Protein 7DIE (pdb70)

Foldseek 3Di:
DVLPDDPVLLVLLLLLLLLLLLLLQLLQVLLVVCVVQPQNLSSVVSPVSSVCSVPPPNVLSVVLCVVSVHDRDHDPSNHYDDDDDDDVLVSLVVSLVSLVVSQVSLVVSLVVCVVVVVVSSNVSSVVVNVVSVVSSVLSVVLNCQVPPPPDDSVSSNVVSNVVD/DVLPDDLVLLVLLLLLLLLLLLLLQLLQVLLVVCVVQPQNLSSVVSPVSSVCSVPPPNVLSVVLCVVSVHDRDHDCSNHDDDDDDDDVLVSLVVSLVSLVVSQVSLVVSLVVCVVVVVVSSNVSSVVVNVVSVVSNVLSVVLNCQVPDPPDDSVSSNVVSNVVD/DVLPDDVVLLVLLLLLLLLLLLLLQLLQVLLVVCVVQPQPLSSVVSPVSSVCSVPPPNVLSVVLCVVSVHDRDHDPSNHDDDDDDDDVLVSLVVSLVSLVVSQVSLVVSLVVCVVVVVVSSVVSSVVVNVVSVVSNVLSVVLNCQRPPPPDDSVSSNVVSNVVD/DVLPDDPVLLVLLLLLLLLLLLLLQLLQVLLVVCVVQPQNLSSVVSPVSSVCSVPPPNVLSVVLCVVSVHDRDHDCSNHDDDDDDDDVLVSLVVSLVSLVVSQVSLVVSLVVCVVVVVVSSVVSSVVVNVVSVVSSVLSVVLNCQVPPPPDDSVNSNVVSNVVD/DVLPDDVVLLVLLLLLLLLLLLLLQLLQVLLVVCVVQPQNLSSVVSPVSSVCSVPPPNVLSVVLCVVSVHDRDHDCSNHDDDDDDDDVLVSLVVSLVSLVVSQVSLVVSLVVCVVVVVVSSNVSSPVVNVVSVVSNVLSVVLNCQVPPPPDDSVSSNVVSNVVD/DVLPDDLVLLVLLLLLLLLLLLLLQLLQVLLVVCVVQPQPLSSVVSPVSSVCSVPPPNVLSVVLCVVSVHDRDHDCSNHYDDDDDDDVLVSLVVSLVSLVVSQVSLVVSLVVCVVVVVVSSVVSSVVVNVVSVVSNVLSVVLNCQVPPPPDDSVSSNVVSNVVD

Structure (mmCIF, N/CA/C/O backbone):
data_7DIE
#
_entry.id   7DIE
#
_cell.length_a   151.334
_cell.length_b   151.334
_cell.length_c   125.213
_cell.angle_alpha   90.000
_cell.angle_beta   90.000
_cell.angle_gamma   90.000
#
_symmetry.space_group_name_H-M   'I 4'
#
loop_
_entity.id
_entity.type
_entity.pdbx_description
1 polymer Ferritin
2 non-polymer 'FE (III) ION'
3 water water
#
loop_
_atom_site.group_PDB
_atom_site.id
_atom_site.type_symbol
_atom_site.label_atom_id
_atom_site.label_alt_id
_atom_site.label_comp_id
_atom_site.label_asym_id
_atom_site.label_entity_id
_atom_site.label_seq_id
_atom_site.pdbx_PDB_ins_code
_atom_site.Cartn_x
_atom_site.Cartn_y
_atom_site.Cartn_z
_atom_site.occupancy
_atom_site.B_iso_or_equiv
_atom_site.auth_seq_id
_atom_site.auth_comp_id
_atom_site.auth_asym_id
_atom_site.auth_atom_id
_atom_site.pdbx_PDB_model_num
ATOM 1 N N . SER A 1 4 ? -47.641 24.620 42.411 1.00 50.57 4 SER A N 1
ATOM 2 C CA . SER A 1 4 ? -46.376 24.530 43.135 1.00 49.95 4 SER A CA 1
ATOM 3 C C . SER A 1 4 ? -45.821 25.912 43.436 1.00 41.80 4 SER A C 1
ATOM 4 O O . SER A 1 4 ? -45.976 26.842 42.647 1.00 45.94 4 SER A O 1
ATOM 7 N N . VAL A 1 5 ? -45.140 26.030 44.577 1.00 36.10 5 VAL A N 1
ATOM 8 C CA . VAL A 1 5 ? -44.519 27.291 44.946 1.00 32.94 5 VAL A CA 1
ATOM 9 C C . VAL A 1 5 ? -43.419 27.681 43.970 1.00 27.77 5 VAL A C 1
ATOM 10 O O . VAL A 1 5 ? -43.034 28.848 43.920 1.00 35.47 5 VAL A O 1
ATOM 14 N N . PHE A 1 6 ? -42.907 26.740 43.172 1.00 25.35 6 PHE A N 1
ATOM 15 C CA . PHE A 1 6 ? -41.824 27.089 42.254 1.00 24.84 6 PHE A CA 1
ATOM 16 C C . PHE A 1 6 ? -42.348 27.781 41.007 1.00 30.29 6 PHE A C 1
ATOM 17 O O . PHE A 1 6 ? -41.641 28.609 40.419 1.00 29.77 6 PHE A O 1
ATOM 25 N N . ASN A 1 7 ? -43.576 27.458 40.603 1.00 32.86 7 ASN A N 1
ATOM 26 C CA . ASN A 1 7 ? -44.269 28.184 39.539 1.00 30.55 7 ASN A CA 1
ATOM 27 C C . ASN A 1 7 ? -43.408 28.305 38.278 1.00 30.70 7 ASN A C 1
ATOM 28 O O . ASN A 1 7 ? -43.238 29.385 37.714 1.00 31.87 7 ASN A O 1
ATOM 33 N N . LYS A 1 8 ? -42.828 27.185 37.851 1.00 32.14 8 LYS A N 1
ATOM 34 C CA . LYS A 1 8 ? -41.976 27.211 36.667 1.00 30.33 8 LYS A CA 1
ATOM 35 C C . LYS A 1 8 ? -42.843 27.378 35.425 1.00 33.47 8 LYS A C 1
ATOM 36 O O . LYS A 1 8 ? -43.991 26.945 35.389 1.00 29.55 8 LYS A O 1
ATOM 42 N N A ASP A 1 9 ? -42.251 27.965 34.391 0.44 32.12 9 ASP A N 1
ATOM 43 N N B ASP A 1 9 ? -42.312 28.052 34.403 0.56 32.19 9 ASP A N 1
ATOM 44 C CA A ASP A 1 9 ? -42.930 28.206 33.125 0.44 34.77 9 ASP A CA 1
ATOM 45 C CA B ASP A 1 9 ? -43.120 28.207 33.199 0.56 34.69 9 ASP A CA 1
ATOM 46 C C A ASP A 1 9 ? -43.023 26.903 32.331 0.44 35.34 9 ASP A C 1
ATOM 47 C C B ASP A 1 9 ? -43.070 26.930 32.383 0.56 35.37 9 ASP A C 1
ATOM 48 O O A ASP A 1 9 ? -41.995 26.278 32.049 0.44 30.50 9 ASP A O 1
ATOM 49 O O B ASP A 1 9 ? -41.996 26.375 32.123 0.56 30.51 9 ASP A O 1
ATOM 58 N N . GLU A 1 10 ? -44.246 26.482 31.965 1.00 28.55 10 GLU A N 1
ATOM 59 C CA . GLU A 1 10 ? -44.373 25.201 31.276 1.00 32.65 10 GLU A CA 1
ATOM 60 C C . GLU A 1 10 ? -43.628 25.165 29.943 1.00 34.36 10 GLU A C 1
ATOM 61 O O . GLU A 1 10 ? -43.198 24.090 29.527 1.00 32.61 10 GLU A O 1
ATOM 67 N N . ARG A 1 11 ? -43.425 26.304 29.317 1.00 34.10 11 ARG A N 1
ATOM 68 C CA . ARG A 1 11 ? -42.662 26.328 28.100 1.00 40.33 11 ARG A CA 1
ATOM 69 C C . ARG A 1 11 ? -41.211 25.914 28.318 1.00 33.69 11 ARG A C 1
ATOM 70 O O . ARG A 1 11 ? -40.693 25.148 27.565 1.00 32.49 11 ARG A O 1
ATOM 78 N N . ILE A 1 12 ? -40.585 26.459 29.344 1.00 25.85 12 ILE A N 1
ATOM 79 C CA . ILE A 1 12 ? -39.198 26.166 29.631 1.00 26.25 12 ILE A CA 1
ATOM 80 C C . ILE A 1 12 ? -39.082 24.740 30.142 1.00 28.51 12 ILE A C 1
ATOM 81 O O . ILE A 1 12 ? -38.167 24.004 29.752 1.00 29.60 12 ILE A O 1
ATOM 86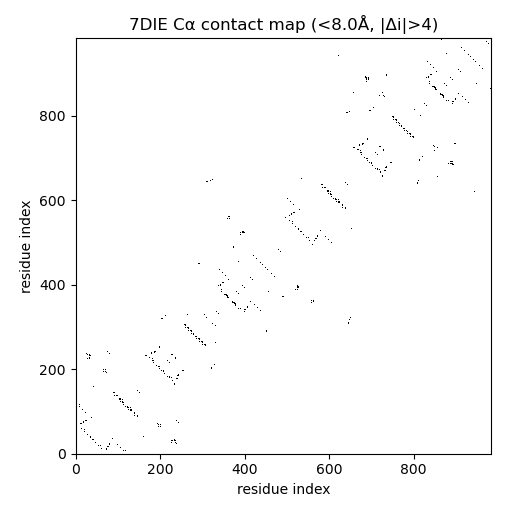 N N . MET A 1 13 ? -40.034 24.306 30.978 1.00 27.38 13 MET A N 1
ATOM 87 C CA . MET A 1 13 ? -39.955 22.939 31.498 1.00 29.74 13 MET A CA 1
ATOM 88 C C . MET A 1 13 ? -40.160 21.913 30.390 1.00 31.04 13 MET A C 1
ATOM 89 O O . MET A 1 13 ? -39.535 20.846 30.401 1.00 27.27 13 MET A O 1
ATOM 94 N N . ASP A 1 14 ? -41.026 22.213 29.418 1.00 26.46 14 ASP A N 1
ATOM 95 C CA . ASP A 1 14 ? -41.149 21.328 28.266 1.00 28.87 14 ASP A CA 1
ATOM 96 C C . ASP A 1 14 ? -39.837 21.229 27.499 1.00 24.28 14 ASP A C 1
ATOM 97 O O . ASP A 1 14 ? -39.512 20.169 26.957 1.00 28.74 14 ASP A O 1
ATOM 102 N N . LEU A 1 15 ? -39.089 22.336 27.397 1.00 24.29 15 LEU A N 1
ATOM 103 C CA . LEU A 1 15 ? -37.783 22.280 26.741 1.00 27.17 15 LEU A CA 1
ATOM 104 C C . LEU A 1 15 ? -36.794 21.431 27.534 1.00 27.63 15 LEU A C 1
ATOM 105 O O . LEU A 1 15 ? -35.952 20.743 26.948 1.00 26.70 15 LEU A O 1
ATOM 110 N N . VAL A 1 16 ? -36.841 21.505 28.865 1.00 27.63 16 VAL A N 1
ATOM 111 C CA . VAL A 1 16 ? -35.970 20.645 29.672 1.00 27.71 16 VAL A CA 1
ATOM 112 C C . VAL A 1 16 ? -36.331 19.185 29.438 1.00 28.17 16 VAL A C 1
ATOM 113 O O . VAL A 1 16 ? -35.463 18.328 29.244 1.00 27.92 16 VAL A O 1
ATOM 117 N N . SER A 1 17 ? -37.630 18.887 29.465 1.00 26.77 17 SER A N 1
ATOM 118 C CA . SER A 1 17 ? -38.126 17.554 29.168 1.00 25.05 17 SER A CA 1
ATOM 119 C C . SER A 1 17 ? -37.714 17.112 27.767 1.00 29.33 17 SER A C 1
ATOM 120 O O . SER A 1 17 ? -37.307 15.964 27.559 1.00 29.17 17 SER A O 1
ATOM 123 N N . LYS A 1 18 ? -37.802 18.011 26.788 1.00 28.22 18 LYS A N 1
ATOM 124 C CA . LYS A 1 18 ? -37.378 17.649 25.440 1.00 25.36 18 LYS A CA 1
ATOM 125 C C . LYS A 1 18 ? -35.888 17.359 25.400 1.00 25.62 18 LYS A C 1
ATOM 126 O O . LYS A 1 18 ? -35.442 16.441 24.705 1.00 27.23 18 LYS A O 1
ATOM 132 N N . HIS A 1 19 ? -35.094 18.134 26.129 1.00 25.50 19 HIS A N 1
ATOM 133 C CA . HIS A 1 19 ? -33.671 17.837 26.107 1.00 25.02 19 HIS A CA 1
ATOM 134 C C . HIS A 1 19 ? -33.371 16.487 26.766 1.00 24.68 19 HIS A C 1
ATOM 135 O O . HIS A 1 19 ? -32.466 15.765 26.325 1.00 26.65 19 HIS A O 1
ATOM 142 N N . TYR A 1 20 ? -34.110 16.122 27.818 1.00 26.34 20 TYR A N 1
ATOM 143 C CA . TYR A 1 20 ? -33.978 14.761 28.349 1.00 27.10 20 TYR A CA 1
ATOM 144 C C . TYR A 1 20 ? -34.199 13.731 27.247 1.00 27.46 20 TYR A C 1
ATOM 145 O O . TYR A 1 20 ? -33.429 12.768 27.106 1.00 24.38 20 TYR A O 1
ATOM 154 N N . ASN A 1 21 ? -35.259 13.914 26.449 1.00 26.01 21 ASN A N 1
ATOM 155 C CA . ASN A 1 21 ? -35.519 12.972 25.362 1.00 27.50 21 ASN A CA 1
ATOM 156 C C . ASN A 1 21 ? -34.382 12.960 24.348 1.00 26.09 21 ASN A C 1
ATOM 157 O O . ASN A 1 21 ? -34.112 11.925 23.739 1.00 26.09 21 ASN A O 1
ATOM 162 N N . VAL A 1 22 ? -33.725 14.101 24.131 1.00 25.96 22 VAL A N 1
ATOM 163 C CA . VAL A 1 22 ? -32.622 14.139 23.172 1.00 22.70 22 VAL A CA 1
ATOM 164 C C . VAL A 1 22 ? -31.402 13.407 23.724 1.00 25.63 22 VAL A C 1
ATOM 165 O O . VAL A 1 22 ? -30.711 12.678 22.990 1.00 26.48 22 VAL A O 1
ATOM 169 N N . GLU A 1 23 ? -31.110 13.575 25.022 1.00 26.51 23 GLU A N 1
ATOM 170 C CA . GLU A 1 23 ? -30.009 12.799 25.615 1.00 24.55 23 GLU A CA 1
ATOM 171 C C . GLU A 1 23 ? -30.316 11.303 25.609 1.00 27.01 23 GLU A C 1
ATOM 172 O O . GLU A 1 23 ? -29.419 10.473 25.398 1.00 27.38 23 GLU A O 1
ATOM 178 N N . LEU A 1 24 ? -31.574 10.938 25.866 1.00 25.20 24 LEU A N 1
ATOM 179 C CA . LEU A 1 24 ? -31.970 9.534 25.811 1.00 24.88 24 LEU A CA 1
ATOM 180 C C . LEU A 1 24 ? -31.944 9.016 24.381 1.00 28.88 24 LEU A C 1
ATOM 181 O O . LEU A 1 24 ? -31.615 7.851 24.139 1.00 26.53 24 LEU A O 1
ATOM 186 N N . CYS A 1 25 ? -32.296 9.863 23.414 1.00 28.15 25 CYS A N 1
ATOM 187 C CA . CYS A 1 25 ? -32.197 9.425 22.029 1.00 29.24 25 CYS A CA 1
ATOM 188 C C . CYS A 1 25 ? -30.752 9.072 21.702 1.00 26.47 25 CYS A C 1
ATOM 189 O O . CYS A 1 25 ? -30.475 8.036 21.078 1.00 27.06 25 CYS A O 1
ATOM 192 N N . ALA A 1 26 ? -29.812 9.888 22.189 1.00 25.12 26 ALA A N 1
ATOM 193 C CA . ALA A 1 26 ? -28.391 9.616 22.005 1.00 27.24 26 ALA A CA 1
ATOM 194 C C . ALA A 1 26 ? -27.994 8.318 22.687 1.00 28.60 26 ALA A C 1
ATOM 195 O O . ALA A 1 26 ? -27.309 7.482 22.092 1.00 29.14 26 ALA A O 1
ATOM 197 N N . ALA A 1 27 ? -28.419 8.134 23.943 1.00 26.69 27 ALA A N 1
ATOM 198 C CA . ALA A 1 27 ? -28.126 6.888 24.656 1.00 27.60 27 ALA A CA 1
ATOM 199 C C . ALA A 1 27 ? -28.648 5.690 23.882 1.00 28.60 27 ALA A C 1
ATOM 200 O O . ALA A 1 27 ? -27.923 4.709 23.666 1.00 26.95 27 ALA A O 1
ATOM 202 N N . ASN A 1 28 ? -29.919 5.757 23.469 1.00 27.01 28 ASN A N 1
ATOM 203 C CA . ASN A 1 28 ? -30.533 4.685 22.693 1.00 26.11 28 ASN A CA 1
ATOM 204 C C . ASN A 1 28 ? -29.763 4.410 21.414 1.00 32.63 28 ASN A C 1
ATOM 205 O O . ASN A 1 28 ? -29.560 3.249 21.045 1.00 29.57 28 ASN A O 1
ATOM 210 N N . LEU A 1 29 ? -29.355 5.462 20.706 1.00 27.18 29 LEU A N 1
ATOM 211 C CA . LEU A 1 29 ? -28.557 5.262 19.498 1.00 25.64 29 LEU A CA 1
ATOM 212 C C . LEU A 1 29 ? -27.220 4.608 19.824 1.00 26.74 29 LEU A C 1
ATOM 213 O O . LEU A 1 29 ? -26.789 3.668 19.135 1.00 28.13 29 LEU A O 1
ATOM 218 N N . TYR A 1 30 ? -26.558 5.063 20.894 1.00 26.85 30 TYR A N 1
ATOM 219 C CA . TYR A 1 30 ? -25.226 4.535 21.203 1.00 28.79 30 TYR A CA 1
ATOM 220 C C . TYR A 1 30 ? -25.283 3.063 21.601 1.00 26.88 30 TYR A C 1
ATOM 221 O O . TYR A 1 30 ? -24.385 2.284 21.249 1.00 24.44 30 TYR A O 1
ATOM 230 N N . PHE A 1 31 ? -26.320 2.648 22.329 1.00 26.47 31 PHE A N 1
ATOM 231 C CA . PHE A 1 31 ? -26.413 1.223 22.639 1.00 28.07 31 PHE A CA 1
ATOM 232 C C . PHE A 1 31 ? -26.680 0.412 21.375 1.00 28.58 31 PHE A C 1
ATOM 233 O O . PHE A 1 31 ? -26.154 -0.695 21.219 1.00 27.86 31 PHE A O 1
ATOM 241 N N . HIS A 1 32 ? -27.503 0.940 20.462 1.00 29.96 32 HIS A N 1
ATOM 242 C CA . HIS A 1 32 ? -27.661 0.302 19.155 1.00 27.63 32 HIS A CA 1
ATOM 243 C C . HIS A 1 32 ? -26.322 0.220 18.423 1.00 27.17 32 HIS A C 1
ATOM 244 O O . HIS A 1 32 ? -25.916 -0.854 17.947 1.00 30.40 32 HIS A O 1
ATOM 251 N N . LEU A 1 33 ? -25.610 1.347 18.348 1.00 27.80 33 LEU A N 1
ATOM 252 C CA . LEU A 1 33 ? -24.333 1.394 17.641 1.00 24.95 33 LEU A CA 1
ATOM 253 C C . LEU A 1 33 ? -23.288 0.503 18.300 1.00 28.00 33 LEU A C 1
ATOM 254 O O . LEU A 1 33 ? -22.373 0.020 17.626 1.00 28.82 33 LEU A O 1
ATOM 259 N N . ALA A 1 34 ? -23.392 0.279 19.612 1.00 28.74 34 ALA A N 1
ATOM 260 C CA . ALA A 1 34 ? -22.496 -0.685 20.247 1.00 30.25 34 ALA A CA 1
ATOM 261 C C . ALA A 1 34 ? -22.682 -2.075 19.644 1.00 27.71 34 ALA A C 1
ATOM 262 O O . ALA A 1 34 ? -21.708 -2.746 19.300 1.00 26.87 34 ALA A O 1
ATOM 264 N N . THR A 1 35 ? -23.939 -2.520 19.485 1.00 26.89 35 THR A N 1
ATOM 265 C CA . THR A 1 35 ? -24.159 -3.854 18.921 1.00 27.08 35 THR A CA 1
ATOM 266 C C . THR A 1 35 ? -23.760 -3.909 17.449 1.00 28.57 35 THR A C 1
ATOM 267 O O . THR A 1 35 ? -23.216 -4.918 16.984 1.00 30.83 35 THR A O 1
ATOM 271 N N . VAL A 1 36 ? -23.996 -2.831 16.701 1.00 28.99 36 VAL A N 1
ATOM 272 C CA . VAL A 1 36 ? -23.575 -2.810 15.300 1.00 29.39 36 VAL A CA 1
ATOM 273 C C . VAL A 1 36 ? -22.055 -2.882 15.205 1.00 31.61 36 VAL A C 1
ATOM 274 O O . VAL A 1 36 ? -21.496 -3.685 14.442 1.00 30.85 36 VAL A O 1
ATOM 278 N N . SER A 1 37 ? -21.367 -2.048 15.997 1.00 26.24 37 SER A N 1
ATOM 279 C CA . SER A 1 37 ? -19.903 -2.010 15.990 1.00 27.42 37 SER A CA 1
ATOM 280 C C . SER A 1 37 ? -19.323 -3.380 16.313 1.00 30.81 37 SER A C 1
ATOM 281 O O . SER A 1 37 ? -18.368 -3.839 15.666 1.00 30.89 37 SER A O 1
ATOM 284 N N . LYS A 1 38 ? -19.877 -4.043 17.336 1.00 30.30 38 LYS A N 1
ATOM 285 C CA . LYS A 1 38 ? -19.381 -5.364 17.715 1.00 28.13 38 LYS A CA 1
ATOM 286 C C . LYS A 1 38 ? -19.564 -6.362 16.576 1.00 31.65 38 LYS A C 1
ATOM 287 O O . LYS A 1 38 ? -18.653 -7.141 16.259 1.00 30.51 38 LYS A O 1
ATOM 293 N N . ALA A 1 39 ? -20.742 -6.349 15.948 1.00 30.90 39 ALA A N 1
ATOM 294 C CA . ALA A 1 39 ? -21.017 -7.276 14.853 1.00 32.24 39 ALA A CA 1
ATOM 295 C C . ALA A 1 39 ? -20.104 -7.017 13.661 1.00 36.55 39 ALA A C 1
ATOM 296 O O . ALA A 1 39 ? -19.830 -7.932 12.875 1.00 34.42 39 ALA A O 1
ATOM 298 N N . LEU A 1 40 ? -19.628 -5.784 13.511 1.00 32.69 40 LEU A N 1
ATOM 299 C CA . LEU A 1 40 ? -18.667 -5.445 12.470 1.00 29.92 40 LEU A CA 1
ATOM 300 C C . LEU A 1 40 ? -17.244 -5.829 12.838 1.00 34.11 40 LEU A C 1
ATOM 301 O O . LEU A 1 40 ? -16.345 -5.672 12.005 1.00 32.93 40 LEU A O 1
ATOM 306 N N . GLY A 1 41 ? -17.015 -6.316 14.056 1.00 30.81 41 GLY A N 1
ATOM 307 C CA . GLY A 1 41 ? -15.696 -6.751 14.472 1.00 29.14 41 GLY A CA 1
ATOM 308 C C . GLY A 1 41 ? -14.946 -5.796 15.374 1.00 32.09 41 GLY A C 1
ATOM 309 O O . GLY A 1 41 ? -13.760 -6.028 15.634 1.00 30.55 41 GLY A O 1
ATOM 310 N N . TYR A 1 42 ? -15.595 -4.738 15.864 1.00 29.89 42 TYR A N 1
ATOM 311 C CA . TYR A 1 42 ? -14.938 -3.663 16.615 1.00 29.90 42 TYR A CA 1
ATOM 312 C C . TYR A 1 42 ? -15.364 -3.737 18.079 1.00 30.52 42 TYR A C 1
ATOM 313 O O . TYR A 1 42 ? -16.228 -2.990 18.530 1.00 29.68 42 TYR A O 1
ATOM 322 N N . ASP A 1 43 ? -14.723 -4.645 18.829 1.00 30.61 43 ASP A N 1
ATOM 323 C CA . ASP A 1 43 ? -15.047 -4.825 20.247 1.00 32.34 43 ASP A CA 1
ATOM 324 C C . ASP A 1 43 ? -14.809 -3.548 21.071 1.00 29.32 43 ASP A C 1
ATOM 325 O O . ASP A 1 43 ? -15.607 -3.223 21.959 1.00 27.27 43 ASP A O 1
ATOM 330 N N . ASN A 1 44 ? -13.709 -2.828 20.816 1.00 28.89 44 ASN A N 1
ATOM 331 C CA . ASN A 1 44 ? -13.403 -1.640 21.618 1.00 25.61 44 ASN A CA 1
ATOM 332 C C . ASN A 1 44 ? -14.281 -0.454 21.227 1.00 26.04 44 ASN A C 1
ATOM 333 O O . ASN A 1 44 ? -14.697 0.330 22.089 1.00 27.51 44 ASN A O 1
ATOM 338 N N . VAL A 1 45 ? -14.548 -0.279 19.932 1.00 24.66 45 VAL A N 1
ATOM 339 C CA . VAL A 1 45 ? -15.514 0.741 19.533 1.00 26.17 45 VAL A CA 1
ATOM 340 C C . VAL A 1 45 ? -16.872 0.440 20.159 1.00 26.64 45 VAL A C 1
ATOM 341 O O . VAL A 1 45 ? -17.574 1.342 20.627 1.00 25.36 45 VAL A O 1
ATOM 345 N N . ALA A 1 46 ? -17.253 -0.839 20.198 1.00 23.81 46 ALA A N 1
ATOM 346 C CA . ALA A 1 46 ? -18.514 -1.212 20.840 1.00 26.36 46 ALA A CA 1
ATOM 347 C C . ALA A 1 46 ? -18.519 -0.811 22.314 1.00 28.37 46 ALA A C 1
ATOM 348 O O . ALA A 1 46 ? -19.501 -0.255 22.818 1.00 25.61 46 ALA A O 1
ATOM 350 N N . ALA A 1 47 ? -17.418 -1.082 23.021 1.00 27.00 47 ALA A N 1
ATOM 351 C CA . ALA A 1 47 ? -17.322 -0.715 24.436 1.00 28.53 47 ALA A CA 1
ATOM 352 C C . ALA A 1 47 ? -17.350 0.794 24.621 1.00 29.90 47 ALA A C 1
ATOM 353 O O . ALA A 1 47 ? -17.909 1.303 25.602 1.00 28.01 47 ALA A O 1
ATOM 355 N N . PHE A 1 48 ? -16.726 1.523 23.697 1.00 23.43 48 PHE A N 1
ATOM 356 C CA . PHE A 1 48 ? -16.812 2.980 23.697 1.00 27.86 48 PHE A CA 1
ATOM 357 C C . PHE A 1 48 ? -18.260 3.452 23.643 1.00 26.61 48 PHE A C 1
ATOM 358 O O . PHE A 1 48 ? -18.655 4.375 24.367 1.00 27.50 48 PHE A O 1
ATOM 366 N N . PHE A 1 49 ? -19.059 2.860 22.759 1.00 26.86 49 PHE A N 1
ATOM 367 C CA . PHE A 1 49 ? -20.450 3.288 22.671 1.00 25.66 49 PHE A CA 1
ATOM 368 C C . PHE A 1 49 ? -21.218 2.911 23.926 1.00 25.21 49 PHE A C 1
ATOM 369 O O . PHE A 1 49 ? -22.099 3.658 24.362 1.00 25.68 49 PHE A O 1
ATOM 377 N N . VAL A 1 50 ? -20.895 1.769 24.537 1.00 26.65 50 VAL A N 1
ATOM 378 C CA . VAL A 1 50 ? -21.554 1.438 25.800 1.00 25.03 50 VAL A CA 1
ATOM 379 C C . VAL A 1 50 ? -21.215 2.485 26.853 1.00 23.44 50 VAL A C 1
ATOM 380 O O . VAL A 1 50 ? -22.078 2.910 27.634 1.00 28.17 50 VAL A O 1
ATOM 384 N N . LYS A 1 51 ? -19.952 2.910 26.892 1.00 25.66 51 LYS A N 1
ATOM 385 C CA . LYS A 1 51 ? -19.549 3.936 27.848 1.00 25.91 51 LYS A CA 1
ATOM 386 C C . LYS A 1 51 ? -20.287 5.242 27.590 1.00 28.03 51 LYS A C 1
ATOM 387 O O . LYS A 1 51 ? -20.772 5.883 28.530 1.00 25.71 51 LYS A O 1
ATOM 393 N N . MET A 1 52 ? -20.404 5.639 26.320 1.00 25.40 52 MET A N 1
ATOM 394 C CA . MET A 1 52 ? -21.083 6.896 26.004 1.00 24.40 52 MET A CA 1
ATOM 395 C C . MET A 1 52 ? -22.554 6.835 26.400 1.00 26.52 52 MET A C 1
ATOM 396 O O . MET A 1 52 ? -23.088 7.779 26.993 1.00 26.48 52 MET A O 1
ATOM 401 N N . GLY A 1 53 ? -23.233 5.733 26.065 1.00 26.43 53 GLY A N 1
ATOM 402 C CA . GLY A 1 53 ? -24.636 5.611 26.428 1.00 26.25 53 GLY A CA 1
ATOM 403 C C . GLY A 1 53 ? -24.839 5.548 27.931 1.00 28.57 53 GLY A C 1
ATOM 404 O O . GLY A 1 53 ? -25.783 6.139 28.465 1.00 26.62 53 GLY A O 1
ATOM 405 N N . SER A 1 54 ? -23.960 4.826 28.635 1.00 27.38 54 SER A N 1
ATOM 406 C CA . SER A 1 54 ? -24.079 4.767 30.091 1.00 27.57 54 SER A CA 1
ATOM 407 C C . SER A 1 54 ? -23.859 6.141 30.709 1.00 25.13 54 SER A C 1
ATOM 408 O O . SER A 1 54 ? -24.531 6.502 31.685 1.00 27.80 54 SER A O 1
ATOM 411 N N A ASP A 1 55 ? -22.921 6.923 30.164 0.62 24.86 55 ASP A N 1
ATOM 412 N N B ASP A 1 55 ? -22.947 6.945 30.191 0.38 24.97 55 ASP A N 1
ATOM 413 C CA A ASP A 1 55 ? -22.695 8.270 30.681 0.62 25.87 55 ASP A CA 1
ATOM 414 C CA B ASP A 1 55 ? -22.708 8.280 30.683 0.38 25.98 55 ASP A CA 1
ATOM 415 C C A ASP A 1 55 ? -23.916 9.159 30.468 0.62 28.55 55 ASP A C 1
ATOM 416 C C B ASP A 1 55 ? -23.903 9.224 30.435 0.38 28.49 55 ASP A C 1
ATOM 417 O O A ASP A 1 55 ? -24.284 9.950 31.349 0.62 27.30 55 ASP A O 1
ATOM 418 O O B ASP A 1 55 ? -24.278 9.974 31.287 0.38 27.40 55 ASP A O 1
ATOM 427 N N . LYS A 1 56 ? -24.559 9.054 29.303 1.00 25.40 56 LYS A N 1
ATOM 428 C CA . LYS A 1 56 ? -25.790 9.824 29.106 1.00 26.36 56 LYS A CA 1
ATOM 429 C C . LYS A 1 56 ? -26.805 9.498 30.196 1.00 26.28 56 LYS A C 1
ATOM 430 O O . LYS A 1 56 ? -27.473 10.393 30.723 1.00 25.02 56 LYS A O 1
ATOM 436 N N . GLN A 1 57 ? -26.925 8.219 30.563 1.00 23.61 57 GLN A N 1
ATOM 437 C CA . GLN A 1 57 ? -27.866 7.852 31.625 1.00 26.82 57 GLN A CA 1
ATOM 438 C C . GLN A 1 57 ? -27.425 8.413 32.971 1.00 29.99 57 GLN A C 1
ATOM 439 O O . GLN A 1 57 ? -28.207 9.051 33.682 1.00 27.50 57 GLN A O 1
ATOM 445 N N . SER A 1 58 ? -26.182 8.145 33.359 1.00 29.13 58 SER A N 1
ATOM 446 C CA . SER A 1 58 ? -25.785 8.380 34.738 1.00 30.48 58 SER A CA 1
ATOM 447 C C . SER A 1 58 ? -25.432 9.829 35.015 1.00 30.30 58 SER A C 1
ATOM 448 O O . SER A 1 58 ? -25.489 10.263 36.175 1.00 29.49 58 SER A O 1
ATOM 451 N N . ALA A 1 59 ? -25.059 10.592 33.996 1.00 26.96 59 ALA A N 1
ATOM 452 C CA . ALA A 1 59 ? -24.627 11.966 34.214 1.00 24.20 59 ALA A CA 1
ATOM 453 C C . ALA A 1 59 ? -25.579 12.999 33.625 1.00 30.20 59 ALA A C 1
ATOM 454 O O . ALA A 1 59 ? -25.783 14.043 34.236 1.00 27.57 59 ALA A O 1
ATOM 456 N N . HIS A 1 60 ? -26.184 12.730 32.465 1.00 25.14 60 HIS A N 1
ATOM 457 C CA . HIS A 1 60 ? -27.031 13.738 31.815 1.00 24.63 60 HIS A CA 1
ATOM 458 C C . HIS A 1 60 ? -28.490 13.582 32.223 1.00 26.49 60 HIS A C 1
ATOM 459 O O . HIS A 1 60 ? -29.066 14.477 32.847 1.00 26.50 60 HIS A O 1
ATOM 466 N N . MET A 1 61 ? -29.088 12.436 31.889 1.00 25.27 61 MET A N 1
ATOM 467 C CA . MET A 1 61 ? -30.492 12.205 32.222 1.00 24.63 61 MET A CA 1
ATOM 468 C C . MET A 1 61 ? -30.730 12.312 33.726 1.00 25.44 61 MET A C 1
ATOM 469 O O . MET A 1 61 ? -31.759 12.831 34.160 1.00 27.12 61 MET A O 1
ATOM 474 N N . SER A 1 62 ? -29.786 11.820 34.543 1.00 29.95 62 SER A N 1
ATOM 475 C CA . SER A 1 62 ? -29.970 11.882 35.991 1.00 26.41 62 SER A CA 1
ATOM 476 C C . SER A 1 62 ? -30.027 13.324 36.480 1.00 25.10 62 SER A C 1
ATOM 477 O O . SER A 1 62 ? -30.859 13.657 37.327 1.00 27.09 62 SER A O 1
ATOM 480 N N . ARG A 1 63 ? -29.151 14.195 35.962 1.00 22.19 63 ARG A N 1
ATOM 481 C CA . ARG A 1 63 ? -29.184 15.601 36.378 1.00 24.70 63 ARG A CA 1
ATOM 482 C C . ARG A 1 63 ? -30.480 16.278 35.934 1.00 27.98 63 ARG A C 1
ATOM 483 O O . ARG A 1 63 ? -31.033 17.103 36.667 1.00 24.60 63 ARG A O 1
ATOM 491 N N . LEU A 1 64 ? -30.995 15.925 34.750 1.00 24.87 64 LEU A N 1
ATOM 492 C CA . LEU A 1 64 ? -32.219 16.564 34.261 1.00 25.99 64 LEU A CA 1
ATOM 493 C C . LEU A 1 64 ? -33.428 16.138 35.078 1.00 27.56 64 LEU A C 1
ATOM 494 O O . LEU A 1 64 ? -34.236 16.977 35.479 1.00 26.68 64 LEU A O 1
ATOM 499 N N . VAL A 1 65 ? -33.575 14.837 35.352 1.00 25.39 65 VAL A N 1
ATOM 500 C CA . VAL A 1 65 ? -34.746 14.441 36.129 1.00 28.31 65 VAL A CA 1
ATOM 501 C C . VAL A 1 65 ? -34.646 14.955 37.566 1.00 29.45 65 VAL A C 1
ATOM 502 O O . VAL A 1 65 ? -35.663 15.318 38.167 1.00 27.66 65 VAL A O 1
ATOM 506 N N . LYS A 1 66 ? -33.436 15.032 38.129 1.00 25.34 66 LYS A N 1
ATOM 507 C CA . LYS A 1 66 ? -33.280 15.566 39.484 1.00 23.35 66 LYS A CA 1
ATOM 508 C C . LYS A 1 66 ? -33.641 17.035 39.544 1.00 27.00 66 LYS A C 1
ATOM 509 O O . LYS A 1 66 ? -34.241 17.499 40.522 1.00 24.97 66 LYS A O 1
ATOM 515 N N . TYR A 1 67 ? -33.250 17.791 38.521 1.00 23.03 67 TYR A N 1
ATOM 516 C CA . TYR A 1 67 ? -33.610 19.204 38.466 1.00 23.44 67 TYR A CA 1
ATOM 517 C C . TYR A 1 67 ? -35.120 19.383 38.353 1.00 26.03 67 TYR A C 1
ATOM 518 O O . TYR A 1 67 ? -35.706 20.217 39.051 1.00 24.23 67 TYR A O 1
ATOM 527 N N . MET A 1 68 ? -35.772 18.616 37.472 1.00 23.54 68 MET A N 1
ATOM 528 C CA . MET A 1 68 ? -37.215 18.763 37.346 1.00 25.47 68 MET A CA 1
ATOM 529 C C . MET A 1 68 ? -37.905 18.500 38.678 1.00 25.25 68 MET A C 1
ATOM 530 O O . MET A 1 68 ? -38.821 19.234 39.058 1.00 26.86 68 MET A O 1
ATOM 535 N N . MET A 1 69 ? -37.444 17.490 39.427 1.00 26.20 69 MET A N 1
ATOM 536 C CA . MET A 1 69 ? -38.038 17.215 40.736 1.00 23.84 69 MET A CA 1
ATOM 537 C C . MET A 1 69 ? -37.794 18.357 41.718 1.00 25.98 69 MET A C 1
ATOM 538 O O . MET A 1 69 ? -38.674 18.674 42.528 1.00 30.09 69 MET A O 1
ATOM 543 N N . LYS A 1 70 ? -36.604 18.977 41.674 1.00 24.86 70 LYS A N 1
ATOM 544 C CA . LYS A 1 70 ? -36.326 20.125 42.546 1.00 24.97 70 LYS A CA 1
ATOM 545 C C . LYS A 1 70 ? -37.366 21.222 42.361 1.00 30.38 70 LYS A C 1
ATOM 546 O O . LYS A 1 70 ? -37.756 21.892 43.326 1.00 31.46 70 LYS A O 1
ATOM 552 N N . VAL A 1 71 ? -37.821 21.425 41.130 1.00 28.08 71 VAL A N 1
ATOM 553 C CA . VAL A 1 71 ? -38.770 22.494 40.851 1.00 26.90 71 VAL A CA 1
ATOM 554 C C . VAL A 1 71 ? -40.174 21.944 40.574 1.00 32.60 71 VAL A C 1
ATOM 555 O O . VAL A 1 71 ? -40.995 22.627 39.956 1.00 29.11 71 VAL A O 1
ATOM 559 N N . ASP A 1 72 ? -40.457 20.713 41.027 1.00 29.54 72 ASP A N 1
ATOM 560 C CA . ASP A 1 72 ? -41.803 20.121 41.002 1.00 29.63 72 ASP A CA 1
ATOM 561 C C . ASP A 1 72 ? -42.390 20.044 39.596 1.00 32.43 72 ASP A C 1
ATOM 562 O O . ASP A 1 72 ? -43.608 20.111 39.431 1.00 31.27 72 ASP A O 1
ATOM 567 N N . SER A 1 73 ? -41.562 19.901 38.567 1.00 27.93 73 SER A N 1
ATOM 568 C CA . SER A 1 73 ? -42.064 19.810 37.202 1.00 30.57 73 SER A CA 1
ATOM 569 C C . SER A 1 73 ? -42.029 18.374 36.691 1.00 31.34 73 SER A C 1
ATOM 570 O O . SER A 1 73 ? -41.279 17.529 37.188 1.00 27.77 73 SER A O 1
ATOM 573 N N . ILE A 1 74 ? -42.820 18.120 35.649 1.00 26.98 74 ILE A N 1
ATOM 574 C CA . ILE A 1 74 ? -43.116 16.762 35.185 1.00 30.00 74 ILE A CA 1
ATOM 575 C C . ILE A 1 74 ? -42.281 16.442 33.948 1.00 31.24 74 ILE A C 1
ATOM 576 O O . ILE A 1 74 ? -42.306 17.183 32.956 1.00 27.80 74 ILE A O 1
ATOM 581 N N . LEU A 1 75 ? -41.556 15.322 33.996 1.00 26.65 75 LEU A N 1
ATOM 582 C CA . LEU A 1 75 ? -40.802 14.834 32.845 1.00 30.74 75 LEU A CA 1
ATOM 583 C C . LEU A 1 75 ? -41.703 14.012 31.933 1.00 30.43 75 LEU A C 1
ATOM 584 O O . LEU A 1 75 ? -42.338 13.055 32.376 1.00 31.14 75 LEU A O 1
ATOM 589 N N . LYS A 1 76 ? -41.730 14.361 30.654 1.00 29.64 76 LYS A N 1
ATOM 590 C CA . LYS A 1 76 ? -42.530 13.652 29.663 1.00 36.83 76 LYS A CA 1
ATOM 591 C C . LYS A 1 76 ? -41.601 12.971 28.662 1.00 31.09 76 LYS A C 1
ATOM 592 O O . LYS A 1 76 ? -40.868 13.650 27.942 1.00 35.80 76 LYS A O 1
ATOM 598 N N . ILE A 1 77 ? -41.630 11.642 28.616 1.00 32.36 77 ILE A N 1
ATOM 599 C CA . ILE A 1 77 ? -40.898 10.880 27.604 1.00 37.84 77 ILE A CA 1
ATOM 600 C C . ILE A 1 77 ? -41.811 10.677 26.407 1.00 38.07 77 ILE A C 1
ATOM 601 O O . ILE A 1 77 ? -43.004 10.397 26.573 1.00 35.99 77 ILE A O 1
ATOM 606 N N . ASN A 1 78 ? -41.268 10.806 25.202 1.00 31.59 78 ASN A N 1
ATOM 607 C CA . ASN A 1 78 ? -42.100 10.616 24.021 1.00 38.07 78 ASN A CA 1
ATOM 608 C C . ASN A 1 78 ? -41.227 10.149 22.858 1.00 38.91 78 ASN A C 1
ATOM 609 O O . ASN A 1 78 ? -40.080 9.733 23.046 1.00 32.96 78 ASN A O 1
ATOM 614 N N . GLN A 1 79 ? -41.768 10.259 21.644 1.00 34.18 79 GLN A N 1
ATOM 615 C CA . GLN A 1 79 ? -41.131 9.712 20.450 1.00 38.22 79 GLN A CA 1
ATOM 616 C C . GLN A 1 79 ? -39.791 10.361 20.141 1.00 31.95 79 GLN A C 1
ATOM 617 O O . GLN A 1 79 ? -39.005 9.788 19.382 1.00 36.24 79 GLN A O 1
ATOM 623 N N . ILE A 1 80 ? -39.520 11.551 20.682 1.00 33.56 80 ILE A N 1
ATOM 624 C CA . ILE A 1 80 ? -38.220 12.183 20.452 1.00 33.49 80 ILE A CA 1
ATOM 625 C C . ILE A 1 80 ? -37.091 11.270 20.913 1.00 33.43 80 ILE A C 1
ATOM 626 O O . ILE A 1 80 ? -35.986 11.301 20.355 1.00 30.88 80 ILE A O 1
ATOM 631 N N . SER A 1 81 ? -37.360 10.419 21.905 1.00 29.06 81 SER A N 1
ATOM 632 C CA . SER A 1 81 ? -36.326 9.580 22.503 1.00 29.78 81 SER A CA 1
ATOM 633 C C . SER A 1 81 ? -35.923 8.392 21.641 1.00 30.62 81 SER A C 1
ATOM 634 O O . SER A 1 81 ? -34.946 7.719 21.978 1.00 27.85 81 SER A O 1
ATOM 637 N N . VAL A 1 82 ? -36.655 8.087 20.570 1.00 29.51 82 VAL A N 1
ATOM 638 C CA . VAL A 1 82 ? -36.425 6.889 19.769 1.00 27.62 82 VAL A CA 1
ATOM 639 C C . VAL A 1 82 ? -35.626 7.303 18.524 1.00 35.82 82 VAL A C 1
ATOM 640 O O . VAL A 1 82 ? -36.145 8.080 17.706 1.00 33.28 82 VAL A O 1
ATOM 644 N N . PRO A 1 83 ? -34.399 6.816 18.348 1.00 35.16 83 PRO A N 1
ATOM 645 C CA . PRO A 1 83 ? -33.598 7.274 17.205 1.00 38.81 83 PRO A CA 1
ATOM 646 C C . PRO A 1 83 ? -34.074 6.656 15.902 1.00 40.50 83 PRO A C 1
ATOM 647 O O . PRO A 1 83 ? -34.567 5.530 15.865 1.00 34.70 83 PRO A O 1
ATOM 651 N N . GLU A 1 84 ? -33.947 7.430 14.825 1.00 42.36 84 GLU A N 1
ATOM 652 C CA . GLU A 1 84 ? -34.247 6.932 13.486 1.00 52.79 84 GLU A CA 1
ATOM 653 C C . GLU A 1 84 ? -33.082 6.078 13.008 1.00 50.44 84 GLU A C 1
ATOM 654 O O . GLU A 1 84 ? -31.971 6.588 12.835 1.00 63.38 84 GLU A O 1
ATOM 660 N N . LEU A 1 85 ? -33.325 4.789 12.790 1.00 55.36 85 LEU A N 1
ATOM 661 C CA . LEU A 1 85 ? -32.260 3.837 12.488 1.00 57.34 85 LEU A CA 1
ATOM 662 C C . LEU A 1 85 ? -32.132 3.650 10.979 1.00 60.65 85 LEU A C 1
ATOM 663 O O . LEU A 1 85 ? -33.112 3.316 10.304 1.00 62.96 85 LEU A O 1
ATOM 668 N N . VAL A 1 86 ? -30.930 3.871 10.461 1.00 54.91 86 VAL A N 1
ATOM 669 C CA . VAL A 1 86 ? -30.591 3.514 9.101 1.00 56.51 86 VAL A CA 1
ATOM 670 C C . VAL A 1 86 ? -29.707 2.271 9.137 1.00 52.04 86 VAL A C 1
ATOM 671 O O . VAL A 1 86 ? -29.247 1.838 10.189 1.00 49.06 86 VAL A O 1
ATOM 675 N N . SER A 1 87 ? -29.493 1.664 7.977 1.00 47.67 87 SER A N 1
ATOM 676 C CA . SER A 1 87 ? -28.611 0.512 7.898 1.00 47.85 87 SER A CA 1
ATOM 677 C C . SER A 1 87 ? -27.161 0.976 7.860 1.00 45.84 87 SER A C 1
ATOM 678 O O . SER A 1 87 ? -26.828 1.972 7.211 1.00 44.06 87 SER A O 1
ATOM 681 N N . PHE A 1 88 ? -26.295 0.248 8.558 1.00 43.71 88 PHE A N 1
ATOM 682 C CA . PHE A 1 88 ? -24.870 0.546 8.589 1.00 44.60 88 PHE A CA 1
ATOM 683 C C . PHE A 1 88 ? -24.100 -0.625 8.003 1.00 46.98 88 PHE A C 1
ATOM 684 O O . PHE A 1 88 ? -24.305 -1.775 8.404 1.00 54.45 88 PHE A O 1
ATOM 692 N N . GLU A 1 89 ? -23.242 -0.340 7.029 1.00 38.36 89 GLU A N 1
ATOM 693 C CA . GLU A 1 89 ? -22.395 -1.378 6.473 1.00 45.02 89 GLU A CA 1
ATOM 694 C C . GLU A 1 89 ? -20.934 -1.270 6.879 1.00 35.64 89 GLU A C 1
ATOM 695 O O . GLU A 1 89 ? -20.216 -2.269 6.776 1.00 38.89 89 GLU A O 1
ATOM 701 N N . THR A 1 90 ? -20.483 -0.109 7.361 1.00 36.48 90 THR A N 1
ATOM 702 C CA . THR A 1 90 ? -19.086 0.101 7.726 1.00 36.24 90 THR A CA 1
ATOM 703 C C . THR A 1 90 ? -19.006 0.815 9.067 1.00 29.34 90 THR A C 1
ATOM 704 O O . THR A 1 90 ? -19.942 1.495 9.489 1.00 31.15 90 THR A O 1
ATOM 708 N N . ILE A 1 91 ? -17.854 0.666 9.727 1.00 32.50 91 ILE A N 1
ATOM 709 C CA . ILE A 1 91 ? -17.638 1.383 10.975 1.00 31.44 91 ILE A CA 1
ATOM 710 C C . ILE A 1 91 ? -17.557 2.893 10.734 1.00 32.77 91 ILE A C 1
ATOM 711 O O . ILE A 1 91 ? -17.831 3.686 11.646 1.00 30.82 91 ILE A O 1
ATOM 716 N N . GLN A 1 92 ? -17.199 3.317 9.516 1.00 31.39 92 GLN A N 1
ATOM 717 C CA . GLN A 1 92 ? -17.252 4.741 9.181 1.00 32.35 92 GLN A CA 1
ATOM 718 C C . GLN A 1 92 ? -18.685 5.270 9.208 1.00 31.84 92 GLN A C 1
ATOM 719 O O . GLN A 1 92 ? -18.943 6.373 9.714 1.00 33.81 92 GLN A O 1
ATOM 725 N N . GLU A 1 93 ? -19.635 4.504 8.660 1.00 29.70 93 GLU A N 1
ATOM 726 C CA . GLU A 1 93 ? -21.030 4.935 8.689 1.00 31.53 93 GLU A CA 1
ATOM 727 C C . GLU A 1 93 ? -21.573 4.981 10.110 1.00 29.78 93 GLU A C 1
ATOM 728 O O . GLU A 1 93 ? -22.391 5.853 10.432 1.00 27.43 93 GLU A O 1
ATOM 734 N N . VAL A 1 94 ? -21.128 4.052 10.965 1.00 30.60 94 VAL A N 1
ATOM 735 C CA . VAL A 1 94 ? -21.507 4.082 12.379 1.00 27.75 94 VAL A CA 1
ATOM 736 C C . VAL A 1 94 ? -21.051 5.383 13.029 1.00 27.52 94 VAL A C 1
ATOM 737 O O . VAL A 1 94 ? -21.811 6.038 13.755 1.00 29.47 94 VAL A O 1
ATOM 741 N N . LEU A 1 95 ? -19.793 5.766 12.803 1.00 28.45 95 LEU A N 1
ATOM 742 C CA . LEU A 1 95 ? -19.318 6.981 13.451 1.00 28.27 95 LEU A CA 1
ATOM 743 C C . LEU A 1 95 ? -19.980 8.220 12.862 1.00 30.18 95 LEU A C 1
ATOM 744 O O . LEU A 1 95 ? -20.232 9.180 13.600 1.00 28.43 95 LEU A O 1
ATOM 749 N N . ASP A 1 96 ? -20.290 8.215 11.555 1.00 29.51 96 ASP A N 1
ATOM 750 C CA . ASP A 1 96 ? -21.063 9.317 10.964 1.00 32.27 96 ASP A CA 1
ATOM 751 C C . ASP A 1 96 ? -22.352 9.555 11.738 1.00 32.55 96 ASP A C 1
ATOM 752 O O . ASP A 1 96 ? -22.735 10.699 12.024 1.00 31.59 96 ASP A O 1
ATOM 757 N N . ALA A 1 97 ? -23.059 8.477 12.047 1.00 29.41 97 ALA A N 1
ATOM 758 C CA . ALA A 1 97 ? -24.339 8.613 12.727 1.00 29.00 97 ALA A CA 1
ATOM 759 C C . ALA A 1 97 ? -24.143 9.111 14.150 1.00 31.71 97 ALA A C 1
ATOM 760 O O . ALA A 1 97 ? -24.924 9.936 14.636 1.00 29.59 97 ALA A O 1
ATOM 762 N N . ALA A 1 98 ? -23.097 8.623 14.830 1.00 28.00 98 ALA A N 1
ATOM 763 C CA . ALA A 1 98 ? -22.805 9.087 16.185 1.00 29.96 98 ALA A CA 1
ATOM 764 C C . ALA A 1 98 ? -22.452 10.570 16.203 1.00 26.81 98 ALA A C 1
ATOM 765 O O . ALA A 1 98 ? -22.891 11.312 17.091 1.00 27.89 98 ALA A O 1
ATOM 767 N N . LEU A 1 99 ? -21.629 11.017 15.246 1.00 27.08 99 LEU A N 1
ATOM 768 C CA . LEU A 1 99 ? -21.270 12.432 15.183 1.00 25.25 99 LEU A CA 1
ATOM 769 C C . LEU A 1 99 ? -22.498 13.308 14.947 1.00 26.20 99 LEU A C 1
ATOM 770 O O . LEU A 1 99 ? -22.638 14.374 15.562 1.00 28.58 99 LEU A O 1
ATOM 775 N N . LYS A 1 100 ? -23.395 12.885 14.047 1.00 28.61 100 LYS A N 1
ATOM 776 C CA . LYS A 1 100 ? -24.617 13.655 13.819 1.00 30.16 100 LYS A CA 1
ATOM 777 C C . LYS A 1 100 ? -25.463 13.727 15.083 1.00 32.42 100 LYS A C 1
ATOM 778 O O . LYS A 1 100 ? -26.024 14.780 15.412 1.00 27.10 100 LYS A O 1
ATOM 784 N N . MET A 1 101 ? -25.558 12.614 15.807 1.00 27.70 101 MET A N 1
ATOM 785 C CA . MET A 1 101 ? -26.385 12.577 17.011 1.00 24.06 101 MET A CA 1
ATOM 786 C C . MET A 1 101 ? -25.827 13.486 18.092 1.00 26.68 101 MET A C 1
ATOM 787 O O . MET A 1 101 ? -26.556 14.293 18.674 1.00 28.34 101 MET A O 1
ATOM 792 N N . GLU A 1 102 ? -24.530 13.354 18.401 1.00 27.09 102 GLU A N 1
ATOM 793 C CA . GLU A 1 102 ? -23.981 14.174 19.476 1.00 26.37 102 GLU A CA 1
ATOM 794 C C . GLU A 1 102 ? -24.017 15.645 19.102 1.00 26.35 102 GLU A C 1
ATOM 795 O O . GLU A 1 102 ? -24.223 16.511 19.962 1.00 26.85 102 GLU A O 1
ATOM 801 N N . SER A 1 103 ? -23.829 15.950 17.824 1.00 26.02 103 SER A N 1
ATOM 802 C CA . SER A 1 103 ? -23.941 17.338 17.414 1.00 26.88 103 SER A CA 1
ATOM 803 C C . SER A 1 103 ? -25.349 17.866 17.673 1.00 26.99 103 SER A C 1
ATOM 804 O O . SER A 1 103 ? -25.512 19.024 18.090 1.00 30.57 103 SER A O 1
ATOM 807 N N . LYS A 1 104 ? -26.375 17.024 17.496 1.00 28.67 104 LYS A N 1
ATOM 808 C CA . LYS A 1 104 ? -27.729 17.462 17.821 1.00 27.69 104 LYS A CA 1
ATOM 809 C C . LYS A 1 104 ? -27.943 17.612 19.322 1.00 28.63 104 LYS A C 1
ATOM 810 O O . LYS A 1 104 ? -28.703 18.495 19.742 1.00 28.42 104 LYS A O 1
ATOM 816 N N . VAL A 1 105 ? -27.325 16.751 20.142 1.00 27.34 105 VAL A N 1
ATOM 817 C CA . VAL A 1 105 ? -27.377 16.961 21.589 1.00 24.89 105 VAL A CA 1
ATOM 818 C C . VAL A 1 105 ? -26.848 18.345 21.931 1.00 25.28 105 VAL A C 1
ATOM 819 O O . VAL A 1 105 ? -27.459 19.094 22.699 1.00 27.50 105 VAL A O 1
ATOM 823 N N . ARG A 1 106 ? -25.681 18.687 21.381 1.00 25.20 106 ARG A N 1
ATOM 824 C CA . ARG A 1 106 ? -25.059 19.975 21.662 1.00 24.72 106 ARG A CA 1
ATOM 825 C C . ARG A 1 106 ? -25.958 21.131 21.218 1.00 27.12 106 ARG A C 1
ATOM 826 O O . ARG A 1 106 ? -26.086 22.143 21.922 1.00 28.55 106 ARG A O 1
ATOM 834 N N . GLU A 1 107 ? -26.616 20.995 20.065 1.00 27.36 107 GLU A N 1
ATOM 835 C CA . GLU A 1 107 ? -27.510 22.079 19.636 1.00 30.42 107 GLU A CA 1
ATOM 836 C C . GLU A 1 107 ? -28.727 22.190 20.545 1.00 32.30 107 GLU A C 1
ATOM 837 O O . GLU A 1 107 ? -29.197 23.300 20.830 1.00 31.37 107 GLU A O 1
ATOM 843 N N . SER A 1 108 ? -29.253 21.051 21.008 1.00 26.28 108 SER A N 1
ATOM 844 C CA . SER A 1 108 ? -30.329 21.064 21.997 1.00 27.74 108 SER A CA 1
ATOM 845 C C . SER A 1 108 ? -29.913 21.790 23.278 1.00 30.55 108 SER A C 1
ATOM 846 O O . SER A 1 108 ? -30.648 22.648 23.784 1.00 29.93 108 SER A O 1
ATOM 849 N N . VAL A 1 109 ? -28.745 21.445 23.834 1.00 25.30 109 VAL A N 1
ATOM 850 C CA . VAL A 1 109 ? -28.239 22.174 25.000 1.00 23.19 109 VAL A CA 1
ATOM 851 C C . VAL A 1 109 ? -28.259 23.679 24.744 1.00 24.42 109 VAL A C 1
ATOM 852 O O . VAL A 1 109 ? -28.742 24.467 25.567 1.00 27.36 109 VAL A O 1
ATOM 856 N N . LYS A 1 110 ? -27.705 24.100 23.610 1.00 26.34 110 LYS A N 1
ATOM 857 C CA . LYS A 1 110 ? -27.623 25.528 23.325 1.00 26.51 110 LYS A CA 1
ATOM 858 C C . LYS A 1 110 ? -29.011 26.159 23.270 1.00 33.03 110 LYS A C 1
ATOM 859 O O . LYS A 1 110 ? -29.210 27.279 23.760 1.00 30.41 110 LYS A O 1
ATOM 865 N N A ASN A 1 111 ? -29.986 25.444 22.696 0.49 32.26 111 ASN A N 1
ATOM 866 N N B ASN A 1 111 ? -29.987 25.453 22.680 0.51 32.27 111 ASN A N 1
ATOM 867 C CA A ASN A 1 111 ? -31.333 25.993 22.551 0.49 29.01 111 ASN A CA 1
ATOM 868 C CA B ASN A 1 111 ? -31.337 26.005 22.561 0.51 29.00 111 ASN A CA 1
ATOM 869 C C A ASN A 1 111 ? -32.003 26.182 23.907 0.49 28.88 111 ASN A C 1
ATOM 870 C C B ASN A 1 111 ? -31.974 26.202 23.929 0.51 28.89 111 ASN A C 1
ATOM 871 O O A ASN A 1 111 ? -32.583 27.239 24.179 0.49 27.83 111 ASN A O 1
ATOM 872 O O B ASN A 1 111 ? -32.514 27.273 24.226 0.51 27.83 111 ASN A O 1
ATOM 881 N N . VAL A 1 112 ? -31.932 25.169 24.774 1.00 28.16 112 VAL A N 1
ATOM 882 C CA . VAL A 1 112 ? -32.517 25.294 26.108 1.00 28.03 112 VAL A CA 1
ATOM 883 C C . VAL A 1 112 ? -31.796 26.372 26.900 1.00 26.46 112 VAL A C 1
ATOM 884 O O . VAL A 1 112 ? -32.415 27.146 27.640 1.00 30.40 112 VAL A O 1
ATOM 888 N N . THR A 1 113 ? -30.474 26.438 26.763 1.00 24.26 113 THR A N 1
ATOM 889 C CA . THR A 1 113 ? -29.716 27.450 27.481 1.00 23.14 113 THR A CA 1
ATOM 890 C C . THR A 1 113 ? -30.148 28.845 27.048 1.00 29.57 113 THR A C 1
ATOM 891 O O . THR A 1 113 ? -30.466 29.700 27.880 1.00 26.01 113 THR A O 1
ATOM 895 N N . GLU A 1 114 ? -30.193 29.079 25.736 1.00 25.49 114 GLU A N 1
ATOM 896 C CA . GLU A 1 114 ? -30.538 30.403 25.232 1.00 27.32 114 GLU A CA 1
ATOM 897 C C . GLU A 1 114 ? -31.972 30.787 25.595 1.00 27.64 114 GLU A C 1
ATOM 898 O O . GLU A 1 114 ? -32.231 31.911 26.046 1.00 28.86 114 GLU A O 1
ATOM 904 N N . ILE A 1 115 ? -32.920 29.870 25.393 1.00 25.37 115 ILE A N 1
ATOM 905 C CA . ILE A 1 115 ? -34.317 30.208 25.642 1.00 26.72 115 ILE A CA 1
ATOM 906 C C . ILE A 1 115 ? -34.562 30.400 27.133 1.00 28.28 115 ILE A C 1
ATOM 907 O O . ILE A 1 115 ? -35.297 31.303 27.536 1.00 27.12 115 ILE A O 1
ATOM 912 N N . SER A 1 116 ? -33.939 29.580 27.988 1.00 29.22 116 SER A N 1
ATOM 913 C CA . SER A 1 116 ? -34.168 29.773 29.420 1.00 25.66 116 SER A CA 1
ATOM 914 C C . SER A 1 116 ? -33.668 31.143 29.873 1.00 27.34 116 SER A C 1
ATOM 915 O O . SER A 1 116 ? -34.335 31.827 30.661 1.00 31.46 116 SER A O 1
ATOM 918 N N . LEU A 1 117 ? -32.519 31.585 29.355 1.00 27.24 117 LEU A N 1
ATOM 919 C CA . LEU A 1 117 ? -32.027 32.917 29.697 1.00 27.33 117 LEU A CA 1
ATOM 920 C C . LEU A 1 117 ? -32.966 33.998 29.162 1.00 27.51 117 LEU A C 1
ATOM 921 O O . LEU A 1 117 ? -33.290 34.967 29.860 1.00 26.30 117 LEU A O 1
ATOM 926 N N . LEU A 1 118 ? -33.383 33.854 27.904 1.00 30.32 118 LEU A N 1
ATOM 927 C CA . LEU A 1 118 ? -34.343 34.788 27.305 1.00 28.26 118 LEU A CA 1
ATOM 928 C C . LEU A 1 118 ? -35.570 34.949 28.189 1.00 30.63 118 LEU A C 1
ATOM 929 O O . LEU A 1 118 ? -36.056 36.063 28.424 1.00 31.40 118 LEU A O 1
ATOM 934 N N . ALA A 1 119 ? -36.080 33.836 28.685 1.00 26.65 119 ALA A N 1
ATOM 935 C CA . ALA A 1 119 ? -37.278 33.790 29.511 1.00 29.23 119 ALA A CA 1
ATOM 936 C C . ALA A 1 119 ? -37.023 34.173 30.950 1.00 30.61 119 ALA A C 1
ATOM 937 O O . ALA A 1 119 ? -37.958 34.093 31.754 1.00 33.32 119 ALA A O 1
ATOM 939 N N . LYS A 1 120 ? -35.793 34.585 31.288 1.00 27.73 120 LYS A N 1
ATOM 940 C CA . LYS A 1 120 ? -35.420 34.972 32.651 1.00 29.34 120 LYS A CA 1
ATOM 941 C C . LYS A 1 120 ? -35.597 33.808 33.615 1.00 30.11 120 LYS A C 1
ATOM 942 O O . LYS A 1 120 ? -35.845 34.000 34.810 1.00 26.16 120 LYS A O 1
ATOM 948 N N . ASP A 1 121 ? -35.493 32.586 33.104 1.00 29.41 121 ASP A N 1
ATOM 949 C CA . ASP A 1 121 ? -35.491 31.412 33.975 1.00 27.16 121 ASP A CA 1
ATOM 950 C C . ASP A 1 121 ? -34.032 31.159 34.340 1.00 28.11 121 ASP A C 1
ATOM 951 O O . ASP A 1 121 ? -33.332 30.390 33.694 1.00 28.68 121 ASP A O 1
ATOM 956 N N . PHE A 1 122 ? -33.559 31.846 35.371 1.00 26.88 122 PHE A N 1
ATOM 957 C CA . PHE A 1 122 ? -32.154 31.729 35.738 1.00 26.24 122 PHE A CA 1
ATOM 958 C C . PHE A 1 122 ? -31.854 30.427 36.451 1.00 25.82 122 PHE A C 1
ATOM 959 O O . PHE A 1 122 ? -30.702 29.980 36.427 1.00 28.46 122 PHE A O 1
ATOM 967 N N . GLU A 1 123 ? -32.862 29.814 37.080 1.00 28.25 123 GLU A N 1
ATOM 968 C CA . GLU A 1 123 ? -32.656 28.481 37.636 1.00 27.86 123 GLU A CA 1
ATOM 969 C C . GLU A 1 123 ? -32.325 27.482 36.533 1.00 28.75 123 GLU A C 1
ATOM 970 O O . GLU A 1 123 ? -31.379 26.698 36.655 1.00 24.01 123 GLU A O 1
ATOM 976 N N . THR A 1 124 ? -33.096 27.489 35.445 1.00 24.89 124 THR A N 1
ATOM 977 C CA . THR A 1 124 ? -32.815 26.554 34.358 1.00 24.98 124 THR A CA 1
ATOM 978 C C . THR A 1 124 ? -31.509 26.906 33.652 1.00 28.68 124 THR A C 1
ATOM 979 O O . THR A 1 124 ? -30.709 26.014 33.324 1.00 26.09 124 THR A O 1
ATOM 983 N N . PHE A 1 125 ? -31.255 28.202 33.434 1.00 26.04 125 PHE A N 1
ATOM 984 C CA . PHE A 1 125 ? -29.985 28.605 32.835 1.00 25.38 125 PHE A CA 1
ATOM 985 C C . PHE A 1 125 ? -28.805 28.084 33.655 1.00 27.19 125 PHE A C 1
ATOM 986 O O . PHE A 1 125 ? -27.834 27.559 33.096 1.00 23.76 125 PHE A O 1
ATOM 994 N N . GLU A 1 126 ? -28.892 28.192 34.983 1.00 25.31 126 GLU A N 1
ATOM 995 C CA . GLU A 1 126 ? -27.809 27.728 35.853 1.00 25.56 126 GLU A CA 1
ATOM 996 C C . GLU A 1 126 ? -27.622 26.210 35.729 1.00 26.92 126 GLU A C 1
ATOM 997 O O . GLU A 1 126 ? -26.498 25.712 35.593 1.00 26.28 126 GLU A O 1
ATOM 1003 N N . ARG A 1 127 ? -28.721 25.456 35.755 1.00 24.21 127 ARG A N 1
ATOM 1004 C CA . ARG A 1 127 ? -28.620 24.002 35.626 1.00 24.26 127 ARG A CA 1
ATOM 1005 C C . ARG A 1 127 ? -28.045 23.600 34.272 1.00 28.40 127 ARG A C 1
ATOM 1006 O O . ARG A 1 127 ? -27.339 22.589 34.163 1.00 25.73 127 ARG A O 1
ATOM 1014 N N . MET A 1 128 ? -28.286 24.396 33.238 1.00 25.27 128 MET A N 1
ATOM 1015 C CA . MET A 1 128 ? -27.780 24.043 31.918 1.00 26.94 128 MET A CA 1
ATOM 1016 C C . MET A 1 128 ? -26.287 24.273 31.768 1.00 24.90 128 MET A C 1
ATOM 1017 O O . MET A 1 128 ? -25.698 23.736 30.823 1.00 25.25 128 MET A O 1
ATOM 1022 N N . GLN A 1 129 ? -25.649 25.023 32.676 1.00 24.18 129 GLN A N 1
ATOM 1023 C CA . GLN A 1 129 ? -24.227 25.321 32.499 1.00 25.96 129 GLN A CA 1
ATOM 1024 C C . GLN A 1 129 ? -23.378 24.054 32.520 1.00 27.95 129 GLN A C 1
ATOM 1025 O O . GLN A 1 129 ? -22.409 23.940 31.761 1.00 25.61 129 GLN A O 1
ATOM 1031 N N . TRP A 1 130 ? -23.728 23.085 33.370 1.00 24.92 130 TRP A N 1
ATOM 1032 C CA . TRP A 1 130 ? -23.005 21.813 33.358 1.00 27.03 130 TRP A CA 1
ATOM 1033 C C . TRP A 1 130 ? -23.062 21.169 31.979 1.00 29.41 130 TRP A C 1
ATOM 1034 O O . TRP A 1 130 ? -22.083 20.573 31.515 1.00 24.34 130 TRP A O 1
ATOM 1045 N N . PHE A 1 131 ? -24.209 21.279 31.315 1.00 26.35 131 PHE A N 1
ATOM 1046 C CA . PHE A 1 131 ? -24.421 20.655 30.015 1.00 24.81 131 PHE A CA 1
ATOM 1047 C C . PHE A 1 131 ? -23.721 21.418 28.914 1.00 24.96 131 PHE A C 1
ATOM 1048 O O . PHE A 1 131 ? -23.248 20.811 27.949 1.00 25.64 131 PHE A O 1
ATOM 1056 N N . VAL A 1 132 ? -23.684 22.752 29.021 1.00 26.59 132 VAL A N 1
ATOM 1057 C CA . VAL A 1 132 ? -22.899 23.543 28.078 1.00 25.29 132 VAL A CA 1
ATOM 1058 C C . VAL A 1 132 ? -21.453 23.060 28.078 1.00 28.59 132 VAL A C 1
ATOM 1059 O O . VAL A 1 132 ? -20.857 22.812 27.027 1.00 25.62 132 VAL A O 1
ATOM 1063 N N . LYS A 1 133 ? -20.871 22.913 29.269 1.00 26.72 133 LYS A N 1
ATOM 1064 C CA . LYS A 1 133 ? -19.484 22.464 29.353 1.00 25.07 133 LYS A CA 1
ATOM 1065 C C . LYS A 1 133 ? -19.340 21.021 28.889 1.00 25.33 133 LYS A C 1
ATOM 1066 O O . LYS A 1 133 ? -18.454 20.700 28.086 1.00 27.84 133 LYS A O 1
ATOM 1072 N N . ASP A 1 134 ? -20.207 20.130 29.372 1.00 24.96 134 ASP A N 1
ATOM 1073 C CA . ASP A 1 134 ? -20.004 18.712 29.095 1.00 26.89 134 ASP A CA 1
ATOM 1074 C C . ASP A 1 134 ? -20.357 18.338 27.664 1.00 27.44 134 ASP A C 1
ATOM 1075 O O . ASP A 1 134 ? -19.797 17.372 27.140 1.00 27.09 134 ASP A O 1
ATOM 1080 N N . SER A 1 135 ? -21.284 19.057 27.015 1.00 25.24 135 SER A N 1
ATOM 1081 C CA . SER A 1 135 ? -21.550 18.743 25.611 1.00 28.44 135 SER A CA 1
ATOM 1082 C C . SER A 1 135 ? -20.305 18.907 24.760 1.00 26.51 135 SER A C 1
ATOM 1083 O O . SER A 1 135 ? -20.134 18.175 23.785 1.00 28.69 135 SER A O 1
ATOM 1086 N N . ILE A 1 136 ? -19.442 19.866 25.096 1.00 25.87 136 ILE A N 1
ATOM 1087 C CA . ILE A 1 136 ? -18.170 19.995 24.389 1.00 26.05 136 ILE A CA 1
ATOM 1088 C C . ILE A 1 136 ? -17.347 18.719 24.550 1.00 30.43 136 ILE A C 1
ATOM 1089 O O . ILE A 1 136 ? -16.791 18.184 23.581 1.00 28.01 136 ILE A O 1
ATOM 1094 N N . GLU A 1 137 ? -17.251 18.217 25.783 1.00 30.63 137 GLU A N 1
ATOM 1095 C CA . GLU A 1 137 ? -16.476 16.998 26.035 1.00 30.21 137 GLU A CA 1
ATOM 1096 C C . GLU A 1 137 ? -17.029 15.814 25.247 1.00 29.05 137 GLU A C 1
ATOM 1097 O O . GLU A 1 137 ? -16.271 15.053 24.631 1.00 27.45 137 GLU A O 1
ATOM 1103 N N . ASP A 1 138 ? -18.348 15.623 25.281 1.00 27.48 138 ASP A N 1
ATOM 1104 C CA . ASP A 1 138 ? -18.928 14.466 24.603 1.00 25.77 138 ASP A CA 1
ATOM 1105 C C . ASP A 1 138 ? -18.755 14.569 23.095 1.00 28.52 138 ASP A C 1
ATOM 1106 O O . ASP A 1 138 ? -18.469 13.567 22.429 1.00 28.77 138 ASP A O 1
ATOM 1111 N N . LEU A 1 139 ? -18.953 15.759 22.529 1.00 28.05 139 LEU A N 1
ATOM 1112 C CA . LEU A 1 139 ? -18.745 15.891 21.091 1.00 27.23 139 LEU A CA 1
ATOM 1113 C C . LEU A 1 139 ? -17.277 15.678 20.736 1.00 28.58 139 LEU A C 1
ATOM 1114 O O . LEU A 1 139 ? -16.961 15.043 19.724 1.00 25.49 139 LEU A O 1
ATOM 1119 N N . GLU A 1 140 ? -16.360 16.152 21.581 1.00 26.46 140 GLU A N 1
ATOM 1120 C CA . GLU A 1 140 ? -14.944 15.914 21.310 1.00 28.81 140 GLU A CA 1
ATOM 1121 C C . GLU A 1 140 ? -14.619 14.427 21.294 1.00 29.50 140 GLU A C 1
ATOM 1122 O O . GLU A 1 140 ? -13.850 13.963 20.445 1.00 30.46 140 GLU A O 1
ATOM 1128 N N . GLU A 1 141 ? -15.170 13.672 22.246 1.00 28.49 141 GLU A N 1
ATOM 1129 C CA . GLU A 1 141 ? -14.905 12.237 22.319 1.00 29.92 141 GLU A CA 1
ATOM 1130 C C . GLU A 1 141 ? -15.373 11.523 21.059 1.00 31.10 141 GLU A C 1
ATOM 1131 O O . GLU A 1 141 ? -14.652 10.699 20.489 1.00 29.75 141 GLU A O 1
ATOM 1137 N N . ILE A 1 142 ? -16.602 11.796 20.631 1.00 27.79 142 ILE A N 1
ATOM 1138 C CA . ILE A 1 142 ? -17.105 11.141 19.429 1.00 25.92 142 ILE A CA 1
ATOM 1139 C C . ILE A 1 142 ? -16.351 11.636 18.203 1.00 28.94 142 ILE A C 1
ATOM 1140 O O . ILE A 1 142 ? -15.983 10.848 17.319 1.00 31.05 142 ILE A O 1
ATOM 1145 N N . SER A 1 143 ? -16.082 12.942 18.152 1.00 28.24 143 SER A N 1
ATOM 1146 C CA . SER A 1 143 ? -15.288 13.531 17.073 1.00 29.61 143 SER A CA 1
ATOM 1147 C C . SER A 1 143 ? -13.907 12.891 16.959 1.00 34.87 143 SER A C 1
ATOM 1148 O O . SER A 1 143 ? -13.420 12.640 15.845 1.00 30.00 143 SER A O 1
ATOM 1151 N N . ASP A 1 144 ? -13.256 12.613 18.093 1.00 31.37 144 ASP A N 1
ATOM 1152 C CA . ASP A 1 144 ? -11.937 11.980 18.038 1.00 31.71 144 ASP A CA 1
ATOM 1153 C C . ASP A 1 144 ? -12.020 10.595 17.399 1.00 32.83 144 ASP A C 1
ATOM 1154 O O . ASP A 1 144 ? -11.188 10.237 16.553 1.00 33.28 144 ASP A O 1
ATOM 1159 N N . VAL A 1 145 ? -13.017 9.797 17.794 1.00 29.69 145 VAL A N 1
ATOM 1160 C CA . VAL A 1 145 ? -13.154 8.452 17.235 1.00 34.08 145 VAL A CA 1
ATOM 1161 C C . VAL A 1 145 ? -13.569 8.518 15.765 1.00 30.21 145 VAL A C 1
ATOM 1162 O O . VAL A 1 145 ? -13.123 7.710 14.945 1.00 28.42 145 VAL A O 1
ATOM 1166 N N . TRP A 1 146 ? -14.417 9.480 15.405 1.00 32.55 146 TRP A N 1
ATOM 1167 C CA . TRP A 1 146 ? -14.704 9.711 13.989 1.00 30.97 146 TRP A CA 1
ATOM 1168 C C . TRP A 1 146 ? -13.415 9.971 13.206 1.00 28.90 146 TRP A C 1
ATOM 1169 O O . TRP A 1 146 ? -13.195 9.394 12.130 1.00 30.95 146 TRP A O 1
ATOM 1180 N N . THR A 1 147 ? -12.544 10.830 13.743 1.00 30.11 147 THR A N 1
ATOM 1181 C CA . THR A 1 147 ? -11.259 11.105 13.102 1.00 33.07 147 THR A CA 1
ATOM 1182 C C . THR A 1 147 ? -10.440 9.833 12.926 1.00 33.35 147 THR A C 1
ATOM 1183 O O . THR A 1 147 ? -9.864 9.602 11.854 1.00 32.51 147 THR A O 1
ATOM 1187 N N . TYR A 1 148 ? -10.371 8.991 13.963 1.00 28.71 148 TYR A N 1
ATOM 1188 C CA . TYR A 1 148 ? -9.571 7.770 13.843 1.00 33.16 148 TYR A CA 1
ATOM 1189 C C . TYR A 1 148 ? -10.097 6.881 12.727 1.00 31.05 148 TYR A C 1
ATOM 1190 O O . TYR A 1 148 ? -9.323 6.379 11.906 1.00 32.41 148 TYR A O 1
ATOM 1199 N N . VAL A 1 149 ? -11.412 6.648 12.693 1.00 29.90 149 VAL A N 1
ATOM 1200 C CA . VAL A 1 149 ? -11.917 5.688 11.710 1.00 30.43 149 VAL A CA 1
ATOM 1201 C C . VAL A 1 149 ? -11.936 6.259 10.296 1.00 33.48 149 VAL A C 1
ATOM 1202 O O . VAL A 1 149 ? -12.012 5.490 9.329 1.00 32.62 149 VAL A O 1
ATOM 1206 N N . HIS A 1 150 ? -11.876 7.577 10.138 1.00 30.35 150 HIS A N 1
ATOM 1207 C CA . HIS A 1 150 ? -11.870 8.174 8.809 1.00 30.25 150 HIS A CA 1
ATOM 1208 C C . HIS A 1 150 ? -10.472 8.512 8.314 1.00 33.08 150 HIS A C 1
ATOM 1209 O O . HIS A 1 150 ? -10.323 8.969 7.180 1.00 33.71 150 HIS A O 1
ATOM 1216 N N . SER A 1 151 ? -9.448 8.266 9.112 1.00 29.75 151 SER A N 1
ATOM 1217 C CA . SER A 1 151 ? -8.098 8.631 8.709 1.00 31.13 151 SER A CA 1
ATOM 1218 C C . SER A 1 151 ? -7.623 7.719 7.580 1.00 30.49 151 SER A C 1
ATOM 1219 O O . SER A 1 151 ? -7.919 6.521 7.582 1.00 30.25 151 SER A O 1
ATOM 1222 N N . PRO A 1 152 ? -6.872 8.247 6.615 1.00 34.78 152 PRO A N 1
ATOM 1223 C CA . PRO A 1 152 ? -6.389 7.401 5.512 1.00 34.76 152 PRO A CA 1
ATOM 1224 C C . PRO A 1 152 ? -5.516 6.256 6.001 1.00 31.15 152 PRO A C 1
ATOM 1225 O O . PRO A 1 152 ? -4.693 6.419 6.907 1.00 29.25 152 PRO A O 1
ATOM 1229 N N A ASN A 1 153 ? -5.699 5.089 5.380 0.65 31.47 153 ASN A N 1
ATOM 1230 N N B ASN A 1 153 ? -5.716 5.083 5.400 0.35 31.62 153 ASN A N 1
ATOM 1231 C CA A ASN A 1 153 ? -4.764 3.963 5.471 0.65 34.98 153 ASN A CA 1
ATOM 1232 C CA B ASN A 1 153 ? -4.754 3.988 5.481 0.35 35.03 153 ASN A CA 1
ATOM 1233 C C A ASN A 1 153 ? -4.684 3.360 6.874 0.65 36.64 153 ASN A C 1
ATOM 1234 C C B ASN A 1 153 ? -4.662 3.397 6.892 0.35 36.60 153 ASN A C 1
ATOM 1235 O O A ASN A 1 153 ? -3.647 2.813 7.257 0.65 38.15 153 ASN A O 1
ATOM 1236 O O B ASN A 1 153 ? -3.614 2.896 7.303 0.35 38.14 153 ASN A O 1
ATOM 1245 N N . VAL A 1 154 ? -5.747 3.446 7.655 1.00 30.47 154 VAL A N 1
ATOM 1246 C CA . VAL A 1 154 ? -5.794 2.784 8.960 1.00 29.93 154 VAL A CA 1
ATOM 1247 C C . VAL A 1 154 ? -6.477 1.439 8.764 1.00 34.90 154 VAL A C 1
ATOM 1248 O O . VAL A 1 154 ? -7.271 1.259 7.834 1.00 32.01 154 VAL A O 1
ATOM 1252 N N . ASN A 1 155 ? -6.193 0.495 9.642 1.00 31.09 155 ASN A N 1
ATOM 1253 C CA . ASN A 1 155 ? -6.799 -0.811 9.590 1.00 28.79 155 ASN A CA 1
ATOM 1254 C C . ASN A 1 155 ? -7.612 -1.095 10.849 1.00 28.51 155 ASN A C 1
ATOM 1255 O O . ASN A 1 155 ? -7.584 -0.331 11.753 1.00 27.92 155 ASN A O 1
ATOM 1260 N N . LEU A 1 156 ? -8.333 -2.194 10.876 1.00 28.48 156 LEU A N 1
ATOM 1261 C CA . LEU A 1 156 ? -9.215 -2.466 12.013 1.00 26.43 156 LEU A CA 1
ATOM 1262 C C . LEU A 1 156 ? -8.430 -2.524 13.312 1.00 28.87 156 LEU A C 1
ATOM 1263 O O . LEU A 1 156 ? -8.927 -2.116 14.372 1.00 30.34 156 LEU A O 1
ATOM 1268 N N . ILE A 1 157 ? -7.218 -3.078 13.262 1.00 26.97 157 ILE A N 1
ATOM 1269 C CA . ILE A 1 157 ? -6.431 -3.199 14.482 1.00 27.15 157 ILE A CA 1
ATOM 1270 C C . ILE A 1 157 ? -5.985 -1.823 14.973 1.00 30.62 157 ILE A C 1
ATOM 1271 O O . ILE A 1 157 ? -6.030 -1.541 16.178 1.00 30.22 157 ILE A O 1
ATOM 1276 N N . ASN A 1 158 ? -5.616 -0.936 14.088 1.00 27.84 158 ASN A N 1
ATOM 1277 C CA . ASN A 1 158 ? -5.237 0.395 14.471 1.00 29.48 158 ASN A CA 1
ATOM 1278 C C . ASN A 1 158 ? -6.401 1.079 15.199 1.00 27.35 158 ASN A C 1
ATOM 1279 O O . ASN A 1 158 ? -6.235 1.640 16.227 1.00 27.43 158 ASN A O 1
ATOM 1284 N N . ILE A 1 159 ? -7.578 1.013 14.606 1.00 27.80 159 ILE A N 1
ATOM 1285 C CA . ILE A 1 159 ? -8.761 1.643 15.187 1.00 24.33 159 ILE A CA 1
ATOM 1286 C C . ILE A 1 159 ? -9.037 1.066 16.564 1.00 29.34 159 ILE A C 1
ATOM 1287 O O . ILE A 1 159 ? -9.256 1.801 17.537 1.00 29.88 159 ILE A O 1
ATOM 1292 N N . GLU A 1 160 ? -9.050 -0.264 16.655 1.00 27.34 160 GLU A N 1
ATOM 1293 C CA . GLU A 1 160 ? -9.323 -0.938 17.921 1.00 27.96 160 GLU A CA 1
ATOM 1294 C C . GLU A 1 160 ? -8.295 -0.571 18.985 1.00 30.70 160 GLU A C 1
ATOM 1295 O O . GLU A 1 160 ? -8.647 -0.337 20.151 1.00 31.64 160 GLU A O 1
ATOM 1301 N N . ASN A 1 161 ? -7.048 -0.528 18.611 1.00 28.78 161 ASN A N 1
ATOM 1302 C CA . ASN A 1 161 ? -6.023 -0.176 19.535 1.00 29.49 161 ASN A CA 1
ATOM 1303 C C . ASN A 1 161 ? -6.162 1.219 20.107 1.00 30.96 161 ASN A C 1
ATOM 1304 O O . ASN A 1 161 ? -6.062 1.391 21.268 1.00 33.73 161 ASN A O 1
ATOM 1309 N N . ILE A 1 162 ? -6.370 2.210 19.275 1.00 30.52 162 ILE A N 1
ATOM 1310 C CA . ILE A 1 162 ? -6.410 3.580 19.791 1.00 29.33 162 ILE A CA 1
ATOM 1311 C C . ILE A 1 162 ? -7.721 3.844 20.533 1.00 31.38 162 ILE A C 1
ATOM 1312 O O . ILE A 1 162 ? -7.741 4.545 21.552 1.00 29.35 162 ILE A O 1
ATOM 1317 N N . VAL A 1 163 ? -8.827 3.270 20.063 1.00 30.07 163 VAL A N 1
ATOM 1318 C CA . VAL A 1 163 ? -10.090 3.447 20.778 1.00 28.57 163 VAL A CA 1
ATOM 1319 C C . VAL A 1 163 ? -10.029 2.761 22.135 1.00 32.74 163 VAL A C 1
ATOM 1320 O O . VAL A 1 163 ? -10.600 3.258 23.115 1.00 31.11 163 VAL A O 1
ATOM 1324 N N . GLY A 1 164 ? -9.307 1.636 22.227 1.00 32.22 164 GLY A N 1
ATOM 1325 C CA . GLY A 1 164 ? -9.146 0.967 23.507 1.00 36.61 164 GLY A CA 1
ATOM 1326 C C . GLY A 1 164 ? -8.511 1.857 24.557 1.00 39.41 164 GLY A C 1
ATOM 1327 O O . GLY A 1 164 ? -8.759 1.690 25.751 1.00 36.56 164 GLY A O 1
ATOM 1328 N N . LYS A 1 165 ? -7.710 2.828 24.132 1.00 39.79 165 LYS A N 1
ATOM 1329 C CA . LYS A 1 165 ? -7.061 3.731 25.076 1.00 44.67 165 LYS A CA 1
ATOM 1330 C C . LYS A 1 165 ? -8.000 4.799 25.630 1.00 50.46 165 LYS A C 1
ATOM 1331 O O . LYS A 1 165 ? -7.605 5.531 26.542 1.00 50.46 165 LYS A O 1
ATOM 1337 N N A LYS A 1 166 ? -9.230 4.892 25.128 0.50 47.67 166 LYS A N 1
ATOM 1338 N N B LYS A 1 166 ? -9.229 4.892 25.116 0.50 47.68 166 LYS A N 1
ATOM 1339 C CA A LYS A 1 166 ? -10.233 5.789 25.684 0.50 47.36 166 LYS A CA 1
ATOM 1340 C CA B LYS A 1 166 ? -10.250 5.779 25.659 0.50 47.37 166 LYS A CA 1
ATOM 1341 C C A LYS A 1 166 ? -11.160 5.092 26.668 0.50 50.23 166 LYS A C 1
ATOM 1342 C C B LYS A 1 166 ? -11.127 5.102 26.702 0.50 50.23 166 LYS A C 1
ATOM 1343 O O A LYS A 1 166 ? -12.073 5.731 27.200 0.50 55.58 166 LYS A O 1
ATOM 1344 O O B LYS A 1 166 ? -11.974 5.768 27.305 0.50 55.62 166 LYS A O 1
ATOM 1355 N N . LEU A 1 167 ? -10.954 3.805 26.917 1.00 45.94 167 LEU A N 1
ATOM 1356 C CA . LEU A 1 167 ? -11.772 3.070 27.859 1.00 53.16 167 LEU A CA 1
ATOM 1357 C C . LEU A 1 167 ? -11.086 2.967 29.222 1.00 55.20 167 LEU A C 1
ATOM 1358 O O . LEU A 1 167 ? -9.875 3.174 29.331 1.00 65.72 167 LEU A O 1
ATOM 1363 N N . SER B 1 4 ? -22.286 -14.386 11.081 1.00 59.66 4 SER B N 1
ATOM 1364 C CA . SER B 1 4 ? -21.550 -14.566 12.331 1.00 53.90 4 SER B CA 1
ATOM 1365 C C . SER B 1 4 ? -21.413 -16.035 12.724 1.00 41.36 4 SER B C 1
ATOM 1366 O O . SER B 1 4 ? -22.291 -16.844 12.438 1.00 49.73 4 SER B O 1
ATOM 1369 N N . VAL B 1 5 ? -20.313 -16.359 13.410 1.00 40.18 5 VAL B N 1
ATOM 1370 C CA . VAL B 1 5 ? -20.062 -17.729 13.845 1.00 33.86 5 VAL B CA 1
ATOM 1371 C C . VAL B 1 5 ? -21.065 -18.181 14.903 1.00 34.40 5 VAL B C 1
ATOM 1372 O O . VAL B 1 5 ? -21.231 -19.383 15.120 1.00 35.31 5 VAL B O 1
ATOM 1376 N N . PHE B 1 6 ? -21.782 -17.252 15.544 1.00 28.54 6 PHE B N 1
ATOM 1377 C CA . PHE B 1 6 ? -22.732 -17.670 16.573 1.00 30.81 6 PHE B CA 1
ATOM 1378 C C . PHE B 1 6 ? -24.043 -18.172 15.987 1.00 35.59 6 PHE B C 1
ATOM 1379 O O . PHE B 1 6 ? -24.721 -19.002 16.612 1.00 31.65 6 PHE B O 1
ATOM 1387 N N . ASN B 1 7 ? -24.419 -17.672 14.813 1.00 33.18 7 ASN B N 1
ATOM 1388 C CA . ASN B 1 7 ? -25.576 -18.181 14.076 1.00 36.01 7 ASN B CA 1
ATOM 1389 C C . ASN B 1 7 ? -26.821 -18.242 14.962 1.00 35.24 7 ASN B C 1
ATOM 1390 O O . ASN B 1 7 ? -27.485 -19.270 15.077 1.00 35.00 7 ASN B O 1
ATOM 1395 N N . LYS B 1 8 ? -27.119 -17.130 15.622 1.00 33.03 8 LYS B N 1
ATOM 1396 C CA . LYS B 1 8 ? -28.311 -17.082 16.447 1.00 29.46 8 LYS B CA 1
ATOM 1397 C C . LYS B 1 8 ? -29.548 -16.962 15.563 1.00 37.48 8 LYS B C 1
ATOM 1398 O O . LYS B 1 8 ? -29.485 -16.496 14.425 1.00 36.33 8 LYS B O 1
ATOM 1404 N N . ASP B 1 9 ? -30.682 -17.389 16.110 1.00 31.86 9 ASP B N 1
ATOM 1405 C CA . ASP B 1 9 ? -31.976 -17.238 15.456 1.00 38.03 9 ASP B CA 1
ATOM 1406 C C . ASP B 1 9 ? -32.443 -15.793 15.623 1.00 43.54 9 ASP B C 1
ATOM 1407 O O . ASP B 1 9 ? -32.767 -15.357 16.737 1.00 35.65 9 ASP B O 1
ATOM 1412 N N . GLU B 1 10 ? -32.481 -15.059 14.508 1.00 38.40 10 GLU B N 1
ATOM 1413 C CA . GLU B 1 10 ? -32.915 -13.661 14.504 1.00 39.56 10 GLU B CA 1
ATOM 1414 C C . GLU B 1 10 ? -34.272 -13.468 15.178 1.00 38.65 10 GLU B C 1
ATOM 1415 O O . GLU B 1 10 ? -34.522 -12.435 15.813 1.00 37.18 10 GLU B O 1
ATOM 1421 N N . ARG B 1 11 ? -35.171 -14.443 15.044 1.00 43.49 11 ARG B N 1
ATOM 1422 C CA . ARG B 1 11 ? -36.485 -14.283 15.656 1.00 42.60 11 ARG B CA 1
ATOM 1423 C C . ARG B 1 11 ? -36.396 -14.330 17.173 1.00 40.31 11 ARG B C 1
ATOM 1424 O O . ARG B 1 11 ? -37.146 -13.622 17.861 1.00 35.61 11 ARG B O 1
ATOM 1432 N N . ILE B 1 12 ? -35.468 -15.126 17.710 1.00 31.34 12 ILE B N 1
ATOM 1433 C CA . ILE B 1 12 ? -35.267 -15.140 19.154 1.00 30.98 12 ILE B CA 1
ATOM 1434 C C . ILE B 1 12 ? -34.532 -13.877 19.593 1.00 27.64 12 ILE B C 1
ATOM 1435 O O . ILE B 1 12 ? -34.891 -13.250 20.597 1.00 30.89 12 ILE B O 1
ATOM 1440 N N . MET B 1 13 ? -33.502 -13.474 18.851 1.00 31.75 13 MET B N 1
ATOM 1441 C CA . MET B 1 13 ? -32.773 -12.270 19.249 1.00 31.44 13 MET B CA 1
ATOM 1442 C C . MET B 1 13 ? -33.652 -11.031 19.139 1.00 34.15 13 MET B C 1
ATOM 1443 O O . MET B 1 13 ? -33.502 -10.100 19.932 1.00 30.87 13 MET B O 1
ATOM 1448 N N . ASP B 1 14 ? -34.600 -11.007 18.195 1.00 32.21 14 ASP B N 1
ATOM 1449 C CA . ASP B 1 14 ? -35.565 -9.912 18.175 1.00 34.11 14 ASP B CA 1
ATOM 1450 C C . ASP B 1 14 ? -36.419 -9.884 19.441 1.00 31.46 14 ASP B C 1
ATOM 1451 O O . ASP B 1 14 ? -36.773 -8.804 19.913 1.00 31.84 14 ASP B O 1
ATOM 1456 N N . LEU B 1 15 ? -36.741 -11.047 20.014 1.00 26.87 15 LEU B N 1
ATOM 1457 C CA . LEU B 1 15 ? -37.468 -11.071 21.284 1.00 31.54 15 LEU B CA 1
ATOM 1458 C C . LEU B 1 15 ? -36.623 -10.516 22.427 1.00 30.99 15 LEU B C 1
ATOM 1459 O O . LEU B 1 15 ? -37.151 -9.872 23.342 1.00 28.94 15 LEU B O 1
ATOM 1464 N N . VAL B 1 16 ? -35.323 -10.819 22.421 1.00 29.32 16 VAL B N 1
ATOM 1465 C CA . VAL B 1 16 ? -34.423 -10.262 23.422 1.00 31.12 16 VAL B CA 1
ATOM 1466 C C . VAL B 1 16 ? -34.376 -8.753 23.276 1.00 28.42 16 VAL B C 1
ATOM 1467 O O . VAL B 1 16 ? -34.445 -8.009 24.262 1.00 27.48 16 VAL B O 1
ATOM 1471 N N . SER B 1 17 ? -34.280 -8.280 22.035 1.00 26.72 17 SER B N 1
ATOM 1472 C CA . SER B 1 17 ? -34.316 -6.848 21.788 1.00 27.78 17 SER B CA 1
ATOM 1473 C C . SER B 1 17 ? -35.646 -6.247 22.236 1.00 33.12 17 SER B C 1
ATOM 1474 O O . SER B 1 17 ? -35.667 -5.191 22.879 1.00 28.26 17 SER B O 1
ATOM 1477 N N . LYS B 1 18 ? -36.771 -6.918 21.950 1.00 30.12 18 LYS B N 1
ATOM 1478 C CA . LYS B 1 18 ? -38.042 -6.399 22.445 1.00 31.56 18 LYS B CA 1
ATOM 1479 C C . LYS B 1 18 ? -38.075 -6.389 23.966 1.00 30.39 18 LYS B C 1
ATOM 1480 O O . LYS B 1 18 ? -38.623 -5.465 24.569 1.00 29.98 18 LYS B O 1
ATOM 1486 N N . HIS B 1 19 ? -37.487 -7.395 24.619 1.00 29.87 19 HIS B N 1
ATOM 1487 C CA . HIS B 1 19 ? -37.537 -7.329 26.074 1.00 27.37 19 HIS B CA 1
ATOM 1488 C C . HIS B 1 19 ? -36.711 -6.155 26.607 1.00 25.22 19 HIS B C 1
ATOM 1489 O O . HIS B 1 19 ? -37.093 -5.530 27.606 1.00 27.48 19 HIS B O 1
ATOM 1496 N N . TYR B 1 20 ? -35.588 -5.835 25.958 1.00 24.72 20 TYR B N 1
ATOM 1497 C CA . TYR B 1 20 ? -34.861 -4.616 26.309 1.00 30.54 20 TYR B CA 1
ATOM 1498 C C . TYR B 1 20 ? -35.784 -3.400 26.236 1.00 31.48 20 TYR B C 1
ATOM 1499 O O . TYR B 1 20 ? -35.795 -2.553 27.142 1.00 26.24 20 TYR B O 1
ATOM 1508 N N . ASN B 1 21 ? -36.570 -3.296 25.158 1.00 29.40 21 ASN B N 1
ATOM 1509 C CA . ASN B 1 21 ? -37.487 -2.163 25.030 1.00 29.67 21 ASN B CA 1
ATOM 1510 C C . ASN B 1 21 ? -38.528 -2.154 26.140 1.00 27.45 21 ASN B C 1
ATOM 1511 O O . ASN B 1 21 ? -38.978 -1.084 26.561 1.00 28.17 21 ASN B O 1
ATOM 1516 N N . VAL B 1 22 ? -38.938 -3.330 26.617 1.00 26.33 22 VAL B N 1
ATOM 1517 C CA . VAL B 1 22 ? -39.906 -3.371 27.710 1.00 23.46 22 VAL B CA 1
ATOM 1518 C C . VAL B 1 22 ? -39.272 -2.888 29.010 1.00 24.48 22 VAL B C 1
ATOM 1519 O O . VAL B 1 22 ? -39.899 -2.161 29.791 1.00 25.88 22 VAL B O 1
ATOM 1523 N N . GLU B 1 23 ? -38.025 -3.289 29.273 1.00 26.71 23 GLU B N 1
ATOM 1524 C CA . GLU B 1 23 ? -37.341 -2.808 30.474 1.00 25.15 23 GLU B CA 1
ATOM 1525 C C . GLU B 1 23 ? -37.125 -1.305 30.406 1.00 27.60 23 GLU B C 1
ATOM 1526 O O . GLU B 1 23 ? -37.268 -0.596 31.415 1.00 27.33 23 GLU B O 1
ATOM 1532 N N . LEU B 1 24 ? -36.759 -0.806 29.225 1.00 26.37 24 LEU B N 1
ATOM 1533 C CA . LEU B 1 24 ? -36.609 0.631 29.035 1.00 25.56 24 LEU B CA 1
ATOM 1534 C C . LEU B 1 24 ? -37.942 1.337 29.165 1.00 28.34 24 LEU B C 1
ATOM 1535 O O . LEU B 1 24 ? -38.008 2.470 29.658 1.00 27.63 24 LEU B O 1
ATOM 1540 N N . CYS B 1 25 ? -39.021 0.692 28.716 1.00 28.43 25 CYS B N 1
ATOM 1541 C CA . CYS B 1 25 ? -40.314 1.336 28.859 1.00 30.62 25 CYS B CA 1
ATOM 1542 C C . CYS B 1 25 ? -40.646 1.476 30.338 1.00 29.58 25 CYS B C 1
ATOM 1543 O O . CYS B 1 25 ? -41.160 2.509 30.773 1.00 28.44 25 CYS B O 1
ATOM 1546 N N . ALA B 1 26 ? -40.287 0.469 31.138 1.00 26.32 26 ALA B N 1
ATOM 1547 C CA . ALA B 1 26 ? -40.456 0.563 32.582 1.00 25.19 26 ALA B CA 1
ATOM 1548 C C . ALA B 1 26 ? -39.600 1.685 33.160 1.00 26.53 26 ALA B C 1
ATOM 1549 O O . ALA B 1 26 ? -40.085 2.504 33.945 1.00 27.69 26 ALA B O 1
ATOM 1551 N N . ALA B 1 27 ? -38.317 1.740 32.776 1.00 27.40 27 ALA B N 1
ATOM 1552 C CA . ALA B 1 27 ? -37.433 2.800 33.270 1.00 26.29 27 ALA B CA 1
ATOM 1553 C C . ALA B 1 27 ? -37.991 4.175 32.926 1.00 27.04 27 ALA B C 1
ATOM 1554 O O . ALA B 1 27 ? -38.070 5.066 33.784 1.00 24.04 27 ALA B O 1
ATOM 1556 N N . ASN B 1 28 ? -38.395 4.356 31.664 1.00 25.90 28 ASN B N 1
ATOM 1557 C CA . ASN B 1 28 ? -39.004 5.620 31.236 1.00 26.98 28 ASN B CA 1
ATOM 1558 C C . ASN B 1 28 ? -40.233 5.969 32.071 1.00 31.41 28 ASN B C 1
ATOM 1559 O O . ASN B 1 28 ? -40.412 7.126 32.478 1.00 29.88 28 ASN B O 1
ATOM 1564 N N . LEU B 1 29 ? -41.101 4.990 32.330 1.00 26.70 29 LEU B N 1
ATOM 1565 C CA . LEU B 1 29 ? -42.279 5.266 33.148 1.00 24.88 29 LEU B CA 1
ATOM 1566 C C . LEU B 1 29 ? -41.877 5.637 34.568 1.00 27.17 29 LEU B C 1
ATOM 1567 O O . LEU B 1 29 ? -42.437 6.570 35.158 1.00 26.55 29 LEU B O 1
ATOM 1572 N N . TYR B 1 30 ? -40.900 4.918 35.138 1.00 26.24 30 TYR B N 1
ATOM 1573 C CA . TYR B 1 30 ? -40.511 5.206 36.517 1.00 27.60 30 TYR B CA 1
ATOM 1574 C C . TYR B 1 30 ? -39.901 6.600 36.653 1.00 25.40 30 TYR B C 1
ATOM 1575 O O . TYR B 1 30 ? -40.148 7.295 37.646 1.00 25.67 30 TYR B O 1
ATOM 1584 N N . PHE B 1 31 ? -39.092 7.037 35.686 1.00 28.10 31 PHE B N 1
ATOM 1585 C CA . PHE B 1 31 ? -38.552 8.392 35.806 1.00 26.74 31 PHE B CA 1
ATOM 1586 C C . PHE B 1 31 ? -39.671 9.427 35.698 1.00 28.46 31 PHE B C 1
ATOM 1587 O O . PHE B 1 31 ? -39.686 10.421 36.433 1.00 26.72 31 PHE B O 1
ATOM 1595 N N . HIS B 1 32 ? -40.645 9.180 34.820 1.00 28.12 32 HIS B N 1
ATOM 1596 C CA . HIS B 1 32 ? -41.844 10.014 34.763 1.00 25.69 32 HIS B CA 1
ATOM 1597 C C . HIS B 1 32 ? -42.602 9.989 36.092 1.00 27.59 32 HIS B C 1
ATOM 1598 O O . HIS B 1 32 ? -42.964 11.037 36.636 1.00 28.44 32 HIS B O 1
ATOM 1605 N N . LEU B 1 33 ? -42.823 8.792 36.643 1.00 25.94 33 LEU B N 1
ATOM 1606 C CA . LEU B 1 33 ? -43.578 8.676 37.887 1.00 28.03 33 LEU B CA 1
ATOM 1607 C C . LEU B 1 33 ? -42.813 9.268 39.062 1.00 27.14 33 LEU B C 1
ATOM 1608 O O . LEU B 1 33 ? -43.426 9.680 40.055 1.00 26.27 33 LEU B O 1
ATOM 1613 N N . ALA B 1 34 ? -41.481 9.300 38.985 1.00 24.47 34 ALA B N 1
ATOM 1614 C CA . ALA B 1 34 ? -40.722 10.014 40.006 1.00 28.57 34 ALA B CA 1
ATOM 1615 C C . ALA B 1 34 ? -41.120 11.483 40.040 1.00 29.75 34 ALA B C 1
ATOM 1616 O O . ALA B 1 34 ? -41.378 12.040 41.114 1.00 28.01 34 ALA B O 1
ATOM 1618 N N . THR B 1 35 ? -41.167 12.138 38.867 1.00 27.14 35 THR B N 1
ATOM 1619 C CA . THR B 1 35 ? -41.528 13.554 38.854 1.00 25.92 35 THR B CA 1
ATOM 1620 C C . THR B 1 35 ? -42.990 13.759 39.246 1.00 27.98 35 THR B C 1
ATOM 1621 O O . THR B 1 35 ? -43.313 14.751 39.909 1.00 28.08 35 THR B O 1
ATOM 1625 N N . VAL B 1 36 ? -43.883 12.832 38.884 1.00 26.71 36 VAL B N 1
ATOM 1626 C CA . VAL B 1 36 ? -45.282 12.963 39.303 1.00 29.89 36 VAL B CA 1
ATOM 1627 C C . VAL B 1 36 ? -45.398 12.826 40.815 1.00 29.71 36 VAL B C 1
ATOM 1628 O O . VAL B 1 36 ? -46.083 13.617 41.477 1.00 26.37 36 VAL B O 1
ATOM 1632 N N . SER B 1 37 ? -44.754 11.797 41.377 1.00 25.56 37 SER B N 1
ATOM 1633 C CA . SER B 1 37 ? -44.765 11.596 42.825 1.00 28.51 37 SER B CA 1
ATOM 1634 C C . SER B 1 37 ? -44.253 12.823 43.552 1.00 28.57 37 SER B C 1
ATOM 1635 O O . SER B 1 37 ? -44.837 13.252 44.555 1.00 28.90 37 SER B O 1
ATOM 1638 N N . LYS B 1 38 ? -43.121 13.368 43.090 1.00 28.41 38 LYS B N 1
ATOM 1639 C CA . LYS B 1 38 ? -42.550 14.540 43.743 1.00 27.55 38 LYS B CA 1
ATOM 1640 C C . LYS B 1 38 ? -43.542 15.700 43.725 1.00 30.71 38 LYS B C 1
ATOM 1641 O O . LYS B 1 38 ? -43.775 16.357 44.749 1.00 28.71 38 LYS B O 1
ATOM 1647 N N . ALA B 1 39 ? -44.152 15.955 42.562 1.00 29.77 39 ALA B N 1
ATOM 1648 C CA . ALA B 1 39 ? -45.103 17.060 42.448 1.00 32.81 39 ALA B CA 1
ATOM 1649 C C . ALA B 1 39 ? -46.346 16.844 43.297 1.00 34.20 39 ALA B C 1
ATOM 1650 O O . ALA B 1 39 ? -47.003 17.823 43.667 1.00 30.97 39 ALA B O 1
ATOM 1652 N N . LEU B 1 40 ? -46.695 15.592 43.609 1.00 31.71 40 LEU B N 1
ATOM 1653 C CA . LEU B 1 40 ? -47.818 15.334 44.505 1.00 28.72 40 LEU B CA 1
ATOM 1654 C C . LEU B 1 40 ? -47.427 15.427 45.978 1.00 31.73 40 LEU B C 1
ATOM 1655 O O . LEU B 1 40 ? -48.293 15.260 46.841 1.00 29.63 40 LEU B O 1
ATOM 1660 N N . GLY B 1 41 ? -46.158 15.685 46.281 1.00 28.92 41 GLY B N 1
ATOM 1661 C CA . GLY B 1 41 ? -45.690 15.837 47.647 1.00 31.28 41 GLY B CA 1
ATOM 1662 C C . GLY B 1 41 ? -44.932 14.656 48.219 1.00 33.13 41 GLY B C 1
ATOM 1663 O O . GLY B 1 41 ? -44.602 14.679 49.413 1.00 30.92 41 GLY B O 1
ATOM 1664 N N . TYR B 1 42 ? -44.618 13.642 47.407 1.00 28.63 42 TYR B N 1
ATOM 1665 C CA . TYR B 1 42 ? -44.064 12.368 47.883 1.00 27.37 42 TYR B CA 1
ATOM 1666 C C . TYR B 1 42 ? -42.595 12.272 47.477 1.00 28.94 42 TYR B C 1
ATOM 1667 O O . TYR B 1 42 ? -42.248 11.605 46.509 1.00 26.65 42 TYR B O 1
ATOM 1676 N N . ASP B 1 43 ? -41.726 12.932 48.252 1.00 29.70 43 ASP B N 1
ATOM 1677 C CA . ASP B 1 43 ? -40.292 12.963 47.939 1.00 33.86 43 ASP B CA 1
ATOM 1678 C C . ASP B 1 43 ? -39.658 11.567 47.984 1.00 30.78 43 ASP B C 1
ATOM 1679 O O . ASP B 1 43 ? -38.806 11.233 47.143 1.00 28.89 43 ASP B O 1
ATOM 1684 N N . ASN B 1 44 ? -40.031 10.745 48.976 1.00 27.86 44 ASN B N 1
ATOM 1685 C CA . ASN B 1 44 ? -39.423 9.418 49.097 1.00 25.53 44 ASN B CA 1
ATOM 1686 C C . ASN B 1 44 ? -39.968 8.454 48.054 1.00 27.67 44 ASN B C 1
ATOM 1687 O O . ASN B 1 44 ? -39.226 7.614 47.533 1.00 26.98 44 ASN B O 1
ATOM 1692 N N . VAL B 1 45 ? -41.262 8.543 47.745 1.00 25.13 45 VAL B N 1
ATOM 1693 C CA . VAL B 1 45 ? -41.784 7.731 46.649 1.00 27.57 45 VAL B CA 1
ATOM 1694 C C . VAL B 1 45 ? -41.082 8.106 45.350 1.00 25.45 45 VAL B C 1
ATOM 1695 O O . VAL B 1 45 ? -40.741 7.239 44.538 1.00 28.23 45 VAL B O 1
ATOM 1699 N N . ALA B 1 46 ? -40.856 9.404 45.134 1.00 26.08 46 ALA B N 1
ATOM 1700 C CA . ALA B 1 46 ? -40.130 9.840 43.946 1.00 28.14 46 ALA B CA 1
ATOM 1701 C C . ALA B 1 46 ? -38.727 9.247 43.911 1.00 27.20 46 ALA B C 1
ATOM 1702 O O . ALA B 1 46 ? -38.277 8.754 42.873 1.00 26.07 46 ALA B O 1
ATOM 1704 N N . ALA B 1 47 ? -38.016 9.287 45.045 1.00 25.48 47 ALA B N 1
ATOM 1705 C CA . ALA B 1 47 ? -36.685 8.684 45.116 1.00 26.60 47 ALA B CA 1
ATOM 1706 C C . ALA B 1 47 ? -36.743 7.180 44.867 1.00 27.56 47 ALA B C 1
ATOM 1707 O O . ALA B 1 47 ? -35.839 6.605 44.243 1.00 28.31 47 ALA B O 1
ATOM 1709 N N . PHE B 1 48 ? -37.806 6.526 45.341 1.00 27.06 48 PHE B N 1
ATOM 1710 C CA . PHE B 1 48 ? -38.000 5.109 45.060 1.00 24.59 48 PHE B CA 1
ATOM 1711 C C . PHE B 1 48 ? -38.089 4.854 43.556 1.00 26.17 48 PHE B C 1
ATOM 1712 O O . PHE B 1 48 ? -37.473 3.919 43.037 1.00 26.24 48 PHE B O 1
ATOM 1720 N N . PHE B 1 49 ? -38.845 5.684 42.832 1.00 26.86 49 PHE B N 1
ATOM 1721 C CA . PHE B 1 49 ? -38.958 5.461 41.395 1.00 25.94 49 PHE B CA 1
ATOM 1722 C C . PHE B 1 49 ? -37.656 5.761 40.670 1.00 27.38 49 PHE B C 1
ATOM 1723 O O . PHE B 1 49 ? -37.345 5.097 39.675 1.00 25.39 49 PHE B O 1
ATOM 1731 N N . VAL B 1 50 ? -36.893 6.754 41.139 1.00 24.56 50 VAL B N 1
ATOM 1732 C CA . VAL B 1 50 ? -35.563 6.985 40.568 1.00 25.81 50 VAL B CA 1
ATOM 1733 C C . VAL B 1 50 ? -34.701 5.736 40.734 1.00 27.16 50 VAL B C 1
ATOM 1734 O O . VAL B 1 50 ? -34.003 5.318 39.804 1.00 25.44 50 VAL B O 1
ATOM 1738 N N . LYS B 1 51 ? -34.750 5.115 41.918 1.00 26.43 51 LYS B N 1
ATOM 1739 C CA . LYS B 1 51 ? -33.999 3.883 42.156 1.00 24.10 51 LYS B CA 1
ATOM 1740 C C . LYS B 1 51 ? -34.445 2.768 41.220 1.00 27.73 51 LYS B C 1
ATOM 1741 O O . LYS B 1 51 ? -33.610 2.059 40.648 1.00 26.25 51 LYS B O 1
ATOM 1747 N N . MET B 1 52 ? -35.758 2.594 41.050 1.00 27.06 52 MET B N 1
ATOM 1748 C CA . MET B 1 52 ? -36.245 1.518 40.188 1.00 25.39 52 MET B CA 1
ATOM 1749 C C . MET B 1 52 ? -35.827 1.741 38.734 1.00 25.46 52 MET B C 1
ATOM 1750 O O . MET B 1 52 ? -35.384 0.810 38.058 1.00 26.01 52 MET B O 1
ATOM 1755 N N . GLY B 1 53 ? -36.006 2.958 38.215 1.00 25.23 53 GLY B N 1
ATOM 1756 C CA . GLY B 1 53 ? -35.589 3.223 36.843 1.00 25.74 53 GLY B CA 1
ATOM 1757 C C . GLY B 1 53 ? -34.084 3.088 36.658 1.00 26.18 53 GLY B C 1
ATOM 1758 O O . GLY B 1 53 ? -33.609 2.586 35.635 1.00 26.02 53 GLY B O 1
ATOM 1759 N N . SER B 1 54 ? -33.314 3.545 37.641 1.00 25.96 54 SER B N 1
ATOM 1760 C CA . SER B 1 54 ? -31.858 3.449 37.545 1.00 26.74 54 SER B CA 1
ATOM 1761 C C . SER B 1 54 ? -31.417 1.992 37.557 1.00 26.14 54 SER B C 1
ATOM 1762 O O . SER B 1 54 ? -30.478 1.609 36.847 1.00 26.22 54 SER B O 1
ATOM 1765 N N A ASP B 1 55 ? -32.080 1.170 38.371 0.61 27.38 55 ASP B N 1
ATOM 1766 N N B ASP B 1 55 ? -32.088 1.170 38.370 0.39 27.38 55 ASP B N 1
ATOM 1767 C CA A ASP B 1 55 ? -31.775 -0.256 38.401 0.61 25.71 55 ASP B CA 1
ATOM 1768 C CA B ASP B 1 55 ? -31.794 -0.259 38.420 0.39 25.81 55 ASP B CA 1
ATOM 1769 C C A ASP B 1 55 ? -32.092 -0.920 37.067 0.61 27.31 55 ASP B C 1
ATOM 1770 C C B ASP B 1 55 ? -32.110 -0.938 37.090 0.39 27.30 55 ASP B C 1
ATOM 1771 O O A ASP B 1 55 ? -31.365 -1.816 36.625 0.61 24.48 55 ASP B O 1
ATOM 1772 O O B ASP B 1 55 ? -31.393 -1.851 36.668 0.39 24.57 55 ASP B O 1
ATOM 1781 N N . LYS B 1 56 ? -33.195 -0.524 36.424 1.00 26.84 56 LYS B N 1
ATOM 1782 C CA . LYS B 1 56 ? -33.490 -1.084 35.101 1.00 24.83 56 LYS B CA 1
ATOM 1783 C C . LYS B 1 56 ? -32.353 -0.796 34.134 1.00 25.71 56 LYS B C 1
ATOM 1784 O O . LYS B 1 56 ? -31.957 -1.667 33.348 1.00 27.60 56 LYS B O 1
ATOM 1790 N N . GLN B 1 57 ? -31.787 0.420 34.199 1.00 25.60 57 GLN B N 1
ATOM 1791 C CA . GLN B 1 57 ? -30.660 0.767 33.331 1.00 25.62 57 GLN B CA 1
ATOM 1792 C C . GLN B 1 57 ? -29.422 -0.057 33.652 1.00 30.21 57 GLN B C 1
ATOM 1793 O O . GLN B 1 57 ? -28.775 -0.613 32.754 1.00 26.71 57 GLN B O 1
ATOM 1799 N N . SER B 1 58 ? -29.037 -0.089 34.925 1.00 26.91 58 SER B N 1
ATOM 1800 C CA . SER B 1 58 ? -27.701 -0.559 35.264 1.00 28.73 58 SER B CA 1
ATOM 1801 C C . SER B 1 58 ? -27.644 -2.072 35.401 1.00 30.02 58 SER B C 1
ATOM 1802 O O . SER B 1 58 ? -26.577 -2.672 35.205 1.00 28.04 58 SER B O 1
ATOM 1805 N N . ALA B 1 59 ? -28.768 -2.717 35.711 1.00 27.84 59 ALA B N 1
ATOM 1806 C CA . ALA B 1 59 ? -28.789 -4.161 35.901 1.00 25.35 59 ALA B CA 1
ATOM 1807 C C . ALA B 1 59 ? -29.525 -4.907 34.800 1.00 27.63 59 ALA B C 1
ATOM 1808 O O . ALA B 1 59 ? -29.081 -5.988 34.409 1.00 26.22 59 ALA B O 1
ATOM 1810 N N . HIS B 1 60 ? -30.636 -4.377 34.276 1.00 26.85 60 HIS B N 1
ATOM 1811 C CA . HIS B 1 60 ? -31.414 -5.143 33.300 1.00 23.48 60 HIS B CA 1
ATOM 1812 C C . HIS B 1 60 ? -30.961 -4.842 31.878 1.00 21.67 60 HIS B C 1
ATOM 1813 O O . HIS B 1 60 ? -30.555 -5.743 31.145 1.00 26.05 60 HIS B O 1
ATOM 1820 N N . MET B 1 61 ? -31.081 -3.583 31.462 1.00 23.36 61 MET B N 1
ATOM 1821 C CA . MET B 1 61 ? -30.686 -3.204 30.109 1.00 23.05 61 MET B CA 1
ATOM 1822 C C . MET B 1 61 ? -29.206 -3.499 29.851 1.00 26.34 61 MET B C 1
ATOM 1823 O O . MET B 1 61 ? -28.841 -3.968 28.769 1.00 26.34 61 MET B O 1
ATOM 1828 N N . SER B 1 62 ? -28.336 -3.244 30.837 1.00 25.09 62 SER B N 1
ATOM 1829 C CA . SER B 1 62 ? -26.915 -3.538 30.653 1.00 25.21 62 SER B CA 1
ATOM 1830 C C . SER B 1 62 ? -26.673 -5.016 30.360 1.00 27.01 62 SER B C 1
ATOM 1831 O O . SER B 1 62 ? -25.884 -5.356 29.470 1.00 26.99 62 SER B O 1
ATOM 1834 N N . ARG B 1 63 ? -27.327 -5.916 31.102 1.00 25.56 63 ARG B N 1
ATOM 1835 C CA . ARG B 1 63 ? -27.115 -7.346 30.854 1.00 26.85 63 ARG B CA 1
ATOM 1836 C C . ARG B 1 63 ? -27.624 -7.750 29.474 1.00 25.92 63 ARG B C 1
ATOM 1837 O O . ARG B 1 63 ? -27.007 -8.580 28.808 1.00 25.77 63 ARG B O 1
ATOM 1845 N N . LEU B 1 64 ? -28.762 -7.185 29.039 1.00 27.23 64 LEU B N 1
ATOM 1846 C CA . LEU B 1 64 ? -29.324 -7.546 27.738 1.00 27.92 64 LEU B CA 1
ATOM 1847 C C . LEU B 1 64 ? -28.421 -7.099 26.589 1.00 28.46 64 LEU B C 1
ATOM 1848 O O . LEU B 1 64 ? -28.136 -7.878 25.676 1.00 26.54 64 LEU B O 1
ATOM 1853 N N . VAL B 1 65 ? -27.966 -5.850 26.605 1.00 25.95 65 VAL B N 1
ATOM 1854 C CA . VAL B 1 65 ? -27.105 -5.419 25.501 1.00 26.34 65 VAL B CA 1
ATOM 1855 C C . VAL B 1 65 ? -25.750 -6.126 25.548 1.00 29.36 65 VAL B C 1
ATOM 1856 O O . VAL B 1 65 ? -25.157 -6.410 24.499 1.00 25.44 65 VAL B O 1
ATOM 1860 N N . LYS B 1 66 ? -25.252 -6.462 26.724 1.00 25.92 66 LYS B N 1
ATOM 1861 C CA . LYS B 1 66 ? -24.012 -7.198 26.805 1.00 28.06 66 LYS B CA 1
ATOM 1862 C C . LYS B 1 66 ? -24.178 -8.583 26.192 1.00 27.71 66 LYS B C 1
ATOM 1863 O O . LYS B 1 66 ? -23.341 -9.015 25.498 1.00 25.28 66 LYS B O 1
ATOM 1869 N N . TYR B 1 67 ? -25.289 -9.236 26.468 1.00 26.97 67 TYR B N 1
ATOM 1870 C CA . TYR B 1 67 ? -25.558 -10.554 25.890 1.00 26.58 67 TYR B CA 1
ATOM 1871 C C . TYR B 1 67 ? -25.668 -10.480 24.373 1.00 26.75 67 TYR B C 1
ATOM 1872 O O . TYR B 1 67 ? -25.126 -11.329 23.659 1.00 26.88 67 TYR B O 1
ATOM 1881 N N . MET B 1 68 ? -26.389 -9.486 23.858 1.00 24.89 68 MET B N 1
ATOM 1882 C CA . MET B 1 68 ? -26.530 -9.393 22.411 1.00 27.31 68 MET B CA 1
ATOM 1883 C C . MET B 1 68 ? -25.176 -9.200 21.743 1.00 26.41 68 MET B C 1
ATOM 1884 O O . MET B 1 68 ? -24.904 -9.794 20.692 1.00 28.57 68 MET B O 1
ATOM 1889 N N . MET B 1 69 ? -24.296 -8.405 22.357 1.00 25.16 69 MET B N 1
ATOM 1890 C CA . MET B 1 69 ? -22.955 -8.242 21.801 1.00 24.35 69 MET B CA 1
ATOM 1891 C C . MET B 1 69 ? -22.164 -9.544 21.861 1.00 28.08 69 MET B C 1
ATOM 1892 O O . MET B 1 69 ? -21.387 -9.841 20.949 1.00 31.68 69 MET B O 1
ATOM 1897 N N . LYS B 1 70 ? -22.339 -10.334 22.929 1.00 24.94 70 LYS B N 1
ATOM 1898 C CA . LYS B 1 70 ? -21.621 -11.612 23.021 1.00 29.77 70 LYS B CA 1
ATOM 1899 C C . LYS B 1 70 ? -21.932 -12.519 21.838 1.00 31.43 70 LYS B C 1
ATOM 1900 O O . LYS B 1 70 ? -21.070 -13.297 21.405 1.00 31.93 70 LYS B O 1
ATOM 1906 N N . VAL B 1 71 ? -23.154 -12.452 21.317 1.00 30.28 71 VAL B N 1
ATOM 1907 C CA . VAL B 1 71 ? -23.557 -13.310 20.209 1.00 29.37 71 VAL B CA 1
ATOM 1908 C C . VAL B 1 71 ? -23.740 -12.514 18.913 1.00 32.38 71 VAL B C 1
ATOM 1909 O O . VAL B 1 71 ? -24.475 -12.949 18.021 1.00 33.15 71 VAL B O 1
ATOM 1913 N N . ASP B 1 72 ? -23.101 -11.340 18.814 1.00 28.94 72 ASP B N 1
ATOM 1914 C CA . ASP B 1 72 ? -23.060 -10.527 17.585 1.00 29.67 72 ASP B CA 1
ATOM 1915 C C . ASP B 1 72 ? -24.456 -10.199 17.056 1.00 32.62 72 ASP B C 1
ATOM 1916 O O . ASP B 1 72 ? -24.672 -10.127 15.847 1.00 36.43 72 ASP B O 1
ATOM 1921 N N . SER B 1 73 ? -25.420 -10.014 17.951 1.00 27.70 73 SER B N 1
ATOM 1922 C CA . SER B 1 73 ? -26.777 -9.660 17.545 1.00 29.49 73 SER B CA 1
ATOM 1923 C C . SER B 1 73 ? -27.058 -8.178 17.784 1.00 33.90 73 SER B C 1
ATOM 1924 O O . SER B 1 73 ? -26.361 -7.508 18.551 1.00 29.31 73 SER B O 1
ATOM 1927 N N . ILE B 1 74 ? -28.087 -7.668 17.095 1.00 32.21 74 ILE B N 1
ATOM 1928 C CA . ILE B 1 74 ? -28.320 -6.229 16.965 1.00 34.23 74 ILE B CA 1
ATOM 1929 C C . ILE B 1 74 ? -29.471 -5.804 17.862 1.00 31.31 74 ILE B C 1
ATOM 1930 O O . ILE B 1 74 ? -30.571 -6.367 17.795 1.00 30.21 74 ILE B O 1
ATOM 1935 N N . LEU B 1 75 ? -29.233 -4.776 18.668 1.00 27.83 75 LEU B N 1
ATOM 1936 C CA . LEU B 1 75 ? -30.268 -4.194 19.512 1.00 31.29 75 LEU B CA 1
ATOM 1937 C C . LEU B 1 75 ? -30.999 -3.095 18.743 1.00 30.57 75 LEU B C 1
ATOM 1938 O O . LEU B 1 75 ? -30.371 -2.169 18.219 1.00 34.35 75 LEU B O 1
ATOM 1943 N N . LYS B 1 76 ? -32.319 -3.193 18.678 1.00 33.38 76 LYS B N 1
ATOM 1944 C CA . LYS B 1 76 ? -33.119 -2.171 18.015 1.00 39.06 76 LYS B CA 1
ATOM 1945 C C . LYS B 1 76 ? -34.062 -1.543 19.030 1.00 31.11 76 LYS B C 1
ATOM 1946 O O . LYS B 1 76 ? -34.919 -2.230 19.591 1.00 38.13 76 LYS B O 1
ATOM 1952 N N . ILE B 1 77 ? -33.897 -0.252 19.270 1.00 29.33 77 ILE B N 1
ATOM 1953 C CA . ILE B 1 77 ? -34.847 0.495 20.085 1.00 29.99 77 ILE B CA 1
ATOM 1954 C C . ILE B 1 77 ? -35.997 0.930 19.194 1.00 35.07 77 ILE B C 1
ATOM 1955 O O . ILE B 1 77 ? -35.777 1.387 18.070 1.00 36.23 77 ILE B O 1
ATOM 1960 N N . ASN B 1 78 ? -37.225 0.812 19.685 1.00 31.61 78 ASN B N 1
ATOM 1961 C CA . ASN B 1 78 ? -38.357 1.293 18.900 1.00 37.21 78 ASN B CA 1
ATOM 1962 C C . ASN B 1 78 ? -39.412 1.848 19.848 1.00 35.21 78 ASN B C 1
ATOM 1963 O O . ASN B 1 78 ? -39.154 2.061 21.036 1.00 31.80 78 ASN B O 1
ATOM 1968 N N . GLN B 1 79 ? -40.623 2.064 19.317 1.00 33.56 79 GLN B N 1
ATOM 1969 C CA . GLN B 1 79 ? -41.667 2.748 20.078 1.00 34.38 79 GLN B CA 1
ATOM 1970 C C . GLN B 1 79 ? -42.185 1.926 21.255 1.00 32.29 79 GLN B C 1
ATOM 1971 O O . GLN B 1 79 ? -42.835 2.494 22.139 1.00 35.64 79 GLN B O 1
ATOM 1977 N N . ILE B 1 80 ? -41.912 0.614 21.290 1.00 32.91 80 ILE B N 1
ATOM 1978 C CA . ILE B 1 80 ? -42.221 -0.196 22.474 1.00 35.48 80 ILE B CA 1
ATOM 1979 C C . ILE B 1 80 ? -41.654 0.450 23.732 1.00 35.34 80 ILE B C 1
ATOM 1980 O O . ILE B 1 80 ? -42.239 0.353 24.820 1.00 33.63 80 ILE B O 1
ATOM 1985 N N . SER B 1 81 ? -40.512 1.121 23.605 1.00 29.69 81 SER B N 1
ATOM 1986 C CA . SER B 1 81 ? -39.828 1.690 24.759 1.00 30.24 81 SER B CA 1
ATOM 1987 C C . SER B 1 81 ? -40.515 2.921 25.331 1.00 34.18 81 SER B C 1
ATOM 1988 O O . SER B 1 81 ? -40.108 3.389 26.400 1.00 29.30 81 SER B O 1
ATOM 1991 N N . VAL B 1 82 ? -41.510 3.482 24.645 1.00 28.76 82 VAL B N 1
ATOM 1992 C CA . VAL B 1 82 ? -42.122 4.744 25.042 1.00 28.71 82 VAL B CA 1
ATOM 1993 C C . VAL B 1 82 ? -43.425 4.424 25.771 1.00 36.76 82 VAL B C 1
ATOM 1994 O O . VAL B 1 82 ? -44.363 3.909 25.137 1.00 34.35 82 VAL B O 1
ATOM 1998 N N . PRO B 1 83 ? -43.544 4.722 27.063 1.00 30.89 83 PRO B N 1
ATOM 1999 C CA . PRO B 1 83 ? -44.774 4.369 27.779 1.00 32.96 83 PRO B CA 1
ATOM 2000 C C . PRO B 1 83 ? -45.931 5.277 27.392 1.00 35.72 83 PRO B C 1
ATOM 2001 O O . PRO B 1 83 ? -45.754 6.458 27.095 1.00 35.38 83 PRO B O 1
ATOM 2005 N N . GLU B 1 84 ? -47.131 4.708 27.373 1.00 39.67 84 GLU B N 1
ATOM 2006 C CA . GLU B 1 84 ? -48.320 5.524 27.160 1.00 46.27 84 GLU B CA 1
ATOM 2007 C C . GLU B 1 84 ? -48.699 6.149 28.492 1.00 50.63 84 GLU B C 1
ATOM 2008 O O . GLU B 1 84 ? -48.940 5.436 29.473 1.00 61.33 84 GLU B O 1
ATOM 2014 N N . LEU B 1 85 ? -48.714 7.474 28.535 1.00 47.97 85 LEU B N 1
ATOM 2015 C CA . LEU B 1 85 ? -48.921 8.223 29.765 1.00 55.90 85 LEU B CA 1
ATOM 2016 C C . LEU B 1 85 ? -50.377 8.648 29.881 1.00 60.48 85 LEU B C 1
ATOM 2017 O O . LEU B 1 85 ? -50.926 9.256 28.958 1.00 59.49 85 LEU B O 1
ATOM 2022 N N . VAL B 1 86 ? -51.000 8.289 30.996 1.00 54.42 86 VAL B N 1
ATOM 2023 C CA . VAL B 1 86 ? -52.280 8.828 31.377 1.00 54.25 86 VAL B CA 1
ATOM 2024 C C . VAL B 1 86 ? -52.041 9.893 32.443 1.00 55.25 86 VAL B C 1
ATOM 2025 O O . VAL B 1 86 ? -50.935 10.051 32.955 1.00 53.14 86 VAL B O 1
ATOM 2029 N N . SER B 1 87 ? -53.082 10.650 32.771 1.00 48.15 87 SER B N 1
ATOM 2030 C CA . SER B 1 87 ? -52.952 11.643 33.828 1.00 48.71 87 SER B CA 1
ATOM 2031 C C . SER B 1 87 ? -53.077 10.965 35.188 1.00 46.19 87 SER B C 1
ATOM 2032 O O . SER B 1 87 ? -53.759 9.947 35.336 1.00 48.63 87 SER B O 1
ATOM 2035 N N . PHE B 1 88 ? -52.388 11.528 36.180 1.00 45.36 88 PHE B N 1
ATOM 2036 C CA . PHE B 1 88 ? -52.428 11.026 37.548 1.00 44.07 88 PHE B CA 1
ATOM 2037 C C . PHE B 1 88 ? -52.853 12.149 38.475 1.00 50.79 88 PHE B C 1
ATOM 2038 O O . PHE B 1 88 ? -52.295 13.248 38.424 1.00 54.72 88 PHE B O 1
ATOM 2046 N N . GLU B 1 89 ? -53.851 11.883 39.312 1.00 40.01 89 GLU B N 1
ATOM 2047 C CA . GLU B 1 89 ? -54.244 12.865 40.307 1.00 39.33 89 GLU B CA 1
ATOM 2048 C C . GLU B 1 89 ? -53.863 12.471 41.722 1.00 39.52 89 GLU B C 1
ATOM 2049 O O . GLU B 1 89 ? -53.800 13.348 42.586 1.00 39.05 89 GLU B O 1
ATOM 2055 N N . THR B 1 90 ? -53.605 11.188 41.977 1.00 36.02 90 THR B N 1
ATOM 2056 C CA . THR B 1 90 ? -53.294 10.698 43.312 1.00 33.91 90 THR B CA 1
ATOM 2057 C C . THR B 1 90 ? -52.090 9.766 43.254 1.00 30.22 90 THR B C 1
ATOM 2058 O O . THR B 1 90 ? -51.759 9.202 42.207 1.00 28.86 90 THR B O 1
ATOM 2062 N N . ILE B 1 91 ? -51.441 9.608 44.410 1.00 29.24 91 ILE B N 1
ATOM 2063 C CA . ILE B 1 91 ? -50.328 8.679 44.512 1.00 28.33 91 ILE B CA 1
ATOM 2064 C C . ILE B 1 91 ? -50.813 7.239 44.367 1.00 32.06 91 ILE B C 1
ATOM 2065 O O . ILE B 1 91 ? -50.039 6.357 43.962 1.00 30.03 91 ILE B O 1
ATOM 2070 N N . GLN B 1 92 ? -52.093 6.973 44.667 1.00 29.56 92 GLN B N 1
ATOM 2071 C CA . GLN B 1 92 ? -52.642 5.645 44.406 1.00 29.46 92 GLN B CA 1
ATOM 2072 C C . GLN B 1 92 ? -52.643 5.328 42.913 1.00 27.52 92 GLN B C 1
ATOM 2073 O O . GLN B 1 92 ? -52.292 4.212 42.505 1.00 28.94 92 GLN B O 1
ATOM 2079 N N . GLU B 1 93 ? -53.037 6.292 42.076 1.00 29.79 93 GLU B N 1
ATOM 2080 C CA . GLU B 1 93 ? -53.041 6.048 40.632 1.00 28.90 93 GLU B CA 1
ATOM 2081 C C . GLU B 1 93 ? -51.628 5.870 40.097 1.00 26.93 93 GLU B C 1
ATOM 2082 O O . GLU B 1 93 ? -51.401 5.083 39.167 1.00 29.45 93 GLU B O 1
ATOM 2088 N N . VAL B 1 94 ? -50.679 6.630 40.644 1.00 27.56 94 VAL B N 1
ATOM 2089 C CA . VAL B 1 94 ? -49.268 6.449 40.301 1.00 25.75 94 VAL B CA 1
ATOM 2090 C C . VAL B 1 94 ? -48.848 5.003 40.537 1.00 29.11 94 VAL B C 1
ATOM 2091 O O . VAL B 1 94 ? -48.249 4.359 39.670 1.00 29.91 94 VAL B O 1
ATOM 2095 N N . LEU B 1 95 ? -49.147 4.468 41.722 1.00 25.58 95 LEU B N 1
ATOM 2096 C CA . LEU B 1 95 ? -48.688 3.110 42.008 1.00 26.00 95 LEU B CA 1
ATOM 2097 C C . LEU B 1 95 ? -49.454 2.072 41.193 1.00 29.27 95 LEU B C 1
ATOM 2098 O O . LEU B 1 95 ? -48.893 1.016 40.866 1.00 25.72 95 LEU B O 1
ATOM 2103 N N . ASP B 1 96 ? -50.721 2.344 40.853 1.00 29.66 96 ASP B N 1
ATOM 2104 C CA . ASP B 1 96 ? -51.449 1.443 39.952 1.00 29.86 96 ASP B CA 1
ATOM 2105 C C . ASP B 1 96 ? -50.702 1.290 38.642 1.00 28.58 96 ASP B C 1
ATOM 2106 O O . ASP B 1 96 ? -50.542 0.178 38.119 1.00 30.12 96 ASP B O 1
ATOM 2111 N N . ALA B 1 97 ? -50.260 2.414 38.082 1.00 27.45 97 ALA B N 1
ATOM 2112 C CA . ALA B 1 97 ? -49.561 2.386 36.807 1.00 33.76 97 ALA B CA 1
ATOM 2113 C C . ALA B 1 97 ? -48.232 1.653 36.929 1.00 33.49 97 ALA B C 1
ATOM 2114 O O . ALA B 1 97 ? -47.842 0.917 36.019 1.00 26.81 97 ALA B O 1
ATOM 2116 N N . ALA B 1 98 ? -47.519 1.855 38.040 1.00 25.50 98 ALA B N 1
ATOM 2117 C CA . ALA B 1 98 ? -46.239 1.175 38.217 1.00 28.19 98 ALA B CA 1
ATOM 2118 C C . ALA B 1 98 ? -46.435 -0.328 38.351 1.00 26.05 98 ALA B C 1
ATOM 2119 O O . ALA B 1 98 ? -45.664 -1.113 37.790 1.00 26.14 98 ALA B O 1
ATOM 2121 N N . LEU B 1 99 ? -47.453 -0.742 39.104 1.00 23.65 99 LEU B N 1
ATOM 2122 C CA . LEU B 1 99 ? -47.729 -2.167 39.268 1.00 27.59 99 LEU B CA 1
ATOM 2123 C C . LEU B 1 99 ? -48.090 -2.818 37.939 1.00 26.17 99 LEU B C 1
ATOM 2124 O O . LEU B 1 99 ? -47.625 -3.924 37.638 1.00 26.75 99 LEU B O 1
ATOM 2129 N N . LYS B 1 100 ? -48.931 -2.154 37.133 1.00 26.17 100 LYS B N 1
ATOM 2130 C CA . LYS B 1 100 ? -49.250 -2.698 35.814 1.00 27.26 100 LYS B CA 1
ATOM 2131 C C . LYS B 1 100 ? -48.004 -2.816 34.955 1.00 28.56 100 LYS B C 1
ATOM 2132 O O . LYS B 1 100 ? -47.821 -3.814 34.245 1.00 28.09 100 LYS B O 1
ATOM 2138 N N . MET B 1 101 ? -47.136 -1.806 35.006 1.00 30.69 101 MET B N 1
ATOM 2139 C CA . MET B 1 101 ? -45.920 -1.835 34.200 1.00 26.11 101 MET B CA 1
ATOM 2140 C C . MET B 1 101 ? -45.015 -2.992 34.606 1.00 30.74 101 MET B C 1
ATOM 2141 O O . MET B 1 101 ? -44.535 -3.749 33.758 1.00 27.64 101 MET B O 1
ATOM 2146 N N . GLU B 1 102 ? -44.733 -3.123 35.901 1.00 27.19 102 GLU B N 1
ATOM 2147 C CA . GLU B 1 102 ? -43.762 -4.138 36.287 1.00 28.10 102 GLU B CA 1
ATOM 2148 C C . GLU B 1 102 ? -44.333 -5.527 36.068 1.00 29.31 102 GLU B C 1
ATOM 2149 O O . GLU B 1 102 ? -43.600 -6.465 35.726 1.00 26.99 102 GLU B O 1
ATOM 2155 N N . SER B 1 103 ? -45.649 -5.665 36.204 1.00 25.25 103 SER B N 1
ATOM 2156 C CA . SER B 1 103 ? -46.268 -6.937 35.863 1.00 25.84 103 SER B CA 1
ATOM 2157 C C . SER B 1 103 ? -46.037 -7.281 34.388 1.00 26.26 103 SER B C 1
ATOM 2158 O O . SER B 1 103 ? -45.785 -8.440 34.049 1.00 27.58 103 SER B O 1
ATOM 2161 N N . LYS B 1 104 ? -46.085 -6.287 33.497 1.00 26.64 104 LYS B N 1
ATOM 2162 C CA . LYS B 1 104 ? -45.795 -6.555 32.086 1.00 29.94 104 LYS B CA 1
ATOM 2163 C C . LYS B 1 104 ? -44.326 -6.898 31.860 1.00 31.58 104 LYS B C 1
ATOM 2164 O O . LYS B 1 104 ? -44.010 -7.706 30.977 1.00 26.16 104 LYS B O 1
ATOM 2170 N N . VAL B 1 105 ? -43.413 -6.296 32.625 1.00 27.47 105 VAL B N 1
ATOM 2171 C CA . VAL B 1 105 ? -42.009 -6.683 32.513 1.00 25.48 105 VAL B CA 1
ATOM 2172 C C . VAL B 1 105 ? -41.861 -8.168 32.810 1.00 25.19 105 VAL B C 1
ATOM 2173 O O . VAL B 1 105 ? -41.189 -8.905 32.079 1.00 27.13 105 VAL B O 1
ATOM 2177 N N . ARG B 1 106 ? -42.495 -8.621 33.894 1.00 27.32 106 ARG B N 1
ATOM 2178 C CA . ARG B 1 106 ? -42.395 -10.018 34.322 1.00 25.94 106 ARG B CA 1
ATOM 2179 C C . ARG B 1 106 ? -42.997 -10.969 33.290 1.00 26.55 106 ARG B C 1
ATOM 2180 O O . ARG B 1 106 ? -42.478 -12.073 33.064 1.00 28.10 106 ARG B O 1
ATOM 2188 N N . GLU B 1 107 ? -44.103 -10.567 32.662 1.00 28.25 107 GLU B N 1
ATOM 2189 C CA . GLU B 1 107 ? -44.696 -11.401 31.616 1.00 29.01 107 GLU B CA 1
ATOM 2190 C C . GLU B 1 107 ? -43.781 -11.492 30.401 1.00 28.10 107 GLU B C 1
ATOM 2191 O O . GLU B 1 107 ? -43.683 -12.549 29.768 1.00 28.25 107 GLU B O 1
ATOM 2197 N N . SER B 1 108 ? -43.123 -10.382 30.056 1.00 27.60 108 SER B N 1
ATOM 2198 C CA . SER B 1 108 ? -42.146 -10.368 28.968 1.00 29.02 108 SER B CA 1
ATOM 2199 C C . SER B 1 108 ? -40.988 -11.322 29.236 1.00 29.24 108 SER B C 1
ATOM 2200 O O . SER B 1 108 ? -40.617 -12.125 28.366 1.00 28.39 108 SER B O 1
ATOM 2203 N N . VAL B 1 109 ? -40.393 -11.241 30.437 1.00 28.64 109 VAL B N 1
ATOM 2204 C CA . VAL B 1 109 ? -39.340 -12.190 30.819 1.00 26.40 109 VAL B CA 1
ATOM 2205 C C . VAL B 1 109 ? -39.816 -13.627 30.607 1.00 27.52 109 VAL B C 1
ATOM 2206 O O . VAL B 1 109 ? -39.122 -14.459 29.996 1.00 27.43 109 VAL B O 1
ATOM 2210 N N . LYS B 1 110 ? -41.005 -13.942 31.125 1.00 26.44 110 LYS B N 1
ATOM 2211 C CA . LYS B 1 110 ? -41.525 -15.299 31.008 1.00 27.10 110 LYS B CA 1
ATOM 2212 C C . LYS B 1 110 ? -41.660 -15.711 29.551 1.00 29.10 110 LYS B C 1
ATOM 2213 O O . LYS B 1 110 ? -41.336 -16.851 29.188 1.00 28.07 110 LYS B O 1
ATOM 2219 N N A ASN B 1 111 ? -42.135 -14.797 28.699 0.41 30.85 111 ASN B N 1
ATOM 2220 N N B ASN B 1 111 ? -42.133 -14.797 28.702 0.59 30.87 111 ASN B N 1
ATOM 2221 C CA A ASN B 1 111 ? -42.337 -15.117 27.288 0.41 30.85 111 ASN B CA 1
ATOM 2222 C CA B ASN B 1 111 ? -42.336 -15.111 27.291 0.59 30.86 111 ASN B CA 1
ATOM 2223 C C A ASN B 1 111 ? -41.012 -15.432 26.597 0.41 30.26 111 ASN B C 1
ATOM 2224 C C B ASN B 1 111 ? -41.014 -15.429 26.598 0.59 30.27 111 ASN B C 1
ATOM 2225 O O A ASN B 1 111 ? -40.897 -16.438 25.888 0.41 29.34 111 ASN B O 1
ATOM 2226 O O B ASN B 1 111 ? -40.901 -16.436 25.889 0.59 29.32 111 ASN B O 1
ATOM 2235 N N . VAL B 1 112 ? -39.999 -14.574 26.782 1.00 29.22 112 VAL B N 1
ATOM 2236 C CA . VAL B 1 112 ? -38.697 -14.824 26.158 1.00 27.93 112 VAL B CA 1
ATOM 2237 C C . VAL B 1 112 ? -38.107 -16.125 26.678 1.00 28.54 112 VAL B C 1
ATOM 2238 O O . VAL B 1 112 ? -37.553 -16.923 25.917 1.00 28.59 112 VAL B O 1
ATOM 2242 N N . THR B 1 113 ? -38.214 -16.348 27.988 1.00 25.88 113 THR B N 1
ATOM 2243 C CA . THR B 1 113 ? -37.699 -17.568 28.599 1.00 23.73 113 THR B CA 1
ATOM 2244 C C . THR B 1 113 ? -38.375 -18.794 28.002 1.00 27.53 113 THR B C 1
ATOM 2245 O O . THR B 1 113 ? -37.707 -19.746 27.595 1.00 27.47 113 THR B O 1
ATOM 2249 N N . GLU B 1 114 ? -39.708 -18.768 27.909 1.00 27.26 114 GLU B N 1
ATOM 2250 C CA . GLU B 1 114 ? -40.432 -19.924 27.388 1.00 25.65 114 GLU B CA 1
ATOM 2251 C C . GLU B 1 114 ? -40.096 -20.175 25.921 1.00 28.96 114 GLU B C 1
ATOM 2252 O O . GLU B 1 114 ? -39.832 -21.314 25.517 1.00 31.76 114 GLU B O 1
ATOM 2258 N N . ILE B 1 115 ? -40.109 -19.121 25.103 1.00 30.57 115 ILE B N 1
ATOM 2259 C CA . ILE B 1 115 ? -39.892 -19.307 23.672 1.00 29.78 115 ILE B CA 1
ATOM 2260 C C . ILE B 1 115 ? -38.448 -19.710 23.386 1.00 30.30 115 ILE B C 1
ATOM 2261 O O . ILE B 1 115 ? -38.194 -20.567 22.532 1.00 29.24 115 ILE B O 1
ATOM 2266 N N . SER B 1 116 ? -37.473 -19.122 24.093 1.00 26.36 116 SER B N 1
ATOM 2267 C CA . SER B 1 116 ? -36.095 -19.543 23.852 1.00 28.51 116 SER B CA 1
ATOM 2268 C C . SER B 1 116 ? -35.902 -21.016 24.213 1.00 28.41 116 SER B C 1
ATOM 2269 O O . SER B 1 116 ? -35.222 -21.755 23.487 1.00 29.28 116 SER B O 1
ATOM 2272 N N . LEU B 1 117 ? -36.510 -21.476 25.309 1.00 28.39 117 LEU B N 1
ATOM 2273 C CA . LEU B 1 117 ? -36.380 -22.892 25.660 1.00 29.01 117 LEU B CA 1
ATOM 2274 C C . LEU B 1 117 ? -37.000 -23.785 24.588 1.00 32.93 117 LEU B C 1
ATOM 2275 O O . LEU B 1 117 ? -36.385 -24.765 24.137 1.00 31.32 117 LEU B O 1
ATOM 2280 N N . LEU B 1 118 ? -38.222 -23.451 24.163 1.00 34.08 118 LEU B N 1
ATOM 2281 C CA . LEU B 1 118 ? -38.913 -24.249 23.153 1.00 33.11 118 LEU B CA 1
ATOM 2282 C C . LEU B 1 118 ? -38.111 -24.302 21.859 1.00 36.08 118 LEU B C 1
ATOM 2283 O O . LEU B 1 118 ? -38.071 -25.340 21.190 1.00 33.31 118 LEU B O 1
ATOM 2288 N N . ALA B 1 119 ? -37.441 -23.201 21.506 1.00 32.81 119 ALA B N 1
ATOM 2289 C CA . ALA B 1 119 ? -36.607 -23.136 20.309 1.00 34.97 119 ALA B CA 1
ATOM 2290 C C . ALA B 1 119 ? -35.238 -23.782 20.486 1.00 30.31 119 ALA B C 1
ATOM 2291 O O . ALA B 1 119 ? -34.459 -23.784 19.530 1.00 31.79 119 ALA B O 1
ATOM 2293 N N . LYS B 1 120 ? -34.929 -24.333 21.665 1.00 27.20 120 LYS B N 1
ATOM 2294 C CA . LYS B 1 120 ? -33.618 -24.923 21.957 1.00 33.98 120 LYS B CA 1
ATOM 2295 C C . LYS B 1 120 ? -32.494 -23.889 21.884 1.00 31.15 120 LYS B C 1
ATOM 2296 O O . LYS B 1 120 ? -31.349 -24.220 21.569 1.00 30.75 120 LYS B O 1
ATOM 2302 N N . ASP B 1 121 ? -32.801 -22.620 22.160 1.00 30.88 121 ASP B N 1
ATOM 2303 C CA . ASP B 1 121 ? -31.757 -21.606 22.316 1.00 27.54 121 ASP B CA 1
ATOM 2304 C C . ASP B 1 121 ? -31.385 -21.590 23.794 1.00 26.68 121 ASP B C 1
ATOM 2305 O O . ASP B 1 121 ? -31.869 -20.777 24.583 1.00 26.25 121 ASP B O 1
ATOM 2310 N N . PHE B 1 122 ? -30.525 -22.534 24.170 1.00 28.73 122 PHE B N 1
ATOM 2311 C CA . PHE B 1 122 ? -30.151 -22.650 25.574 1.00 26.77 122 PHE B CA 1
ATOM 2312 C C . PHE B 1 122 ? -29.309 -21.467 26.045 1.00 25.37 122 PHE B C 1
ATOM 2313 O O . PHE B 1 122 ? -29.357 -21.118 27.230 1.00 27.16 122 PHE B O 1
ATOM 2321 N N . GLU B 1 123 ? -28.557 -20.831 25.141 1.00 25.38 123 GLU B N 1
ATOM 2322 C CA . GLU B 1 123 ? -27.805 -19.631 25.518 1.00 26.30 123 GLU B CA 1
ATOM 2323 C C . GLU B 1 123 ? -28.731 -18.505 25.955 1.00 30.96 123 GLU B C 1
ATOM 2324 O O . GLU B 1 123 ? -28.471 -17.818 26.952 1.00 26.17 123 GLU B O 1
ATOM 2330 N N . THR B 1 124 ? -29.814 -18.286 25.221 1.00 25.87 124 THR B N 1
ATOM 2331 C CA . THR B 1 124 ? -30.739 -17.242 25.640 1.00 25.19 124 THR B CA 1
ATOM 2332 C C . THR B 1 124 ? -31.503 -17.665 26.884 1.00 26.40 124 THR B C 1
ATOM 2333 O O . THR B 1 124 ? -31.747 -16.847 27.781 1.00 24.50 124 THR B O 1
ATOM 2337 N N . PHE B 1 125 ? -31.890 -18.943 26.960 1.00 26.30 125 PHE B N 1
ATOM 2338 C CA . PHE B 1 125 ? -32.567 -19.425 28.158 1.00 25.94 125 PHE B CA 1
ATOM 2339 C C . PHE B 1 125 ? -31.704 -19.211 29.397 1.00 27.80 125 PHE B C 1
ATOM 2340 O O . PHE B 1 125 ? -32.200 -18.790 30.451 1.00 25.67 125 PHE B O 1
ATOM 2348 N N . GLU B 1 126 ? -30.409 -19.501 29.289 1.00 25.50 126 GLU B N 1
ATOM 2349 C CA . GLU B 1 126 ? -29.518 -19.310 30.427 1.00 23.43 126 GLU B CA 1
ATOM 2350 C C . GLU B 1 126 ? -29.439 -17.832 30.823 1.00 26.57 126 GLU B C 1
ATOM 2351 O O . GLU B 1 126 ? -29.509 -17.489 32.013 1.00 24.37 126 GLU B O 1
ATOM 2357 N N . ARG B 1 127 ? -29.310 -16.939 29.840 1.00 23.04 127 ARG B N 1
ATOM 2358 C CA . ARG B 1 127 ? -29.218 -15.513 30.159 1.00 25.99 127 ARG B CA 1
ATOM 2359 C C . ARG B 1 127 ? -30.500 -15.009 30.811 1.00 27.12 127 ARG B C 1
ATOM 2360 O O . ARG B 1 127 ? -30.459 -14.121 31.667 1.00 24.89 127 ARG B O 1
ATOM 2368 N N . MET B 1 128 ? -31.645 -15.585 30.458 1.00 27.71 128 MET B N 1
ATOM 2369 C CA . MET B 1 128 ? -32.894 -15.104 31.020 1.00 24.34 128 MET B CA 1
ATOM 2370 C C . MET B 1 128 ? -33.095 -15.528 32.468 1.00 24.78 128 MET B C 1
ATOM 2371 O O . MET B 1 128 ? -33.960 -14.963 33.137 1.00 25.28 128 MET B O 1
ATOM 2376 N N . GLN B 1 129 ? -32.338 -16.514 32.963 1.00 25.33 129 GLN B N 1
ATOM 2377 C CA . GLN B 1 129 ? -32.551 -16.978 34.333 1.00 26.64 129 GLN B CA 1
ATOM 2378 C C . GLN B 1 129 ? -32.344 -15.864 35.359 1.00 28.15 129 GLN B C 1
ATOM 2379 O O . GLN B 1 129 ? -33.087 -15.787 36.347 1.00 26.41 129 GLN B O 1
ATOM 2385 N N . TRP B 1 130 ? -31.349 -14.986 35.150 1.00 26.64 130 TRP B N 1
ATOM 2386 C CA . TRP B 1 130 ? -31.181 -13.847 36.060 1.00 27.24 130 TRP B CA 1
ATOM 2387 C C . TRP B 1 130 ? -32.438 -12.987 36.099 1.00 28.27 130 TRP B C 1
ATOM 2388 O O . TRP B 1 130 ? -32.841 -12.492 37.162 1.00 23.78 130 TRP B O 1
ATOM 2399 N N . PHE B 1 131 ? -33.060 -12.782 34.937 1.00 24.73 131 PHE B N 1
ATOM 2400 C CA . PHE B 1 131 ? -34.273 -11.973 34.857 1.00 25.88 131 PHE B CA 1
ATOM 2401 C C . PHE B 1 131 ? -35.464 -12.673 35.488 1.00 26.39 131 PHE B C 1
ATOM 2402 O O . PHE B 1 131 ? -36.328 -12.014 36.090 1.00 25.52 131 PHE B O 1
ATOM 2410 N N . VAL B 1 132 ? -35.555 -13.999 35.334 1.00 26.71 132 VAL B N 1
ATOM 2411 C CA . VAL B 1 132 ? -36.651 -14.714 35.986 1.00 24.89 132 VAL B CA 1
ATOM 2412 C C . VAL B 1 132 ? -36.621 -14.433 37.481 1.00 27.92 132 VAL B C 1
ATOM 2413 O O . VAL B 1 132 ? -37.640 -14.105 38.095 1.00 27.37 132 VAL B O 1
ATOM 2417 N N . LYS B 1 133 ? -35.433 -14.527 38.078 1.00 26.60 133 LYS B N 1
ATOM 2418 C CA . LYS B 1 133 ? -35.311 -14.319 39.516 1.00 26.11 133 LYS B CA 1
ATOM 2419 C C . LYS B 1 133 ? -35.506 -12.856 39.879 1.00 27.76 133 LYS B C 1
ATOM 2420 O O . LYS B 1 133 ? -36.223 -12.530 40.836 1.00 28.16 133 LYS B O 1
ATOM 2426 N N . ASP B 1 134 ? -34.874 -11.954 39.133 1.00 24.97 134 ASP B N 1
ATOM 2427 C CA . ASP B 1 134 ? -34.948 -10.560 39.528 1.00 26.13 134 ASP B CA 1
ATOM 2428 C C . ASP B 1 134 ? -36.315 -9.948 39.243 1.00 28.43 134 ASP B C 1
ATOM 2429 O O . ASP B 1 134 ? -36.726 -9.037 39.963 1.00 27.05 134 ASP B O 1
ATOM 2434 N N . SER B 1 135 ? -37.046 -10.431 38.229 1.00 27.61 135 SER B N 1
ATOM 2435 C CA . SER B 1 135 ? -38.398 -9.893 38.012 1.00 28.15 135 SER B CA 1
ATOM 2436 C C . SER B 1 135 ? -39.291 -10.090 39.224 1.00 27.77 135 SER B C 1
ATOM 2437 O O . SER B 1 135 ? -40.158 -9.249 39.490 1.00 26.78 135 SER B O 1
ATOM 2440 N N . ILE B 1 136 ? -39.127 -11.204 39.944 1.00 26.69 136 ILE B N 1
ATOM 2441 C CA . ILE B 1 136 ? -39.851 -11.386 41.202 1.00 26.70 136 ILE B CA 1
ATOM 2442 C C . ILE B 1 136 ? -39.519 -10.256 42.166 1.00 28.25 136 ILE B C 1
ATOM 2443 O O . ILE B 1 136 ? -40.402 -9.665 42.806 1.00 28.17 136 ILE B O 1
ATOM 2448 N N . GLU B 1 137 ? -38.226 -9.974 42.318 1.00 25.96 137 GLU B N 1
ATOM 2449 C CA . GLU B 1 137 ? -37.799 -8.950 43.263 1.00 27.63 137 GLU B CA 1
ATOM 2450 C C . GLU B 1 137 ? -38.389 -7.603 42.901 1.00 25.52 137 GLU B C 1
ATOM 2451 O O . GLU B 1 137 ? -38.911 -6.900 43.771 1.00 26.14 137 GLU B O 1
ATOM 2457 N N . ASP B 1 138 ? -38.278 -7.207 41.624 1.00 24.55 138 ASP B N 1
ATOM 2458 C CA . ASP B 1 138 ? -38.769 -5.886 41.233 1.00 26.41 138 ASP B CA 1
ATOM 2459 C C . ASP B 1 138 ? -40.275 -5.793 41.413 1.00 27.76 138 ASP B C 1
ATOM 2460 O O . ASP B 1 138 ? -40.795 -4.766 41.869 1.00 28.56 138 ASP B O 1
ATOM 2465 N N . LEU B 1 139 ? -41.001 -6.845 41.032 1.00 26.04 139 LEU B N 1
ATOM 2466 C CA . LEU B 1 139 ? -42.449 -6.811 41.217 1.00 25.55 139 LEU B CA 1
ATOM 2467 C C . LEU B 1 139 ? -42.812 -6.751 42.693 1.00 26.13 139 LEU B C 1
ATOM 2468 O O . LEU B 1 139 ? -43.755 -6.052 43.079 1.00 26.38 139 LEU B O 1
ATOM 2473 N N . GLU B 1 140 ? -42.075 -7.468 43.539 1.00 28.87 140 GLU B 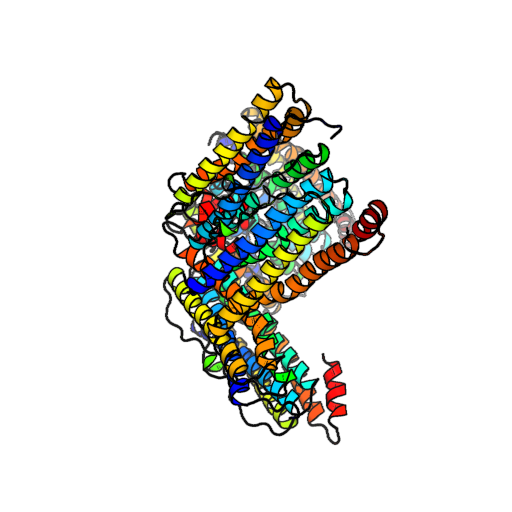N 1
ATOM 2474 C CA . GLU B 1 140 ? -42.334 -7.384 44.977 1.00 28.64 140 GLU B CA 1
ATOM 2475 C C . GLU B 1 140 ? -42.122 -5.973 45.508 1.00 28.18 140 GLU B C 1
ATOM 2476 O O . GLU B 1 140 ? -42.882 -5.505 46.364 1.00 28.07 140 GLU B O 1
ATOM 2482 N N . GLU B 1 141 ? -41.058 -5.302 45.058 1.00 27.48 141 GLU B N 1
ATOM 2483 C CA . GLU B 1 141 ? -40.767 -3.963 45.552 1.00 28.35 141 GLU B CA 1
ATOM 2484 C C . GLU B 1 141 ? -41.892 -3.001 45.204 1.00 30.68 141 GLU B C 1
ATOM 2485 O O . GLU B 1 141 ? -42.327 -2.200 46.035 1.00 26.94 141 GLU B O 1
ATOM 2491 N N . ILE B 1 142 ? -42.362 -3.053 43.964 1.00 26.14 142 ILE B N 1
ATOM 2492 C CA . ILE B 1 142 ? -43.417 -2.130 43.564 1.00 26.73 142 ILE B CA 1
ATOM 2493 C C . ILE B 1 142 ? -44.730 -2.510 44.235 1.00 26.80 142 ILE B C 1
ATOM 2494 O O . ILE B 1 142 ? -45.487 -1.642 44.689 1.00 28.84 142 ILE B O 1
ATOM 2499 N N A SER B 1 143 ? -45.008 -3.813 44.327 0.51 28.39 143 SER B N 1
ATOM 2500 N N B SER B 1 143 ? -45.015 -3.809 44.342 0.49 28.40 143 SER B N 1
ATOM 2501 C CA A SER B 1 143 ? -46.237 -4.271 44.973 0.51 29.17 143 SER B CA 1
ATOM 2502 C CA B SER B 1 143 ? -46.275 -4.212 44.965 0.49 29.16 143 SER B CA 1
ATOM 2503 C C A SER B 1 143 ? -46.271 -3.875 46.444 0.51 29.02 143 SER B C 1
ATOM 2504 C C B SER B 1 143 ? -46.286 -3.920 46.464 0.49 29.02 143 SER B C 1
ATOM 2505 O O A SER B 1 143 ? -47.333 -3.542 46.982 0.51 30.07 143 SER B O 1
ATOM 2506 O O B SER B 1 143 ? -47.356 -3.695 47.039 0.49 30.18 143 SER B O 1
ATOM 2511 N N . ASP B 1 144 ? -45.118 -3.899 47.112 1.00 29.12 144 ASP B N 1
ATOM 2512 C CA . ASP B 1 144 ? -45.068 -3.488 48.514 1.00 31.97 144 ASP B CA 1
ATOM 2513 C C . ASP B 1 144 ? -45.438 -2.012 48.664 1.00 32.07 144 ASP B C 1
ATOM 2514 O O . ASP B 1 144 ? -46.213 -1.641 49.557 1.00 31.89 144 ASP B O 1
ATOM 2519 N N . VAL B 1 145 ? -44.892 -1.150 47.801 1.00 28.93 145 VAL B N 1
ATOM 2520 C CA . VAL B 1 145 ? -45.267 0.262 47.847 1.00 29.03 145 VAL B CA 1
ATOM 2521 C C . VAL B 1 145 ? -46.733 0.433 47.463 1.00 29.28 145 VAL B C 1
ATOM 2522 O O . VAL B 1 145 ? -47.447 1.240 48.060 1.00 28.54 145 VAL B O 1
ATOM 2526 N N . TRP B 1 146 ? -47.209 -0.337 46.483 1.00 32.26 146 TRP B N 1
ATOM 2527 C CA . TRP B 1 146 ? -48.634 -0.325 46.163 1.00 29.28 146 TRP B CA 1
ATOM 2528 C C . TRP B 1 146 ? -49.471 -0.633 47.401 1.00 31.34 146 TRP B C 1
ATOM 2529 O O . TRP B 1 146 ? -50.456 0.060 47.696 1.00 30.49 146 TRP B O 1
ATOM 2540 N N . THR B 1 147 ? -49.067 -1.655 48.157 1.00 28.40 147 THR B N 1
ATOM 2541 C CA . THR B 1 147 ? -49.766 -2.023 49.386 1.00 29.11 147 THR B CA 1
ATOM 2542 C C . THR B 1 147 ? -49.781 -0.874 50.389 1.00 33.51 147 THR B C 1
ATOM 2543 O O . THR B 1 147 ? -50.814 -0.597 51.011 1.00 31.46 147 THR B O 1
ATOM 2547 N N . TYR B 1 148 ? -48.638 -0.200 50.570 1.00 30.76 148 TYR B N 1
ATOM 2548 C CA . TYR B 1 148 ? -48.585 0.925 51.502 1.00 29.22 148 TYR B CA 1
ATOM 2549 C C . TYR B 1 148 ? -49.565 2.020 51.104 1.00 30.67 148 TYR B C 1
ATOM 2550 O O . TYR B 1 148 ? -50.310 2.527 51.944 1.00 29.83 148 TYR B O 1
ATOM 2559 N N . VAL B 1 149 ? -49.542 2.442 49.838 1.00 27.65 149 VAL B N 1
ATOM 2560 C CA . VAL B 1 149 ? -50.351 3.611 49.498 1.00 28.84 149 VAL B CA 1
ATOM 2561 C C . VAL B 1 149 ? -51.831 3.260 49.397 1.00 33.21 149 VAL B C 1
ATOM 2562 O O . VAL B 1 149 ? -52.679 4.159 49.469 1.00 32.75 149 VAL B O 1
ATOM 2566 N N . HIS B 1 150 ? -52.175 1.984 49.263 1.00 30.12 150 HIS B N 1
ATOM 2567 C CA . HIS B 1 150 ? -53.573 1.584 49.197 1.00 27.91 150 HIS B CA 1
ATOM 2568 C C . HIS B 1 150 ? -54.139 1.104 50.531 1.00 32.76 150 HIS B C 1
ATOM 2569 O O . HIS B 1 150 ? -55.326 0.776 50.596 1.00 31.72 150 HIS B O 1
ATOM 2576 N N . SER B 1 151 ? -53.343 1.055 51.595 1.00 27.15 151 SER B N 1
ATOM 2577 C CA . SER B 1 151 ? -53.883 0.577 52.864 1.00 29.64 151 SER B CA 1
ATOM 2578 C C . SER B 1 151 ? -54.857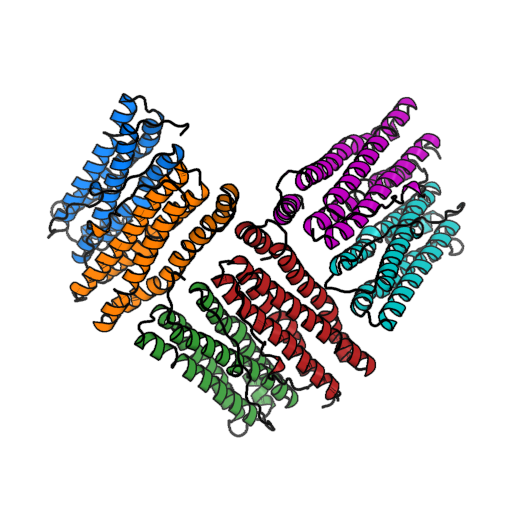 1.595 53.456 1.00 30.58 151 SER B C 1
ATOM 2579 O O . SER B 1 151 ? -54.669 2.811 53.313 1.00 31.63 151 SER B O 1
ATOM 2582 N N . PRO B 1 152 ? -55.890 1.122 54.148 1.00 32.58 152 PRO B N 1
ATOM 2583 C CA . PRO B 1 152 ? -56.865 2.037 54.755 1.00 33.47 152 PRO B CA 1
ATOM 2584 C C . PRO B 1 152 ? -56.241 2.949 55.800 1.00 29.59 152 PRO B C 1
ATOM 2585 O O . PRO B 1 152 ? -55.383 2.534 56.580 1.00 30.98 152 PRO B O 1
ATOM 2589 N N A ASN B 1 153 ? -56.686 4.181 55.785 0.65 29.90 153 ASN B N 1
ATOM 2590 N N B ASN B 1 153 ? -56.670 4.192 55.803 0.35 30.03 153 ASN B N 1
ATOM 2591 C CA A ASN B 1 153 ? -56.418 5.108 56.848 0.65 31.73 153 ASN B CA 1
ATOM 2592 C CA B ASN B 1 153 ? -56.426 5.077 56.908 0.35 31.85 153 ASN B CA 1
ATOM 2593 C C A ASN B 1 153 ? -54.973 5.577 57.001 0.65 35.73 153 ASN B C 1
ATOM 2594 C C B ASN B 1 153 ? -54.973 5.570 57.016 0.35 35.66 153 ASN B C 1
ATOM 2595 O O A ASN B 1 153 ? -54.564 5.852 58.067 0.65 38.44 153 ASN B O 1
ATOM 2596 O O B ASN B 1 153 ? -54.557 5.850 58.075 0.35 38.36 153 ASN B O 1
ATOM 2605 N N . VAL B 1 154 ? -54.178 5.466 55.967 1.00 30.80 154 VAL B N 1
ATOM 2606 C CA . VAL B 1 154 ? -52.784 5.920 56.011 1.00 28.24 154 VAL B CA 1
ATOM 2607 C C . VAL B 1 154 ? -52.763 7.359 55.518 1.00 32.90 154 VAL B C 1
ATOM 2608 O O . VAL B 1 154 ? -53.642 7.785 54.749 1.00 30.39 154 VAL B O 1
ATOM 2612 N N . ASN B 1 155 ? -51.765 8.114 55.955 1.00 28.52 155 ASN B N 1
ATOM 2613 C CA . ASN B 1 155 ? -51.599 9.484 55.546 1.00 26.70 155 ASN B CA 1
ATOM 2614 C C . ASN B 1 155 ? -50.303 9.723 54.748 1.00 29.18 155 ASN B C 1
ATOM 2615 O O . ASN B 1 155 ? -49.520 8.846 54.594 1.00 27.52 155 ASN B O 1
ATOM 2620 N N . LEU B 1 156 ? -50.110 10.908 54.236 1.00 27.08 156 LEU B N 1
ATOM 2621 C CA . LEU B 1 156 ? -48.923 11.155 53.419 1.00 27.94 156 LEU B CA 1
ATOM 2622 C C . LEU B 1 156 ? -47.646 10.880 54.199 1.00 27.58 156 LEU B C 1
ATOM 2623 O O . LEU B 1 156 ? -46.658 10.390 53.639 1.00 26.79 156 LEU B O 1
ATOM 2628 N N . ILE B 1 157 ? -47.623 11.246 55.478 1.00 27.59 157 ILE B N 1
ATOM 2629 C CA . ILE B 1 157 ? -46.407 11.059 56.261 1.00 28.42 157 ILE B CA 1
ATOM 2630 C C . ILE B 1 157 ? -46.143 9.580 56.489 1.00 29.35 157 ILE B C 1
ATOM 2631 O O . ILE B 1 157 ? -44.991 9.131 56.433 1.00 27.24 157 ILE B O 1
ATOM 2636 N N . ASN B 1 158 ? -47.192 8.811 56.690 1.00 28.53 158 ASN B N 1
ATOM 2637 C CA . ASN B 1 158 ? -47.058 7.391 56.864 1.00 29.68 158 ASN B CA 1
ATOM 2638 C C . ASN B 1 158 ? -46.359 6.812 55.624 1.00 31.93 158 ASN B C 1
ATOM 2639 O O . ASN B 1 158 ? -45.374 6.157 55.731 1.00 29.18 158 ASN B O 1
ATOM 2644 N N . ILE B 1 159 ? -46.914 7.072 54.454 1.00 26.98 159 ILE B N 1
ATOM 2645 C CA . ILE B 1 159 ? -46.372 6.567 53.194 1.00 24.55 159 ILE B CA 1
ATOM 2646 C C . ILE B 1 159 ? -44.911 6.981 53.039 1.00 26.64 159 ILE B C 1
ATOM 2647 O O . ILE B 1 159 ? -44.041 6.154 52.728 1.00 26.78 159 ILE B O 1
ATOM 2652 N N . GLU B 1 160 ? -44.624 8.272 53.235 1.00 26.98 160 GLU B N 1
ATOM 2653 C CA . GLU B 1 160 ? -43.255 8.766 53.056 1.00 26.48 160 GLU B CA 1
ATOM 2654 C C . GLU B 1 160 ? -42.280 8.085 54.007 1.00 32.13 160 GLU B C 1
ATOM 2655 O O . GLU B 1 160 ? -41.161 7.721 53.610 1.00 27.61 160 GLU B O 1
ATOM 2661 N N . ASN B 1 161 ? -42.673 7.922 55.240 1.00 30.46 161 ASN B N 1
ATOM 2662 C CA . ASN B 1 161 ? -41.803 7.312 56.189 1.00 31.09 161 ASN B CA 1
ATOM 2663 C C . ASN B 1 161 ? -41.462 5.884 55.859 1.00 31.47 161 ASN B C 1
ATOM 2664 O O . ASN B 1 161 ? -40.353 5.536 55.913 1.00 34.01 161 ASN B O 1
ATOM 2669 N N . ILE B 1 162 ? -42.431 5.071 55.524 1.00 30.47 162 ILE B N 1
ATOM 2670 C CA . ILE B 1 162 ? -42.128 3.658 55.294 1.00 29.53 162 ILE B CA 1
ATOM 2671 C C . ILE B 1 162 ? -41.412 3.457 53.958 1.00 31.53 162 ILE B C 1
ATOM 2672 O O . ILE B 1 162 ? -40.532 2.593 53.836 1.00 31.47 162 ILE B O 1
ATOM 2677 N N . VAL B 1 163 ? -41.756 4.247 52.940 1.00 31.03 163 VAL B N 1
ATOM 2678 C CA . VAL B 1 163 ? -41.040 4.141 51.673 1.00 31.55 163 VAL B CA 1
ATOM 2679 C C . VAL B 1 163 ? -39.602 4.602 51.848 1.00 32.22 163 VAL B C 1
ATOM 2680 O O . VAL B 1 163 ? -38.688 4.038 51.240 1.00 33.49 163 VAL B O 1
ATOM 2684 N N . GLY B 1 164 ? -39.375 5.606 52.700 1.00 29.74 164 GLY B N 1
ATOM 2685 C CA . GLY B 1 164 ? -38.013 6.034 52.994 1.00 35.33 164 GLY B CA 1
ATOM 2686 C C . GLY B 1 164 ? -37.120 4.910 53.489 1.00 38.93 164 GLY B C 1
ATOM 2687 O O . GLY B 1 164 ? -35.915 4.913 53.229 1.00 38.82 164 GLY B O 1
ATOM 2688 N N . LYS B 1 165 ? -37.692 3.927 54.191 1.00 38.60 165 LYS B N 1
ATOM 2689 C CA . LYS B 1 165 ? -36.910 2.777 54.648 1.00 44.61 165 LYS B CA 1
ATOM 2690 C C . LYS B 1 165 ? -36.460 1.861 53.513 1.00 51.18 165 LYS B C 1
ATOM 2691 O O . LYS B 1 165 ? -35.525 1.079 53.709 1.00 55.65 165 LYS B O 1
ATOM 2697 N N . LYS B 1 166 ? -37.094 1.925 52.343 1.00 48.16 166 LYS B N 1
ATOM 2698 C CA . LYS B 1 166 ? -36.669 1.127 51.198 1.00 50.65 166 LYS B CA 1
ATOM 2699 C C . LYS B 1 166 ? -35.505 1.748 50.439 1.00 56.11 166 LYS B C 1
ATOM 2700 O O . LYS B 1 166 ? -34.996 1.129 49.497 1.00 64.22 166 LYS B O 1
ATOM 2706 N N . LEU B 1 167 ? -35.074 2.946 50.813 1.00 49.14 167 LEU B N 1
ATOM 2707 C CA . LEU B 1 167 ? -33.986 3.611 50.114 1.00 53.22 167 LEU B CA 1
ATOM 2708 C C . LEU B 1 167 ? -32.661 3.414 50.854 1.00 61.14 167 LEU B C 1
ATOM 2709 O O . LEU B 1 167 ? -32.648 3.100 52.046 1.00 68.12 167 LEU B O 1
ATOM 2714 N N . SER C 1 4 ? -53.377 -11.907 44.711 1.00 56.49 4 SER C N 1
ATOM 2715 C CA . SER C 1 4 ? -51.986 -11.490 44.548 1.00 49.91 4 SER C CA 1
ATOM 2716 C C . SER C 1 4 ? -51.591 -11.206 43.102 1.00 46.23 4 SER C C 1
ATOM 2717 O O . SER C 1 4 ? -51.983 -11.922 42.180 1.00 49.16 4 SER C O 1
ATOM 2720 N N . VAL C 1 5 ? -50.762 -10.177 42.920 1.00 38.21 5 VAL C N 1
ATOM 2721 C CA . VAL C 1 5 ? -50.243 -9.865 41.594 1.00 35.14 5 VAL C CA 1
ATOM 2722 C C . VAL C 1 5 ? -49.359 -10.986 41.052 1.00 33.41 5 VAL C C 1
ATOM 2723 O O . VAL C 1 5 ? -49.143 -11.073 39.838 1.00 31.58 5 VAL C O 1
ATOM 2727 N N . PHE C 1 6 ? -48.868 -11.888 41.910 1.00 30.20 6 PHE C N 1
ATOM 2728 C CA . PHE C 1 6 ? -47.971 -12.921 41.398 1.00 32.61 6 PHE C CA 1
ATOM 2729 C C . PHE C 1 6 ? -48.719 -14.051 40.703 1.00 36.98 6 PHE C C 1
ATOM 2730 O O . PHE C 1 6 ? -48.166 -14.681 39.787 1.00 32.19 6 PHE C O 1
ATOM 2738 N N . ASN C 1 7 ? -49.961 -14.317 41.103 1.00 33.38 7 ASN C N 1
ATOM 2739 C CA . ASN C 1 7 ? -50.824 -15.220 40.338 1.00 33.38 7 ASN C CA 1
ATOM 2740 C C . ASN C 1 7 ? -50.149 -16.576 40.123 1.00 34.40 7 ASN C C 1
ATOM 2741 O O . ASN C 1 7 ? -50.027 -17.069 38.997 1.00 35.10 7 ASN C O 1
ATOM 2746 N N . LYS C 1 8 ? -49.631 -17.146 41.208 1.00 34.07 8 LYS C N 1
ATOM 2747 C CA . LYS C 1 8 ? -48.962 -18.436 41.123 1.00 29.34 8 LYS C CA 1
ATOM 2748 C C . LYS C 1 8 ? -49.991 -19.557 41.027 1.00 35.58 8 LYS C C 1
ATOM 2749 O O . LYS C 1 8 ? -51.114 -19.434 41.511 1.00 35.38 8 LYS C O 1
ATOM 2755 N N . ASP C 1 9 ? -49.583 -20.665 40.411 1.00 32.43 9 ASP C N 1
ATOM 2756 C CA . ASP C 1 9 ? -50.411 -21.871 40.344 1.00 35.42 9 ASP C CA 1
ATOM 2757 C C . ASP C 1 9 ? -50.355 -22.569 41.696 1.00 38.28 9 ASP C C 1
ATOM 2758 O O . ASP C 1 9 ? -49.305 -23.086 42.083 1.00 33.05 9 ASP C O 1
ATOM 2763 N N . GLU C 1 10 ? -51.477 -22.606 42.417 1.00 35.14 10 GLU C N 1
ATOM 2764 C CA . GLU C 1 10 ? -51.433 -23.181 43.759 1.00 34.01 10 GLU C CA 1
ATOM 2765 C C . GLU C 1 10 ? -51.071 -24.662 43.738 1.00 31.36 10 GLU C C 1
ATOM 2766 O O . GLU C 1 10 ? -50.573 -25.180 44.743 1.00 37.57 10 GLU C O 1
ATOM 2772 N N . ARG C 1 11 ? -51.277 -25.350 42.615 1.00 32.39 11 ARG C N 1
ATOM 2773 C CA . ARG C 1 11 ? -50.856 -26.743 42.537 1.00 33.67 11 ARG C CA 1
ATOM 2774 C C . ARG C 1 11 ? -49.338 -26.857 42.599 1.00 35.06 11 ARG C C 1
ATOM 2775 O O . ARG C 1 11 ? -48.795 -27.766 43.247 1.00 32.71 11 ARG C O 1
ATOM 2783 N N . ILE C 1 12 ? -48.636 -25.946 41.921 1.00 34.07 12 ILE C N 1
ATOM 2784 C CA . ILE C 1 12 ? -47.178 -25.951 41.979 1.00 30.12 12 ILE C CA 1
ATOM 2785 C C . ILE C 1 12 ? -46.705 -25.459 43.336 1.00 26.19 12 ILE C C 1
ATOM 2786 O O . ILE C 1 12 ? -45.768 -26.009 43.912 1.00 31.55 12 ILE C O 1
ATOM 2791 N N . MET C 1 13 ? -47.342 -24.428 43.875 1.00 28.95 13 MET C N 1
ATOM 2792 C CA . MET C 1 13 ? -46.923 -23.933 45.186 1.00 31.26 13 MET C CA 1
ATOM 2793 C C . MET C 1 13 ? -47.160 -24.975 46.274 1.00 34.35 13 MET C C 1
ATOM 2794 O O . MET C 1 13 ? -46.373 -25.083 47.219 1.00 29.83 13 MET C O 1
ATOM 2799 N N . ASP C 1 14 ? -48.232 -25.767 46.155 1.00 30.26 14 ASP C N 1
ATOM 2800 C CA . ASP C 1 14 ? -48.416 -26.889 47.075 1.00 31.98 14 ASP C CA 1
ATOM 2801 C C . ASP C 1 14 ? -47.284 -27.906 46.974 1.00 27.14 14 ASP C C 1
ATOM 2802 O O . ASP C 1 14 ? -46.933 -28.542 47.973 1.00 31.10 14 ASP C O 1
ATOM 2807 N N . LEU C 1 15 ? -46.716 -28.098 45.781 1.00 28.16 15 LEU C N 1
ATOM 2808 C CA . LEU C 1 15 ? -45.562 -28.982 45.652 1.00 31.13 15 LEU C CA 1
ATOM 2809 C C . LEU C 1 15 ? -44.331 -28.394 46.336 1.00 30.95 15 LEU C C 1
ATOM 2810 O O . LEU C 1 15 ? -43.517 -29.135 46.909 1.00 28.65 15 LEU C O 1
ATOM 2815 N N . VAL C 1 16 ? -44.156 -27.071 46.244 1.00 26.86 16 VAL C N 1
ATOM 2816 C CA . VAL C 1 16 ? -43.051 -26.419 46.950 1.00 32.75 16 VAL C CA 1
ATOM 2817 C C . VAL C 1 16 ? -43.208 -26.623 48.447 1.00 30.46 16 VAL C C 1
ATOM 2818 O O . VAL C 1 16 ? -42.260 -26.987 49.157 1.00 27.27 16 VAL C O 1
ATOM 2822 N N . SER C 1 17 ? -44.418 -26.376 48.947 1.00 25.65 17 SER C N 1
ATOM 2823 C CA . SER C 1 17 ? -44.714 -26.602 50.355 1.00 25.43 17 SER C CA 1
ATOM 2824 C C . SER C 1 17 ? -44.467 -28.053 50.751 1.00 29.94 17 SER C C 1
ATOM 2825 O O . SER C 1 17 ? -43.939 -28.327 51.836 1.00 29.62 17 SER C O 1
ATOM 2828 N N . LYS C 1 18 ? -44.843 -29.001 49.886 1.00 26.61 18 LYS C N 1
ATOM 2829 C CA . LYS C 1 18 ? -44.574 -30.406 50.180 1.00 29.08 18 LYS C CA 1
ATOM 2830 C C . LYS C 1 18 ? -43.077 -30.677 50.238 1.00 31.58 18 LYS C C 1
ATOM 2831 O O . LYS C 1 18 ? -42.602 -31.443 51.093 1.00 28.66 18 LYS C O 1
ATOM 2837 N N . HIS C 1 19 ? -42.311 -30.086 49.322 1.00 29.75 19 HIS C N 1
ATOM 2838 C CA . HIS C 1 19 ? -40.878 -30.330 49.397 1.00 24.68 19 HIS C CA 1
ATOM 2839 C C . HIS C 1 19 ? -40.284 -29.742 50.673 1.00 24.19 19 HIS C C 1
ATOM 2840 O O . HIS C 1 19 ? -39.380 -30.340 51.264 1.00 29.31 19 HIS C O 1
ATOM 2847 N N . TYR C 1 20 ? -40.795 -28.594 51.134 1.00 26.69 20 TYR C N 1
ATOM 2848 C CA . TYR C 1 20 ? -40.365 -28.099 52.443 1.00 28.81 20 TYR C CA 1
ATOM 2849 C C . TYR C 1 20 ? -40.599 -29.160 53.518 1.00 31.39 20 TYR C C 1
ATOM 2850 O O . TYR C 1 20 ? -39.733 -29.392 54.372 1.00 24.50 20 TYR C O 1
ATOM 2859 N N . ASN C 1 21 ? -41.760 -29.833 53.478 1.00 27.96 21 ASN C N 1
ATOM 2860 C CA . ASN C 1 21 ? -42.032 -30.878 54.461 1.00 27.66 21 ASN C CA 1
ATOM 2861 C C . ASN C 1 21 ? -41.084 -32.063 54.315 1.00 26.29 21 ASN C C 1
ATOM 2862 O O . AS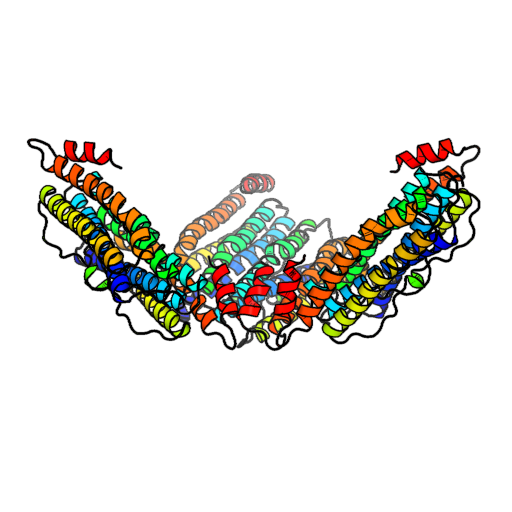N C 1 21 ? -40.784 -32.732 55.309 1.00 26.92 21 ASN C O 1
ATOM 2867 N N . VAL C 1 22 ? -40.622 -32.356 53.095 1.00 24.88 22 VAL C N 1
ATOM 2868 C CA . VAL C 1 22 ? -39.677 -33.454 52.900 1.00 25.95 22 VAL C CA 1
ATOM 2869 C C . VAL C 1 22 ? -38.300 -33.095 53.463 1.00 26.88 22 VAL C C 1
ATOM 2870 O O . VAL C 1 22 ? -37.607 -33.948 54.049 1.00 25.78 22 VAL C O 1
ATOM 2874 N N . GLU C 1 23 ? -37.868 -31.835 53.283 1.00 25.24 23 GLU C N 1
ATOM 2875 C CA . GLU C 1 23 ? -36.598 -31.412 53.881 1.00 25.95 23 GLU C CA 1
ATOM 2876 C C . GLU C 1 23 ? -36.687 -31.403 55.403 1.00 25.72 23 GLU C C 1
ATOM 2877 O O . GLU C 1 23 ? -35.715 -31.743 56.099 1.00 25.86 23 GLU C O 1
ATOM 2883 N N . LEU C 1 24 ? -37.837 -30.978 55.936 1.00 25.80 24 LEU C N 1
ATOM 2884 C CA . LEU C 1 24 ? -38.035 -30.989 57.383 1.00 28.14 24 LEU C CA 1
ATOM 2885 C C . LEU C 1 24 ? -38.121 -32.415 57.909 1.00 29.50 24 LEU C C 1
ATOM 2886 O O . LEU C 1 24 ? -37.586 -32.723 58.983 1.00 27.05 24 LEU C O 1
ATOM 2891 N N . CYS C 1 25 ? -38.789 -33.299 57.165 1.00 27.50 25 CYS C N 1
ATOM 2892 C CA . CYS C 1 25 ? -38.772 -34.718 57.515 1.00 27.67 25 CYS C CA 1
ATOM 2893 C C . CYS C 1 25 ? -37.343 -35.234 57.631 1.00 29.50 25 CYS C C 1
ATOM 2894 O O . CYS C 1 25 ? -37.006 -35.945 58.588 1.00 26.98 25 CYS C O 1
ATOM 2897 N N . ALA C 1 26 ? -36.482 -34.880 56.665 1.00 25.19 26 ALA C N 1
ATOM 2898 C CA . ALA C 1 26 ? -35.078 -35.276 56.737 1.00 24.55 26 ALA C CA 1
ATOM 2899 C C . ALA C 1 26 ? -34.394 -34.675 57.966 1.00 24.33 26 ALA C C 1
ATOM 2900 O O . ALA C 1 26 ? -33.692 -35.379 58.705 1.00 28.33 26 ALA C O 1
ATOM 2902 N N . ALA C 1 27 ? -34.582 -33.373 58.202 1.00 24.69 27 ALA C N 1
ATOM 2903 C CA . ALA C 1 27 ? -33.992 -32.752 59.392 1.00 25.13 27 ALA C CA 1
ATOM 2904 C C . ALA C 1 27 ? -34.456 -33.457 60.662 1.00 27.46 27 ALA C C 1
ATOM 2905 O O . ALA C 1 27 ? -33.645 -33.791 61.539 1.00 26.81 27 ALA C O 1
ATOM 2907 N N . ASN C 1 28 ? -35.770 -33.693 60.772 1.00 27.03 28 ASN C N 1
ATOM 2908 C CA . ASN C 1 28 ? -36.319 -34.376 61.938 1.00 28.60 28 ASN C CA 1
ATOM 2909 C C . ASN C 1 28 ? -35.716 -35.762 62.096 1.00 30.32 28 ASN C C 1
ATOM 2910 O O . ASN C 1 28 ? -35.388 -36.176 63.214 1.00 28.07 28 ASN C O 1
ATOM 2915 N N . LEU C 1 29 ? -35.571 -36.503 60.989 1.00 24.58 29 LEU C N 1
ATOM 2916 C CA . LEU C 1 29 ? -34.926 -37.807 61.072 1.00 26.87 29 LEU C CA 1
ATOM 2917 C C . LEU C 1 29 ? -33.473 -37.678 61.516 1.00 28.02 29 LEU C C 1
ATOM 2918 O O . LEU C 1 29 ? -33.005 -38.449 62.366 1.00 25.33 29 LEU C O 1
ATOM 2923 N N . TYR C 1 30 ? -32.742 -36.696 60.973 1.00 25.36 30 TYR C N 1
ATOM 2924 C CA . TYR C 1 30 ? -31.325 -36.594 61.315 1.00 27.67 30 TYR C CA 1
ATOM 2925 C C . TYR C 1 30 ? -31.127 -36.218 62.779 1.00 26.48 30 TYR C C 1
ATOM 2926 O O . TYR C 1 30 ? -30.185 -36.689 63.413 1.00 26.48 30 TYR C O 1
ATOM 2935 N N . PHE C 1 31 ? -31.992 -35.374 63.346 1.00 29.30 31 PHE C N 1
ATOM 2936 C CA . PHE C 1 31 ? -31.825 -35.079 64.768 1.00 28.06 31 PHE C CA 1
ATOM 2937 C C . PHE C 1 31 ? -32.163 -36.303 65.623 1.00 28.20 31 PHE C C 1
ATOM 2938 O O . PHE C 1 31 ? -31.494 -36.570 66.630 1.00 27.38 31 PHE C O 1
ATOM 2946 N N . HIS C 1 32 ? -33.169 -37.080 65.217 1.00 26.55 32 HIS C N 1
ATOM 2947 C CA . HIS C 1 32 ? -33.404 -38.392 65.832 1.00 26.06 32 HIS C CA 1
ATOM 2948 C C . HIS C 1 32 ? -32.168 -39.287 65.729 1.00 28.19 32 HIS C C 1
ATOM 2949 O O . HIS C 1 32 ? -31.692 -39.831 66.735 1.00 28.18 32 HIS C O 1
ATOM 2956 N N . LEU C 1 33 ? -31.630 -39.453 64.515 1.00 26.43 33 LEU C N 1
ATOM 2957 C CA . LEU C 1 33 ? -30.495 -40.356 64.326 1.00 25.67 33 LEU C CA 1
ATOM 2958 C C . LEU C 1 33 ? -29.247 -39.860 65.041 1.00 29.94 33 LEU C C 1
ATOM 2959 O O . LEU C 1 33 ? -28.369 -40.662 65.384 1.00 28.63 33 LEU C O 1
ATOM 2964 N N . ALA C 1 34 ? -29.134 -38.549 65.262 1.00 27.07 34 ALA C N 1
ATOM 2965 C CA . ALA C 1 34 ? -28.030 -38.057 66.077 1.00 27.62 34 ALA C CA 1
ATOM 2966 C C . ALA C 1 34 ? -28.098 -38.654 67.475 1.00 26.40 34 ALA C C 1
ATOM 2967 O O . ALA C 1 34 ? -27.101 -39.167 67.989 1.00 26.20 34 ALA C O 1
ATOM 2969 N N . THR C 1 35 ? -29.282 -38.626 68.101 1.00 26.49 35 THR C N 1
ATOM 2970 C CA . THR C 1 35 ? -29.399 -39.190 69.446 1.00 26.69 35 THR C CA 1
ATOM 2971 C C . THR C 1 35 ? -29.218 -40.709 69.441 1.00 26.15 35 THR C C 1
ATOM 2972 O O . THR C 1 35 ? -28.615 -41.252 70.371 1.00 26.72 35 THR C O 1
ATOM 2976 N N . VAL C 1 36 ? -29.689 -41.405 68.400 1.00 25.72 36 VAL C N 1
ATOM 2977 C CA . VAL C 1 36 ? -29.479 -42.853 68.319 1.00 31.57 36 VAL C CA 1
ATOM 2978 C C . VAL C 1 36 ? -27.998 -43.164 68.149 1.00 30.59 36 VAL C C 1
ATOM 2979 O O . VAL C 1 36 ? -27.445 -44.018 68.852 1.00 27.61 36 VAL C O 1
ATOM 2983 N N . SER C 1 37 ? -27.337 -42.480 67.209 1.00 25.65 37 SER C N 1
ATOM 2984 C CA . SER C 1 37 ? -25.901 -42.675 66.999 1.00 25.04 37 SER C CA 1
ATOM 2985 C C . SER C 1 37 ? -25.123 -42.465 68.288 1.00 26.78 37 SER C C 1
ATOM 2986 O O . SER C 1 37 ? -24.234 -43.253 68.628 1.00 28.96 37 SER C O 1
ATOM 2989 N N . LYS C 1 38 ? -25.432 -41.381 69.006 1.00 25.61 38 LYS C N 1
ATOM 2990 C CA . LYS C 1 38 ? -24.752 -41.097 70.267 1.00 26.57 38 LYS C CA 1
ATOM 2991 C C . LYS C 1 38 ? -24.926 -42.250 71.252 1.00 28.27 38 LYS C C 1
ATOM 2992 O O . LYS C 1 38 ? -23.955 -42.723 71.860 1.00 28.40 38 LYS C O 1
ATOM 2998 N N . ALA C 1 39 ? -26.165 -42.728 71.403 1.00 29.75 39 ALA C N 1
ATOM 2999 C CA . ALA C 1 39 ? -26.444 -43.817 72.341 1.00 33.34 39 ALA C CA 1
ATOM 3000 C C . ALA C 1 39 ? -25.752 -45.106 71.925 1.00 35.57 39 ALA C C 1
ATOM 3001 O O . ALA C 1 39 ? -25.438 -45.945 72.782 1.00 34.18 39 ALA C O 1
ATOM 3003 N N . LEU C 1 40 ? -25.492 -45.281 70.629 1.00 31.91 40 LEU C N 1
ATOM 3004 C CA . LEU C 1 40 ? -24.740 -46.442 70.159 1.00 31.45 40 LEU C CA 1
ATOM 3005 C C . LEU C 1 40 ? -23.234 -46.284 70.339 1.00 35.48 40 LEU C C 1
ATOM 3006 O O . LEU C 1 40 ? -22.487 -47.229 70.052 1.00 32.29 40 LEU C O 1
ATOM 3011 N N . GLY C 1 41 ? -22.775 -45.129 70.808 1.00 30.39 41 GLY C N 1
ATOM 3012 C CA . GLY C 1 41 ? -21.372 -44.898 71.068 1.00 28.78 41 GLY C CA 1
ATOM 3013 C C . GLY C 1 41 ? -20.644 -44.068 70.031 1.00 32.09 41 GLY C C 1
ATOM 3014 O O . GLY C 1 41 ? -19.413 -43.972 70.096 1.00 32.24 41 GLY C O 1
ATOM 3015 N N . TYR C 1 42 ? -21.356 -43.455 69.088 1.00 26.90 42 TYR C N 1
ATOM 3016 C CA . TYR C 1 42 ? -20.735 -42.804 67.937 1.00 28.10 42 TYR C CA 1
ATOM 3017 C C . TYR C 1 42 ? -20.923 -41.292 68.061 1.00 30.05 42 TYR C C 1
ATOM 3018 O O . TYR C 1 42 ? -21.807 -40.702 67.438 1.00 29.30 42 TYR C O 1
ATOM 3027 N N A ASP C 1 43 ? -20.054 -40.665 68.863 0.50 28.85 43 ASP C N 1
ATOM 3028 N N B ASP C 1 43 ? -19.954 -40.665 68.863 0.50 28.85 43 ASP C N 1
ATOM 3029 C CA A ASP C 1 43 ? -20.118 -39.218 69.096 0.50 33.99 43 ASP C CA 1
ATOM 3030 C CA B ASP C 1 43 ? -20.018 -39.218 69.096 0.50 33.99 43 ASP C CA 1
ATOM 3031 C C A ASP C 1 43 ? -19.974 -38.415 67.802 0.50 30.26 43 ASP C C 1
ATOM 3032 C C B ASP C 1 43 ? -19.874 -38.415 67.802 0.50 30.26 43 ASP C C 1
ATOM 3033 O O A ASP C 1 43 ? -20.681 -37.411 67.600 0.50 29.09 43 ASP C O 1
ATOM 3034 O O B ASP C 1 43 ? -20.581 -37.411 67.600 0.50 29.09 43 ASP C O 1
ATOM 3043 N N . ASN C 1 44 ? -19.037 -38.804 66.931 1.00 28.67 44 ASN C N 1
ATOM 3044 C CA . ASN C 1 44 ? -18.802 -38.008 65.727 1.00 29.19 44 ASN C CA 1
ATOM 3045 C C . ASN C 1 44 ? -19.884 -38.238 64.686 1.00 29.04 44 ASN C C 1
ATOM 3046 O O . ASN C 1 44 ? -20.279 -37.302 63.984 1.00 28.38 44 ASN C O 1
ATOM 3051 N N . VAL C 1 45 ? -20.374 -39.473 64.562 1.00 26.10 45 VAL C N 1
ATOM 3052 C CA . VAL C 1 45 ? -21.527 -39.700 63.690 1.00 28.34 45 VAL C CA 1
ATOM 3053 C C . VAL C 1 45 ? -22.722 -38.886 64.170 1.00 25.31 45 VAL C C 1
ATOM 3054 O O . VAL C 1 45 ? -23.467 -38.308 63.365 1.00 26.19 45 VAL C O 1
ATOM 3058 N N . ALA C 1 46 ? -22.920 -38.816 65.489 1.00 24.73 46 ALA C N 1
ATOM 3059 C CA . ALA C 1 46 ? -24.007 -37.997 66.031 1.00 27.37 46 ALA C CA 1
ATOM 3060 C C . ALA C 1 46 ? -23.850 -36.531 65.628 1.00 27.76 46 ALA C C 1
ATOM 3061 O O . ALA C 1 46 ? -24.807 -35.888 65.181 1.00 25.89 46 ALA C O 1
ATOM 3063 N N . ALA C 1 47 ? -22.632 -35.993 65.758 1.00 26.39 47 ALA C N 1
ATOM 3064 C CA . ALA C 1 47 ? -22.375 -34.614 65.349 1.00 27.91 47 ALA C CA 1
ATOM 3065 C C . ALA C 1 47 ? -22.584 -34.439 63.852 1.00 25.16 47 ALA C C 1
ATOM 3066 O O . ALA C 1 47 ? -23.047 -33.386 63.394 1.00 25.07 47 ALA C O 1
ATOM 3068 N N . PHE C 1 48 ? -22.231 -35.457 63.071 1.00 24.67 48 PHE C N 1
ATOM 3069 C CA . PHE C 1 48 ? -22.498 -35.416 61.639 1.00 25.78 48 PHE C CA 1
ATOM 3070 C C . PHE C 1 48 ? -23.987 -35.254 61.363 1.00 27.25 48 PHE C C 1
ATOM 3071 O O . PHE C 1 48 ? -24.380 -34.460 60.498 1.00 26.51 48 PHE C O 1
ATOM 3079 N N . PHE C 1 49 ? -24.837 -35.976 62.101 1.00 25.08 49 PHE C N 1
ATOM 3080 C CA . PHE C 1 49 ? -26.274 -35.858 61.871 1.00 26.37 49 PHE C CA 1
ATOM 3081 C C . PHE C 1 49 ? -26.816 -34.516 62.339 1.00 23.12 49 PHE C C 1
ATOM 3082 O O . PHE C 1 49 ? -27.721 -33.960 61.710 1.00 25.43 49 PHE C O 1
ATOM 3090 N N . VAL C 1 50 ? -26.291 -33.979 63.442 1.00 23.39 50 VAL C N 1
ATOM 3091 C CA . VAL C 1 50 ? -26.662 -32.625 63.851 1.00 23.19 50 VAL C CA 1
ATOM 3092 C C . VAL C 1 50 ? -26.309 -31.622 62.757 1.00 26.06 50 VAL C C 1
ATOM 3093 O O . VAL C 1 50 ? -27.083 -30.699 62.457 1.00 26.93 50 VAL C O 1
ATOM 3097 N N . LYS C 1 51 ? -25.138 -31.789 62.137 1.00 24.92 51 LYS C N 1
ATOM 3098 C CA . LYS C 1 51 ? -24.738 -30.886 61.061 1.00 27.73 51 LYS C CA 1
ATOM 3099 C C . LYS C 1 51 ? -25.703 -30.985 59.881 1.00 27.29 51 LYS C C 1
ATOM 3100 O O . LYS C 1 51 ? -26.141 -29.966 59.332 1.00 24.91 51 LYS C O 1
ATOM 3106 N N . MET C 1 52 ? -26.038 -32.211 59.483 1.00 26.18 52 MET C N 1
ATOM 3107 C CA . MET C 1 52 ? -26.941 -32.425 58.355 1.00 26.55 52 MET C CA 1
ATOM 3108 C C . MET C 1 52 ? -28.319 -31.841 58.634 1.00 27.67 52 MET C C 1
ATOM 3109 O O . MET C 1 52 ? -28.908 -31.196 57.764 1.00 24.40 52 MET C O 1
ATOM 3114 N N . GLY C 1 53 ? -28.860 -32.075 59.835 1.00 24.14 53 GLY C N 1
ATOM 3115 C CA . GLY C 1 53 ? -30.154 -31.502 60.171 1.00 23.35 53 GLY C CA 1
ATOM 3116 C C . GLY C 1 53 ? -30.128 -29.984 60.235 1.00 26.12 53 GLY C C 1
ATOM 3117 O O . GLY C 1 53 ? -31.036 -29.319 59.726 1.00 24.31 53 GLY C O 1
ATOM 3118 N N . SER C 1 54 ? -29.083 -29.411 60.841 1.00 26.08 54 SER C N 1
ATOM 3119 C CA . SER C 1 54 ? -28.989 -27.950 60.887 1.00 24.79 54 SER C CA 1
ATOM 3120 C C . SER C 1 54 ? -28.869 -27.355 59.499 1.00 25.08 54 SER C C 1
ATOM 3121 O O . SER C 1 54 ? -29.424 -26.283 59.232 1.00 26.62 54 SER C O 1
ATOM 3124 N N . ASP C 1 55 ? -28.186 -28.022 58.595 1.00 25.81 55 ASP C N 1
ATOM 3125 C CA . ASP C 1 55 ? -28.035 -27.575 57.208 1.00 26.94 55 ASP C CA 1
ATOM 3126 C C . ASP C 1 55 ? -29.388 -27.551 56.526 1.00 27.91 55 ASP C C 1
ATOM 3127 O O . ASP C 1 55 ? -29.698 -26.633 55.848 1.00 28.06 55 ASP C O 1
ATOM 3132 N N . LYS C 1 56 ? -30.170 -28.590 56.726 1.00 27.65 56 LYS C N 1
ATOM 3133 C CA . LYS C 1 56 ? -31.516 -28.597 56.145 1.00 25.17 56 LYS C CA 1
ATOM 3134 C C . LYS C 1 56 ? -32.307 -27.377 56.606 1.00 25.62 56 LYS C C 1
ATOM 3135 O O . LYS C 1 56 ? -33.004 -26.736 55.812 1.00 28.38 56 LYS C O 1
ATOM 3141 N N . GLN C 1 57 ? -32.185 -27.020 57.881 1.00 23.06 57 GLN C N 1
ATOM 3142 C CA . GLN C 1 57 ? -32.892 -25.836 58.385 1.00 24.59 57 GLN C CA 1
ATOM 3143 C C . GLN C 1 57 ? -32.366 -24.548 57.761 1.00 27.33 57 GLN C C 1
ATOM 3144 O O . GLN C 1 57 ? -33.132 -23.720 57.241 1.00 29.30 57 GLN C O 1
ATOM 3150 N N . SER C 1 58 ? -31.059 -24.324 57.869 1.00 27.77 58 SER C N 1
ATOM 3151 C CA . SER C 1 58 ? -30.512 -23.006 57.578 1.00 29.24 58 SER C CA 1
ATOM 3152 C C . SER C 1 58 ? -30.356 -22.752 56.086 1.00 31.83 58 SER C C 1
ATOM 3153 O O . SER C 1 58 ? -30.341 -21.592 55.657 1.00 28.76 58 SER C O 1
ATOM 3156 N N . ALA C 1 59 ? -30.196 -23.800 55.283 1.00 28.09 59 ALA C N 1
ATOM 3157 C CA . ALA C 1 59 ? -29.950 -23.640 53.851 1.00 24.81 59 ALA C CA 1
ATOM 3158 C C . ALA C 1 59 ? -31.123 -24.079 52.986 1.00 31.93 59 ALA C C 1
ATOM 3159 O O . ALA C 1 59 ? -31.421 -23.417 51.985 1.00 27.43 59 ALA C O 1
ATOM 3161 N N . HIS C 1 60 ? -31.809 -25.172 53.341 1.00 26.19 60 HIS C N 1
ATOM 3162 C CA . HIS C 1 60 ? -32.881 -25.690 52.485 1.00 26.16 60 HIS C CA 1
ATOM 3163 C C . HIS C 1 60 ? -34.237 -25.092 52.850 1.00 23.82 60 HIS C C 1
ATOM 3164 O O . HIS C 1 60 ? -34.871 -24.425 52.030 1.00 25.15 60 HIS C O 1
ATOM 3171 N N . MET C 1 61 ? -34.693 -25.327 54.081 1.00 24.22 61 MET C N 1
ATOM 3172 C CA . MET C 1 61 ? -35.998 -24.803 54.490 1.00 25.76 61 MET C CA 1
ATOM 3173 C C . MET C 1 61 ? -36.034 -23.276 54.416 1.00 29.93 61 MET C C 1
ATOM 3174 O O . MET C 1 61 ? -37.046 -22.692 54.011 1.00 28.02 61 MET C O 1
ATOM 3179 N N . SER C 1 62 ? -34.928 -22.611 54.773 1.00 26.48 62 SER C N 1
ATOM 3180 C CA . SER C 1 62 ? -34.897 -21.151 54.709 1.00 25.77 62 SER C CA 1
ATOM 3181 C C . SER C 1 62 ? -35.128 -20.639 53.291 1.00 24.36 62 SER C C 1
ATOM 3182 O O . SER C 1 62 ? -35.911 -19.709 53.084 1.00 27.49 62 SER C O 1
ATOM 3185 N N . ARG C 1 63 ? -34.470 -21.238 52.295 1.00 23.59 63 ARG C N 1
ATOM 3186 C CA . ARG C 1 63 ? -34.678 -20.792 50.915 1.00 25.04 63 ARG C CA 1
ATOM 3187 C C . ARG C 1 63 ? -36.108 -21.048 50.457 1.00 28.40 63 ARG C C 1
ATOM 3188 O O . ARG C 1 63 ? -36.667 -20.268 49.675 1.00 26.42 63 ARG C O 1
ATOM 3196 N N . LEU C 1 64 ? -36.706 -22.160 50.896 1.00 24.80 64 LEU C N 1
ATOM 3197 C CA . LEU C 1 64 ? -38.059 -22.483 50.444 1.00 24.86 64 LEU C CA 1
ATOM 3198 C C . LEU C 1 64 ? -39.080 -21.503 51.015 1.00 27.39 64 LEU C C 1
ATOM 3199 O O . LEU C 1 64 ? -39.919 -20.974 50.282 1.00 26.05 64 LEU C O 1
ATOM 3204 N N . VAL C 1 65 ? -39.009 -21.218 52.317 1.00 24.96 65 VAL C N 1
ATOM 3205 C CA . VAL C 1 65 ? -39.998 -20.300 52.875 1.00 29.23 65 VAL C CA 1
ATOM 3206 C C . VAL C 1 65 ? -39.773 -18.886 52.345 1.00 33.55 65 VAL C C 1
ATOM 3207 O O . VAL C 1 65 ? -40.732 -18.134 52.141 1.00 25.95 65 VAL C O 1
ATOM 3211 N N . LYS C 1 66 ? -38.521 -18.513 52.063 1.00 26.82 66 LYS C N 1
ATOM 3212 C CA . LYS C 1 66 ? -38.252 -17.188 51.513 1.00 27.99 66 LYS C CA 1
ATOM 3213 C C . LYS C 1 66 ? -38.800 -17.055 50.101 1.00 24.46 66 LYS C C 1
ATOM 3214 O O . LYS C 1 66 ? -39.314 -15.992 49.728 1.00 26.24 66 LYS C O 1
ATOM 3220 N N . TYR C 1 67 ? -38.694 -18.122 49.304 1.00 24.02 67 TYR C N 1
ATOM 3221 C CA . TYR C 1 67 ? -39.260 -18.099 47.956 1.00 25.34 67 TYR C CA 1
ATOM 3222 C C . TYR C 1 67 ? -40.785 -17.989 48.003 1.00 28.55 67 TYR C C 1
ATOM 3223 O O . TYR C 1 67 ? -41.379 -17.223 47.243 1.00 26.28 67 TYR C O 1
ATOM 3232 N N . MET C 1 68 ? -41.438 -18.745 48.884 1.00 26.20 68 MET C N 1
ATOM 3233 C CA . MET C 1 68 ? -42.895 -18.677 48.951 1.00 29.11 68 MET C CA 1
ATOM 3234 C C . MET C 1 68 ? -43.360 -17.269 49.310 1.00 28.18 68 MET C C 1
ATOM 3235 O O . MET C 1 68 ? -44.325 -16.757 48.727 1.00 27.19 68 MET C O 1
ATOM 3240 N N . MET C 1 69 ? -42.658 -16.612 50.239 1.00 28.01 69 MET C N 1
ATOM 3241 C CA . MET C 1 69 ? -43.008 -15.241 50.604 1.00 24.77 69 MET C CA 1
ATOM 3242 C C . MET C 1 69 ? -42.783 -14.270 49.446 1.00 29.56 69 MET C C 1
ATOM 3243 O O . MET C 1 69 ? -43.554 -13.322 49.275 1.00 29.02 69 MET C O 1
ATOM 3248 N N . LYS C 1 70 ? -41.721 -14.469 48.654 1.00 27.61 70 LYS C N 1
ATOM 3249 C CA . LYS C 1 70 ? -41.513 -13.615 47.482 1.00 25.41 70 LYS C CA 1
ATOM 3250 C C . LYS C 1 70 ? -42.731 -13.620 46.564 1.00 29.74 70 LYS C C 1
ATOM 3251 O O . LYS C 1 70 ? -43.062 -12.598 45.959 1.00 31.70 70 LYS C O 1
ATOM 3257 N N . VAL C 1 71 ? -43.386 -14.767 46.422 1.00 27.97 71 VAL C N 1
ATOM 3258 C CA . VAL C 1 71 ? -44.525 -14.892 45.516 1.00 28.72 71 VAL C CA 1
ATOM 3259 C C . VAL C 1 71 ? -45.852 -14.974 46.275 1.00 29.83 71 VAL C C 1
ATOM 3260 O O . VAL C 1 71 ? -46.845 -15.456 45.727 1.00 30.84 71 VAL C O 1
ATOM 3264 N N . ASP C 1 72 ? -45.886 -14.494 47.523 1.00 27.88 72 ASP C N 1
ATOM 3265 C CA . ASP C 1 72 ? -47.121 -14.350 48.303 1.00 31.07 72 ASP C CA 1
ATOM 3266 C C . ASP C 1 72 ? -47.850 -15.679 48.504 1.00 32.35 72 ASP C C 1
ATOM 3267 O O . ASP C 1 72 ? -49.077 -15.702 48.591 1.00 32.63 72 ASP C O 1
ATOM 3272 N N . SER C 1 73 ? -47.135 -16.802 48.578 1.00 26.64 73 SER C N 1
ATOM 3273 C CA . SER C 1 73 ? -47.785 -18.100 48.726 1.00 28.68 73 SER C CA 1
ATOM 3274 C C . SER C 1 73 ? -47.580 -18.674 50.122 1.00 33.04 73 SER C C 1
ATOM 3275 O O . SER C 1 73 ? -46.691 -18.258 50.870 1.00 28.46 73 SER C O 1
ATOM 3278 N N . ILE C 1 74 ? -48.415 -19.657 50.459 1.00 29.13 74 ILE C N 1
ATOM 3279 C CA . ILE C 1 74 ? -48.609 -20.082 51.842 1.00 33.09 74 ILE C CA 1
ATOM 3280 C C . ILE C 1 74 ? -47.898 -21.405 52.066 1.00 31.70 74 ILE C C 1
ATOM 3281 O O . ILE C 1 74 ? -48.119 -22.378 51.328 1.00 30.29 74 ILE C O 1
ATOM 3286 N N . LEU C 1 75 ? -47.061 -21.444 53.099 1.00 27.07 75 LEU C N 1
ATOM 3287 C CA . LEU C 1 75 ? -46.374 -22.667 53.497 1.00 27.39 75 LEU C CA 1
ATOM 3288 C C . LEU C 1 75 ? -47.253 -23.454 54.461 1.00 30.75 75 LEU C C 1
ATOM 3289 O O . LEU C 1 75 ? -47.665 -22.932 55.500 1.00 31.11 75 LEU C O 1
ATOM 3294 N N . LYS C 1 76 ? -47.496 -24.718 54.145 1.00 33.34 76 LYS C N 1
ATOM 3295 C CA . LYS C 1 76 ? -48.342 -25.564 54.976 1.00 37.65 76 LYS C CA 1
ATOM 3296 C C . LYS C 1 76 ? -47.524 -26.735 55.501 1.00 31.48 76 LYS C C 1
ATOM 3297 O O . LYS C 1 76 ? -47.073 -27.576 54.719 1.00 34.50 76 LYS C O 1
ATOM 3303 N N . ILE C 1 7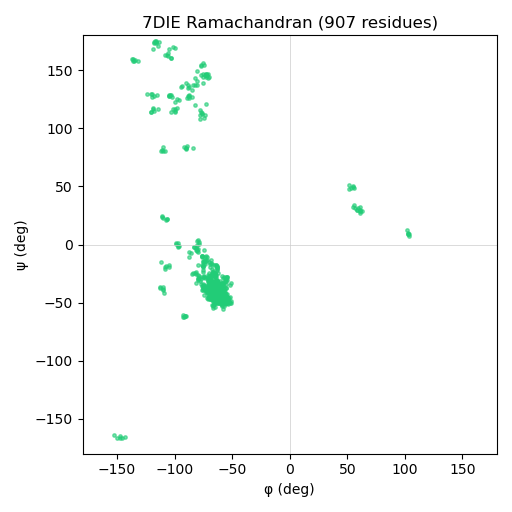7 ? -47.338 -26.793 56.816 1.00 30.96 77 ILE C N 1
ATOM 3304 C CA . ILE C 1 77 ? -46.647 -27.911 57.448 1.00 33.96 77 ILE C CA 1
ATOM 3305 C C . ILE C 1 77 ? -47.674 -28.988 57.768 1.00 32.93 77 ILE C C 1
ATOM 3306 O O . ILE C 1 77 ? -48.747 -28.685 58.300 1.00 34.91 77 ILE C O 1
ATOM 3311 N N . ASN C 1 78 ? -47.355 -30.243 57.462 1.00 32.17 78 ASN C N 1
ATOM 3312 C CA . ASN C 1 78 ? -48.299 -31.315 57.765 1.00 35.59 78 ASN C CA 1
ATOM 3313 C C . ASN C 1 78 ? -47.530 -32.584 58.114 1.00 33.66 78 ASN C C 1
ATOM 3314 O O . ASN C 1 78 ? -46.333 -32.544 58.402 1.00 30.81 78 ASN C O 1
ATOM 3319 N N . GLN C 1 79 ? -48.241 -33.717 58.098 1.00 33.98 79 GLN C N 1
ATOM 3320 C CA . GLN C 1 79 ? -47.705 -35.007 58.532 1.00 36.83 79 GLN C CA 1
ATOM 3321 C C . GLN C 1 79 ? -46.549 -35.494 57.691 1.00 28.77 79 GLN C C 1
ATOM 3322 O O . GLN C 1 79 ? -45.790 -36.346 58.164 1.00 33.39 79 GLN C O 1
ATOM 3328 N N . ILE C 1 80 ? -46.400 -34.987 56.466 1.00 30.78 80 ILE C N 1
ATOM 3329 C CA . ILE C 1 80 ? -45.250 -35.354 55.643 1.00 33.28 80 ILE C CA 1
ATOM 3330 C C . ILE C 1 80 ? -43.953 -35.087 56.390 1.00 31.94 80 ILE C C 1
ATOM 3331 O O . ILE C 1 80 ? -42.946 -35.772 56.172 1.00 32.09 80 ILE C O 1
ATOM 3336 N N . SER C 1 81 ? -43.960 -34.113 57.297 1.00 30.27 81 SER C N 1
ATOM 3337 C CA . SER C 1 81 ? -42.739 -33.676 57.966 1.00 26.69 81 SER C CA 1
ATOM 3338 C C . SER C 1 81 ? -42.309 -34.592 59.098 1.00 29.60 81 SER C C 1
ATOM 3339 O O . SER C 1 81 ? -41.227 -34.388 59.651 1.00 28.81 81 SER C O 1
ATOM 3342 N N . VAL C 1 82 ? -43.116 -35.587 59.461 1.00 29.96 82 VAL C N 1
ATOM 3343 C CA . VAL C 1 82 ? -42.850 -36.430 60.620 1.00 30.85 82 VAL C CA 1
ATOM 3344 C C . VAL C 1 82 ? -42.306 -37.770 60.114 1.00 33.53 82 VAL C C 1
ATOM 3345 O O . VAL C 1 82 ? -43.058 -38.527 59.482 1.00 32.40 82 VAL C O 1
ATOM 3349 N N . PRO C 1 83 ? -41.054 -38.106 60.395 1.00 33.60 83 PRO C N 1
ATOM 3350 C CA . PRO C 1 83 ? -40.498 -39.350 59.853 1.00 35.91 83 PRO C CA 1
ATOM 3351 C C . PRO C 1 83 ? -41.124 -40.577 60.499 1.00 36.95 83 PRO C C 1
ATOM 3352 O O . PRO C 1 83 ? -41.500 -40.566 61.675 1.00 33.07 83 PRO C O 1
ATOM 3356 N N . GLU C 1 84 ? -41.286 -41.613 59.686 1.00 36.38 84 GLU C N 1
ATOM 3357 C CA . GLU C 1 84 ? -41.658 -42.937 60.166 1.00 44.18 84 GLU C CA 1
ATOM 3358 C C . GLU C 1 84 ? -40.446 -43.559 60.844 1.00 48.62 84 GLU C C 1
ATOM 3359 O O . GLU C 1 84 ? -39.452 -43.870 60.181 1.00 58.03 84 GLU C O 1
ATOM 3365 N N . LEU C 1 85 ? -40.508 -43.716 62.161 1.00 49.47 85 LEU C N 1
ATOM 3366 C CA . LEU C 1 85 ? -39.375 -44.223 62.920 1.00 54.00 85 LEU C CA 1
ATOM 3367 C C . LEU C 1 85 ? -39.468 -45.732 63.107 1.00 58.42 85 LEU C C 1
ATOM 3368 O O . LEU C 1 85 ? -40.532 -46.275 63.415 1.00 57.70 85 LEU C O 1
ATOM 3373 N N . VAL C 1 86 ? -38.336 -46.399 62.912 1.00 51.43 86 VAL C N 1
ATOM 3374 C CA . VAL C 1 86 ? -38.184 -47.813 63.197 1.00 53.86 86 VAL C CA 1
ATOM 3375 C C . VAL C 1 86 ? -37.101 -47.967 64.260 1.00 53.29 86 VAL C C 1
ATOM 3376 O O . VAL C 1 86 ? -36.376 -47.026 64.585 1.00 50.09 86 VAL C O 1
ATOM 3380 N N . SER C 1 87 ? -37.010 -49.172 64.809 1.00 42.87 87 SER C N 1
ATOM 3381 C CA . SER C 1 87 ? -35.994 -49.479 65.800 1.00 48.88 87 SER C CA 1
ATOM 3382 C C . SER C 1 87 ? -34.640 -49.648 65.123 1.00 44.43 87 SER C C 1
ATOM 3383 O O . SER C 1 87 ? -34.543 -50.235 64.041 1.00 46.75 87 SER C O 1
ATOM 3386 N N . PHE C 1 88 ? -33.593 -49.121 65.756 1.00 45.17 88 PHE C N 1
ATOM 3387 C CA . PHE C 1 88 ? -32.228 -49.281 65.267 1.00 42.86 88 PHE C CA 1
ATOM 3388 C C . PHE C 1 88 ? -31.400 -49.999 66.320 1.00 45.22 88 PHE C C 1
ATOM 3389 O O . PHE C 1 88 ? -31.355 -49.576 67.478 1.00 57.31 88 PHE C O 1
ATOM 3397 N N . GLU C 1 89 ? -30.748 -51.084 65.917 1.00 41.78 89 GLU C N 1
ATOM 3398 C CA . GLU C 1 89 ? -29.828 -51.775 66.801 1.00 46.33 89 GLU C CA 1
ATOM 3399 C C . GLU C 1 89 ? -28.368 -51.537 66.462 1.00 37.64 89 GLU C C 1
ATOM 3400 O O . GLU C 1 89 ? -27.510 -51.770 67.319 1.00 37.59 89 GLU C O 1
ATOM 3406 N N . THR C 1 90 ? -28.055 -51.095 65.242 1.00 37.60 90 THR C N 1
ATOM 3407 C CA . THR C 1 90 ? -26.668 -50.936 64.819 1.00 33.20 90 THR C CA 1
ATOM 3408 C C . THR C 1 90 ? -26.494 -49.614 64.081 1.00 33.21 90 THR C C 1
ATOM 3409 O O . THR C 1 90 ? -27.448 -49.052 63.533 1.00 30.54 90 THR C O 1
ATOM 3413 N N . ILE C 1 91 ? -25.243 -49.141 64.050 1.00 30.78 91 ILE C N 1
ATOM 3414 C CA . ILE C 1 91 ? -24.940 -47.918 63.308 1.00 29.78 91 ILE C CA 1
ATOM 3415 C C . ILE C 1 91 ? -25.152 -48.140 61.814 1.00 29.93 91 ILE C C 1
ATOM 3416 O O . ILE C 1 91 ? -25.450 -47.199 61.069 1.00 28.53 91 ILE C O 1
ATOM 3421 N N . GLN C 1 92 ? -25.018 -49.386 61.350 1.00 29.15 92 GLN C N 1
ATOM 3422 C CA . GLN C 1 92 ? -25.328 -49.692 59.954 1.00 29.15 92 GLN C CA 1
ATOM 3423 C C . GLN C 1 92 ? -26.802 -49.448 59.645 1.00 31.96 92 GLN C C 1
ATOM 3424 O O . GLN C 1 92 ? -27.146 -48.895 58.587 1.00 30.58 92 GLN C O 1
ATOM 3430 N N . GLU C 1 93 ? -27.695 -49.859 60.550 1.00 31.15 93 GLU C N 1
ATOM 3431 C CA . GLU C 1 93 ? -29.116 -49.601 60.337 1.00 31.91 93 GLU C CA 1
ATOM 3432 C C . GLU C 1 93 ? -29.416 -48.112 60.362 1.00 29.26 93 GLU C C 1
ATOM 3433 O O . GLU C 1 93 ? -30.300 -47.636 59.643 1.00 27.02 93 GLU C O 1
ATOM 3439 N N . VAL C 1 94 ? -28.719 -47.372 61.217 1.00 29.95 94 VAL C N 1
ATOM 3440 C CA . VAL C 1 94 ? -28.887 -45.925 61.250 1.00 26.74 94 VAL C CA 1
ATOM 3441 C C . VAL C 1 94 ? -28.560 -45.323 59.888 1.00 26.02 94 VAL C C 1
ATOM 3442 O O . VAL C 1 94 ? -29.311 -44.498 59.353 1.00 28.58 94 VAL C O 1
ATOM 3446 N N . LEU C 1 95 ? -27.422 -45.703 59.316 1.00 26.27 95 LEU C N 1
ATOM 3447 C CA . LEU C 1 95 ? -27.046 -45.086 58.044 1.00 26.73 95 LEU C CA 1
ATOM 3448 C C . LEU C 1 95 ? -27.943 -45.549 56.905 1.00 27.70 95 LEU C C 1
ATOM 3449 O O . LEU C 1 95 ? -28.162 -44.790 55.954 1.00 25.57 95 LEU C O 1
ATOM 3454 N N . ASP C 1 96 ? -28.443 -46.793 56.963 1.00 27.55 96 ASP C N 1
ATOM 3455 C CA . ASP C 1 96 ? -29.446 -47.245 55.991 1.00 28.40 96 ASP C CA 1
ATOM 3456 C C . ASP C 1 96 ? -30.639 -46.299 55.964 1.00 30.13 96 ASP C C 1
ATOM 3457 O O . ASP C 1 96 ? -31.135 -45.918 54.894 1.00 29.17 96 ASP C O 1
ATOM 3462 N N . ALA C 1 97 ? -31.150 -45.948 57.147 1.00 29.83 97 ALA C N 1
ATOM 3463 C CA . ALA C 1 97 ? -32.303 -45.060 57.208 1.00 29.10 97 ALA C CA 1
ATOM 3464 C C . ALA C 1 97 ? -31.963 -43.693 56.635 1.00 28.29 97 ALA C C 1
ATOM 3465 O O . ALA C 1 97 ? -32.767 -43.093 55.908 1.00 24.97 97 ALA C O 1
ATOM 3467 N N . ALA C 1 98 ? -30.774 -43.180 56.958 1.00 27.34 98 ALA C N 1
ATOM 3468 C CA . ALA C 1 98 ? -30.388 -41.861 56.467 1.00 28.62 98 ALA C CA 1
ATOM 3469 C C . ALA C 1 98 ? -30.222 -41.860 54.954 1.00 25.59 98 ALA C C 1
ATOM 3470 O O . ALA C 1 98 ? -30.621 -40.902 54.281 1.00 27.96 98 ALA C O 1
ATOM 3472 N N . LEU C 1 99 ? -29.620 -42.917 54.406 1.00 27.40 99 LEU C N 1
ATOM 3473 C CA . LEU C 1 99 ? -29.453 -42.995 52.961 1.00 28.60 99 LEU C CA 1
ATOM 3474 C C . LEU C 1 99 ? -30.802 -43.036 52.248 1.00 29.15 99 LEU C C 1
ATOM 3475 O O . LEU C 1 99 ? -30.988 -42.380 51.214 1.00 27.48 99 LEU C O 1
ATOM 3480 N N . LYS C 1 100 ? -31.753 -43.811 52.779 1.00 26.54 100 LYS C N 1
ATOM 3481 C CA . LYS C 1 100 ? -33.080 -43.840 52.182 1.00 27.27 100 LYS C CA 1
ATOM 3482 C C . LYS C 1 100 ? -33.731 -42.467 52.249 1.00 29.43 100 LYS C C 1
ATOM 3483 O O . LYS C 1 100 ? -34.382 -42.036 51.293 1.00 28.23 100 LYS C O 1
ATOM 3489 N N . MET C 1 101 ? -33.588 -41.779 53.387 1.00 26.38 101 MET C N 1
ATOM 3490 C CA . MET C 1 101 ? -34.211 -40.468 53.545 1.00 27.54 101 MET C CA 1
ATOM 3491 C C . MET C 1 101 ? -33.646 -39.470 52.544 1.00 28.78 101 MET C C 1
ATOM 3492 O O . MET C 1 101 ? -34.397 -38.759 51.860 1.00 28.69 101 MET C O 1
ATOM 3497 N N . GLU C 1 102 ? -32.314 -39.369 52.467 1.00 26.98 102 GLU C N 1
ATOM 3498 C CA . GLU C 1 102 ? -31.759 -38.351 51.578 1.00 27.33 102 GLU C CA 1
ATOM 3499 C C . GLU C 1 102 ? -32.036 -38.691 50.117 1.00 27.31 102 GLU C C 1
ATOM 3500 O O . GLU C 1 102 ? -32.211 -37.786 49.292 1.00 26.84 102 GLU C O 1
ATOM 3506 N N . SER C 1 103 ? -32.116 -39.983 49.781 1.00 27.26 103 SER C N 1
ATOM 3507 C CA . SER C 1 103 ? -32.534 -40.360 48.432 1.00 27.87 103 SER C CA 1
ATOM 3508 C C . SER C 1 103 ? -33.931 -39.843 48.140 1.00 25.53 103 SER C C 1
ATOM 3509 O O . SER C 1 103 ? -34.220 -39.411 47.017 1.00 29.30 103 SER C O 1
ATOM 3512 N N . LYS C 1 104 ? -34.820 -39.896 49.136 1.00 27.41 104 LYS C N 1
ATOM 3513 C CA . LYS C 1 104 ? -36.168 -39.364 48.960 1.00 31.12 104 LYS C CA 1
ATOM 3514 C C . LYS C 1 104 ? -36.155 -37.852 48.797 1.00 30.19 104 LYS C C 1
ATOM 3515 O O . LYS C 1 104 ? -36.940 -37.313 48.012 1.00 28.76 104 LYS C O 1
ATOM 3521 N N . VAL C 1 105 ? -35.300 -37.143 49.543 1.00 29.05 105 VAL C N 1
ATOM 3522 C CA . VAL C 1 105 ? -35.194 -35.695 49.349 1.00 25.82 105 VAL C CA 1
ATOM 3523 C C . VAL C 1 105 ? -34.821 -35.390 47.902 1.00 25.82 105 VAL C C 1
ATOM 3524 O O . VAL C 1 105 ? -35.440 -34.551 47.244 1.00 28.50 105 VAL C O 1
ATOM 3528 N N . ARG C 1 106 ? -33.795 -36.072 47.394 1.00 26.12 106 ARG C N 1
ATOM 3529 C CA . ARG C 1 106 ? -33.327 -35.832 46.030 1.00 27.41 106 ARG C CA 1
ATOM 3530 C C . ARG C 1 106 ? -34.424 -36.129 45.007 1.00 30.27 106 ARG C C 1
ATOM 3531 O O . ARG C 1 106 ? -34.597 -35.389 44.028 1.00 28.13 106 ARG C O 1
ATOM 3539 N N . GLU C 1 107 ? -35.171 -37.217 45.213 1.00 27.39 107 GLU C N 1
ATOM 3540 C CA . GLU C 1 107 ? -36.265 -37.535 44.297 1.00 29.04 107 GLU C CA 1
ATOM 3541 C C . GLU C 1 107 ? -37.346 -36.467 44.351 1.00 29.90 107 GLU C C 1
ATOM 3542 O O . GLU C 1 107 ? -37.927 -36.103 43.320 1.00 29.13 107 GLU C O 1
ATOM 3548 N N . SER C 1 108 ? -37.632 -35.949 45.551 1.00 27.45 108 SER C N 1
ATOM 3549 C CA . SER C 1 108 ? -38.609 -34.874 45.679 1.00 29.30 108 SER C CA 1
ATOM 3550 C C . SER C 1 108 ? -38.150 -33.611 44.962 1.00 29.55 108 SER C C 1
ATOM 3551 O O . SER C 1 108 ? -38.964 -32.924 44.329 1.00 28.60 108 SER C O 1
ATOM 3554 N N . VAL C 1 109 ? -36.859 -33.266 45.078 1.00 25.24 109 VAL C N 1
ATOM 3555 C CA . VAL C 1 109 ? -36.336 -32.104 44.353 1.00 24.14 109 VAL C CA 1
ATOM 3556 C C . VAL C 1 109 ? -36.608 -32.257 42.866 1.00 24.88 109 VAL C C 1
ATOM 3557 O O . VAL C 1 109 ? -37.082 -31.329 42.194 1.00 28.76 109 VAL C O 1
ATOM 3561 N N . LYS C 1 110 ? -36.278 -33.427 42.329 1.00 25.43 110 LYS C N 1
ATOM 3562 C CA . LYS C 1 110 ? -36.441 -33.674 40.901 1.00 28.25 110 LYS C CA 1
ATOM 3563 C C . LYS C 1 110 ? -37.900 -33.569 40.494 1.00 29.98 110 LYS C C 1
ATOM 3564 O O . LYS C 1 110 ? -38.213 -33.028 39.423 1.00 30.04 110 LYS C O 1
ATOM 3570 N N A ASN C 1 111 ? -38.809 -34.090 41.328 0.46 31.01 111 ASN C N 1
ATOM 3571 N N B ASN C 1 111 ? -38.808 -34.065 41.342 0.54 31.01 111 ASN C N 1
ATOM 3572 C CA A ASN C 1 111 ? -40.237 -34.008 41.029 0.46 31.95 111 ASN C CA 1
ATOM 3573 C CA B ASN C 1 111 ? -40.233 -34.017 41.028 0.54 31.95 111 AS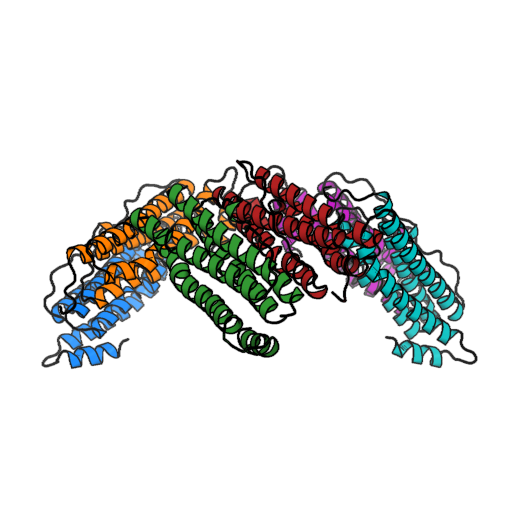N C CA 1
ATOM 3574 C C A ASN C 1 111 ? -40.683 -32.558 40.882 0.46 31.28 111 ASN C C 1
ATOM 3575 C C B ASN C 1 111 ? -40.728 -32.576 40.910 0.54 31.29 111 ASN C C 1
ATOM 3576 O O A ASN C 1 111 ? -41.277 -32.177 39.866 0.46 30.75 111 ASN C O 1
ATOM 3577 O O B ASN C 1 111 ? -41.388 -32.216 39.930 0.54 30.75 111 ASN C O 1
ATOM 3586 N N . VAL C 1 112 ? -40.412 -31.729 41.897 1.00 30.42 112 VAL C N 1
ATOM 3587 C CA . VAL C 1 112 ? -40.817 -30.323 41.822 1.00 28.17 112 VAL C CA 1
ATOM 3588 C C . VAL C 1 112 ? -40.174 -29.643 40.620 1.00 29.68 112 VAL C C 1
ATOM 3589 O O . VAL C 1 112 ? -40.818 -28.862 39.912 1.00 29.29 112 VAL C O 1
ATOM 3593 N N . THR C 1 113 ? -38.882 -29.892 40.401 1.00 27.49 113 THR C N 1
ATOM 3594 C CA . THR C 1 113 ? -38.179 -29.299 39.267 1.00 25.11 113 THR C CA 1
ATOM 3595 C C . THR C 1 113 ? -38.848 -29.681 37.947 1.00 28.20 113 THR C C 1
ATOM 3596 O O . THR C 1 113 ? -39.161 -28.819 37.118 1.00 29.67 113 THR C O 1
ATOM 3600 N N . GLU C 1 114 ? -39.094 -30.975 37.744 1.00 26.70 114 GLU C N 1
ATOM 3601 C CA . GLU C 1 114 ? -39.659 -31.418 36.470 1.00 30.64 114 GLU C CA 1
ATOM 3602 C C . GLU C 1 114 ? -41.083 -30.905 36.274 1.00 32.47 114 GLU C C 1
ATOM 3603 O O . GLU C 1 114 ? -41.439 -30.452 35.178 1.00 30.37 114 GLU C O 1
ATOM 3609 N N . ILE C 1 115 ? -41.914 -30.974 37.319 1.00 29.42 115 ILE C N 1
ATOM 3610 C CA . ILE C 1 115 ? -43.314 -30.583 37.184 1.00 31.89 115 ILE C CA 1
ATOM 3611 C C . ILE C 1 115 ? -43.435 -29.078 36.979 1.00 35.45 115 ILE C C 1
ATOM 3612 O O . ILE C 1 115 ? -44.247 -28.613 36.171 1.00 28.99 115 ILE C O 1
ATOM 3617 N N . SER C 1 116 ? -42.655 -28.288 37.722 1.00 29.96 116 SER C N 1
ATOM 3618 C CA . SER C 1 116 ? -42.738 -26.843 37.548 1.00 28.15 116 SER C CA 1
ATOM 3619 C C . SER C 1 116 ? -42.329 -26.434 36.135 1.00 28.46 116 SER C C 1
ATOM 3620 O O . SER C 1 116 ? -42.960 -25.559 35.530 1.00 31.85 116 SER C O 1
ATOM 3623 N N . LEU C 1 117 ? -41.276 -27.048 35.588 1.00 30.13 117 LEU C N 1
ATOM 3624 C CA . LEU C 1 117 ? -40.872 -26.718 34.222 1.00 31.07 117 LEU C CA 1
ATOM 3625 C C . LEU C 1 117 ? -41.969 -27.072 33.223 1.00 33.50 117 LEU C C 1
ATOM 3626 O O . LEU C 1 117 ? -42.289 -26.283 32.324 1.00 32.06 117 LEU C O 1
ATOM 3631 N N . LEU C 1 118 ? -42.545 -28.272 33.358 1.00 29.83 118 LEU C N 1
ATOM 3632 C CA . LEU C 1 118 ? -43.636 -28.686 32.469 1.00 33.97 118 LEU C CA 1
ATOM 3633 C C . LEU C 1 118 ? -44.817 -27.728 32.546 1.00 36.24 118 LEU C C 1
ATOM 3634 O O . LEU C 1 118 ? -45.467 -27.446 31.530 1.00 36.68 118 LEU C O 1
ATOM 3639 N N . ALA C 1 119 ? -45.101 -27.203 33.733 1.00 32.66 119 ALA C N 1
ATOM 3640 C CA . ALA C 1 119 ? -46.180 -26.248 33.918 1.00 34.66 119 ALA C CA 1
ATOM 3641 C C . ALA C 1 119 ? -45.810 -24.827 33.515 1.00 34.09 119 ALA C C 1
ATOM 3642 O O . ALA C 1 119 ? -46.644 -23.936 33.670 1.00 31.23 119 ALA C O 1
ATOM 3644 N N . LYS C 1 120 ? -44.601 -24.598 32.995 1.00 32.62 120 LYS C N 1
ATOM 3645 C CA . LYS C 1 120 ? -44.112 -23.261 32.643 1.00 31.09 120 LYS C CA 1
ATOM 3646 C C . LYS C 1 120 ? -44.051 -22.337 33.858 1.00 29.87 120 LYS C C 1
ATOM 3647 O O . LYS C 1 120 ? -44.216 -21.121 33.737 1.00 29.50 120 LYS C O 1
ATOM 3653 N N . ASP C 1 121 ? -43.834 -22.897 35.048 1.00 29.27 121 ASP C N 1
ATOM 3654 C CA . ASP C 1 121 ? -43.523 -22.076 36.210 1.00 27.56 121 ASP C CA 1
ATOM 3655 C C . ASP C 1 121 ? -42.002 -21.938 36.255 1.00 26.88 121 ASP C C 1
ATOM 3656 O O . ASP C 1 121 ? -41.293 -22.656 36.961 1.00 26.52 121 ASP C O 1
ATOM 3661 N N . PHE C 1 122 ? -41.501 -20.991 35.469 1.00 28.32 122 PHE C N 1
ATOM 3662 C CA . PHE C 1 122 ? -40.058 -20.807 35.352 1.00 26.00 122 PHE C CA 1
ATOM 3663 C C . PHE C 1 122 ? -39.454 -20.216 36.621 1.00 28.74 122 PHE C C 1
ATOM 3664 O O . PHE C 1 122 ? -38.278 -20.472 36.923 1.00 29.05 122 PHE C O 1
ATOM 3672 N N . GLU C 1 123 ? -40.237 -19.446 37.380 1.00 27.17 123 GLU C N 1
ATOM 3673 C CA . GLU C 1 123 ? -39.750 -18.948 38.663 1.00 29.82 123 GLU C CA 1
ATOM 3674 C C . GLU C 1 123 ? -39.471 -20.088 39.634 1.00 29.18 123 GLU C C 1
ATOM 3675 O O . GLU C 1 123 ? -38.456 -20.082 40.336 1.00 25.34 123 GLU C O 1
ATOM 3681 N N . THR C 1 124 ? -40.365 -21.070 39.706 1.00 26.99 124 THR C N 1
ATOM 3682 C CA . THR C 1 124 ? -40.123 -22.201 40.607 1.00 27.13 124 THR C CA 1
ATOM 3683 C C . THR C 1 124 ? -39.002 -23.085 40.079 1.00 27.00 124 THR C C 1
ATOM 3684 O O . THR C 1 124 ? -38.144 -23.545 40.847 1.00 26.51 124 THR C O 1
ATOM 3688 N N . PHE C 1 125 ? -38.973 -23.318 38.764 1.00 26.68 125 PHE C N 1
ATOM 3689 C CA . PHE C 1 125 ? -37.863 -24.060 38.180 1.00 26.52 125 PHE C CA 1
ATOM 3690 C C . PHE C 1 125 ? -36.522 -23.398 38.514 1.00 27.94 125 PHE C C 1
ATOM 3691 O O . PHE C 1 125 ? -35.549 -24.078 38.872 1.00 23.98 125 PHE C O 1
ATOM 3699 N N . GLU C 1 126 ? -36.461 -22.070 38.426 1.00 26.23 126 GLU C N 1
ATOM 3700 C CA . GLU C 1 126 ? -35.216 -21.368 38.722 1.00 27.50 126 GLU C CA 1
ATOM 3701 C C . GLU C 1 126 ? -34.821 -21.556 40.185 1.00 28.91 126 GLU C C 1
ATOM 3702 O O . GLU C 1 126 ? -33.662 -21.852 40.501 1.00 25.87 126 GLU C O 1
ATOM 3708 N N . ARG C 1 127 ? -35.786 -21.397 41.096 1.00 25.33 127 ARG C N 1
ATOM 3709 C CA . ARG C 1 127 ? -35.492 -21.541 42.520 1.00 28.87 127 ARG C CA 1
ATOM 3710 C C . ARG C 1 127 ? -35.051 -22.966 42.859 1.00 29.08 127 ARG C C 1
ATOM 3711 O O . ARG C 1 127 ? -34.195 -23.170 43.733 1.00 26.11 127 ARG C O 1
ATOM 3719 N N . MET C 1 128 ? -35.537 -23.962 42.123 1.00 26.23 128 MET C N 1
ATOM 3720 C CA . MET C 1 128 ? -35.143 -25.331 42.418 1.00 26.75 128 MET C CA 1
ATOM 3721 C C . MET C 1 128 ? -33.725 -25.664 41.961 1.00 24.74 128 MET C C 1
ATOM 3722 O O . MET C 1 128 ? -33.202 -26.695 42.376 1.00 24.19 128 MET C O 1
ATOM 3727 N N . GLN C 1 129 ? -33.097 -24.842 41.111 1.00 25.22 129 GLN C N 1
ATOM 3728 C CA . GLN C 1 129 ? -31.766 -25.190 40.617 1.00 27.38 129 GLN C CA 1
ATOM 3729 C C . GLN C 1 129 ? -30.752 -25.309 41.753 1.00 26.08 129 GLN C C 1
ATOM 3730 O O . GLN C 1 129 ? -29.890 -26.197 41.726 1.00 26.39 129 GLN C O 1
ATOM 3736 N N . TRP C 1 130 ? -30.840 -24.433 42.764 1.00 27.13 130 TRP C N 1
ATOM 3737 C CA . TRP C 1 130 ? -29.928 -24.548 43.905 1.00 26.41 130 TRP C CA 1
ATOM 3738 C C . TRP C 1 130 ? -30.094 -25.899 44.592 1.00 28.27 130 TRP C C 1
ATOM 3739 O O . TRP C 1 130 ? -29.112 -26.509 45.042 1.00 25.12 130 TRP C O 1
ATOM 3750 N N . PHE C 1 131 ? -31.344 -26.377 44.669 1.00 24.23 131 PHE C N 1
ATOM 3751 C CA . PHE C 1 131 ? -31.665 -27.665 45.287 1.00 25.22 131 PHE C CA 1
ATOM 3752 C C . PHE C 1 131 ? -31.204 -28.827 44.421 1.00 28.04 131 PHE C C 1
ATOM 3753 O O . PHE C 1 131 ? -30.734 -29.843 44.945 1.00 25.98 131 PHE C O 1
ATOM 3761 N N . VAL C 1 132 ? -31.340 -28.708 43.094 1.00 25.91 132 VAL C N 1
ATOM 3762 C CA . VAL C 1 132 ? -30.818 -29.753 42.212 1.00 24.09 132 VAL C CA 1
ATOM 3763 C C . VAL C 1 132 ? -29.339 -29.975 42.497 1.00 29.03 132 VAL C C 1
ATOM 3764 O O . VAL C 1 132 ? -28.868 -31.110 42.638 1.00 25.53 132 VAL C O 1
ATOM 3768 N N . LYS C 1 133 ? -28.582 -28.881 42.580 1.00 25.36 133 LYS C N 1
ATOM 3769 C CA . LYS C 1 133 ? -27.147 -28.994 42.797 1.00 23.37 133 LYS C CA 1
ATOM 3770 C C . LYS C 1 133 ? -26.830 -29.473 44.208 1.00 25.35 133 LYS C C 1
ATOM 3771 O O . LYS C 1 133 ? -25.989 -30.358 44.399 1.00 29.73 133 LYS C O 1
ATOM 3777 N N . ASP C 1 134 ? -27.481 -28.894 45.218 1.00 25.40 134 ASP C N 1
ATOM 3778 C CA . ASP C 1 134 ? -27.102 -29.237 46.585 1.00 25.15 134 ASP C CA 1
ATOM 3779 C C . ASP C 1 134 ? -27.592 -30.619 47.006 1.00 27.26 134 ASP C C 1
ATOM 3780 O O . ASP C 1 134 ? -26.977 -31.238 47.880 1.00 26.26 134 ASP C O 1
ATOM 3785 N N . SER C 1 135 ? -28.696 -31.116 46.438 1.00 25.47 135 SER C N 1
ATOM 3786 C CA . SER C 1 135 ? -29.101 -32.484 46.772 1.00 27.69 135 SER C CA 1
ATOM 3787 C C . SER C 1 135 ? -28.025 -33.497 46.430 1.00 25.21 135 SER C C 1
ATOM 3788 O O . SER C 1 135 ? -27.920 -34.526 47.101 1.00 28.69 135 SER C O 1
ATOM 3791 N N . ILE C 1 136 ? -27.256 -33.261 45.366 1.00 26.35 136 ILE C N 1
ATOM 3792 C CA . ILE C 1 136 ? -26.122 -34.139 45.072 1.00 26.66 136 ILE C CA 1
ATOM 3793 C C . ILE C 1 136 ? -25.139 -34.136 46.235 1.00 28.44 136 ILE C C 1
ATOM 3794 O O . ILE C 1 136 ? -24.649 -35.189 46.672 1.00 26.78 136 ILE C O 1
ATOM 3799 N N . GLU C 1 137 ? -24.808 -32.939 46.726 1.00 27.14 137 GLU C N 1
ATOM 3800 C CA . GLU C 1 137 ? -23.826 -32.818 47.801 1.00 29.78 137 GLU C CA 1
ATOM 3801 C C . GLU C 1 137 ? -24.301 -33.519 49.060 1.00 28.80 137 GLU C C 1
ATOM 3802 O O . GLU C 1 137 ? -23.516 -34.207 49.724 1.00 27.28 137 GLU C O 1
ATOM 3808 N N . ASP C 1 138 ? -25.576 -33.318 49.427 1.00 26.27 138 ASP C N 1
ATOM 3809 C CA . ASP C 1 138 ? -26.091 -33.925 50.652 1.00 26.05 138 ASP C CA 1
ATOM 3810 C C . ASP C 1 138 ? -26.151 -35.441 50.528 1.00 28.62 138 ASP C C 1
ATOM 3811 O O . ASP C 1 138 ? -25.854 -36.164 51.486 1.00 27.31 138 ASP C O 1
ATOM 3816 N N . LEU C 1 139 ? -26.570 -35.942 49.371 1.00 26.87 139 LEU C N 1
ATOM 3817 C CA . LEU C 1 139 ? -26.583 -37.390 49.199 1.00 29.43 139 LEU C CA 1
ATOM 3818 C C . LEU C 1 139 ? -25.169 -37.948 49.199 1.00 29.12 139 LEU C C 1
ATOM 3819 O O . LEU C 1 139 ? -24.915 -39.035 49.742 1.00 25.04 139 LEU C O 1
ATOM 3824 N N . GLU C 1 140 ? -24.227 -37.227 48.596 1.00 26.73 140 GLU C N 1
ATOM 3825 C CA . GLU C 1 140 ? -22.851 -37.703 48.641 1.00 26.52 140 GLU C CA 1
ATOM 3826 C C . GLU C 1 140 ? -22.347 -37.803 50.078 1.00 27.10 140 GLU C C 1
ATOM 3827 O O . GLU C 1 140 ? -21.672 -38.774 50.445 1.00 28.54 140 GLU C O 1
ATOM 3833 N N . GLU C 1 141 ? -22.649 -36.821 50.884 1.00 27.33 141 GLU C N 1
ATOM 3834 C CA . GLU C 1 141 ? -22.206 -36.806 52.253 1.00 30.35 141 GLU C CA 1
ATOM 3835 C C . GLU C 1 141 ? -22.753 -38.000 53.039 1.00 30.92 141 GLU C C 1
ATOM 3836 O O . GLU C 1 141 ? -22.050 -38.651 53.730 1.00 27.60 141 GLU C O 1
ATOM 3842 N N . ILE C 1 142 ? -24.029 -38.263 52.903 1.00 26.72 142 ILE C N 1
ATOM 3843 C CA . ILE C 1 142 ? -24.621 -39.386 53.623 1.00 26.16 142 ILE C CA 1
ATOM 3844 C C . ILE C 1 142 ? -24.151 -40.704 53.029 1.00 24.86 142 ILE C C 1
ATOM 3845 O O . ILE C 1 142 ? -23.849 -41.656 53.755 1.00 28.12 142 ILE C O 1
ATOM 3850 N N . SER C 1 143 ? -24.043 -40.766 51.704 1.00 26.65 143 SER C N 1
ATOM 3851 C CA . SER C 1 143 ? -23.514 -41.961 51.045 1.00 27.97 143 SER C CA 1
ATOM 3852 C C . SER C 1 143 ? -22.081 -42.280 51.488 1.00 30.10 143 SER C C 1
ATOM 3853 O O . SER C 1 143 ? -21.720 -43.456 51.650 1.00 27.51 143 SER C O 1
ATOM 3856 N N . ASP C 1 144 ? -21.241 -41.255 51.662 1.00 28.94 144 ASP C N 1
ATOM 3857 C CA . ASP C 1 144 ? -19.873 -41.486 52.130 1.00 30.50 144 ASP C CA 1
ATOM 3858 C C . ASP C 1 144 ? -19.867 -42.132 53.507 1.00 29.06 144 ASP C C 1
ATOM 3859 O O . ASP C 1 144 ? -19.145 -43.107 53.746 1.00 29.64 144 ASP C O 1
ATOM 3864 N N . VAL C 1 145 ? -20.679 -41.610 54.429 1.00 28.79 145 VAL C N 1
ATOM 3865 C CA . VAL C 1 145 ? -20.713 -42.193 55.767 1.00 30.01 145 VAL C CA 1
ATOM 3866 C C . VAL C 1 145 ? -21.296 -43.606 55.724 1.00 30.13 145 VAL C C 1
ATOM 3867 O O . VAL C 1 145 ? -20.828 -44.501 56.430 1.00 29.49 145 VAL C O 1
ATOM 3871 N N . TRP C 1 146 ? -22.302 -43.829 54.874 1.00 29.84 146 TRP C N 1
ATOM 3872 C CA . TRP C 1 146 ? -22.844 -45.172 54.669 1.00 25.63 146 TRP C CA 1
ATOM 3873 C C . TRP C 1 146 ? -21.744 -46.135 54.240 1.00 31.24 146 TRP C C 1
ATOM 3874 O O . TRP C 1 146 ? -21.619 -47.244 54.778 1.00 29.63 146 TRP C O 1
ATOM 3885 N N . THR C 1 147 ? -20.918 -45.705 53.286 1.00 28.92 147 THR C N 1
ATOM 3886 C CA . THR C 1 147 ? -19.793 -46.509 52.815 1.00 27.02 147 THR C CA 1
ATOM 3887 C C . THR C 1 147 ? -18.820 -46.838 53.947 1.00 31.85 147 THR C C 1
ATOM 3888 O O . THR C 1 147 ? -18.355 -47.979 54.065 1.00 31.62 147 THR C O 1
ATOM 3892 N N . TYR C 1 148 ? -18.478 -45.851 54.779 1.00 29.77 148 TYR C N 1
ATOM 3893 C CA . TYR C 1 148 ? -17.538 -46.121 55.868 1.00 29.95 148 TYR C CA 1
ATOM 3894 C C . TYR C 1 148 ? -18.098 -47.160 56.832 1.00 31.10 148 TYR C C 1
ATOM 3895 O O . TYR C 1 148 ? -17.383 -48.080 57.250 1.00 29.25 148 TYR C O 1
ATOM 3904 N N . VAL C 1 149 ? -19.371 -47.018 57.218 1.00 29.04 149 VAL C N 1
ATOM 3905 C CA . VAL C 1 149 ? -19.909 -47.910 58.245 1.00 30.16 149 VAL C CA 1
ATOM 3906 C C . VAL C 1 149 ? -20.195 -49.295 57.680 1.00 35.03 149 VAL C C 1
ATOM 3907 O O . VAL C 1 149 ? -20.228 -50.267 58.439 1.00 32.33 149 VAL C O 1
ATOM 3911 N N . HIS C 1 150 ? -20.365 -49.422 56.372 1.00 29.59 150 HIS C N 1
ATOM 3912 C CA . HIS C 1 150 ? -20.619 -50.719 55.765 1.00 29.09 150 HIS C CA 1
ATOM 3913 C C . HIS C 1 150 ? -19.379 -51.391 55.199 1.00 31.85 150 HIS C C 1
ATOM 3914 O O . HIS C 1 150 ? -19.486 -52.498 54.668 1.00 30.21 150 HIS C O 1
ATOM 3921 N N . SER C 1 151 ? -18.208 -50.781 55.314 1.00 29.07 151 SER C N 1
ATOM 3922 C CA . SER C 1 151 ? -17.019 -51.392 54.742 1.00 28.09 151 SER C CA 1
ATOM 3923 C C . SER C 1 151 ? -16.584 -52.600 55.578 1.00 28.88 151 SER C C 1
ATOM 3924 O O . SER C 1 151 ? -16.708 -52.594 56.809 1.00 31.01 151 SER C O 1
ATOM 3927 N N . PRO C 1 152 ? -16.042 -53.636 54.937 1.00 31.44 152 PRO C N 1
ATOM 3928 C CA . PRO C 1 152 ? -15.599 -54.821 55.689 1.00 30.41 152 PRO C CA 1
ATOM 3929 C C . PRO C 1 152 ? -14.510 -54.499 56.700 1.00 31.26 152 PRO C C 1
ATOM 3930 O O . PRO C 1 152 ? -13.584 -53.727 56.421 1.00 30.07 152 PRO C O 1
ATOM 3934 N N A ASN C 1 153 ? -14.621 -55.044 57.884 0.65 30.91 153 ASN C N 1
ATOM 3935 N N B ASN C 1 153 ? -14.646 -55.078 57.894 0.35 31.04 153 ASN C N 1
ATOM 3936 C CA A ASN C 1 153 ? -13.544 -55.111 58.843 0.65 33.69 153 ASN C CA 1
ATOM 3937 C CA B ASN C 1 153 ? -13.558 -55.185 58.863 0.35 33.73 153 ASN C CA 1
ATOM 3938 C C A ASN C 1 153 ? -13.188 -53.767 59.463 0.65 34.05 153 ASN C C 1
ATOM 3939 C C B ASN C 1 153 ? -13.238 -53.854 59.557 0.35 34.04 153 ASN C C 1
ATOM 3940 O O A ASN C 1 153 ? -12.219 -53.659 60.100 0.65 37.86 153 ASN C O 1
ATOM 3941 O O B ASN C 1 153 ? -12.158 -53.691 60.129 0.35 36.84 153 ASN C O 1
ATOM 3950 N N . VAL C 1 154 ? -14.156 -52.904 59.564 1.00 32.26 154 VAL C N 1
ATOM 3951 C CA . VAL C 1 154 ? -13.905 -51.623 60.226 1.00 30.50 154 VAL C CA 1
ATOM 3952 C C . VAL C 1 154 ? -14.422 -51.736 61.648 1.00 32.02 154 VAL C C 1
ATOM 3953 O O . VAL C 1 154 ? -15.351 -52.509 61.922 1.00 30.35 154 VAL C O 1
ATOM 3957 N N . ASN C 1 155 ? -13.837 -50.958 62.544 1.00 26.80 155 ASN C N 1
ATOM 3958 C CA . ASN C 1 155 ? -14.252 -50.906 63.925 1.00 28.10 155 ASN C CA 1
ATOM 3959 C C . ASN C 1 155 ? -14.852 -49.550 64.336 1.00 28.04 155 ASN C C 1
ATOM 3960 O O . ASN C 1 155 ? -14.848 -48.634 63.578 1.00 26.98 155 ASN C O 1
ATOM 3965 N N . LEU C 1 156 ? -15.361 -49.451 65.538 1.00 22.77 156 LEU C N 1
ATOM 3966 C CA . LEU C 1 156 ? -16.023 -48.207 65.928 1.00 26.01 156 LEU C CA 1
ATOM 3967 C C . LEU C 1 156 ? -15.066 -47.025 65.851 1.00 26.09 156 LEU C C 1
ATOM 3968 O O . LEU C 1 156 ? -15.465 -45.910 65.479 1.00 25.82 156 LEU C O 1
ATOM 3973 N N . ILE C 1 157 ? -13.812 -47.241 66.248 1.00 26.13 157 ILE C N 1
ATOM 3974 C CA . ILE C 1 157 ? -12.845 -46.151 66.265 1.00 26.03 157 ILE C CA 1
ATOM 3975 C C . ILE C 1 157 ? -12.527 -45.702 64.844 1.00 26.12 157 ILE C C 1
ATOM 3976 O O . ILE C 1 157 ? -12.428 -44.497 64.570 1.00 26.57 157 ILE C O 1
ATOM 3981 N N . ASN C 1 158 ? -12.455 -46.631 63.917 1.00 26.44 158 ASN C N 1
ATOM 3982 C CA . ASN C 1 158 ? -12.209 -46.294 62.546 1.00 27.01 158 ASN C CA 1
ATOM 3983 C C . ASN C 1 158 ? -13.312 -45.372 62.041 1.00 29.18 158 ASN C C 1
ATOM 3984 O O . ASN C 1 158 ? -13.069 -44.358 61.483 1.00 27.46 158 ASN C O 1
ATOM 3989 N N . ILE C 1 159 ? -14.542 -45.780 62.254 1.00 29.29 159 ILE C N 1
ATOM 3990 C CA . ILE C 1 159 ? -15.694 -44.995 61.821 1.00 27.15 159 ILE C CA 1
ATOM 3991 C C . ILE C 1 159 ? -15.663 -43.613 62.461 1.00 29.43 159 ILE C C 1
ATOM 3992 O O . ILE C 1 159 ? -15.816 -42.590 61.784 1.00 26.09 159 ILE C O 1
ATOM 3997 N N . GLU C 1 160 ? -15.470 -43.561 63.778 1.00 26.49 160 GLU C N 1
ATOM 3998 C CA . GLU C 1 160 ? -15.458 -42.270 64.462 1.00 25.82 160 GLU C CA 1
ATOM 3999 C C . GLU C 1 160 ? -14.359 -41.352 63.925 1.00 31.06 160 GLU C C 1
ATOM 4000 O O . GLU C 1 160 ? -14.592 -40.154 63.701 1.00 28.56 160 GLU C O 1
ATOM 4006 N N . ASN C 1 161 ? -13.162 -41.896 63.691 1.00 26.52 161 ASN C N 1
ATOM 4007 C CA . ASN C 1 161 ? -12.055 -41.064 63.228 1.00 26.15 161 ASN C CA 1
ATOM 4008 C C . ASN C 1 161 ? -12.338 -40.472 61.852 1.00 28.17 161 ASN C C 1
ATOM 4009 O O . ASN C 1 161 ? -12.091 -39.287 61.614 1.00 31.34 161 ASN C O 1
ATOM 4014 N N . ILE C 1 162 ? -12.816 -41.283 60.915 1.00 28.68 162 ILE C N 1
ATOM 4015 C CA . ILE C 1 162 ? -12.971 -40.727 59.575 1.00 27.45 162 ILE C CA 1
ATOM 4016 C C . ILE C 1 162 ? -14.185 -39.799 59.497 1.00 32.19 162 ILE C C 1
ATOM 4017 O O . ILE C 1 162 ? -14.150 -38.792 58.776 1.00 29.12 162 ILE C O 1
ATOM 4022 N N . VAL C 1 163 ? -15.257 -40.090 60.240 1.00 26.64 163 VAL C N 1
ATOM 4023 C CA . VAL C 1 163 ? -16.411 -39.193 60.219 1.00 28.01 163 VAL C CA 1
ATOM 4024 C C . VAL C 1 163 ? -16.058 -37.872 60.886 1.00 34.29 163 VAL C C 1
ATOM 4025 O O . VAL C 1 163 ? -16.517 -36.808 60.448 1.00 35.10 163 VAL C O 1
ATOM 4029 N N . GLY C 1 164 ? -15.205 -37.910 61.925 1.00 29.30 164 GLY C N 1
ATOM 4030 C CA . GLY C 1 164 ? -14.731 -36.676 62.538 1.00 34.23 164 GLY C CA 1
ATOM 4031 C C . GLY C 1 164 ? -14.100 -35.717 61.550 1.00 41.66 164 GLY C C 1
ATOM 4032 O O . GLY C 1 164 ? -14.176 -34.499 61.727 1.00 39.53 164 GLY C O 1
ATOM 4033 N N . LYS C 1 165 ? -13.490 -36.243 60.487 1.00 39.73 165 LYS C N 1
ATOM 4034 C CA . LYS C 1 165 ? -12.877 -35.393 59.471 1.00 40.00 165 LYS C CA 1
ATOM 4035 C C . LYS C 1 165 ? -13.901 -34.621 58.646 1.00 51.85 165 LYS C C 1
ATOM 4036 O O . LYS C 1 165 ? -13.529 -33.648 57.979 1.00 45.38 165 LYS C O 1
ATOM 4042 N N . LYS C 1 166 ? -15.175 -35.018 58.676 1.00 43.72 166 LYS C N 1
ATOM 4043 C CA . LYS C 1 166 ? -16.227 -34.335 57.935 1.00 45.61 166 LYS C CA 1
ATOM 4044 C C . LYS C 1 166 ? -16.826 -33.161 58.699 1.00 56.22 166 LYS C C 1
ATOM 4045 O O . LYS C 1 166 ? -17.637 -32.418 58.134 1.00 60.44 166 LYS C O 1
ATOM 4051 N N . LEU C 1 167 ? -16.454 -32.978 59.958 1.00 42.82 167 LEU C N 1
ATOM 4052 C CA . LEU C 1 167 ? -17.041 -31.938 60.780 1.00 51.88 167 LEU C CA 1
ATOM 4053 C C . LEU C 1 167 ? -16.231 -30.636 60.713 1.00 49.88 167 LEU C C 1
ATOM 4054 O O . LEU C 1 167 ? -15.137 -30.605 60.147 1.00 64.62 167 LEU C O 1
ATOM 4059 N N . SER D 1 4 ? -27.251 -47.384 79.673 1.00 58.61 4 SER D N 1
ATOM 4060 C CA . SER D 1 4 ? -26.332 -46.250 79.739 1.00 58.60 4 SER D CA 1
ATOM 4061 C C . SER D 1 4 ? -25.908 -45.947 81.176 1.00 44.42 4 SER D C 1
ATOM 4062 O O . SER D 1 4 ? -26.666 -46.154 82.117 1.00 49.33 4 SER D O 1
ATOM 4065 N N . VAL D 1 5 ? -24.684 -45.440 81.336 1.00 40.79 5 VAL D N 1
ATOM 4066 C CA . VAL D 1 5 ? -24.215 -45.059 82.660 1.00 30.92 5 VAL D CA 1
ATOM 4067 C C . VAL D 1 5 ? -25.008 -43.886 83.231 1.00 31.10 5 VAL D C 1
ATOM 4068 O O . VAL D 1 5 ? -24.989 -43.656 84.446 1.00 33.42 5 VAL D O 1
ATOM 4072 N N . PHE D 1 6 ? -25.735 -43.144 82.393 1.00 30.27 6 PHE D N 1
ATOM 4073 C CA . PHE D 1 6 ? -26.466 -41.985 82.900 1.00 30.83 6 PHE D CA 1
ATOM 4074 C C . PHE D 1 6 ? -27.793 -42.371 83.534 1.00 38.45 6 PHE D C 1
ATOM 4075 O O . PHE D 1 6 ? -28.235 -41.715 84.489 1.00 31.19 6 PHE D O 1
ATOM 4083 N N . ASN D 1 7 ? -28.440 -43.411 83.010 1.00 32.64 7 ASN D N 1
ATOM 4084 C CA . ASN D 1 7 ? -29.588 -44.016 83.675 1.00 34.77 7 ASN D CA 1
ATOM 4085 C C . ASN D 1 7 ? -30.675 -42.974 83.939 1.00 35.50 7 ASN D C 1
ATOM 4086 O O . ASN D 1 7 ? -31.163 -42.816 85.062 1.00 34.94 7 ASN D O 1
ATOM 4091 N N . LYS D 1 8 ? -31.004 -42.211 82.901 1.00 28.61 8 LYS D N 1
ATOM 4092 C CA . LYS D 1 8 ? -32.061 -41.222 83.021 1.00 28.15 8 LYS D CA 1
ATOM 4093 C C . LYS D 1 8 ? -33.417 -41.926 83.042 1.00 36.21 8 LYS D C 1
ATOM 4094 O O . LYS D 1 8 ? -33.571 -43.029 82.517 1.00 30.98 8 LYS D O 1
ATOM 4100 N N A ASP D 1 9 ? -34.404 -41.300 83.677 0.60 29.74 9 ASP D N 1
ATOM 4101 N N B ASP D 1 9 ? -34.399 -41.252 83.633 0.40 29.80 9 ASP D N 1
ATOM 4102 C CA A ASP D 1 9 ? -35.733 -41.900 83.702 0.60 34.03 9 ASP D CA 1
ATOM 4103 C CA B ASP D 1 9 ? -35.769 -41.748 83.684 0.40 34.09 9 ASP D CA 1
ATOM 4104 C C A ASP D 1 9 ? -36.458 -41.610 82.396 0.60 33.54 9 ASP D C 1
ATOM 4105 C C B ASP D 1 9 ? -36.442 -41.577 82.330 0.40 33.51 9 ASP D C 1
ATOM 4106 O O A ASP D 1 9 ? -36.537 -40.458 81.952 0.60 29.92 9 ASP D O 1
ATOM 4107 O O B ASP D 1 9 ? -36.469 -40.471 81.778 0.40 29.91 9 ASP D O 1
ATOM 4116 N N . GLU D 1 10 ? -37.003 -42.667 81.799 1.00 31.95 10 GLU D N 1
ATOM 4117 C CA . GLU D 1 10 ? -37.625 -42.582 80.484 1.00 31.80 10 GLU D CA 1
ATOM 4118 C C . GLU D 1 10 ? -38.807 -41.625 80.445 1.00 30.37 10 GLU D C 1
ATOM 4119 O O . GLU D 1 10 ? -39.036 -40.986 79.414 1.00 32.62 10 GLU D O 1
ATOM 4125 N N . ARG D 1 11 ? -39.583 -41.514 81.532 1.00 30.78 11 ARG D N 1
ATOM 4126 C CA . ARG D 1 11 ? -40.714 -40.586 81.506 1.00 29.82 11 ARG D CA 1
ATOM 4127 C C . ARG D 1 11 ? -40.243 -39.140 81.446 1.00 28.77 11 ARG D C 1
ATOM 4128 O O . ARG D 1 11 ? -40.878 -38.299 80.785 1.00 27.74 11 ARG D O 1
ATOM 4136 N N . ILE D 1 12 ? -39.176 -38.814 82.180 1.00 28.04 12 ILE D N 1
ATOM 4137 C CA . ILE D 1 12 ? -38.647 -37.452 82.130 1.00 26.55 12 ILE D CA 1
ATOM 4138 C C . ILE D 1 12 ? -38.038 -37.183 80.758 1.00 25.22 12 ILE D C 1
ATOM 4139 O O . ILE D 1 12 ? -38.253 -36.125 80.163 1.00 27.73 12 ILE D O 1
ATOM 4144 N N . MET D 1 13 ? -37.255 -38.129 80.240 1.00 28.33 13 MET D N 1
ATOM 4145 C CA . MET D 1 13 ? -36.659 -37.893 78.925 1.00 33.04 13 MET D CA 1
ATOM 4146 C C . MET D 1 13 ? -37.726 -37.841 77.835 1.00 33.50 13 MET D C 1
ATOM 4147 O O . MET D 1 13 ? -37.596 -37.064 76.888 1.00 26.51 13 MET D O 1
ATOM 4152 N N . ASP D 1 14 ? -38.812 -38.619 77.963 1.00 27.66 14 ASP D N 1
ATOM 4153 C CA . ASP D 1 14 ? -39.931 -38.454 77.034 1.00 27.85 14 ASP D CA 1
ATOM 4154 C C . ASP D 1 14 ? -40.530 -37.056 77.112 1.00 25.16 14 ASP D C 1
ATOM 4155 O O . ASP D 1 14 ? -40.989 -36.518 76.100 1.00 27.96 14 ASP D O 1
ATOM 4160 N N . LEU D 1 15 ? -40.568 -36.458 78.311 1.00 27.01 15 LEU D N 1
ATOM 4161 C CA . LEU D 1 15 ? -41.085 -35.100 78.431 1.00 27.65 15 LEU D CA 1
ATOM 4162 C C . LEU D 1 15 ? -40.143 -34.080 77.799 1.00 25.88 15 LEU D C 1
ATOM 4163 O O . LEU D 1 15 ? -40.593 -33.075 77.242 1.00 26.37 15 LEU D O 1
ATOM 4168 N N . VAL D 1 16 ? -38.833 -34.301 77.911 1.00 27.10 16 VAL D N 1
ATOM 4169 C CA . VAL D 1 16 ? -37.881 -33.429 77.220 1.00 27.20 16 VAL D CA 1
ATOM 4170 C C . VAL D 1 16 ? -38.106 -33.514 75.719 1.00 26.35 16 VAL D C 1
ATOM 4171 O O . VAL D 1 16 ? -38.153 -32.502 75.009 1.00 27.13 16 VAL D O 1
ATOM 4175 N N . SER D 1 17 ? -38.249 -34.733 75.218 1.00 23.09 17 SER D N 1
ATOM 4176 C CA . SER D 1 17 ? -38.499 -34.925 73.801 1.00 26.99 17 SER D CA 1
ATOM 4177 C C . SER D 1 17 ? -39.827 -34.299 73.401 1.00 30.02 17 SER D C 1
ATOM 4178 O O . SER D 1 17 ? -39.950 -33.718 72.318 1.00 29.81 17 SER D O 1
ATOM 4181 N N . LYS D 1 18 ? -40.837 -34.398 74.268 1.00 26.19 18 LYS D N 1
ATOM 4182 C CA . LYS D 1 18 ? -42.098 -33.729 73.983 1.00 27.69 18 LYS D CA 1
ATOM 4183 C C . LYS D 1 18 ? -41.903 -32.224 73.936 1.00 28.38 18 LYS D C 1
ATOM 4184 O O . LYS D 1 18 ? -42.475 -31.547 73.076 1.00 27.00 18 LYS D O 1
ATOM 4190 N N . HIS D 1 19 ? -41.084 -31.676 74.843 1.00 28.04 19 HIS D N 1
ATOM 4191 C CA . HIS D 1 19 ? -40.905 -30.234 74.785 1.00 26.47 19 HIS D CA 1
ATOM 4192 C C . HIS D 1 19 ? -40.174 -29.812 73.514 1.00 25.84 19 HIS D C 1
ATOM 4193 O O . HIS D 1 19 ? -40.468 -28.743 72.953 1.00 27.68 19 HIS D O 1
ATOM 4200 N N . TYR D 1 20 ? -39.250 -30.639 73.030 1.00 28.33 20 TYR D N 1
ATOM 4201 C CA . TYR D 1 20 ? -38.660 -30.383 71.718 1.00 30.25 20 TYR D CA 1
ATOM 4202 C C . TYR D 1 20 ? -39.749 -30.286 70.656 1.00 28.76 20 TYR D C 1
ATOM 4203 O O . TYR D 1 20 ? -39.738 -29.375 69.817 1.00 25.02 20 TYR D O 1
ATOM 4212 N N . ASN D 1 21 ? -40.708 -31.221 70.677 1.00 27.83 21 ASN D N 1
ATOM 4213 C CA . ASN D 1 21 ? -41.795 -31.185 69.701 1.00 26.65 21 ASN D CA 1
ATOM 4214 C C . ASN D 1 21 ? -42.656 -29.936 69.856 1.00 29.09 21 ASN D C 1
ATOM 4215 O O . ASN D 1 21 ? -43.196 -29.437 68.867 1.00 27.03 21 ASN D O 1
ATOM 4220 N N . VAL D 1 22 ? -42.814 -29.428 71.083 1.00 23.60 22 VAL D N 1
ATOM 4221 C CA . VAL D 1 22 ? -43.574 -28.201 71.291 1.00 22.90 22 VAL D CA 1
ATOM 4222 C C . VAL D 1 22 ? -42.826 -26.996 70.723 1.00 25.63 22 VAL D C 1
ATOM 4223 O O . VAL D 1 22 ? -43.435 -26.118 70.096 1.00 26.47 22 VAL D O 1
ATOM 4227 N N . GLU D 1 23 ? -41.504 -26.917 70.945 1.00 25.05 23 GLU D N 1
ATOM 4228 C CA . GLU D 1 23 ? -40.736 -25.817 70.353 1.00 25.73 23 GLU D CA 1
ATOM 4229 C C . GLU D 1 23 ? -40.774 -25.897 68.829 1.00 27.77 23 GLU D C 1
ATOM 4230 O O . GLU D 1 23 ? -40.859 -24.865 68.135 1.00 27.61 23 GLU D O 1
ATOM 4236 N N . LEU D 1 24 ? -40.690 -27.117 68.295 1.00 24.80 24 LEU D N 1
ATOM 4237 C CA . LEU D 1 24 ? -40.766 -27.320 66.850 1.00 26.44 24 LEU D CA 1
ATOM 4238 C C . LEU D 1 24 ? -42.157 -26.997 66.321 1.00 31.34 24 LEU D C 1
ATOM 4239 O O . LEU D 1 24 ? -42.298 -26.456 65.217 1.00 27.54 24 LEU D O 1
ATOM 4244 N N . CYS D 1 25 ? -43.199 -27.321 67.090 1.00 26.99 25 CYS D N 1
ATOM 4245 C CA . CYS D 1 25 ? -44.543 -26.912 66.699 1.00 26.07 25 CYS D CA 1
ATOM 4246 C C . CYS D 1 25 ? -44.625 -25.397 66.571 1.00 28.98 25 CYS D C 1
ATOM 4247 O O . CYS D 1 25 ? -45.187 -24.879 65.603 1.00 28.14 25 CYS D O 1
ATOM 4250 N N . ALA D 1 26 ? -44.039 -24.668 67.534 1.00 25.74 26 ALA D N 1
ATOM 4251 C CA . ALA D 1 26 ? -43.997 -23.213 67.453 1.00 26.32 26 ALA D CA 1
ATOM 4252 C C . ALA D 1 26 ? -43.232 -22.755 66.215 1.00 27.12 26 ALA D C 1
ATOM 4253 O O . ALA D 1 26 ? -43.695 -21.879 65.480 1.00 29.25 26 ALA D O 1
ATOM 4255 N N . ALA D 1 27 ? -42.057 -23.342 65.969 1.00 27.43 27 ALA D N 1
ATOM 4256 C CA . ALA D 1 27 ? -41.270 -22.962 64.791 1.00 26.61 27 ALA D CA 1
ATOM 4257 C C . ALA D 1 27 ? -42.076 -23.175 63.518 1.00 28.54 27 ALA D C 1
ATOM 4258 O O . ALA D 1 27 ? -42.162 -22.283 62.661 1.00 26.12 27 ALA D O 1
ATOM 4260 N N . ASN D 1 28 ? -42.680 -24.363 63.391 1.00 25.94 28 ASN D N 1
ATOM 4261 C CA . ASN D 1 28 ? -43.524 -24.685 62.243 1.00 28.22 28 ASN D CA 1
ATOM 4262 C C . ASN D 1 28 ? -44.666 -23.689 62.101 1.00 31.42 28 ASN D C 1
ATOM 4263 O O . ASN D 1 28 ? -44.935 -23.187 61.002 1.00 30.82 28 ASN D O 1
ATOM 4268 N N . LEU D 1 29 ? -45.347 -23.376 63.207 1.00 25.43 29 LEU D N 1
ATOM 4269 C CA . LEU D 1 29 ? -46.411 -22.382 63.123 1.00 26.75 29 LEU D CA 1
ATOM 4270 C C . LEU D 1 29 ? -45.862 -21.035 62.666 1.00 29.68 29 LEU D C 1
ATOM 4271 O O . LEU D 1 29 ? -46.458 -20.375 61.809 1.00 27.72 29 LEU D O 1
ATOM 4276 N N . TYR D 1 30 ? -44.724 -20.602 63.233 1.00 29.13 30 TYR D N 1
ATOM 4277 C CA . TYR D 1 30 ? -44.217 -19.268 62.907 1.00 29.20 30 TYR D CA 1
ATOM 4278 C C . TYR D 1 30 ? -43.789 -19.182 61.446 1.00 25.80 30 TYR D C 1
ATOM 4279 O O . TYR D 1 30 ? -44.016 -18.161 60.798 1.00 28.50 30 TYR D O 1
ATOM 4288 N N . PHE D 1 31 ? -43.188 -20.239 60.897 1.00 26.55 31 PHE D N 1
ATOM 4289 C CA . PHE D 1 31 ? -42.858 -20.184 59.475 1.00 29.63 31 PHE D CA 1
ATOM 4290 C C . PHE D 1 31 ? -44.121 -20.145 58.616 1.00 29.96 31 PHE D C 1
ATOM 4291 O O . PHE D 1 31 ? -44.174 -19.419 57.618 1.00 26.98 31 PHE D O 1
ATOM 4299 N N . HIS D 1 32 ? -45.165 -20.888 59.005 1.00 27.40 32 HIS D N 1
ATOM 4300 C CA . HIS D 1 32 ? -46.465 -20.747 58.340 1.00 26.09 32 HIS D CA 1
ATOM 4301 C C . HIS D 1 32 ? -47.000 -19.318 58.456 1.00 28.84 32 HIS D C 1
ATOM 4302 O O . HIS D 1 32 ? -47.416 -18.713 57.458 1.00 29.33 32 HIS D O 1
ATOM 4309 N N . LEU D 1 33 ? -46.986 -18.756 59.670 1.00 27.95 33 LEU D N 1
ATOM 4310 C CA . LEU D 1 33 ? -47.538 -17.415 59.884 1.00 26.62 33 LEU D CA 1
ATOM 4311 C C . LEU D 1 33 ? -46.729 -16.337 59.172 1.00 28.05 33 LEU D C 1
ATOM 4312 O O . LEU D 1 33 ? -47.268 -15.276 58.834 1.00 28.79 33 LEU D O 1
ATOM 4317 N N . ALA D 1 34 ? -45.437 -16.572 58.963 1.00 27.41 34 ALA D N 1
ATOM 4318 C CA . ALA D 1 34 ? -44.656 -15.659 58.137 1.00 31.10 34 ALA D CA 1
ATOM 4319 C C . ALA D 1 34 ? -45.242 -15.559 56.733 1.00 27.51 34 ALA D C 1
ATOM 4320 O O . ALA D 1 34 ? -45.417 -14.457 56.198 1.00 26.35 34 ALA D O 1
ATOM 4322 N N . THR D 1 35 ? -45.544 -16.706 56.109 1.00 27.90 35 THR D N 1
ATOM 4323 C CA . THR D 1 35 ? -46.102 -16.661 54.757 1.00 29.91 35 THR D CA 1
ATOM 4324 C C . THR D 1 35 ? -47.508 -16.058 54.760 1.00 30.80 35 THR D C 1
ATOM 4325 O O . THR D 1 35 ? -47.874 -15.326 53.832 1.00 28.42 35 THR D O 1
ATOM 4329 N N . VAL D 1 36 ? -48.306 -16.329 55.796 1.00 27.94 36 VAL D N 1
ATOM 4330 C CA . VAL D 1 36 ? -49.629 -15.701 55.883 1.00 27.96 36 VAL D CA 1
ATOM 4331 C C . VAL D 1 36 ? -49.488 -14.196 56.066 1.00 31.54 36 VAL D C 1
ATOM 4332 O O . VAL D 1 36 ? -50.135 -13.403 55.370 1.00 29.23 36 VAL D O 1
ATOM 4336 N N . SER D 1 37 ? -48.633 -13.782 57.005 1.00 27.48 37 SER D N 1
ATOM 4337 C CA . SER D 1 37 ? -48.399 -12.358 57.247 1.00 26.61 37 SER D CA 1
ATOM 4338 C C . SER D 1 37 ? -47.960 -11.645 55.970 1.00 29.71 37 SER D C 1
ATOM 4339 O O . SER D 1 37 ? -48.441 -10.547 55.656 1.00 29.78 37 SER D O 1
ATOM 4342 N N . LYS D 1 38 ? -47.024 -12.247 55.227 1.00 29.22 38 LYS D N 1
ATOM 4343 C CA . LYS D 1 38 ? -46.540 -11.622 53.994 1.00 26.73 38 LYS D CA 1
ATOM 4344 C C . LYS D 1 38 ? -47.678 -11.452 52.989 1.00 29.99 38 LYS D C 1
ATOM 4345 O O . LYS D 1 38 ? -47.834 -10.388 52.369 1.00 31.09 38 LYS D O 1
ATOM 4351 N N . ALA D 1 39 ? -48.486 -12.499 52.821 1.00 29.17 39 ALA D N 1
ATOM 4352 C CA . ALA D 1 39 ? -49.596 -12.452 51.867 1.00 34.05 39 ALA D CA 1
ATOM 4353 C C . ALA D 1 39 ? -50.647 -11.423 52.269 1.00 36.79 39 ALA D C 1
ATOM 4354 O O . ALA D 1 39 ? -51.348 -10.878 51.405 1.00 33.07 39 ALA D O 1
ATOM 4356 N N . LEU D 1 40 ? -50.764 -11.124 53.563 1.00 28.77 40 LEU D N 1
ATOM 4357 C CA . LEU D 1 40 ? -51.672 -10.077 54.012 1.00 32.08 40 LEU D CA 1
ATOM 4358 C C . LEU D 1 40 ? -51.071 -8.685 53.867 1.00 35.97 40 LEU D C 1
ATOM 4359 O O . LEU D 1 40 ? -51.749 -7.699 54.174 1.00 32.31 40 LEU D O 1
ATOM 4364 N N . GLY D 1 41 ? -49.825 -8.581 53.422 1.00 28.93 41 GLY D N 1
ATOM 4365 C CA . GLY D 1 41 ? -49.203 -7.298 53.190 1.00 28.71 41 GLY D CA 1
ATOM 4366 C C . GLY D 1 41 ? -48.221 -6.840 54.244 1.00 29.62 41 GLY D C 1
ATOM 4367 O O . GLY D 1 41 ? -47.784 -5.688 54.185 1.00 30.07 41 GLY D O 1
ATOM 4368 N N . TYR D 1 42 ? -47.848 -7.698 55.195 1.00 26.66 42 TYR D N 1
ATOM 4369 C CA . TYR D 1 42 ? -47.019 -7.294 56.334 1.00 28.58 42 TYR D CA 1
ATOM 4370 C C . TYR D 1 42 ? -45.634 -7.925 56.200 1.00 30.84 42 TYR D C 1
ATOM 4371 O O . TYR D 1 42 ? -45.342 -8.943 56.824 1.00 27.95 42 TYR D O 1
ATOM 4380 N N . ASP D 1 43 ? -44.762 -7.269 55.420 1.00 29.43 43 ASP D N 1
ATOM 4381 C CA . ASP D 1 43 ? -43.398 -7.761 55.194 1.00 32.81 43 ASP D CA 1
ATOM 4382 C C . ASP D 1 43 ? -42.603 -7.875 56.494 1.00 31.06 43 ASP D C 1
ATOM 4383 O O . ASP D 1 43 ? -41.880 -8.862 56.714 1.00 31.61 43 ASP D O 1
ATOM 4388 N N . ASN D 1 44 ? -42.693 -6.867 57.361 1.00 26.68 44 ASN D N 1
ATOM 4389 C CA . ASN D 1 44 ? -41.874 -6.886 58.568 1.00 26.37 44 ASN D CA 1
ATOM 4390 C C . ASN D 1 44 ? -42.426 -7.863 59.594 1.00 25.19 44 ASN D C 1
ATOM 4391 O O . ASN D 1 44 ? -41.659 -8.523 60.300 1.00 27.09 44 ASN D O 1
ATOM 4396 N N . VAL D 1 45 ? -43.752 -7.961 59.715 1.00 26.92 45 VAL D N 1
ATOM 4397 C CA . VAL D 1 45 ? -44.289 -9.002 60.588 1.00 25.06 45 VAL D CA 1
ATOM 4398 C C . VAL D 1 45 ? -43.857 -10.372 60.088 1.00 24.13 45 VAL D C 1
ATOM 4399 O O . VAL D 1 45 ? -43.507 -11.259 60.876 1.00 25.70 45 VAL D O 1
ATOM 4403 N N . ALA D 1 46 ? -43.885 -10.575 58.770 1.00 25.25 46 ALA D N 1
ATOM 4404 C CA . ALA D 1 46 ? -43.418 -11.849 58.230 1.00 28.42 46 ALA D CA 1
ATOM 4405 C C . ALA D 1 46 ? -41.963 -12.099 58.608 1.00 26.96 46 ALA D C 1
ATOM 4406 O O . ALA D 1 46 ? -41.600 -13.209 59.002 1.00 27.04 46 ALA D O 1
ATOM 4408 N N . ALA D 1 47 ? -41.115 -11.070 58.518 1.00 28.63 47 ALA D N 1
ATOM 4409 C CA . ALA D 1 47 ? -39.715 -11.254 58.907 1.00 29.44 47 ALA D CA 1
ATOM 4410 C C . ALA D 1 47 ? -39.584 -11.519 60.399 1.00 27.17 47 ALA D C 1
ATOM 4411 O O . ALA D 1 47 ? -38.719 -12.301 60.819 1.00 27.69 47 ALA D O 1
ATOM 4413 N N . PHE D 1 48 ? -40.453 -10.903 61.208 1.00 27.10 48 PHE D N 1
ATOM 4414 C CA . PHE D 1 48 ? -40.480 -11.181 62.641 1.00 26.32 48 PHE D CA 1
ATOM 4415 C C . PHE D 1 48 ? -40.743 -12.660 62.904 1.00 27.62 48 PHE D C 1
ATOM 4416 O O . PHE D 1 48 ? -40.096 -13.270 63.761 1.00 25.82 48 PHE D O 1
ATOM 4424 N N . PHE D 1 49 ? -41.687 -13.256 62.171 1.00 27.10 49 PHE D N 1
ATOM 4425 C CA . PHE D 1 49 ? -42.003 -14.663 62.400 1.00 26.16 49 PHE D CA 1
ATOM 4426 C C . PHE D 1 49 ? -40.880 -15.575 61.922 1.00 27.04 49 PHE D C 1
ATOM 4427 O O . PHE D 1 49 ? -40.602 -16.594 62.556 1.00 23.73 49 PHE D O 1
ATOM 4435 N N . VAL D 1 50 ? -40.220 -15.228 60.813 1.00 25.41 50 VAL D N 1
ATOM 4436 C CA . VAL D 1 50 ? -39.026 -15.976 60.403 1.00 27.22 50 VAL D CA 1
ATOM 4437 C C . VAL D 1 50 ? -37.970 -15.939 61.505 1.00 26.86 50 VAL D C 1
ATOM 4438 O O . VAL D 1 50 ? -37.314 -16.952 61.802 1.00 26.53 50 VAL D O 1
ATOM 4442 N N . LYS D 1 51 ? -37.788 -14.767 62.124 1.00 26.92 51 LYS D N 1
ATOM 4443 C CA . LYS D 1 51 ? -36.814 -14.631 63.204 1.00 27.99 51 LYS D CA 1
ATOM 4444 C C . LYS D 1 51 ? -37.175 -15.520 64.389 1.00 25.81 51 LYS D C 1
ATOM 4445 O O . LYS D 1 51 ? -36.313 -16.205 64.954 1.00 26.25 51 LYS D O 1
ATOM 4451 N N . MET D 1 52 ? -38.442 -15.478 64.810 1.00 27.24 52 MET D N 1
ATOM 4452 C CA . MET D 1 52 ? -38.902 -16.306 65.929 1.00 25.67 52 MET D CA 1
ATOM 4453 C C . MET D 1 52 ? -38.747 -17.791 65.628 1.00 26.38 52 MET D C 1
ATOM 4454 O O . MET D 1 52 ? -38.282 -18.555 66.477 1.00 23.76 52 MET D O 1
ATOM 4459 N N . GLY D 1 53 ? -39.148 -18.230 64.433 1.00 24.77 53 GLY D N 1
ATOM 4460 C CA . GLY D 1 53 ? -38.985 -19.639 64.102 1.00 26.85 53 GLY D CA 1
ATOM 4461 C C . GLY D 1 53 ? -37.524 -20.053 64.018 1.00 26.07 53 GLY D C 1
ATOM 4462 O O . GLY D 1 53 ? -37.155 -21.149 64.444 1.00 27.10 53 GLY D O 1
ATOM 4463 N N . SER D 1 54 ? -36.669 -19.180 63.478 1.00 26.39 54 SER D N 1
ATOM 4464 C CA . SER D 1 54 ? -35.254 -19.534 63.376 1.00 26.18 54 SER D CA 1
ATOM 4465 C C . SER D 1 54 ? -34.620 -19.622 64.756 1.00 27.26 54 SER D C 1
ATOM 4466 O O . SER D 1 54 ? -33.756 -20.478 64.999 1.00 27.45 54 SER D O 1
ATOM 4469 N N A ASP D 1 55 ? -35.033 -18.742 65.668 0.62 25.20 55 ASP D N 1
ATOM 4470 N N B ASP D 1 55 ? -35.014 -18.785 65.675 0.38 25.30 55 ASP D N 1
ATOM 4471 C CA A ASP D 1 55 ? -34.516 -18.764 67.033 0.62 26.05 55 ASP D CA 1
ATOM 4472 C CA B ASP D 1 55 ? -34.494 -18.819 66.994 0.38 26.13 55 ASP D CA 1
ATOM 4473 C C A ASP D 1 55 ? -34.910 -20.045 67.761 0.62 28.54 55 ASP D C 1
ATOM 4474 C C B ASP D 1 55 ? -34.917 -20.075 67.753 0.38 28.51 55 ASP D C 1
ATOM 4475 O O A ASP D 1 55 ? -34.114 -20.598 68.530 0.62 28.33 55 ASP D O 1
ATOM 4476 O O B ASP D 1 55 ? -34.134 -20.652 68.429 0.38 28.36 55 ASP D O 1
ATOM 4485 N N . LYS D 1 56 ? -36.143 -20.519 67.551 1.00 28.87 56 LYS D N 1
ATOM 4486 C CA . LYS D 1 56 ? -36.540 -21.807 68.126 1.00 24.84 56 LYS D CA 1
ATOM 4487 C C . LYS D 1 56 ? -35.599 -22.906 67.663 1.00 25.40 56 LYS D C 1
ATOM 4488 O O . LYS D 1 56 ? -35.181 -23.748 68.460 1.00 28.27 56 LYS D O 1
ATOM 4494 N N . GLN D 1 57 ? -35.240 -22.898 66.377 1.00 24.96 57 GLN D N 1
ATOM 4495 C CA . GLN D 1 57 ? -34.312 -23.900 65.851 1.00 26.73 57 GLN D CA 1
ATOM 4496 C C . GLN D 1 57 ? -32.930 -23.761 66.474 1.00 29.59 57 GLN D C 1
ATOM 4497 O O . GLN D 1 57 ? -32.358 -24.740 66.978 1.00 29.70 57 GLN D O 1
ATOM 4503 N N . SER D 1 58 ? -32.350 -22.557 66.405 1.00 27.32 58 SER D N 1
ATOM 4504 C CA . SER D 1 58 ? -30.934 -22.412 66.716 1.00 28.49 58 SER D CA 1
ATOM 4505 C C . SER D 1 58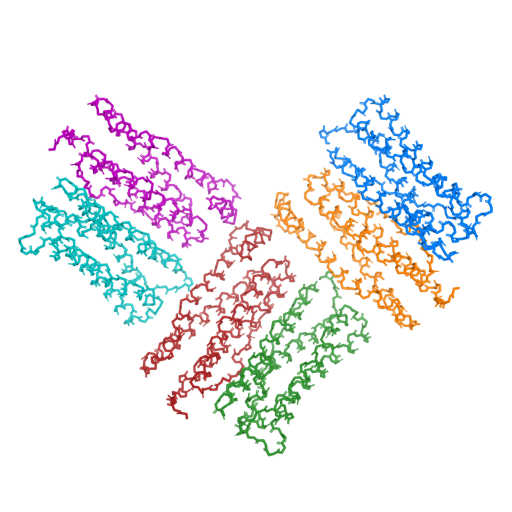 ? -30.665 -22.332 68.207 1.00 29.49 58 SER D C 1
ATOM 4506 O O . SER D 1 58 ? -29.559 -22.679 68.642 1.00 31.84 58 SER D O 1
ATOM 4509 N N . ALA D 1 59 ? -31.634 -21.895 69.002 1.00 26.91 59 ALA D N 1
ATOM 4510 C CA . ALA D 1 59 ? -31.432 -21.710 70.435 1.00 24.62 59 ALA D CA 1
ATOM 4511 C C . ALA D 1 59 ? -32.166 -22.731 71.291 1.00 30.21 59 ALA D C 1
ATOM 4512 O O . ALA D 1 59 ? -31.596 -23.237 72.270 1.00 27.13 59 ALA D O 1
ATOM 4514 N N . HIS D 1 60 ? -33.409 -23.072 70.948 1.00 26.94 60 HIS D N 1
ATOM 4515 C CA . HIS D 1 60 ? -34.200 -23.954 71.806 1.00 24.93 60 HIS D CA 1
ATOM 4516 C C . HIS D 1 60 ? -34.010 -25.416 71.428 1.00 24.72 60 HIS D C 1
ATOM 4517 O O . HIS D 1 60 ? -33.550 -26.219 72.240 1.00 25.39 60 HIS D O 1
ATOM 4524 N N . MET D 1 61 ? -34.373 -25.769 70.195 1.00 23.60 61 MET D N 1
ATOM 4525 C CA . MET D 1 61 ? -34.234 -27.149 69.744 1.00 25.40 61 MET D CA 1
ATOM 4526 C C . MET D 1 61 ? -32.788 -27.631 69.839 1.00 27.34 61 MET D C 1
ATOM 4527 O O . MET D 1 61 ? -32.528 -28.766 70.253 1.00 25.74 61 MET D O 1
ATOM 4532 N N . SER D 1 62 ? -31.828 -26.782 69.469 1.00 25.68 62 SER D N 1
ATOM 4533 C CA . SER D 1 62 ? -30.425 -27.181 69.545 1.00 26.89 62 SER D CA 1
ATOM 4534 C C . SER D 1 62 ? -30.015 -27.540 70.970 1.00 27.67 62 SER D C 1
ATOM 4535 O O . SER D 1 62 ? -29.330 -28.541 71.189 1.00 26.31 62 SER D O 1
ATOM 4538 N N . ARG D 1 63 ? -30.403 -26.727 71.958 1.00 25.07 63 ARG D N 1
ATOM 4539 C CA . ARG D 1 63 ? -30.025 -27.059 73.335 1.00 26.59 63 ARG D CA 1
ATOM 4540 C C . ARG D 1 63 ? -30.671 -28.359 73.801 1.00 28.09 63 ARG D C 1
ATOM 4541 O O . ARG D 1 63 ? -30.078 -29.092 74.600 1.00 24.74 63 ARG D O 1
ATOM 4549 N N . LEU D 1 64 ? -31.906 -28.643 73.355 1.00 27.22 64 LEU D N 1
ATOM 4550 C CA . LEU D 1 64 ? -32.599 -29.845 73.825 1.00 27.90 64 LEU D CA 1
ATOM 4551 C C . LEU D 1 64 ? -31.971 -31.105 73.240 1.00 26.01 64 LEU D C 1
ATOM 4552 O O . LEU D 1 64 ? -31.685 -32.060 73.966 1.00 25.35 64 LEU D O 1
ATOM 4557 N N . VAL D 1 65 ? -31.716 -31.125 71.934 1.00 22.82 65 VAL D N 1
ATOM 4558 C CA . VAL D 1 65 ? -31.092 -32.319 71.377 1.00 28.09 65 VAL D CA 1
ATOM 4559 C C . VAL D 1 65 ? -29.670 -32.498 71.920 1.00 30.88 65 VAL D C 1
ATOM 4560 O O . VAL D 1 65 ? -29.234 -33.628 72.165 1.00 27.03 65 VAL D O 1
ATOM 4564 N N A LYS D 1 66 ? -28.941 -31.403 72.161 0.48 26.50 66 LYS D N 1
ATOM 4565 N N B LYS D 1 66 ? -28.949 -31.396 72.155 0.52 26.49 66 LYS D N 1
ATOM 4566 C CA A LYS D 1 66 ? -27.591 -31.533 72.709 0.48 26.81 66 LYS D CA 1
ATOM 4567 C CA B LYS D 1 66 ? -27.602 -31.495 72.716 0.52 26.82 66 LYS D CA 1
ATOM 4568 C C A LYS D 1 66 ? -27.621 -32.077 74.130 0.48 27.81 66 LYS D C 1
ATOM 4569 C C B LYS D 1 66 ? -27.635 -32.081 74.118 0.52 27.82 66 LYS D C 1
ATOM 4570 O O A LYS D 1 66 ? -26.754 -32.869 74.514 0.48 27.55 66 LYS D O 1
ATOM 4571 O O B LYS D 1 66 ? -26.787 -32.907 74.476 0.52 27.53 66 LYS D O 1
ATOM 4582 N N . TYR D 1 67 ? -28.615 -31.669 74.923 1.00 25.87 67 TYR D N 1
ATOM 4583 C CA . TYR D 1 67 ? -28.763 -32.229 76.259 1.00 24.33 67 TYR D CA 1
ATOM 4584 C C . TYR D 1 67 ? -29.103 -33.717 76.200 1.00 27.22 67 TYR D C 1
ATOM 4585 O O . TYR D 1 67 ? -28.515 -34.526 76.925 1.00 28.53 67 TYR D O 1
ATOM 4594 N N . MET D 1 68 ? -30.055 -34.104 75.339 1.00 25.19 68 MET D N 1
ATOM 4595 C CA . MET D 1 68 ? -30.408 -35.518 75.272 1.00 25.39 68 MET D CA 1
ATOM 4596 C C . MET D 1 68 ? -29.201 -36.367 74.912 1.00 29.67 68 MET D C 1
ATOM 4597 O O . MET D 1 68 ? -28.981 -37.432 75.504 1.00 27.58 68 MET D O 1
ATOM 4602 N N . MET D 1 69 ? -28.372 -35.882 73.984 1.00 25.39 69 MET D N 1
ATOM 4603 C CA . MET D 1 69 ? -27.155 -36.611 73.629 1.00 27.62 69 MET D CA 1
ATOM 4604 C C . MET D 1 69 ? -26.186 -36.694 74.807 1.00 29.89 69 MET D C 1
ATOM 4605 O O . MET D 1 69 ? -25.533 -37.723 75.003 1.00 29.96 69 MET D O 1
ATOM 4610 N N . LYS D 1 70 ? -26.088 -35.626 75.614 1.00 28.37 70 LYS D N 1
ATOM 4611 C CA . LYS D 1 70 ? -25.188 -35.666 76.772 1.00 27.93 70 LYS D CA 1
ATOM 4612 C C . LYS D 1 70 ? -25.532 -36.826 77.696 1.00 32.22 70 LYS D C 1
ATOM 4613 O O . LYS D 1 70 ? -24.636 -37.454 78.276 1.00 34.34 70 LYS D O 1
ATOM 4619 N N . VAL D 1 71 ? -26.822 -37.123 77.848 1.00 29.12 71 VAL D N 1
ATOM 4620 C CA . VAL D 1 71 ? -27.279 -38.176 78.753 1.00 28.01 71 VAL D CA 1
ATOM 4621 C C . VAL D 1 71 ? -27.759 -39.413 77.988 1.00 30.38 71 VAL D C 1
ATOM 4622 O O . VAL D 1 71 ? -28.538 -40.218 78.521 1.00 29.63 71 VAL D O 1
ATOM 4626 N N . ASP D 1 72 ? -27.304 -39.574 76.746 1.00 27.58 72 ASP D N 1
ATOM 4627 C CA . ASP D 1 72 ? -27.507 -40.786 75.949 1.00 29.30 72 ASP D CA 1
ATOM 4628 C C . ASP D 1 72 ? -28.982 -41.125 75.745 1.00 29.14 72 ASP D C 1
ATOM 4629 O O . ASP D 1 72 ? -29.326 -42.299 75.613 1.00 31.20 72 ASP D O 1
ATOM 4634 N N . SER D 1 73 ? -29.878 -40.139 75.715 1.00 27.83 73 SER D N 1
ATOM 4635 C CA . SER D 1 73 ? -31.301 -40.424 75.526 1.00 26.69 73 SER D CA 1
ATOM 4636 C C . SER D 1 73 ? -31.763 -40.058 74.120 1.00 31.17 73 SER D C 1
ATOM 4637 O O . SER D 1 73 ? -31.095 -39.313 73.397 1.00 25.69 73 SER D O 1
ATOM 4640 N N . ILE D 1 74 ? -32.943 -40.571 73.753 1.00 30.44 74 ILE D N 1
ATOM 4641 C CA . ILE D 1 74 ? -33.402 -40.604 72.364 1.00 32.59 74 ILE D CA 1
ATOM 4642 C C . ILE D 1 74 ? -34.449 -39.525 72.133 1.00 32.33 74 ILE D C 1
ATOM 4643 O O . ILE D 1 74 ? -35.454 -39.441 72.858 1.00 29.00 74 ILE D O 1
ATOM 4648 N N . LEU D 1 75 ? -34.238 -38.715 71.102 1.00 26.10 75 LEU D N 1
ATOM 4649 C CA . LEU D 1 75 ? -35.233 -37.731 70.687 1.00 26.43 75 LEU D CA 1
ATOM 4650 C C . LEU D 1 75 ? -36.207 -38.372 69.707 1.00 28.84 75 LEU D C 1
ATOM 4651 O O . LEU D 1 75 ? -35.785 -38.951 68.699 1.00 30.52 75 LEU D O 1
ATOM 4656 N N . LYS D 1 76 ? -37.504 -38.239 69.990 1.00 29.36 76 LYS D N 1
ATOM 4657 C CA . LYS D 1 76 ? -38.565 -38.761 69.135 1.00 32.03 76 LYS D CA 1
ATOM 4658 C C . LYS D 1 76 ? -39.438 -37.613 68.652 1.00 27.95 76 LYS D C 1
ATOM 4659 O O . LYS D 1 76 ? -40.103 -36.960 69.464 1.00 34.99 76 LYS D O 1
ATOM 4665 N N . ILE D 1 77 ? -39.455 -37.387 67.335 1.00 32.02 77 ILE D N 1
ATOM 4666 C CA . ILE D 1 77 ? -40.348 -36.415 66.707 1.00 36.08 77 ILE D CA 1
ATOM 4667 C C . ILE D 1 77 ? -41.664 -37.113 66.398 1.00 35.40 77 ILE D C 1
ATOM 4668 O O . ILE D 1 77 ? -41.671 -38.238 65.887 1.00 32.33 77 ILE D O 1
ATOM 4673 N N . ASN D 1 78 ? -42.781 -36.458 66.688 1.00 31.88 78 ASN D N 1
ATOM 4674 C CA . ASN D 1 78 ? -44.067 -37.071 66.392 1.00 33.44 78 ASN D CA 1
ATOM 4675 C C . ASN D 1 78 ? -45.057 -35.967 66.043 1.00 34.22 78 ASN D C 1
ATOM 4676 O O . ASN D 1 78 ? -44.669 -34.823 65.798 1.00 31.99 78 ASN D O 1
ATOM 4681 N N . GLN D 1 79 ? -46.349 -36.316 66.017 1.00 31.61 79 GLN D N 1
ATOM 4682 C CA . GLN D 1 79 ? -47.367 -35.397 65.518 1.00 35.15 79 GLN D CA 1
ATOM 4683 C C . GLN D 1 79 ? -47.581 -34.188 66.421 1.00 30.73 79 GLN D C 1
ATOM 4684 O O . GLN D 1 79 ? -48.193 -33.205 65.978 1.00 31.81 79 GLN D O 1
ATOM 4690 N N . ILE D 1 80 ? -47.071 -34.210 67.656 1.00 31.64 80 ILE D N 1
ATOM 4691 C CA . ILE D 1 80 ? -47.102 -33.001 68.486 1.00 28.73 80 ILE D CA 1
ATOM 4692 C C . ILE D 1 80 ? -46.434 -31.829 67.760 1.00 32.47 80 ILE D C 1
ATOM 4693 O O . ILE D 1 80 ? -46.817 -30.669 67.943 1.00 33.45 80 ILE D O 1
ATOM 4698 N N . SER D 1 81 ? -45.460 -32.112 66.895 1.00 30.20 81 SER D N 1
ATOM 4699 C CA . SER D 1 81 ? -44.708 -31.040 66.241 1.00 28.50 81 SER D CA 1
ATOM 4700 C C . SER D 1 81 ? -45.472 -30.353 65.121 1.00 34.62 81 SER D C 1
ATOM 4701 O O . SER D 1 81 ? -44.986 -29.345 64.599 1.00 28.56 81 SER D O 1
ATOM 4704 N N . VAL D 1 82 ? -46.617 -30.881 64.706 1.00 29.38 82 VAL D N 1
ATOM 4705 C CA . VAL D 1 82 ? -47.356 -30.357 63.563 1.00 26.93 82 VAL D CA 1
ATOM 4706 C C . VAL D 1 82 ? -48.453 -29.441 64.092 1.00 30.87 82 VAL D C 1
ATOM 4707 O O . VAL D 1 82 ? -49.336 -29.919 64.822 1.00 32.47 82 VAL D O 1
ATOM 4711 N N . PRO D 1 83 ? -48.441 -28.146 63.768 1.00 31.36 83 PRO D N 1
ATOM 4712 C CA . PRO D 1 83 ? -49.476 -27.257 64.299 1.00 28.95 83 PRO D CA 1
ATOM 4713 C C . PRO D 1 83 ? -50.830 -27.498 63.646 1.00 39.16 83 PRO D C 1
ATOM 4714 O O . PRO D 1 83 ? -50.935 -27.876 62.476 1.00 33.29 83 PRO D O 1
ATOM 4718 N N . GLU D 1 84 ? -51.868 -27.302 64.452 1.00 37.81 84 GLU D N 1
ATOM 4719 C CA . GLU D 1 84 ? -53.254 -27.267 63.996 1.00 49.80 84 GLU D CA 1
ATOM 4720 C C . GLU D 1 84 ? -53.511 -25.912 63.350 1.00 46.67 84 GLU D C 1
ATOM 4721 O O . GLU D 1 84 ? -53.577 -24.893 64.045 1.00 59.34 84 GLU D O 1
ATOM 4727 N N . LEU D 1 85 ? -53.650 -25.885 62.027 1.00 49.25 85 LEU D N 1
ATOM 4728 C CA . LEU D 1 85 ? -53.843 -24.626 61.314 1.00 54.58 85 LEU D CA 1
ATOM 4729 C C . LEU D 1 85 ? -55.324 -24.330 61.100 1.00 59.41 85 LEU D C 1
ATOM 4730 O O . LEU D 1 85 ? -56.105 -25.210 60.726 1.00 57.41 85 LEU D O 1
ATOM 4735 N N . VAL D 1 86 ? -55.702 -23.083 61.350 1.00 50.92 86 VAL D N 1
ATOM 4736 C CA . VAL D 1 86 ? -56.993 -22.563 60.938 1.00 49.94 86 VAL D CA 1
ATOM 4737 C C . VAL D 1 86 ? -56.748 -21.480 59.889 1.00 56.39 86 VAL D C 1
ATOM 4738 O O . VAL D 1 86 ? -55.614 -21.076 59.629 1.00 46.33 86 VAL D O 1
ATOM 4742 N N . SER D 1 87 ? -57.825 -21.023 59.266 1.00 47.11 87 SER D N 1
ATOM 4743 C CA . SER D 1 87 ? -57.690 -19.920 58.332 1.00 49.17 87 SER D CA 1
ATOM 4744 C C . SER D 1 87 ? -57.540 -18.605 59.096 1.00 49.13 87 SER D C 1
ATOM 4745 O O . SER D 1 87 ? -58.087 -18.420 60.191 1.00 42.31 87 SER D O 1
ATOM 4748 N N . PHE D 1 88 ? -56.754 -17.702 58.526 1.00 44.59 88 PHE D N 1
ATOM 4749 C CA . PHE D 1 88 ? -56.584 -16.362 59.061 1.00 43.19 88 PHE D CA 1
ATOM 4750 C C . PHE D 1 88 ? -57.024 -15.380 57.996 1.00 42.80 88 PHE D C 1
ATOM 4751 O O . PHE D 1 88 ? -56.610 -15.487 56.839 1.00 51.73 88 PHE D O 1
ATOM 4759 N N . GLU D 1 89 ? -57.882 -14.451 58.371 1.00 37.68 89 GLU D N 1
ATOM 4760 C CA . GLU D 1 89 ? -58.251 -13.408 57.437 1.00 42.07 89 GLU D CA 1
ATOM 4761 C C . GLU D 1 89 ? -57.589 -12.077 57.761 1.00 42.68 89 GLU D C 1
ATOM 4762 O O . GLU D 1 89 ? -57.547 -11.204 56.892 1.00 38.77 89 GLU D O 1
ATOM 4768 N N . THR D 1 90 ? -57.068 -11.897 58.979 1.00 37.55 90 THR D N 1
ATOM 4769 C CA . THR D 1 90 ? -56.496 -10.615 59.377 1.00 37.06 90 THR D CA 1
ATOM 4770 C C . THR D 1 90 ? -55.190 -10.836 60.129 1.00 32.69 90 THR D C 1
ATOM 4771 O O . THR D 1 90 ? -54.936 -11.909 60.671 1.00 32.96 90 THR D O 1
ATOM 4775 N N . ILE D 1 91 ? -54.364 -9.788 60.172 1.00 31.18 91 ILE D N 1
ATOM 4776 C CA . ILE D 1 91 ? -53.124 -9.895 60.933 1.00 30.46 91 ILE D CA 1
ATOM 4777 C C . ILE D 1 91 ? -53.410 -10.025 62.429 1.00 31.00 91 ILE D C 1
ATOM 4778 O O . ILE D 1 91 ? -52.573 -10.544 63.177 1.00 30.74 91 ILE D O 1
ATOM 4783 N N . GLN D 1 92 ? -54.584 -9.575 62.895 1.00 30.22 92 GLN D N 1
ATOM 4784 C CA . GLN D 1 92 ? -54.910 -9.752 64.308 1.00 29.33 92 GLN D CA 1
ATOM 4785 C C . GLN D 1 92 ? -55.114 -11.228 64.636 1.00 29.26 92 GLN D C 1
ATOM 4786 O O . GLN D 1 92 ? -54.665 -11.703 65.686 1.00 33.63 92 GLN D O 1
ATOM 4792 N N . GLU D 1 93 ? -55.790 -11.969 63.754 1.00 29.76 93 GLU D N 1
ATOM 4793 C CA . GLU D 1 93 ? -55.957 -13.404 63.970 1.00 28.14 93 GLU D CA 1
ATOM 4794 C C . GLU D 1 93 ? -54.618 -14.129 63.929 1.00 30.59 93 GLU D C 1
ATOM 4795 O O . GLU D 1 93 ? -54.403 -15.110 64.655 1.00 29.06 93 GLU D O 1
ATOM 4801 N N . VAL D 1 94 ? -53.721 -13.684 63.050 1.00 31.63 94 VAL D N 1
ATOM 4802 C CA . VAL D 1 94 ? -52.371 -14.246 63.010 1.00 25.04 94 VAL D CA 1
ATOM 4803 C C . VAL D 1 94 ? -51.702 -14.119 64.373 1.00 27.73 94 VAL D C 1
ATOM 4804 O O . VAL D 1 94 ? -51.136 -15.083 64.902 1.00 30.26 94 VAL D O 1
ATOM 4808 N N . LEU D 1 95 ? -51.738 -12.922 64.953 1.00 28.14 95 LEU D N 1
ATOM 4809 C CA . LEU D 1 95 ? -51.059 -12.728 66.228 1.00 28.75 95 LEU D CA 1
ATOM 4810 C C . LEU D 1 95 ? -51.761 -13.466 67.358 1.00 28.98 95 LEU D C 1
ATOM 4811 O O . LEU D 1 95 ? -51.093 -13.914 68.298 1.00 27.96 95 LEU D O 1
ATOM 4816 N N . ASP D 1 96 ? -53.099 -13.553 67.316 1.00 30.68 96 ASP D N 1
ATOM 4817 C CA . ASP D 1 96 ? -53.827 -14.397 68.268 1.00 31.38 96 ASP D CA 1
ATOM 4818 C C . ASP D 1 96 ? -53.247 -15.803 68.292 1.00 28.41 96 ASP D C 1
ATOM 4819 O O . ASP D 1 96 ? -52.995 -16.376 69.360 1.00 29.57 96 ASP D O 1
ATOM 4824 N N . ALA D 1 97 ? -53.060 -16.391 67.110 1.00 26.45 97 ALA D N 1
ATOM 4825 C CA . ALA D 1 97 ? -52.574 -17.760 67.043 1.00 26.60 97 ALA D CA 1
ATOM 4826 C C . ALA D 1 97 ? -51.165 -17.858 67.600 1.00 29.99 97 ALA D C 1
ATOM 4827 O O . ALA D 1 97 ? -50.830 -18.824 68.301 1.00 27.87 97 ALA D O 1
ATOM 4829 N N . ALA D 1 98 ? -50.327 -16.861 67.297 1.00 26.91 98 ALA D N 1
ATOM 4830 C CA . ALA D 1 98 ? -48.951 -16.867 67.783 1.00 28.21 98 ALA D CA 1
ATOM 4831 C C . ALA D 1 98 ? -48.899 -16.735 69.295 1.00 26.94 98 ALA D C 1
ATOM 4832 O O . ALA D 1 98 ? -48.089 -17.393 69.957 1.00 26.67 98 ALA D O 1
ATOM 4834 N N . LEU D 1 99 ? -49.729 -15.858 69.855 1.00 29.24 99 LEU D N 1
ATOM 4835 C CA . LEU D 1 99 ? -49.737 -15.679 71.299 1.00 28.60 99 LEU D CA 1
ATOM 4836 C C . LEU D 1 99 ? -50.184 -16.956 72.002 1.00 27.91 99 LEU D C 1
ATOM 4837 O O . LEU D 1 99 ? -49.612 -17.346 73.025 1.00 29.62 99 LEU D O 1
ATOM 4842 N N . LYS D 1 100 ? -51.203 -17.625 71.461 1.00 27.10 100 LYS D N 1
ATOM 4843 C CA . LYS D 1 100 ? -51.629 -18.897 72.035 1.00 30.27 100 LYS D CA 1
ATOM 4844 C C . LYS D 1 100 ? -50.518 -19.938 71.956 1.00 31.22 100 LYS D C 1
ATOM 4845 O O . LYS D 1 100 ? -50.293 -20.699 72.906 1.00 27.85 100 LYS D O 1
ATOM 4851 N N . MET D 1 101 ? -49.820 -19.996 70.820 1.00 29.59 101 MET D N 1
ATOM 4852 C CA . MET D 1 101 ? -48.742 -20.965 70.652 1.00 28.13 101 MET D CA 1
ATOM 4853 C C . MET D 1 101 ? -47.610 -20.713 71.644 1.00 26.51 101 MET D C 1
ATOM 4854 O O . MET D 1 101 ? -47.146 -21.640 72.327 1.00 27.41 101 MET D O 1
ATOM 4859 N N . GLU D 1 102 ? -47.138 -19.462 71.740 1.00 26.79 102 GLU D N 1
ATOM 4860 C CA . GLU D 1 102 ? -46.016 -19.209 72.650 1.00 29.58 102 GLU D CA 1
ATOM 4861 C C . GLU D 1 102 ? -46.426 -19.402 74.113 1.00 30.69 102 GLU D C 1
ATOM 4862 O O . GLU D 1 102 ? -45.618 -19.877 74.922 1.00 28.77 102 GLU D O 1
ATOM 4868 N N . SER D 1 103 ? -47.682 -19.096 74.471 1.00 30.91 103 SER D N 1
ATOM 4869 C CA . SER D 1 103 ? -48.143 -19.399 75.831 1.00 26.08 103 SER D CA 1
ATOM 4870 C C . SER D 1 103 ? -48.011 -20.886 76.132 1.00 27.69 103 SER D C 1
ATOM 4871 O O . SER D 1 103 ? -47.660 -21.280 77.253 1.00 30.24 103 SER D O 1
ATOM 4874 N N . LYS D 1 104 ? -48.296 -21.729 75.137 1.00 28.65 104 LYS D N 1
ATOM 4875 C CA . LYS D 1 104 ? -48.199 -23.170 75.330 1.00 29.04 104 LYS D CA 1
ATOM 4876 C C . LYS D 1 104 ? -46.747 -23.623 75.470 1.00 32.81 104 LYS D C 1
ATOM 4877 O O . LYS D 1 104 ? -46.459 -24.549 76.234 1.00 27.12 104 LYS D O 1
ATOM 4883 N N . VAL D 1 105 ? -45.820 -23.012 74.721 1.00 27.11 105 VAL D N 1
ATOM 4884 C CA . VAL D 1 105 ? -44.399 -23.302 74.927 1.00 28.05 105 VAL D CA 1
ATOM 4885 C C . VAL D 1 105 ? -44.020 -23.051 76.378 1.00 24.02 105 VAL D C 1
ATOM 4886 O O . VAL D 1 105 ? -43.378 -23.882 77.028 1.00 30.06 105 VAL D O 1
ATOM 4890 N N . ARG D 1 106 ? -44.400 -21.884 76.895 1.00 28.22 106 ARG D N 1
ATOM 4891 C CA . ARG D 1 106 ? -44.087 -21.518 78.271 1.00 27.94 106 ARG D CA 1
ATOM 4892 C C . ARG D 1 106 ? -44.672 -22.523 79.261 1.00 27.81 106 ARG D C 1
ATOM 4893 O O . ARG D 1 106 ? -44.022 -22.901 80.238 1.00 28.13 106 ARG D O 1
ATOM 4901 N N . GLU D 1 107 ? -45.910 -22.962 79.026 1.00 30.00 107 GLU D N 1
ATOM 4902 C CA . GLU D 1 107 ? -46.517 -23.932 79.931 1.00 30.36 107 GLU D CA 1
ATOM 4903 C C . GLU D 1 107 ? -45.791 -25.265 79.858 1.00 29.07 107 GLU D C 1
ATOM 4904 O O . GLU D 1 107 ? -45.589 -25.933 80.883 1.00 31.59 107 GLU D O 1
ATOM 4910 N N . SER D 1 108 ? -45.357 -25.652 78.653 1.00 26.31 108 SER D N 1
ATOM 4911 C CA . SER D 1 108 ? -44.607 -26.888 78.500 1.00 25.69 108 SER D CA 1
ATOM 4912 C C . SER D 1 108 ? -43.266 -26.809 79.232 1.00 29.18 108 SER D C 1
ATOM 4913 O O . SER D 1 108 ? -42.864 -27.773 79.898 1.00 30.11 108 SER D O 1
ATOM 4916 N N . VAL D 1 109 ? -42.566 -25.661 79.142 1.00 26.90 109 VAL D N 1
ATOM 4917 C CA . VAL D 1 109 ? -41.336 -25.459 79.926 1.00 23.33 109 VAL D CA 1
ATOM 4918 C C . VAL D 1 109 ? -41.618 -25.680 81.403 1.00 25.47 109 VAL D C 1
ATOM 4919 O O . VAL D 1 109 ? -40.881 -26.385 82.107 1.00 28.66 109 VAL D O 1
ATOM 4923 N N . LYS D 1 110 ? -42.680 -25.045 81.899 1.00 26.95 110 LYS D N 1
ATOM 4924 C CA . LYS D 1 110 ? -42.999 -25.147 83.316 1.00 30.89 110 LYS D CA 1
ATOM 4925 C C . LYS D 1 110 ? -43.256 -26.596 83.703 1.00 30.29 110 LYS D C 1
ATOM 4926 O O . LYS D 1 110 ? -42.816 -27.048 84.765 1.00 30.61 110 LYS D O 1
ATOM 4932 N N A ASN D 1 111 ? -44.010 -27.335 82.914 0.33 33.78 111 ASN D N 1
ATOM 4933 N N B ASN D 1 111 ? -43.966 -27.338 82.845 0.67 33.93 111 ASN D N 1
ATOM 4934 C CA A ASN D 1 111 ? -44.272 -28.738 83.148 0.33 32.64 111 ASN D CA 1
ATOM 4935 C CA B ASN D 1 111 ? -44.299 -28.734 83.126 0.67 32.67 111 ASN D CA 1
ATOM 4936 C C A ASN D 1 111 ? -43.005 -29.573 83.280 0.33 30.16 111 ASN D C 1
ATOM 4937 C C B ASN D 1 111 ? -43.046 -29.595 83.269 0.67 30.12 111 ASN D C 1
ATOM 4938 O O A ASN D 1 111 ? -42.892 -30.315 84.180 0.33 30.35 111 ASN D O 1
ATOM 4939 O O B ASN D 1 111 ? -42.919 -30.360 84.230 0.67 30.29 111 ASN D O 1
ATOM 4948 N N . VAL D 1 112 ? -42.117 -29.504 82.306 1.00 26.79 112 VAL D N 1
ATOM 4949 C CA . VAL D 1 112 ? -40.882 -30.305 82.377 1.00 26.92 112 VAL D CA 1
ATOM 4950 C C . VAL D 1 112 ? -40.039 -29.888 83.569 1.00 27.10 112 VAL D C 1
ATOM 4951 O O . VAL D 1 112 ? -39.484 -30.729 84.285 1.00 27.44 112 VAL D O 1
ATOM 4955 N N . THR D 1 113 ? -39.901 -28.579 83.774 1.00 26.14 113 THR D N 1
ATOM 4956 C CA . THR D 1 113 ? -39.132 -28.082 84.910 1.00 28.51 113 THR D CA 1
ATOM 4957 C C . THR D 1 113 ? -39.700 -28.649 86.185 1.00 29.58 113 THR D C 1
ATOM 4958 O O . THR D 1 113 ? -38.993 -29.048 87.112 1.00 27.15 113 THR D O 1
ATOM 4962 N N . GLU D 1 114 ? -41.006 -28.568 86.334 1.00 30.79 114 GLU D N 1
ATOM 4963 C CA . GLU D 1 114 ? -41.667 -29.010 87.553 1.00 31.80 114 GLU D CA 1
ATOM 4964 C C . GLU D 1 114 ? -41.582 -30.499 87.830 1.00 25.29 114 GLU D C 1
ATOM 4965 O O . GLU D 1 114 ? -41.296 -30.900 88.897 1.00 28.16 114 GLU D O 1
ATOM 4971 N N . ILE D 1 115 ? -41.805 -31.300 86.831 1.00 27.43 115 ILE D N 1
ATOM 4972 C CA . ILE D 1 115 ? -41.726 -32.739 87.046 1.00 29.15 115 ILE D CA 1
ATOM 4973 C C . ILE D 1 115 ? -40.278 -33.185 87.236 1.00 28.71 115 ILE D C 1
ATOM 4974 O O . ILE D 1 115 ? -39.999 -34.102 88.016 1.00 27.15 115 ILE D O 1
ATOM 4979 N N . SER D 1 116 ? -39.321 -32.551 86.546 1.00 29.39 116 SER D N 1
ATOM 4980 C CA . SER D 1 116 ? -37.941 -32.975 86.767 1.00 28.01 116 SER D CA 1
ATOM 4981 C C . SER D 1 116 ? -37.512 -32.690 88.205 1.00 28.34 116 SER D C 1
ATOM 4982 O O . SER D 1 116 ? -36.860 -33.531 88.838 1.00 30.16 116 SER D O 1
ATOM 4985 N N . LEU D 1 117 ? -37.920 -31.542 88.770 1.00 26.96 117 LEU D N 1
ATOM 4986 C CA . LEU D 1 117 ? -37.601 -31.283 90.176 1.00 26.64 117 LEU D CA 1
ATOM 4987 C C . LEU D 1 117 ? -38.283 -32.300 91.087 1.00 29.19 117 LEU D C 1
ATOM 4988 O O . LEU D 1 117 ? -37.666 -32.844 92.016 1.00 27.37 117 LEU D O 1
ATOM 4993 N N . LEU D 1 118 ? -39.563 -32.556 90.829 1.00 27.93 118 LEU D N 1
ATOM 4994 C CA . LEU D 1 118 ? -40.307 -33.558 91.593 1.00 29.89 118 LEU D CA 1
ATOM 4995 C C . LEU D 1 118 ? -39.584 -34.898 91.589 1.00 32.23 118 LEU D C 1
ATOM 4996 O O . LEU D 1 118 ? -39.399 -35.520 92.644 1.00 32.50 118 LEU D O 1
ATOM 5001 N N . ALA D 1 119 ? -39.113 -35.326 90.420 1.00 32.41 119 ALA D N 1
ATOM 5002 C CA . ALA D 1 119 ? -38.384 -36.579 90.262 1.00 31.94 119 ALA D CA 1
ATOM 5003 C C . ALA D 1 119 ? -36.956 -36.518 90.790 1.00 37.41 119 ALA D C 1
ATOM 5004 O O . ALA D 1 119 ? -36.270 -37.546 90.789 1.00 31.86 119 ALA D O 1
ATOM 5006 N N . LYS D 1 120 ? -36.496 -35.350 91.237 1.00 29.88 120 LYS D N 1
ATOM 5007 C CA . LYS D 1 120 ? -35.113 -35.152 91.663 1.00 32.49 120 LYS D CA 1
ATOM 5008 C C . LYS D 1 120 ? -34.144 -35.417 90.518 1.00 29.23 120 LYS D C 1
ATOM 5009 O O . LYS D 1 120 ? -33.011 -35.845 90.742 1.00 29.91 120 LYS D O 1
ATOM 5015 N N . ASP D 1 121 ? -34.603 -35.186 89.283 1.00 27.20 121 ASP D N 1
ATOM 5016 C CA . ASP D 1 121 ? -33.715 -35.142 88.124 1.00 26.56 121 ASP D CA 1
ATOM 5017 C C . ASP D 1 121 ? -33.135 -33.726 88.059 1.00 26.75 121 ASP D C 1
ATOM 5018 O O . ASP D 1 121 ? -33.617 -32.852 87.339 1.00 26.51 121 ASP D O 1
ATOM 5023 N N . PHE D 1 122 ? -32.086 -33.502 88.846 1.00 26.78 122 PHE D N 1
ATOM 5024 C CA . PHE D 1 122 ? -31.484 -32.178 88.906 1.00 27.22 122 PHE D CA 1
ATOM 5025 C C . PHE D 1 122 ? -30.746 -31.810 87.623 1.00 28.28 122 PHE D C 1
ATOM 5026 O O . PHE D 1 122 ? -30.601 -30.615 87.326 1.00 26.55 122 PHE D O 1
ATOM 5034 N N . GLU D 1 123 ? -30.296 -32.801 86.854 1.00 27.51 123 GLU D N 1
ATOM 5035 C CA . GLU D 1 123 ? -29.668 -32.504 85.574 1.00 26.56 123 GLU D CA 1
ATOM 5036 C C . GLU D 1 123 ? -30.672 -31.896 84.608 1.00 27.20 123 GLU D C 1
ATOM 5037 O O . GLU D 1 123 ? -30.378 -30.902 83.939 1.00 24.25 123 GLU D O 1
ATOM 5043 N N . THR D 1 124 ? -31.869 -32.480 84.518 1.00 24.83 124 THR D N 1
ATOM 5044 C CA . THR D 1 124 ? -32.877 -31.911 83.629 1.00 24.01 124 THR D CA 1
ATOM 5045 C C . THR D 1 124 ? -33.386 -30.585 84.169 1.00 25.97 124 THR D C 1
ATOM 5046 O O . THR D 1 124 ? -33.604 -29.637 83.401 1.00 23.81 124 THR D O 1
ATOM 5050 N N . PHE D 1 125 ? -33.571 -30.491 85.494 1.00 26.39 125 PHE D N 1
ATOM 5051 C CA . PHE D 1 125 ? -33.985 -29.220 86.086 1.00 26.84 125 PHE D CA 1
ATOM 5052 C C . PHE D 1 125 ? -32.985 -28.115 85.753 1.00 26.99 125 PHE D C 1
ATOM 5053 O O . PHE D 1 125 ? -33.375 -26.997 85.395 1.00 23.32 125 PHE D O 1
ATOM 5061 N N . GLU D 1 126 ? -31.692 -28.423 85.830 1.00 26.15 126 GLU D N 1
ATOM 5062 C CA . GLU D 1 126 ? -30.677 -27.417 85.530 1.00 27.48 126 GLU D CA 1
ATOM 5063 C C . GLU D 1 126 ? -30.748 -26.988 84.067 1.00 26.47 126 GLU D C 1
ATOM 5064 O O . GLU D 1 126 ? -30.674 -25.792 83.752 1.00 24.68 126 GLU D O 1
ATOM 5070 N N . ARG D 1 127 ? -30.869 -27.959 83.151 1.00 24.51 127 ARG D N 1
ATOM 5071 C CA . ARG D 1 127 ? -30.951 -27.629 81.730 1.00 25.62 127 ARG D CA 1
ATOM 5072 C C . ARG D 1 127 ? -32.202 -26.812 81.419 1.00 27.32 127 ARG D C 1
ATOM 5073 O O . ARG D 1 127 ? -32.176 -25.930 80.547 1.00 26.09 127 ARG D O 1
ATOM 5081 N N . MET D 1 128 ? -33.290 -27.027 82.162 1.00 27.49 128 MET D N 1
ATOM 5082 C CA . MET D 1 128 ? -34.490 -26.253 81.862 1.00 23.64 128 MET D CA 1
ATOM 5083 C C . MET D 1 128 ? -34.404 -24.804 82.330 1.00 23.70 128 MET D C 1
ATOM 5084 O O . MET D 1 128 ? -35.226 -23.993 81.893 1.00 24.83 128 MET D O 1
ATOM 5089 N N . GLN D 1 129 ? -33.442 -24.440 83.191 1.00 25.32 129 GLN D N 1
ATOM 5090 C CA . GLN D 1 129 ? -33.416 -23.058 83.691 1.00 26.01 129 GLN D CA 1
ATOM 5091 C C . GLN D 1 129 ? -33.232 -22.044 82.560 1.00 26.76 129 GLN D C 1
ATOM 5092 O O . GLN D 1 129 ? -33.810 -20.949 82.601 1.00 24.10 129 GLN D O 1
ATOM 5098 N N . TRP D 1 130 ? -32.416 -22.379 81.551 1.00 26.58 130 TRP D N 1
ATOM 5099 C CA . TRP D 1 130 ? -32.282 -21.494 80.394 1.00 25.17 130 TRP D CA 1
ATOM 5100 C C . TRP D 1 130 ? -33.635 -21.252 79.743 1.00 31.13 130 TRP D C 1
ATOM 5101 O O . TRP D 1 130 ? -33.930 -20.137 79.287 1.00 26.37 130 TRP D O 1
ATOM 5112 N N . PHE D 1 131 ? -34.458 -22.305 79.671 1.00 25.98 131 PHE D N 1
ATOM 5113 C CA . PHE D 1 131 ? -35.767 -22.225 79.028 1.00 24.61 131 PHE D CA 1
ATOM 5114 C C . PHE D 1 131 ? -36.757 -21.450 79.882 1.00 25.50 131 PHE D C 1
ATOM 5115 O O . PHE D 1 131 ? -37.553 -20.671 79.353 1.00 25.77 131 PHE D O 1
ATOM 5123 N N . VAL D 1 132 ? -36.709 -21.637 81.208 1.00 26.43 132 VAL D N 1
ATOM 5124 C CA . VAL D 1 132 ? -37.548 -20.835 82.102 1.00 23.46 132 VAL D CA 1
ATOM 5125 C C . VAL D 1 132 ? -37.335 -19.349 81.831 1.00 23.93 132 VAL D C 1
ATOM 5126 O O . VAL D 1 132 ? -38.285 -18.569 81.687 1.00 26.31 132 VAL D O 1
ATOM 5130 N N . LYS D 1 133 ? -36.074 -18.934 81.772 1.00 27.30 133 LYS D N 1
ATOM 5131 C CA . LYS D 1 133 ? -35.776 -17.523 81.550 1.00 27.90 133 LYS D CA 1
ATOM 5132 C C . LYS D 1 133 ? -36.144 -17.089 80.135 1.00 25.75 133 LYS D C 1
ATOM 5133 O O . LYS D 1 133 ? -36.737 -16.022 79.937 1.00 29.39 133 LYS D O 1
ATOM 5139 N N . ASP D 1 134 ? -35.793 -17.894 79.131 1.00 26.48 134 ASP D N 1
ATOM 5140 C CA . ASP D 1 134 ? -36.006 -17.451 77.757 1.00 24.18 134 ASP D CA 1
ATOM 5141 C C . ASP D 1 134 ? -37.464 -17.546 77.315 1.00 29.42 134 ASP D C 1
ATOM 5142 O O . ASP D 1 134 ? -37.880 -16.790 76.426 1.00 28.71 134 ASP D O 1
ATOM 5147 N N . SER D 1 135 ? -38.260 -18.460 77.880 1.00 27.30 135 SER D N 1
ATOM 5148 C CA . SER D 1 135 ? -39.684 -18.441 77.526 1.00 25.89 135 SER D CA 1
ATOM 5149 C C . SER D 1 135 ? -40.338 -17.116 77.876 1.00 27.11 135 SER D C 1
ATOM 5150 O O . SER D 1 135 ? -41.257 -16.683 77.175 1.00 29.57 135 SER D O 1
ATOM 5153 N N . ILE D 1 136 ? -39.908 -16.471 78.959 1.00 26.38 136 ILE D N 1
ATOM 5154 C CA . ILE D 1 136 ? -40.430 -15.137 79.262 1.00 29.47 136 ILE D CA 1
ATOM 5155 C C . ILE D 1 136 ? -40.128 -14.178 78.121 1.00 29.50 136 ILE D C 1
ATOM 5156 O O . ILE D 1 136 ? -40.979 -13.378 77.714 1.00 29.56 136 ILE D O 1
ATOM 5161 N N . GLU D 1 137 ? -38.897 -14.224 77.610 1.00 31.82 137 GLU D N 1
ATOM 5162 C CA . GLU D 1 137 ? -38.478 -13.303 76.553 1.00 30.62 137 GLU D CA 1
ATOM 5163 C C . GLU D 1 137 ? -39.283 -13.520 75.282 1.00 26.06 137 GLU D C 1
ATOM 5164 O O . GLU D 1 137 ? -39.732 -12.562 74.650 1.00 26.55 137 GLU D O 1
ATOM 5170 N N . ASP D 1 138 ? -39.447 -14.782 74.877 1.00 27.60 138 ASP D N 1
ATOM 5171 C CA . ASP D 1 138 ? -40.161 -15.079 73.639 1.00 27.19 138 ASP D CA 1
ATOM 5172 C C . ASP D 1 138 ? -41.635 -14.721 73.759 1.00 28.69 138 ASP D C 1
ATOM 5173 O O . ASP D 1 138 ? -42.236 -14.210 72.809 1.00 26.44 138 ASP D O 1
ATOM 5178 N N . LEU D 1 139 ? -42.240 -14.990 74.916 1.00 28.19 139 LEU D N 1
ATOM 5179 C CA . LEU D 1 139 ? -43.631 -14.588 75.100 1.00 27.57 139 LEU D CA 1
ATOM 5180 C C . LEU D 1 139 ? -43.759 -13.072 75.124 1.00 30.52 139 LEU D C 1
ATOM 5181 O O . LEU D 1 139 ? -44.696 -12.515 74.544 1.00 26.78 139 LEU D O 1
ATOM 5186 N N . GLU D 1 140 ? -42.820 -12.382 75.775 1.00 30.10 140 GLU D N 1
ATOM 5187 C CA . GLU D 1 140 ? -42.837 -10.922 75.723 1.00 30.60 140 GLU D CA 1
ATOM 5188 C C . GLU D 1 140 ? -42.776 -10.410 74.288 1.00 28.94 140 GLU D C 1
ATOM 5189 O O . GLU D 1 140 ? -43.515 -9.497 73.921 1.00 30.79 140 GLU D O 1
ATOM 5195 N N . GLU D 1 141 ? -41.906 -10.950 73.472 1.00 30.51 141 GLU D N 1
ATOM 5196 C CA . GLU D 1 141 ? -41.783 -10.512 72.112 1.00 30.70 141 GLU D CA 1
ATOM 5197 C C . GLU D 1 141 ? -43.072 -10.672 71.329 1.00 28.75 141 GLU D C 1
ATOM 5198 O O . GLU D 1 141 ? -43.502 -9.788 70.678 1.00 30.71 141 GLU D O 1
ATOM 5204 N N . ILE D 1 142 ? -43.662 -11.830 71.397 1.00 26.93 142 ILE D N 1
ATOM 5205 C CA . ILE D 1 142 ? -44.916 -12.060 70.679 1.00 28.78 142 ILE D CA 1
ATOM 5206 C C . ILE D 1 142 ? -46.040 -11.228 71.286 1.00 27.73 142 ILE D C 1
ATOM 5207 O O . ILE D 1 142 ? -46.880 -10.671 70.571 1.00 31.02 142 ILE D O 1
ATOM 5212 N N . SER D 1 143 ? -46.063 -11.116 72.612 1.00 27.89 143 SER D N 1
ATOM 5213 C CA . SER D 1 143 ? -47.052 -10.274 73.277 1.00 27.50 143 SER D CA 1
ATOM 5214 C C . SER D 1 143 ? -46.948 -8.815 72.834 1.00 30.44 143 SER D C 1
ATOM 5215 O O . SER D 1 143 ? -47.967 -8.131 72.670 1.00 28.28 143 SER D O 1
ATOM 5218 N N . ASP D 1 144 ? -45.727 -8.304 72.664 1.00 28.22 144 ASP D N 1
ATOM 5219 C CA . ASP D 1 144 ? -45.587 -6.908 72.261 1.00 32.18 144 ASP D CA 1
ATOM 5220 C C . ASP D 1 144 ? -46.155 -6.686 70.867 1.00 32.37 144 ASP D C 1
ATOM 5221 O O . ASP D 1 144 ? -46.841 -5.685 70.625 1.00 34.02 144 ASP D O 1
ATOM 5226 N N . VAL D 1 145 ? -45.904 -7.617 69.944 1.00 30.53 145 VAL D N 1
ATOM 5227 C CA . VAL D 1 145 ? -46.454 -7.487 68.596 1.00 28.11 145 VAL D CA 1
ATOM 5228 C C . VAL D 1 145 ? -47.971 -7.659 68.618 1.00 28.52 145 VAL D C 1
ATOM 5229 O O . VAL D 1 145 ? -48.696 -6.974 67.890 1.00 28.35 145 VAL D O 1
ATOM 5233 N N . TRP D 1 146 ? -48.473 -8.570 69.454 1.00 29.56 146 TRP D N 1
ATOM 5234 C CA . TRP D 1 146 ? -49.918 -8.686 69.646 1.00 27.96 146 TRP D CA 1
ATOM 5235 C C . TRP D 1 146 ? -50.508 -7.349 70.075 1.00 30.81 146 TRP D C 1
ATOM 5236 O O . TRP D 1 146 ? -51.521 -6.897 69.527 1.00 30.09 146 TRP D O 1
ATOM 5247 N N . THR D 1 147 ? -49.858 -6.686 71.035 1.00 30.58 147 THR D N 1
ATOM 5248 C CA . THR D 1 147 ? -50.312 -5.378 71.492 1.00 28.54 147 THR D CA 1
ATOM 5249 C C . THR D 1 147 ? -50.331 -4.363 70.355 1.00 33.65 147 THR D C 1
ATOM 5250 O O . THR D 1 147 ? -51.270 -3.567 70.240 1.00 31.20 147 THR D O 1
ATOM 5254 N N . TYR D 1 148 ? -49.296 -4.354 69.517 1.00 31.62 148 TYR D N 1
ATOM 5255 C CA . TYR D 1 148 ? -49.266 -3.384 68.428 1.00 30.48 148 TYR D CA 1
ATOM 5256 C C . TYR D 1 148 ? -50.432 -3.603 67.474 1.00 29.99 148 TYR D C 1
ATOM 5257 O O . TYR D 1 148 ? -51.134 -2.654 67.116 1.00 32.45 148 TYR D O 1
ATOM 5266 N N . VAL D 1 149 ? -50.662 -4.846 67.051 1.00 27.17 149 VAL D N 1
ATOM 5267 C CA . VAL D 1 149 ? -51.679 -5.043 66.019 1.00 31.31 149 VAL D CA 1
ATOM 5268 C C . VAL D 1 149 ? -53.094 -4.930 66.577 1.00 32.50 149 VAL D C 1
ATOM 5269 O O . VAL D 1 149 ? -54.037 -4.696 65.810 1.00 32.32 149 VAL D O 1
ATOM 5273 N N . HIS D 1 150 ? -53.267 -5.044 67.889 1.00 30.83 150 HIS D N 1
ATOM 5274 C CA . HIS D 1 150 ? -54.579 -4.943 68.501 1.00 25.15 150 HIS D CA 1
ATOM 5275 C C . HIS D 1 150 ? -54.865 -3.569 69.086 1.00 31.34 150 HIS D C 1
ATOM 5276 O O . HIS D 1 150 ? -55.950 -3.354 69.625 1.00 33.61 150 HIS D O 1
ATOM 5283 N N . SER D 1 151 ? -53.945 -2.631 68.970 1.00 31.32 151 SER D N 1
ATOM 5284 C CA . SER D 1 151 ? -54.184 -1.299 69.519 1.00 28.80 151 SER D CA 1
ATOM 5285 C C . SER D 1 151 ? -55.199 -0.532 68.673 1.00 30.23 151 SER D C 1
ATOM 5286 O O . SER D 1 151 ? -55.204 -0.646 67.442 1.00 31.16 151 SER D O 1
ATOM 5289 N N . PRO D 1 152 ? -56.046 0.282 69.297 1.00 31.67 152 PRO D N 1
ATOM 5290 C CA . PRO D 1 152 ? -57.032 1.053 68.530 1.00 31.99 152 PRO D CA 1
ATOM 5291 C C . PRO D 1 152 ? -56.387 1.998 67.526 1.00 32.83 152 PRO D C 1
ATOM 5292 O O . PRO D 1 152 ? -55.342 2.599 67.790 1.00 32.02 152 PRO D O 1
ATOM 5296 N N A ASN D 1 153 ? -57.013 2.086 66.353 0.65 30.61 153 ASN D N 1
ATOM 5297 N N B ASN D 1 153 ? -57.038 2.151 66.370 0.35 30.78 153 ASN D N 1
ATOM 5298 C CA A ASN D 1 153 ? -56.772 3.139 65.372 0.65 34.73 153 ASN D CA 1
ATOM 5299 C CA B ASN D 1 153 ? -56.711 3.213 65.411 0.35 34.78 153 ASN D CA 1
ATOM 5300 C C A ASN D 1 153 ? -55.399 3.056 64.711 0.65 35.17 153 ASN D C 1
ATOM 5301 C C B ASN D 1 153 ? -55.280 3.108 64.882 0.35 35.14 153 ASN D C 1
ATOM 5302 O O A ASN D 1 153 ? -54.926 4.050 64.158 0.65 36.09 153 ASN D O 1
ATOM 5303 O O B ASN D 1 153 ? -54.637 4.125 64.614 0.35 36.04 153 ASN D O 1
ATOM 5312 N N . VAL D 1 154 ? -54.747 1.901 64.734 1.00 32.96 154 VAL D N 1
ATOM 5313 C CA . VAL D 1 154 ? -53.443 1.742 64.082 1.00 28.98 154 VAL D CA 1
ATOM 5314 C C . VAL D 1 154 ? -53.693 1.309 62.645 1.00 31.47 154 VAL D C 1
ATOM 5315 O O . VAL D 1 154 ? -54.714 0.678 62.341 1.00 30.27 154 VAL D O 1
ATOM 5319 N N . ASN D 1 155 ? -52.771 1.621 61.752 1.00 26.45 155 ASN D N 1
ATOM 5320 C CA . ASN D 1 155 ? -52.876 1.217 60.366 1.00 27.70 155 ASN D CA 1
ATOM 5321 C C . ASN D 1 155 ? -51.756 0.256 59.961 1.00 27.98 155 ASN D C 1
ATOM 5322 O O . ASN D 1 155 ? -50.891 -0.004 60.735 1.00 26.75 155 ASN D O 1
ATOM 5327 N N . LEU D 1 156 ? -51.791 -0.257 58.754 1.00 24.70 156 LEU D N 1
ATOM 5328 C CA . LEU D 1 156 ? -50.802 -1.258 58.342 1.00 25.49 156 LEU D CA 1
ATOM 5329 C C . LEU D 1 156 ? -49.389 -0.694 58.402 1.00 27.97 156 LEU D C 1
ATOM 5330 O O . LEU D 1 156 ? -48.445 -1.404 58.770 1.00 26.89 156 LEU D O 1
ATOM 5335 N N . ILE D 1 157 ? -49.221 0.574 58.026 1.00 29.56 157 ILE D N 1
ATOM 5336 C CA . ILE D 1 157 ? -47.893 1.176 58.035 1.00 26.03 157 ILE D CA 1
ATOM 5337 C C . ILE D 1 157 ? -47.392 1.357 59.464 1.00 28.88 157 ILE D C 1
ATOM 5338 O O . ILE D 1 157 ? -46.204 1.146 59.744 1.00 27.51 157 ILE D O 1
ATOM 5343 N N . ASN D 1 158 ? -48.276 1.708 60.376 1.00 27.16 158 ASN D N 1
ATOM 5344 C CA . ASN D 1 158 ? -47.918 1.848 61.750 1.00 26.77 158 ASN D CA 1
ATOM 5345 C C . ASN D 1 158 ? -47.356 0.516 62.244 1.00 30.35 158 ASN D C 1
ATOM 5346 O O . ASN D 1 158 ? -46.314 0.483 62.803 1.00 26.55 158 ASN D O 1
ATOM 5351 N N . ILE D 1 159 ? -48.091 -0.562 62.023 1.00 26.97 159 ILE D N 1
ATOM 5352 C CA . ILE D 1 159 ? -47.685 -1.894 62.463 1.00 26.34 159 ILE D CA 1
ATOM 5353 C C . ILE D 1 159 ? -46.344 -2.263 61.846 1.00 29.26 159 ILE D C 1
ATOM 5354 O O . ILE D 1 159 ? -45.415 -2.688 62.546 1.00 28.21 159 ILE D O 1
ATOM 5359 N N . GLU D 1 160 ? -46.219 -2.093 60.527 1.00 25.61 160 GLU D N 1
ATOM 5360 C CA . GLU D 1 160 ? -44.973 -2.450 59.854 1.00 28.10 160 GLU D CA 1
ATOM 5361 C C . GLU D 1 160 ? -43.787 -1.664 60.404 1.00 31.61 160 GLU D C 1
ATOM 5362 O O . GLU D 1 160 ? -42.702 -2.228 60.602 1.00 28.17 160 GLU D O 1
ATOM 5368 N N . ASN D 1 161 ? -43.969 -0.361 60.654 1.00 28.37 161 ASN D N 1
ATOM 5369 C CA . ASN D 1 161 ? -42.854 0.466 61.106 1.00 27.13 161 ASN D CA 1
ATOM 5370 C C . ASN D 1 161 ? -42.358 0.033 62.481 1.00 32.43 161 ASN D C 1
ATOM 5371 O O . ASN D 1 161 ? -41.150 -0.081 62.708 1.00 30.87 161 ASN D O 1
ATOM 5376 N N . ILE D 1 162 ? -43.267 -0.218 63.417 1.00 29.35 162 ILE D N 1
ATOM 5377 C CA . ILE D 1 162 ? -42.778 -0.522 64.754 1.00 29.62 162 ILE D CA 1
ATOM 5378 C C . ILE D 1 162 ? -42.262 -1.963 64.834 1.00 29.31 162 ILE D C 1
ATOM 5379 O O . ILE D 1 162 ? -41.310 -2.246 65.573 1.00 29.69 162 ILE D O 1
ATOM 5384 N N . VAL D 1 163 ? -42.839 -2.889 64.064 1.00 29.32 163 VAL D N 1
ATOM 5385 C CA . VAL D 1 163 ? -42.317 -4.251 64.086 1.00 29.90 163 VAL D CA 1
ATOM 5386 C C . VAL D 1 163 ? -40.950 -4.290 63.418 1.00 34.27 163 VAL D C 1
ATOM 5387 O O . VAL D 1 163 ? -40.060 -5.022 63.858 1.00 32.40 163 VAL D O 1
ATOM 5391 N N . GLY D 1 164 ? -40.738 -3.466 62.385 1.00 30.64 164 GLY D N 1
ATOM 5392 C CA . GLY D 1 164 ? -39.412 -3.365 61.794 1.00 36.72 164 GLY D CA 1
ATOM 5393 C C . GLY D 1 164 ? -38.323 -3.033 62.800 1.00 38.34 164 GLY D C 1
ATOM 5394 O O . GLY D 1 164 ? -37.169 -3.420 62.616 1.00 36.33 164 GLY D O 1
ATOM 5395 N N . LYS D 1 165 ? -38.668 -2.334 63.880 1.00 41.34 165 LYS D N 1
ATOM 5396 C CA . LYS D 1 165 ? -37.667 -2.010 64.895 1.00 44.54 165 LYS D CA 1
ATOM 5397 C C . LYS D 1 165 ? -37.220 -3.230 65.694 1.00 55.29 165 LYS D C 1
ATOM 5398 O O . LYS D 1 165 ? -36.192 -3.162 66.375 1.00 54.64 165 LYS D O 1
ATOM 5404 N N . LYS D 1 166 ? -37.954 -4.342 65.629 1.00 48.67 166 LYS D N 1
ATOM 5405 C CA . LYS D 1 166 ? -37.551 -5.551 66.335 1.00 50.25 166 LYS D CA 1
ATOM 5406 C C . LYS D 1 166 ? -36.618 -6.432 65.520 1.00 57.39 166 LYS D C 1
ATOM 5407 O O . LYS D 1 166 ? -36.101 -7.422 66.051 1.00 67.26 166 LYS D O 1
ATOM 5413 N N . LEU D 1 167 ? -36.388 -6.103 64.257 1.00 46.90 167 LEU D N 1
ATOM 5414 C CA . LEU D 1 167 ? -35.564 -6.930 63.398 1.00 54.75 167 LEU D CA 1
ATOM 5415 C C . LEU D 1 167 ? -34.100 -6.470 63.412 1.00 59.63 167 LEU D C 1
ATOM 5416 O O . LEU D 1 167 ? -33.768 -5.450 64.019 1.00 68.47 167 LEU D O 1
ATOM 5421 N N . SER E 1 4 ? -16.995 20.178 113.220 1.00 58.71 4 SER E N 1
ATOM 5422 C CA . SER E 1 4 ? -16.316 20.183 111.926 1.00 52.62 4 SER E CA 1
ATOM 5423 C C . SER E 1 4 ? -15.781 21.563 111.536 1.00 47.18 4 SER E C 1
ATOM 5424 O O . SER E 1 4 ? -16.422 22.584 111.779 1.00 50.43 4 SER E O 1
ATOM 5427 N N . VAL E 1 5 ? -14.606 21.567 110.899 1.00 39.56 5 VAL E N 1
ATOM 5428 C CA . VAL E 1 5 ? -13.984 22.802 110.430 1.00 37.09 5 VAL E CA 1
ATOM 5429 C C . VAL E 1 5 ? -14.834 23.508 109.377 1.00 35.25 5 VAL E C 1
ATOM 5430 O O . VAL E 1 5 ? -14.648 24.702 109.134 1.00 36.49 5 VAL E O 1
ATOM 5434 N N . PHE E 1 6 ? -15.777 22.805 108.744 1.00 32.14 6 PHE E N 1
ATOM 5435 C CA . PHE E 1 6 ? -16.582 23.447 107.704 1.00 33.52 6 PHE E CA 1
ATOM 5436 C C . PHE E 1 6 ? -17.694 24.307 108.280 1.00 37.59 6 PHE E C 1
ATOM 5437 O O . PHE E 1 6 ? -18.083 25.303 107.658 1.00 32.46 6 PHE E O 1
ATOM 5445 N N . ASN E 1 7 ? -18.216 23.941 109.449 1.00 39.95 7 ASN E N 1
ATOM 5446 C CA . ASN E 1 7 ? -19.131 24.804 110.193 1.00 35.40 7 ASN E CA 1
ATOM 5447 C C . ASN E 1 7 ? -20.323 25.215 109.325 1.00 33.95 7 ASN E C 1
ATOM 5448 O O . ASN E 1 7 ? -20.653 26.396 109.188 1.00 39.93 7 ASN E O 1
ATOM 5453 N N . LYS E 1 8 ? -20.960 24.223 108.703 1.00 33.56 8 LYS E N 1
ATOM 5454 C CA . LYS E 1 8 ? -22.101 24.504 107.851 1.00 32.98 8 LYS E CA 1
ATOM 5455 C C . LYS E 1 8 ? -23.333 24.779 108.707 1.00 40.36 8 LYS E C 1
ATOM 5456 O O . LYS E 1 8 ? -23.441 24.307 109.839 1.00 38.05 8 LYS E O 1
ATOM 5462 N N . ASP E 1 9 ? -24.269 25.538 108.146 1.00 34.15 9 ASP E N 1
ATOM 5463 C CA . ASP E 1 9 ? -25.561 25.773 108.790 1.00 37.35 9 ASP E CA 1
ATOM 5464 C C . ASP E 1 9 ? -26.428 24.530 108.615 1.00 40.05 9 ASP E C 1
ATOM 5465 O O . ASP E 1 9 ? -26.850 24.209 107.498 1.00 39.03 9 ASP E O 1
ATOM 5470 N N . GLU E 1 10 ? -26.714 23.839 109.718 1.00 37.30 10 GLU E N 1
ATOM 5471 C CA . GLU E 1 10 ? -27.464 22.587 109.635 1.00 38.41 10 GLU E CA 1
ATOM 5472 C C . GLU E 1 10 ? -28.870 22.776 109.075 1.00 38.73 10 GLU E C 1
ATOM 5473 O O . GLU E 1 10 ? -29.434 21.826 108.519 1.00 38.38 10 GLU E O 1
ATOM 5479 N N . ARG E 1 11 ? -29.441 23.978 109.187 1.00 40.15 11 ARG E N 1
ATOM 5480 C CA . ARG E 1 11 ? -30.743 24.236 108.579 1.00 44.38 11 ARG E CA 1
ATOM 5481 C C . ARG E 1 11 ? -30.649 24.240 107.057 1.00 41.95 11 ARG E C 1
ATOM 5482 O O . ARG E 1 11 ? -31.558 23.751 106.372 1.00 36.74 11 ARG E O 1
ATOM 5490 N N . ILE E 1 12 ? -29.558 24.788 106.509 1.00 33.14 12 ILE E N 1
ATOM 5491 C CA . ILE E 1 12 ? -29.343 24.722 105.064 1.00 32.31 12 ILE E CA 1
ATOM 5492 C C . ILE E 1 12 ? -28.994 23.293 104.635 1.00 30.59 12 ILE E C 1
ATOM 5493 O O . ILE E 1 12 ? -29.460 22.807 103.600 1.00 33.67 12 ILE E O 1
ATOM 5498 N N . MET E 1 13 ? -28.162 22.602 105.410 1.00 31.97 13 MET E N 1
ATOM 5499 C CA . MET E 1 13 ? -27.809 21.238 105.032 1.00 33.13 13 MET E CA 1
ATOM 5500 C C . MET E 1 13 ? -29.011 20.307 105.129 1.00 34.95 13 MET E C 1
ATOM 5501 O O . MET E 1 13 ? -29.120 19.368 104.336 1.00 35.60 13 MET E O 1
ATOM 5506 N N . ASP E 1 14 ? -29.928 20.555 106.076 1.00 32.24 14 ASP E N 1
ATOM 5507 C CA . ASP E 1 14 ? -31.179 19.797 106.102 1.00 35.21 14 ASP E CA 1
ATOM 5508 C C . ASP E 1 14 ? -31.972 19.999 104.815 1.00 30.21 14 ASP E C 1
ATOM 5509 O O . ASP E 1 14 ? -32.631 19.071 104.335 1.00 32.16 14 ASP E O 1
ATOM 5514 N N . LEU E 1 15 ? -31.910 21.204 104.236 1.00 27.63 15 LEU E N 1
ATOM 5515 C CA . LEU E 1 15 ? -32.601 21.461 102.968 1.00 31.96 15 LEU E CA 1
ATOM 5516 C C . LEU E 1 15 ? -31.954 20.703 101.812 1.00 29.48 15 LEU E C 1
ATOM 5517 O O . LEU E 1 15 ? -32.644 20.271 100.880 1.00 28.44 15 LEU E O 1
ATOM 5522 N N . VAL E 1 16 ? -30.629 20.568 101.838 1.00 30.13 16 VAL E N 1
ATOM 5523 C CA . VAL E 1 16 ? -29.938 19.767 100.830 1.00 31.79 16 VAL E CA 1
ATOM 5524 C C . VAL E 1 16 ? -30.344 18.310 100.963 1.00 30.18 16 VAL E C 1
ATOM 5525 O O . VAL E 1 16 ? -30.628 17.627 99.971 1.00 29.09 16 VAL E O 1
ATOM 5529 N N . SER E 1 17 ? -30.388 17.815 102.196 1.00 26.76 17 SER E N 1
ATOM 5530 C CA . SER E 1 17 ? -30.796 16.438 102.419 1.00 27.93 17 SER E CA 1
ATOM 5531 C C . SER E 1 17 ? -32.251 16.243 102.013 1.00 34.17 17 SER E C 1
ATOM 5532 O O . SER E 1 17 ? -32.606 15.225 101.408 1.00 31.89 17 SER E O 1
ATOM 5535 N N . LYS E 1 18 ? -33.102 17.233 102.294 1.00 32.33 18 LYS E N 1
ATOM 5536 C CA . LYS E 1 18 ? -34.483 17.171 101.825 1.00 30.17 18 LYS E CA 1
ATOM 5537 C C . LYS E 1 18 ? -34.544 17.150 100.305 1.00 27.95 18 LYS E C 1
ATOM 5538 O O . LYS E 1 18 ? -35.372 16.451 99.722 1.00 28.08 18 LYS E O 1
ATOM 5544 N N . HIS E 1 19 ? -33.691 17.926 99.636 1.00 28.97 19 HIS E N 1
ATOM 5545 C CA . HIS E 1 19 ? -33.756 17.868 98.182 1.00 29.19 19 HIS E CA 1
ATOM 5546 C C . HIS E 1 19 ? -33.274 16.517 97.656 1.00 25.87 19 HIS E C 1
ATOM 5547 O O . HIS E 1 19 ? -33.807 16.017 96.658 1.00 28.55 19 HIS E O 1
ATOM 5554 N N . TYR E 1 20 ? -32.313 15.889 98.331 1.00 28.16 20 TYR E N 1
ATOM 5555 C CA . TYR E 1 20 ? -31.974 14.514 97.974 1.00 30.83 20 TYR E CA 1
ATOM 5556 C C . TYR E 1 20 ? -33.210 13.623 98.037 1.00 30.82 20 TYR E C 1
ATOM 5557 O O . TYR E 1 20 ? -33.463 12.828 97.119 1.00 26.31 20 TYR E O 1
ATOM 5566 N N . ASN E 1 21 ? -34.021 13.767 99.101 1.00 28.47 21 ASN E N 1
ATOM 5567 C CA . ASN E 1 21 ? -35.236 12.956 99.224 1.00 29.55 21 ASN E CA 1
ATOM 5568 C C . ASN E 1 21 ? -36.231 13.251 98.113 1.00 28.09 21 ASN E C 1
ATOM 5569 O O . ASN E 1 21 ? -36.987 12.364 97.711 1.00 29.44 21 ASN E O 1
ATOM 5574 N N . VAL E 1 22 ? -36.264 14.492 97.621 1.00 25.34 22 VAL E N 1
ATOM 5575 C CA . VAL E 1 22 ? -37.165 14.829 96.526 1.00 23.73 22 VAL E CA 1
ATOM 5576 C C . VAL E 1 22 ? -36.701 14.186 95.219 1.00 26.25 22 VAL E C 1
ATOM 5577 O O . VAL E 1 22 ? -37.520 13.703 94.427 1.00 27.74 22 VAL E O 1
ATOM 5581 N N . GLU E 1 23 ? -35.393 14.220 94.944 1.00 28.70 23 GLU E N 1
ATOM 5582 C CA . GLU E 1 23 ? -34.869 13.529 93.761 1.00 28.11 23 GLU E CA 1
ATOM 5583 C C . GLU E 1 23 ? -35.097 12.026 93.862 1.00 27.50 23 GLU E C 1
ATOM 5584 O O . GLU E 1 23 ? -35.414 11.365 92.862 1.00 27.88 23 GLU E O 1
ATOM 5590 N N . LEU E 1 24 ? -34.938 11.464 95.063 1.00 25.50 24 LEU E N 1
ATOM 5591 C CA . LEU E 1 24 ? -35.201 10.037 95.249 1.00 26.55 24 LEU E CA 1
ATOM 5592 C C . LEU E 1 24 ? -36.684 9.732 95.109 1.00 29.60 24 LEU E C 1
ATOM 5593 O O . LEU E 1 24 ? -37.068 8.667 94.605 1.00 28.55 24 LEU E O 1
ATOM 5598 N N . CYS E 1 25 ? -37.537 10.646 95.567 1.00 27.89 25 CYS E N 1
ATOM 5599 C CA . CYS E 1 25 ? -38.965 10.412 95.410 1.00 30.16 25 CYS E CA 1
ATOM 5600 C C . CYS E 1 25 ? -39.314 10.368 93.926 1.00 29.51 25 CYS E C 1
ATOM 5601 O O . CYS E 1 25 ? -40.060 9.490 93.478 1.00 28.98 25 CYS E O 1
ATOM 5604 N N . ALA E 1 26 ? -38.712 11.264 93.133 1.00 26.38 26 ALA E N 1
ATOM 5605 C CA . ALA E 1 26 ? -38.859 11.200 91.681 1.00 26.19 26 ALA E CA 1
ATOM 5606 C C . ALA E 1 26 ? -38.349 9.870 91.130 1.00 27.19 26 ALA E C 1
ATOM 5607 O O . ALA E 1 26 ? -39.024 9.225 90.325 1.00 29.22 26 ALA E O 1
ATOM 5609 N N . ALA E 1 27 ? -37.138 9.462 91.521 1.00 28.52 27 ALA E N 1
ATOM 5610 C CA . ALA E 1 27 ? -36.608 8.184 91.034 1.00 29.81 27 ALA E CA 1
ATOM 5611 C C . ALA E 1 27 ? -37.566 7.043 91.353 1.00 29.74 27 ALA E C 1
ATOM 5612 O O . ALA E 1 27 ? -37.902 6.230 90.481 1.00 26.43 27 ALA E O 1
ATOM 5614 N N . ASN E 1 28 ? -38.027 6.986 92.607 1.00 28.95 28 ASN E N 1
ATOM 5615 C CA . ASN E 1 28 ? -38.976 5.965 93.041 1.00 29.27 28 ASN E CA 1
ATOM 5616 C C . ASN E 1 28 ? -40.253 5.986 92.203 1.00 30.35 28 ASN E C 1
ATOM 5617 O O . ASN E 1 28 ? -40.736 4.937 91.761 1.00 29.52 28 ASN E O 1
ATOM 5622 N N . LEU E 1 29 ? -40.829 7.172 91.986 1.00 27.61 29 LEU E N 1
ATOM 5623 C CA . LEU E 1 29 ? -42.037 7.258 91.162 1.00 25.34 29 LEU E CA 1
ATOM 5624 C C . LEU E 1 29 ? -41.765 6.758 89.744 1.00 30.43 29 LEU E C 1
ATOM 5625 O O . LEU E 1 29 ? -42.555 5.991 89.177 1.00 27.69 29 LEU E O 1
ATOM 5630 N N . TYR E 1 30 ? -40.642 7.189 89.150 1.00 27.61 30 TYR E N 1
ATOM 5631 C CA . TYR E 1 30 ? -40.341 6.812 87.770 1.00 27.38 30 TYR E CA 1
ATOM 5632 C C . TYR E 1 30 ? -40.137 5.308 87.626 1.00 26.60 30 TYR E C 1
ATOM 5633 O O . TYR E 1 30 ? -40.557 4.720 86.627 1.00 27.86 30 T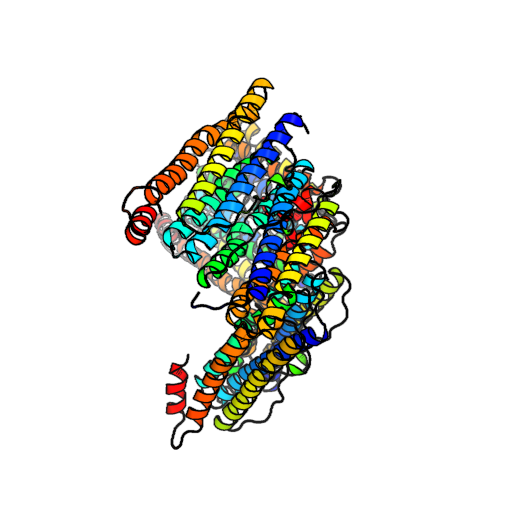YR E O 1
ATOM 5642 N N . PHE E 1 31 ? -39.495 4.656 88.599 1.00 26.44 31 PHE E N 1
ATOM 5643 C CA . PHE E 1 31 ? -39.379 3.198 88.474 1.00 26.60 31 PHE E CA 1
ATOM 5644 C C . PHE E 1 31 ? -40.744 2.528 88.604 1.00 29.96 31 PHE E C 1
ATOM 5645 O O . PHE E 1 31 ? -41.039 1.553 87.895 1.00 28.49 31 PHE E O 1
ATOM 5653 N N . HIS E 1 32 ? -41.598 3.048 89.488 1.00 28.36 32 HIS E N 1
ATOM 5654 C CA . HIS E 1 32 ? -42.976 2.572 89.547 1.00 29.18 32 HIS E CA 1
ATOM 5655 C C . HIS E 1 32 ? -43.701 2.830 88.228 1.00 31.02 32 HIS E C 1
ATOM 5656 O O . HIS E 1 32 ? -44.360 1.934 87.675 1.00 30.34 32 HIS E O 1
ATOM 5663 N N . LEU E 1 33 ? -43.569 4.044 87.688 1.00 26.74 33 LEU E N 1
ATOM 5664 C CA . LEU E 1 33 ? -44.257 4.372 86.440 1.00 27.10 33 LEU E CA 1
ATOM 5665 C C . LEU E 1 33 ? -43.694 3.583 85.263 1.00 27.00 33 LEU E C 1
ATOM 5666 O O . LEU E 1 33 ? -44.396 3.372 84.269 1.00 28.14 33 LEU E O 1
ATOM 5671 N N . ALA E 1 34 ? -42.429 3.162 85.337 1.00 27.76 34 ALA E N 1
ATOM 5672 C CA . ALA E 1 34 ? -41.923 2.250 84.315 1.00 28.74 34 ALA E CA 1
ATOM 5673 C C . ALA E 1 34 ? -42.759 0.977 84.273 1.00 29.21 34 ALA E C 1
ATOM 5674 O O . ALA E 1 34 ? -43.214 0.557 83.202 1.00 28.33 34 ALA E O 1
ATOM 5676 N N . THR E 1 35 ? -42.996 0.357 85.440 1.00 30.41 35 THR E N 1
ATOM 5677 C CA . THR E 1 35 ? -43.748 -0.896 85.450 1.00 27.79 35 THR E CA 1
ATOM 5678 C C . THR E 1 35 ? -45.213 -0.680 85.065 1.00 30.14 35 THR E C 1
ATOM 5679 O O . THR E 1 35 ? -45.803 -1.538 84.400 1.00 29.34 35 THR E O 1
ATOM 5683 N N . VAL E 1 36 ? -45.810 0.456 85.440 1.00 30.04 36 VAL E N 1
ATOM 5684 C CA . VAL E 1 36 ? -47.187 0.734 85.026 1.00 29.55 36 VAL E CA 1
ATOM 5685 C C . VAL E 1 36 ? -47.256 0.905 83.514 1.00 32.09 36 VAL E C 1
ATOM 5686 O O . VAL E 1 36 ? -48.132 0.336 82.848 1.00 27.78 36 VAL E O 1
ATOM 5690 N N . SER E 1 37 ? -46.340 1.713 82.958 1.00 30.76 37 SER E N 1
ATOM 5691 C CA . SER E 1 37 ? -46.294 1.949 81.517 1.00 29.45 37 SER E CA 1
ATOM 5692 C C . SER E 1 37 ? -46.146 0.638 80.760 1.00 29.72 37 SER E C 1
ATOM 5693 O O . SER E 1 37 ? -46.839 0.402 79.763 1.00 31.29 37 SER E O 1
ATOM 5696 N N . LYS E 1 38 ? -45.240 -0.226 81.224 1.00 27.71 38 LYS E N 1
ATOM 5697 C CA . LYS E 1 38 ? -45.036 -1.513 80.567 1.00 25.12 38 LYS E CA 1
ATOM 5698 C C . LYS E 1 38 ? -46.320 -2.338 80.589 1.00 30.93 38 LYS E C 1
ATOM 5699 O O . LYS E 1 38 ? -46.716 -2.927 79.575 1.00 29.73 38 LYS E O 1
ATOM 5705 N N . ALA E 1 39 ? -46.978 -2.397 81.749 1.00 30.39 39 ALA E N 1
ATOM 5706 C CA . ALA E 1 39 ? -48.217 -3.166 81.865 1.00 32.39 39 ALA E CA 1
ATOM 5707 C C . ALA E 1 39 ? -49.327 -2.585 81.005 1.00 35.56 39 ALA E C 1
ATOM 5708 O O . ALA E 1 39 ? -50.248 -3.309 80.618 1.00 34.85 39 ALA E O 1
ATOM 5710 N N . LEU E 1 40 ? -49.278 -1.292 80.709 1.00 32.52 40 LEU E N 1
ATOM 5711 C CA . LEU E 1 40 ? -50.262 -0.707 79.808 1.00 29.95 40 LEU E CA 1
ATOM 5712 C C . LEU E 1 40 ? -49.920 -0.931 78.344 1.00 34.10 40 LEU E C 1
ATOM 5713 O O . LEU E 1 40 ? -50.698 -0.516 77.478 1.00 35.23 40 LEU E O 1
ATOM 5718 N N . GLY E 1 41 ? -48.780 -1.547 78.048 1.00 29.52 41 GLY E N 1
ATOM 5719 C CA . GLY E 1 41 ? -48.397 -1.832 76.686 1.00 32.54 41 GLY E CA 1
ATOM 5720 C C . GLY E 1 41 ? -47.339 -0.924 76.096 1.00 33.98 41 GLY E C 1
ATOM 5721 O O . GLY E 1 41 ? -47.073 -1.027 74.892 1.00 32.12 41 GLY E O 1
ATOM 5722 N N . TYR E 1 42 ? -46.708 -0.065 76.899 1.00 28.65 42 TYR E N 1
ATOM 5723 C CA . TYR E 1 42 ? -45.798 0.972 76.395 1.00 29.73 42 TYR E CA 1
ATOM 5724 C C . TYR E 1 42 ? -44.364 0.636 76.803 1.00 32.71 42 TYR E C 1
ATOM 5725 O O . TYR E 1 42 ? -43.816 1.198 77.754 1.00 29.19 42 TYR E O 1
ATOM 5734 N N . ASP E 1 43 ? -43.741 -0.262 76.038 1.00 28.97 43 ASP E N 1
ATOM 5735 C CA . ASP E 1 43 ? -42.380 -0.702 76.346 1.00 32.05 43 ASP E CA 1
ATOM 5736 C C . ASP E 1 43 ? -41.370 0.449 76.295 1.00 29.87 43 ASP E C 1
ATOM 5737 O O . ASP E 1 43 ? -40.480 0.545 77.155 1.00 28.99 43 ASP E O 1
ATOM 5742 N N . ASN E 1 44 ? -41.452 1.315 75.279 1.00 29.16 44 ASN E N 1
ATOM 5743 C CA . ASN E 1 44 ? -40.473 2.407 75.198 1.00 28.05 44 ASN E CA 1
ATOM 5744 C C . ASN E 1 44 ? -40.729 3.470 76.258 1.00 29.17 44 ASN E C 1
ATOM 5745 O O . ASN E 1 44 ? -39.783 4.035 76.816 1.00 27.59 44 ASN E O 1
ATOM 5750 N N . VAL E 1 45 ? -41.998 3.783 76.533 1.00 28.31 45 VAL E N 1
ATOM 5751 C CA . VAL E 1 45 ? -42.268 4.708 77.635 1.00 28.36 45 VAL E CA 1
ATOM 5752 C C . VAL E 1 45 ? -41.728 4.137 78.942 1.00 27.96 45 VAL E C 1
ATOM 5753 O O . VAL E 1 45 ? -41.128 4.858 79.746 1.00 27.60 45 VAL E O 1
ATOM 5757 N N . ALA E 1 46 ? -41.912 2.828 79.162 1.00 25.63 46 ALA E N 1
ATOM 5758 C CA . ALA E 1 46 ? -41.327 2.182 80.336 1.00 27.42 46 ALA E CA 1
ATOM 5759 C C . ALA E 1 46 ? -39.816 2.380 80.379 1.00 26.84 46 ALA E C 1
ATOM 5760 O O . ALA E 1 46 ? -39.250 2.667 81.435 1.00 26.43 46 ALA E O 1
ATOM 5762 N N . ALA E 1 47 ? -39.145 2.217 79.235 1.00 27.47 47 ALA E N 1
ATOM 5763 C CA . ALA E 1 47 ? -37.690 2.360 79.198 1.00 27.43 47 ALA E CA 1
ATOM 5764 C C . ALA E 1 47 ? -37.276 3.804 79.444 1.00 29.54 47 ALA E C 1
ATOM 5765 O O . ALA E 1 47 ? -36.239 4.072 80.070 1.00 27.90 47 ALA E O 1
ATOM 5767 N N . PHE E 1 48 ? -38.079 4.746 78.951 1.00 28.14 48 PHE E N 1
ATOM 5768 C CA . PHE E 1 48 ? -37.857 6.160 79.238 1.00 25.82 48 PHE E CA 1
ATOM 5769 C C . PHE E 1 48 ? -37.888 6.435 80.738 1.00 27.26 48 PHE E C 1
ATOM 5770 O O . PHE E 1 48 ? -37.046 7.178 81.258 1.00 28.26 48 PHE E O 1
ATOM 5778 N N . PHE E 1 49 ? -38.861 5.861 81.450 1.00 27.44 49 PHE E N 1
ATOM 5779 C CA . PHE E 1 49 ? -38.921 6.077 82.894 1.00 25.15 49 PHE E CA 1
ATOM 5780 C C . PHE E 1 49 ? -37.755 5.411 83.616 1.00 22.97 49 PHE E C 1
ATOM 5781 O O . PHE E 1 49 ? -37.231 5.966 84.588 1.00 25.82 49 PHE E O 1
ATOM 5789 N N . VAL E 1 50 ? -37.346 4.215 83.185 1.00 25.27 50 VAL E N 1
ATOM 5790 C CA . VAL E 1 50 ? -36.133 3.625 83.766 1.00 26.84 50 VAL E CA 1
ATOM 5791 C C . VAL E 1 50 ? -34.948 4.563 83.572 1.00 27.00 50 VAL E C 1
ATOM 5792 O O . VAL E 1 50 ? -34.129 4.761 84.485 1.00 28.12 50 VAL E O 1
ATOM 5796 N N . LYS E 1 51 ? -34.827 5.150 82.382 1.00 25.40 51 LYS E N 1
ATOM 5797 C CA . LYS E 1 51 ? -33.727 6.079 82.135 1.00 25.32 51 LYS E CA 1
ATOM 5798 C C . LYS E 1 51 ? -33.821 7.286 83.062 1.00 28.88 51 LYS E C 1
ATOM 5799 O O . LYS E 1 51 ? -32.827 7.690 83.667 1.00 26.87 51 LYS E O 1
ATOM 5805 N N . MET E 1 52 ? -35.019 7.859 83.208 1.00 25.59 52 MET E N 1
ATOM 5806 C CA . MET E 1 52 ? -35.166 9.029 84.079 1.00 26.43 52 MET E CA 1
ATOM 5807 C C . MET E 1 52 ? -34.837 8.679 85.527 1.00 26.16 52 MET E C 1
ATOM 5808 O O . MET E 1 52 ? -34.129 9.428 86.205 1.00 28.47 52 MET E O 1
ATOM 5813 N N . GLY E 1 53 ? -35.337 7.544 86.018 1.00 26.11 53 GLY E N 1
ATOM 5814 C CA . GLY E 1 53 ? -35.019 7.154 87.384 1.00 25.73 53 GLY E CA 1
ATOM 5815 C C . GLY E 1 53 ? -33.538 6.872 87.579 1.00 28.25 53 GLY E C 1
ATOM 5816 O O . GLY E 1 53 ? -32.949 7.260 88.589 1.00 24.64 53 GLY E O 1
ATOM 5817 N N . SER E 1 54 ? -32.916 6.189 86.617 1.00 25.15 54 SER E N 1
ATOM 5818 C CA . SER E 1 54 ? -31.483 5.905 86.730 1.00 24.85 54 SER E CA 1
ATOM 5819 C C . SER E 1 54 ? -30.652 7.189 86.727 1.00 26.55 54 SER E C 1
ATOM 5820 O O . SER E 1 54 ? -29.656 7.295 87.457 1.00 29.21 54 SER E O 1
ATOM 5823 N N A ASP E 1 55 ? -30.955 8.142 85.872 0.59 26.57 55 ASP E N 1
ATOM 5824 N N B ASP E 1 55 ? -31.042 8.164 85.897 0.41 26.63 55 ASP E N 1
ATOM 5825 C CA A ASP E 1 55 ? -30.348 9.446 85.864 0.59 27.27 55 ASP E CA 1
ATOM 5826 C CA B ASP E 1 55 ? -30.345 9.449 85.839 0.41 27.33 55 ASP E CA 1
ATOM 5827 C C A ASP E 1 55 ? -30.440 10.162 87.208 0.59 29.35 55 ASP E C 1
ATOM 5828 C C B ASP E 1 55 ? -30.434 10.198 87.165 0.41 29.32 55 ASP E C 1
ATOM 5829 O O A ASP E 1 55 ? -29.522 10.778 87.618 0.59 27.77 55 ASP E O 1
ATOM 5830 O O B ASP E 1 55 ? -29.463 10.837 87.591 0.41 27.81 55 ASP E O 1
ATOM 5839 N N . LYS E 1 56 ? -31.602 10.164 87.818 1.00 27.97 56 LYS E N 1
ATOM 5840 C CA . LYS E 1 56 ? -31.709 10.768 89.147 1.00 24.45 56 LYS E CA 1
ATOM 5841 C C . LYS E 1 56 ? -30.706 10.140 90.103 1.00 27.30 56 LYS E C 1
ATOM 5842 O O . LYS E 1 56 ? -30.057 10.846 90.880 1.00 27.03 56 LYS E O 1
ATOM 5848 N N . GLN E 1 57 ? -30.536 8.809 90.041 1.00 24.40 57 GLN E N 1
ATOM 5849 C CA . GLN E 1 57 ? -29.575 8.152 90.932 1.00 29.25 57 GLN E CA 1
ATOM 5850 C C . GLN E 1 57 ? -28.144 8.563 90.617 1.00 31.72 57 GLN E C 1
ATOM 5851 O O . GLN E 1 57 ? -27.382 8.960 91.509 1.00 28.68 57 GLN E O 1
ATOM 5857 N N . SER E 1 58 ? -27.751 8.438 89.350 1.00 27.82 58 SER E N 1
ATOM 5858 C CA . SER E 1 58 ? -26.349 8.517 88.972 1.00 29.44 58 SER E CA 1
ATOM 5859 C C . SER E 1 58 ? -25.855 9.947 88.824 1.00 32.21 58 SER E C 1
ATOM 5860 O O . SER E 1 58 ? -24.651 10.199 88.966 1.00 31.04 58 SER E O 1
ATOM 5863 N N . ALA E 1 59 ? -26.744 10.893 88.556 1.00 25.27 59 ALA E N 1
ATOM 5864 C CA . ALA E 1 59 ? -26.342 12.278 88.336 1.00 25.03 59 ALA E CA 1
ATOM 5865 C C . ALA E 1 59 ? -26.819 13.227 89.423 1.00 30.52 59 ALA E C 1
ATOM 5866 O O . ALA E 1 59 ? -26.077 14.135 89.787 1.00 27.90 59 ALA E O 1
ATOM 5868 N N . HIS E 1 60 ? -28.030 13.045 89.970 1.00 28.79 60 HIS E N 1
ATOM 5869 C CA . HIS E 1 60 ? -28.539 14.011 90.952 1.00 23.59 60 HIS E CA 1
ATOM 5870 C C . HIS E 1 60 ? -28.199 13.590 92.378 1.00 24.33 60 HIS E C 1
ATOM 5871 O O . HIS E 1 60 ? -27.505 14.306 93.103 1.00 25.30 60 HIS E O 1
ATOM 5878 N N . MET E 1 61 ? -28.694 12.421 92.790 1.00 24.54 61 MET E N 1
ATOM 5879 C CA . MET E 1 61 ? -28.427 11.933 94.141 1.00 26.95 61 MET E CA 1
ATOM 5880 C C . MET E 1 61 ? -26.927 11.766 94.395 1.00 29.73 61 MET E C 1
ATOM 5881 O O . MET E 1 61 ? -26.438 12.070 95.493 1.00 27.80 61 MET E O 1
ATOM 5886 N N . SER E 1 62 ? -26.175 11.291 93.390 1.00 25.36 62 SER E N 1
ATOM 5887 C CA . SER E 1 62 ? -24.728 11.142 93.552 1.00 25.46 62 SER E CA 1
ATOM 5888 C C . SER E 1 62 ? -24.050 12.481 93.868 1.00 26.75 62 SER E C 1
ATOM 5889 O O . SER E 1 62 ? -23.235 12.578 94.794 1.00 27.26 62 SER E O 1
ATOM 5892 N N . ARG E 1 63 ? -24.357 13.521 93.100 1.00 25.28 63 ARG E N 1
ATOM 5893 C CA . ARG E 1 63 ? -23.769 14.839 93.384 1.00 28.15 63 ARG E CA 1
ATOM 5894 C C . ARG E 1 63 ? -24.144 15.345 94.779 1.00 27.08 63 ARG E C 1
ATOM 5895 O O . ARG E 1 63 ? -23.313 15.938 95.476 1.00 26.44 63 ARG E O 1
ATOM 5903 N N . LEU E 1 64 ? -25.395 15.147 95.197 1.00 26.01 64 LEU E N 1
ATOM 5904 C CA . LEU E 1 64 ? -25.830 15.671 96.493 1.00 27.27 64 LEU E CA 1
ATOM 5905 C C . LEU E 1 64 ? -25.082 14.999 97.648 1.00 30.42 64 LEU E C 1
ATOM 5906 O O . LEU E 1 64 ? -24.542 15.678 98.530 1.00 27.87 64 LEU E O 1
ATOM 5911 N N . VAL E 1 65 ? -25.016 13.663 97.653 1.00 27.31 65 VAL E N 1
ATOM 5912 C CA . VAL E 1 65 ? -24.324 12.988 98.755 1.00 27.58 65 VAL E CA 1
ATOM 5913 C C . VAL E 1 65 ? -22.819 13.282 98.724 1.00 28.96 65 VAL E C 1
ATOM 5914 O O . VAL E 1 65 ? -22.179 13.379 99.778 1.00 26.49 65 VAL E O 1
ATOM 5918 N N . LYS E 1 66 ? -22.225 13.454 97.540 1.00 27.30 66 LYS E N 1
ATOM 5919 C CA . LYS E 1 66 ? -20.805 13.807 97.506 1.00 25.03 66 LYS E CA 1
ATOM 5920 C C . LYS E 1 66 ? -20.565 15.211 98.055 1.00 25.84 66 LYS E C 1
ATOM 5921 O O . LYS E 1 66 ? -19.587 15.435 98.774 1.00 27.40 66 LYS E O 1
ATOM 5927 N N . TYR E 1 67 ? -21.453 16.160 97.739 1.00 25.29 67 TYR E N 1
ATOM 5928 C CA . TYR E 1 67 ? -21.341 17.505 98.314 1.00 26.87 67 TYR E CA 1
ATOM 5929 C C . TYR E 1 67 ? -21.479 17.468 99.833 1.00 28.54 67 TYR E C 1
ATOM 5930 O O . TYR E 1 67 ? -20.697 18.097 100.551 1.00 29.78 67 TYR E O 1
ATOM 5939 N N . MET E 1 68 ? -22.466 16.723 100.347 1.00 27.17 68 MET E N 1
ATOM 5940 C CA . MET E 1 68 ? -22.630 16.670 101.796 1.00 27.52 68 MET E CA 1
ATOM 5941 C C . MET E 1 68 ? -21.388 16.096 102.470 1.00 29.46 68 MET E C 1
ATOM 5942 O O . MET E 1 68 ? -20.967 16.590 103.523 1.00 28.34 68 MET E O 1
ATOM 5947 N N . MET E 1 69 ? -20.766 15.079 101.861 1.00 26.74 69 MET E N 1
ATOM 5948 C CA . MET E 1 69 ? -19.530 14.537 102.420 1.00 27.49 69 MET E CA 1
ATOM 5949 C C . MET E 1 69 ? -18.387 15.545 102.337 1.00 32.06 69 MET E C 1
ATOM 5950 O O . MET E 1 69 ? -17.533 15.598 103.230 1.00 30.65 69 MET E O 1
ATOM 5955 N N . LYS E 1 70 ? -18.335 16.338 101.265 1.00 27.53 70 LYS E N 1
ATOM 5956 C CA . LYS E 1 70 ? -17.279 17.350 101.176 1.00 28.34 70 LYS E CA 1
ATOM 5957 C C . LYS E 1 70 ? -17.316 18.303 102.370 1.00 31.38 70 LYS E C 1
ATOM 5958 O O . LYS E 1 70 ? -16.264 18.791 102.808 1.00 31.41 70 LYS E O 1
ATOM 5964 N N . VAL E 1 71 ? -18.505 18.586 102.901 1.00 30.76 71 VAL E N 1
ATOM 5965 C CA . VAL E 1 71 ? -18.648 19.530 104.007 1.00 28.49 71 VAL E CA 1
ATOM 5966 C C . VAL E 1 71 ? -19.053 18.826 105.305 1.00 34.06 71 VAL E C 1
ATOM 5967 O O . VAL E 1 71 ? -19.627 19.455 106.202 1.00 34.65 71 VAL E O 1
ATOM 5971 N N . ASP E 1 72 ? -18.756 17.529 105.415 1.00 28.06 72 ASP E N 1
ATOM 5972 C CA . ASP E 1 72 ? -18.935 16.749 106.645 1.00 32.05 72 ASP E CA 1
ATOM 5973 C C . ASP E 1 72 ? -20.373 16.779 107.170 1.00 33.07 72 ASP E C 1
ATOM 5974 O O . ASP E 1 72 ? -20.594 16.706 108.375 1.00 37.51 72 ASP E O 1
ATOM 5979 N N . SER E 1 73 ? -21.378 16.888 106.306 1.00 30.58 73 SER E N 1
ATOM 5980 C CA . SER E 1 73 ? -22.756 16.948 106.781 1.00 29.02 73 SER E CA 1
ATOM 5981 C C . SER E 1 73 ? -23.492 15.641 106.513 1.00 31.16 73 SER E C 1
ATOM 5982 O O . SER E 1 73 ? -23.055 14.808 105.713 1.00 29.59 73 SER E O 1
ATOM 5985 N N . ILE E 1 74 ? -24.624 15.465 107.203 1.00 31.25 74 ILE E N 1
ATOM 5986 C CA . ILE E 1 74 ? -25.303 14.169 107.291 1.00 31.07 74 ILE E CA 1
ATOM 5987 C C . ILE E 1 74 ? -26.522 14.135 106.381 1.00 31.86 74 ILE E C 1
ATOM 5988 O O . ILE E 1 74 ? -27.410 14.992 106.477 1.00 29.92 74 ILE E O 1
ATOM 5993 N N . LEU E 1 75 ? -26.604 13.090 105.558 1.00 27.13 75 LEU E N 1
ATOM 5994 C CA . LEU E 1 75 ? -27.756 12.839 104.712 1.00 30.99 75 LEU E CA 1
ATOM 5995 C C . LEU E 1 75 ? -28.761 12.005 105.488 1.00 33.79 75 LEU E C 1
ATOM 5996 O O . LEU E 1 75 ? -28.417 10.944 106.019 1.00 33.92 75 LEU E O 1
ATOM 6001 N N . LYS E 1 76 ? -29.998 12.472 105.540 1.00 32.15 76 LYS E N 1
ATOM 6002 C CA . LYS E 1 76 ? -31.058 11.749 106.230 1.00 40.17 76 LYS E CA 1
ATOM 6003 C C . LYS E 1 76 ? -32.173 11.429 105.241 1.00 32.47 76 LYS E C 1
ATOM 6004 O O . LYS E 1 76 ? -32.835 12.335 104.725 1.00 38.35 76 LYS E O 1
ATOM 6010 N N . ILE E 1 77 ? -32.365 10.144 104.982 1.00 33.07 77 ILE E N 1
ATOM 6011 C CA . ILE E 1 77 ? -33.477 9.653 104.181 1.00 35.30 77 ILE E CA 1
ATOM 6012 C C . ILE E 1 77 ? -34.709 9.556 105.069 1.00 37.36 77 ILE E C 1
ATOM 6013 O O . ILE E 1 77 ? -34.621 9.090 106.209 1.00 38.59 77 ILE E O 1
ATOM 6018 N N . ASN E 1 78 ? -35.863 9.979 104.558 1.00 33.46 78 ASN E N 1
ATOM 6019 C CA . ASN E 1 78 ? -37.092 9.899 105.344 1.00 38.79 78 ASN E CA 1
ATOM 6020 C C . ASN E 1 78 ? -38.278 9.714 104.402 1.00 39.29 78 ASN E C 1
ATOM 6021 O O . ASN E 1 78 ? -38.115 9.417 103.215 1.00 34.10 78 ASN E O 1
ATOM 6026 N N . GLN E 1 79 ? -39.487 9.898 104.934 1.00 37.44 79 GLN E N 1
ATOM 6027 C CA . GLN E 1 79 ? -40.678 9.541 104.175 1.00 35.28 79 GLN E CA 1
ATOM 6028 C C . GLN E 1 79 ? -40.950 10.489 103.018 1.00 31.45 79 GLN E C 1
ATOM 6029 O O . GLN E 1 79 ? -41.783 10.163 102.169 1.00 37.24 79 GLN E O 1
ATOM 6035 N N . ILE E 1 80 ? -40.243 11.625 102.940 1.00 32.47 80 ILE E N 1
ATOM 6036 C CA . ILE E 1 80 ? -40.311 12.483 101.754 1.00 33.74 80 ILE E CA 1
ATOM 6037 C C . ILE E 1 80 ? -39.946 11.696 100.498 1.00 35.56 80 ILE E C 1
ATOM 6038 O O . ILE E 1 80 ? -40.443 11.984 99.402 1.00 33.20 80 ILE E O 1
ATOM 6043 N N . SER E 1 81 ? -39.095 10.683 100.639 1.00 31.05 81 SER E N 1
ATOM 6044 C CA . SER E 1 81 ? -38.611 9.917 99.492 1.00 30.32 81 SER E CA 1
ATOM 6045 C C . SER E 1 81 ? -39.621 8.925 98.937 1.00 30.54 81 SER E C 1
ATOM 6046 O O . SER E 1 81 ? -39.370 8.362 97.866 1.00 30.53 81 SER E O 1
ATOM 6049 N N . VAL E 1 82 ? -40.738 8.676 99.622 1.00 28.95 82 VAL E N 1
ATOM 6050 C CA . VAL E 1 82 ? -41.703 7.662 99.212 1.00 30.04 82 VAL E CA 1
ATOM 6051 C C . VAL E 1 82 ? -42.852 8.362 98.494 1.00 37.96 82 VAL E C 1
ATOM 6052 O O . VAL E 1 82 ? -43.610 9.106 99.140 1.00 35.57 82 VAL E O 1
ATOM 6056 N N . PRO E 1 83 ? -43.045 8.137 97.198 1.00 35.88 83 PRO E N 1
ATOM 6057 C CA . PRO E 1 83 ? -44.093 8.870 96.482 1.00 33.61 83 PRO E CA 1
ATOM 6058 C C . PRO E 1 83 ? -45.482 8.387 96.869 1.00 40.80 83 PRO E C 1
ATOM 6059 O O . PRO E 1 83 ? -45.693 7.209 97.162 1.00 35.40 83 PRO E O 1
ATOM 6063 N N . GLU E 1 84 ? -46.425 9.326 96.891 1.00 43.98 84 GLU E N 1
ATOM 6064 C CA . GLU E 1 84 ? -47.835 8.986 97.025 1.00 51.39 84 GLU E CA 1
ATOM 6065 C C . GLU E 1 84 ? -48.320 8.387 95.715 1.00 50.26 84 GLU E C 1
ATOM 6066 O O . GLU E 1 84 ? -48.249 9.040 94.668 1.00 60.14 84 GLU E O 1
ATOM 6072 N N . LEU E 1 85 ? -48.808 7.155 95.763 1.00 48.33 85 LEU E N 1
ATOM 6073 C CA . LEU E 1 85 ? -49.228 6.440 94.563 1.00 56.30 85 LEU E CA 1
ATOM 6074 C C . LEU E 1 85 ? -50.745 6.506 94.412 1.00 57.95 85 LEU E C 1
ATOM 6075 O O . LEU E 1 85 ? -51.481 6.109 95.319 1.00 62.93 85 LEU E O 1
ATOM 6080 N N . VAL E 1 86 ? -51.200 7.025 93.278 1.00 57.58 86 VAL E N 1
ATOM 6081 C CA . VAL E 1 86 ? -52.580 6.898 92.860 1.00 55.91 86 VAL E CA 1
ATOM 6082 C C . VAL E 1 86 ? -52.664 5.763 91.846 1.00 56.99 86 VAL E C 1
ATOM 6083 O O . VAL E 1 86 ? -51.655 5.257 91.361 1.00 52.28 86 VAL E O 1
ATOM 6087 N N . SER E 1 87 ? -53.881 5.345 91.523 1.00 52.94 87 SER E N 1
ATOM 6088 C CA . SER E 1 87 ? -54.060 4.349 90.480 1.00 53.11 87 SER E CA 1
ATOM 6089 C C . SER E 1 87 ? -54.040 5.027 89.117 1.00 49.64 87 SER E C 1
ATOM 6090 O O . SER E 1 87 ? -54.520 6.152 88.961 1.00 43.33 87 SER E O 1
ATOM 6093 N N . PHE E 1 88 ? -53.460 4.344 88.133 1.00 46.63 88 PHE E N 1
ATOM 6094 C CA . PHE E 1 88 ? -53.364 4.853 86.772 1.00 45.86 88 PHE E CA 1
ATOM 6095 C C . PHE E 1 88 ? -54.087 3.897 85.839 1.00 51.37 88 PHE E C 1
ATOM 6096 O O . PHE E 1 88 ? -53.856 2.685 85.885 1.00 57.61 88 PHE E O 1
ATOM 6104 N N . GLU E 1 89 ? -54.977 4.435 85.009 1.00 40.51 89 GLU E N 1
ATOM 6105 C CA . GLU E 1 89 ? -55.657 3.602 84.032 1.00 41.81 89 GLU E CA 1
ATOM 6106 C C . GLU E 1 89 ? -55.193 3.841 82.609 1.00 35.24 89 GLU E C 1
ATOM 6107 O O . GLU E 1 89 ? -55.395 2.967 81.762 1.00 35.49 89 GLU E O 1
ATOM 6113 N N . THR E 1 90 ? -54.590 4.997 82.327 1.00 36.20 90 THR E N 1
ATOM 6114 C CA . THR E 1 90 ? -54.170 5.372 80.986 1.00 35.85 90 THR E CA 1
ATOM 6115 C C . THR E 1 90 ? -52.735 5.873 81.033 1.00 34.90 90 THR E C 1
ATOM 6116 O O . THR E 1 90 ? -52.240 6.299 82.078 1.00 29.57 90 THR E O 1
ATOM 6120 N N . ILE E 1 91 ? -52.069 5.811 79.878 1.00 28.49 91 ILE E N 1
ATOM 6121 C CA . ILE E 1 91 ? -50.716 6.355 79.788 1.00 29.18 91 ILE E CA 1
ATOM 6122 C C . ILE E 1 91 ? -50.734 7.871 79.934 1.00 30.31 91 ILE E C 1
ATOM 6123 O O . ILE E 1 91 ? -49.712 8.478 80.282 1.00 29.74 91 ILE E O 1
ATOM 6128 N N . GLN E 1 92 ? -51.886 8.512 79.687 1.00 32.11 92 GLN E N 1
ATOM 6129 C CA . GLN E 1 92 ? -51.985 9.953 79.917 1.00 30.87 92 GLN E CA 1
ATOM 6130 C C . GLN E 1 92 ? -51.910 10.277 81.404 1.00 27.75 92 GLN E C 1
ATOM 6131 O O . GLN E 1 92 ? -51.274 11.259 81.807 1.00 31.34 92 GLN E O 1
ATOM 6137 N N . GLU E 1 93 ? -52.585 9.481 82.234 1.00 30.18 93 GLU E N 1
ATOM 6138 C CA . GLU E 1 93 ? -52.524 9.696 83.675 1.00 27.31 93 GLU E CA 1
ATOM 6139 C C . GLU E 1 93 ? -51.119 9.439 84.206 1.00 29.62 93 GLU E C 1
ATOM 6140 O O . GLU E 1 93 ? -50.674 10.102 85.153 1.00 29.25 93 GLU E O 1
ATOM 6146 N N . VAL E 1 94 ? -50.432 8.450 83.629 1.00 27.90 94 VAL E N 1
ATOM 6147 C CA . VAL E 1 94 ? -49.027 8.199 83.964 1.00 25.95 94 VAL E CA 1
ATOM 6148 C C . VAL E 1 94 ? -48.184 9.450 83.722 1.00 29.97 94 VAL E C 1
ATOM 6149 O O . VAL E 1 94 ? -47.406 9.877 84.584 1.00 29.66 94 VAL E O 1
ATOM 6153 N N . LEU E 1 95 ? -48.306 10.055 82.539 1.00 25.66 95 LEU E N 1
ATOM 6154 C CA . LEU E 1 95 ? -47.478 11.225 82.273 1.00 28.35 95 LEU E CA 1
ATOM 6155 C C . LEU E 1 95 ? -47.909 12.423 83.112 1.00 28.25 95 LEU E C 1
ATOM 6156 O O . LEU E 1 95 ? -47.066 13.249 83.470 1.00 25.45 95 LEU E O 1
ATOM 6161 N N . ASP E 1 96 ? -49.200 12.526 83.440 1.00 30.40 96 ASP E N 1
ATOM 6162 C CA . ASP E 1 96 ? -49.656 13.576 84.356 1.00 32.95 96 ASP E CA 1
ATOM 6163 C C . ASP E 1 96 ? -48.883 13.511 85.666 1.00 27.66 96 ASP E C 1
ATOM 6164 O O . ASP E 1 96 ? -48.401 14.530 86.183 1.00 30.74 96 ASP E O 1
ATOM 6169 N N . ALA E 1 97 ? -48.761 12.306 86.217 1.00 27.51 97 ALA E N 1
ATOM 6170 C CA . ALA E 1 97 ? -48.087 12.129 87.494 1.00 30.79 97 ALA E CA 1
ATOM 6171 C C . ALA E 1 97 ? -46.609 12.471 87.381 1.00 31.81 97 ALA E C 1
ATOM 6172 O O . ALA E 1 97 ? -46.049 13.112 88.278 1.00 27.81 97 ALA E O 1
ATOM 6174 N N . ALA E 1 98 ? -45.965 12.053 86.281 1.00 27.73 98 ALA E N 1
ATOM 6175 C CA . ALA E 1 98 ? -44.547 12.356 86.073 1.00 26.04 98 ALA E CA 1
ATOM 6176 C C . ALA E 1 98 ? -44.312 13.858 85.944 1.00 25.88 98 ALA E C 1
ATOM 6177 O O . ALA E 1 98 ? -43.372 14.408 86.528 1.00 27.62 98 ALA E O 1
ATOM 6179 N N . LEU E 1 99 ? -45.156 14.538 85.166 1.00 26.79 99 LEU E N 1
ATOM 6180 C CA . LEU E 1 99 ? -45.005 15.981 85.001 1.00 26.75 99 LEU E CA 1
ATOM 6181 C C . LEU E 1 99 ? -45.142 16.714 86.332 1.00 26.81 99 LEU E C 1
ATOM 6182 O O . LEU E 1 99 ? -44.371 17.641 86.621 1.00 28.25 99 LEU E O 1
ATOM 6187 N N . LYS E 1 100 ? -46.114 16.315 87.162 1.00 28.35 100 LYS E N 1
ATOM 6188 C CA . LYS E 1 100 ? -46.250 16.949 88.475 1.00 32.01 100 LYS E CA 1
ATOM 6189 C C . LYS E 1 100 ? -45.041 16.662 89.354 1.00 29.34 100 LYS E C 1
ATOM 6190 O O . LYS E 1 100 ? -44.593 17.526 90.121 1.00 27.29 100 LYS E O 1
ATOM 6196 N N . MET E 1 101 ? -44.501 15.451 89.261 1.00 28.16 101 MET E N 1
ATOM 6197 C CA . MET E 1 101 ? -43.335 15.108 90.068 1.00 29.00 101 MET E CA 1
ATOM 6198 C C . MET E 1 101 ? -42.138 15.952 89.675 1.00 28.08 101 MET E C 1
ATOM 6199 O O . MET E 1 101 ? -41.453 16.522 90.531 1.00 28.08 101 MET E O 1
ATOM 6204 N N . GLU E 1 102 ? -41.845 16.022 88.377 1.00 29.16 102 GLU E N 1
ATOM 6205 C CA . GLU E 1 102 ? -40.624 16.725 87.983 1.00 28.70 102 GLU E CA 1
ATOM 6206 C C . GLU E 1 102 ? -40.773 18.231 88.198 1.00 26.33 102 GLU E C 1
ATOM 6207 O O . GLU E 1 102 ? -39.791 18.923 88.492 1.00 25.72 102 GLU E O 1
ATOM 6213 N N . SER E 1 103 ? -42.002 18.756 88.095 1.00 27.28 103 SER E N 1
ATOM 6214 C CA . SER E 1 103 ? -42.227 20.154 88.464 1.00 23.18 103 SER E CA 1
ATOM 6215 C C . SER E 1 103 ? -41.855 20.397 89.916 1.00 23.60 103 SER E C 1
ATOM 6216 O O . SER E 1 103 ? -41.323 21.457 90.265 1.00 28.51 103 SER E O 1
ATOM 6219 N N . LYS E 1 104 ? -42.161 19.439 90.783 1.00 26.60 104 LYS E N 1
ATOM 6220 C CA . LYS E 1 104 ? -41.807 19.565 92.193 1.00 31.22 104 LYS E CA 1
ATOM 6221 C C . LYS E 1 104 ? -40.301 19.467 92.425 1.00 31.61 104 LYS E C 1
ATOM 6222 O O . LYS E 1 104 ? -39.765 20.145 93.313 1.00 30.47 104 LYS E O 1
ATOM 6228 N N . VAL E 1 105 ? -39.604 18.611 91.675 1.00 29.58 105 VAL E N 1
ATOM 6229 C CA . VAL E 1 105 ? -38.147 18.591 91.764 1.00 27.53 105 VAL E CA 1
ATOM 6230 C C . VAL E 1 105 ? -37.601 19.980 91.463 1.00 27.11 105 VAL E C 1
ATOM 6231 O O . VAL E 1 105 ? -36.788 20.528 92.212 1.00 28.47 105 VAL E O 1
ATOM 6235 N N . ARG E 1 106 ? -38.061 20.571 90.360 1.00 26.24 106 ARG E N 1
ATOM 6236 C CA . ARG E 1 106 ? -37.573 21.883 89.936 1.00 26.98 106 ARG E CA 1
ATOM 6237 C C . ARG E 1 106 ? -37.883 22.965 90.977 1.00 27.38 106 ARG E C 1
ATOM 6238 O O . ARG E 1 106 ? -37.062 23.859 91.225 1.00 30.48 106 ARG E O 1
ATOM 6246 N N . GLU E 1 107 ? -39.077 22.914 91.577 1.00 28.35 107 GLU E N 1
ATOM 6247 C CA . GLU E 1 107 ? -39.403 23.857 92.648 1.00 29.82 107 GLU E CA 1
ATOM 6248 C C . GLU E 1 107 ? -38.498 23.651 93.856 1.00 32.27 107 GLU E C 1
ATOM 6249 O O . GLU E 1 107 ? -38.096 24.619 94.520 1.00 30.14 107 GLU E O 1
ATOM 6255 N N . SER E 1 108 ? -38.176 22.388 94.166 1.00 28.19 108 SER E N 1
ATOM 6256 C CA . SER E 1 108 ? -37.275 22.103 95.278 1.00 28.34 108 SER E CA 1
ATOM 6257 C C . SER E 1 108 ? -35.872 22.633 95.002 1.00 30.31 108 SER E C 1
ATOM 6258 O O . SER E 1 108 ? -35.251 23.235 95.887 1.00 29.13 108 SER E O 1
ATOM 6261 N N . VAL E 1 109 ? -35.350 22.422 93.781 1.00 26.63 109 VAL E N 1
ATOM 6262 C CA . VAL E 1 109 ? -34.059 23.018 93.414 1.00 25.45 109 VAL E CA 1
ATOM 6263 C C . VAL E 1 109 ? -34.079 24.521 93.675 1.00 29.42 109 VAL E C 1
ATOM 6264 O O . VAL E 1 109 ? -33.154 25.087 94.274 1.00 30.50 109 VAL E O 1
ATOM 6268 N N . LYS E 1 110 ? -35.127 25.188 93.192 1.00 28.85 110 LYS E N 1
ATOM 6269 C CA . LYS E 1 110 ? -35.215 26.641 93.316 1.00 30.14 110 LYS E CA 1
ATOM 6270 C C . LYS E 1 110 ? -35.221 27.069 94.775 1.00 32.58 110 LYS E C 1
ATOM 6271 O O . LYS E 1 110 ? -34.585 28.071 95.138 1.00 31.70 110 LYS E O 1
ATOM 6277 N N A ASN E 1 111 ? -35.927 26.323 95.627 0.43 34.77 111 ASN E N 1
ATOM 6278 N N B ASN E 1 111 ? -35.941 26.328 95.621 0.57 34.78 111 ASN E N 1
ATOM 6279 C CA A ASN E 1 111 ? -36.030 26.697 97.035 0.43 35.97 111 ASN E CA 1
ATOM 6280 C CA B ASN E 1 111 ? -36.032 26.672 97.038 0.57 35.99 111 ASN E CA 1
ATOM 6281 C C A ASN E 1 111 ? -34.687 26.573 97.754 0.43 33.08 111 ASN E C 1
ATOM 6282 C C B ASN E 1 111 ? -34.671 26.588 97.722 0.57 33.07 111 ASN E C 1
ATOM 6283 O O A ASN E 1 111 ? -34.313 27.460 98.527 0.43 31.80 111 ASN E O 1
ATOM 6284 O O B ASN E 1 111 ? -34.271 27.508 98.442 0.57 31.77 111 ASN E O 1
ATOM 6293 N N . VAL E 1 112 ? -33.955 25.475 97.531 1.00 31.17 112 VAL E N 1
ATOM 6294 C CA . VAL E 1 112 ? -32.625 25.340 98.130 1.00 29.06 112 VAL E CA 1
ATOM 6295 C C . VAL E 1 112 ? -31.704 26.434 97.615 1.00 27.67 112 VAL E C 1
ATOM 6296 O O . VAL E 1 112 ? -30.921 27.022 98.371 1.00 32.37 112 VAL E O 1
ATOM 6300 N N . THR E 1 113 ? -31.763 26.700 96.311 1.00 28.41 113 THR E N 1
ATOM 6301 C CA . THR E 1 113 ? -30.890 27.700 95.714 1.00 28.38 113 THR E CA 1
ATOM 6302 C C . THR E 1 113 ? -31.162 29.073 96.321 1.00 31.21 113 THR E C 1
ATOM 6303 O O . THR E 1 113 ? -30.239 29.800 96.704 1.00 30.15 113 THR E O 1
ATOM 6307 N N . GLU E 1 114 ? -32.438 29.434 96.422 1.00 28.69 114 GLU E N 1
ATOM 6308 C CA . GLU E 1 114 ? -32.797 30.758 96.912 1.00 27.88 114 GLU E CA 1
ATOM 6309 C C . GLU E 1 114 ? -32.436 30.920 98.384 1.00 30.56 114 GLU E C 1
ATOM 6310 O O . GLU E 1 114 ? -31.843 31.934 98.781 1.00 32.51 114 GLU E O 1
ATOM 6316 N N . ILE E 1 115 ? -32.767 29.920 99.204 1.00 33.05 115 ILE E N 1
ATOM 6317 C CA . ILE E 1 115 ? -32.530 30.019 100.640 1.00 33.37 115 ILE E CA 1
ATOM 6318 C C . ILE E 1 115 ? -31.030 29.988 100.952 1.00 35.00 115 ILE E C 1
ATOM 6319 O O . ILE E 1 115 ? -30.556 30.715 101.836 1.00 32.71 115 ILE E O 1
ATOM 6324 N N . SER E 1 116 ? -30.252 29.159 100.237 1.00 30.59 116 SER E N 1
ATOM 6325 C CA . SER E 1 116 ? -28.813 29.135 100.503 1.00 27.75 116 SER E CA 1
ATOM 6326 C C . SER E 1 116 ? -28.171 30.473 100.154 1.00 30.62 116 SER E C 1
ATOM 6327 O O . SER E 1 116 ? -27.298 30.961 100.887 1.00 29.97 116 SER E O 1
ATOM 6330 N N . LEU E 1 117 ? -28.591 31.094 99.048 1.00 31.70 117 LEU E N 1
ATOM 6331 C CA . LEU E 1 117 ? -28.026 32.392 98.688 1.00 30.74 117 LEU E CA 1
ATOM 6332 C C . LEU E 1 117 ? -28.377 33.452 99.735 1.00 32.31 117 LEU E C 1
ATOM 6333 O O . LEU E 1 117 ? -27.508 34.204 100.196 1.00 32.63 117 LEU E O 1
ATOM 6338 N N . LEU E 1 118 ? -29.649 33.514 100.130 1.00 31.57 118 LEU E N 1
ATOM 6339 C CA . LEU E 1 118 ? -30.066 34.495 101.130 1.00 34.74 118 LEU E CA 1
ATOM 6340 C C . LEU E 1 118 ? -29.338 34.276 102.447 1.00 34.45 118 LEU E C 1
ATOM 6341 O O . LEU E 1 118 ? -28.995 35.243 103.129 1.00 34.79 118 LEU E O 1
ATOM 6346 N N . ALA E 1 119 ? -29.050 33.016 102.796 1.00 33.35 119 ALA E N 1
ATOM 6347 C CA . ALA E 1 119 ? -28.292 32.709 103.999 1.00 31.12 119 ALA E CA 1
ATOM 6348 C C . ALA E 1 119 ? -26.788 32.915 103.838 1.00 32.96 119 ALA E C 1
ATOM 6349 O O . ALA E 1 119 ? -26.047 32.650 104.790 1.00 35.84 119 ALA E O 1
ATOM 6351 N N . LYS E 1 120 ? -26.317 33.381 102.673 1.00 27.74 120 LYS E N 1
ATOM 6352 C CA . LYS E 1 120 ? -24.883 33.530 102.384 1.00 32.46 120 LYS E CA 1
ATOM 6353 C C . LYS E 1 120 ? -24.128 32.197 102.446 1.00 32.02 120 LYS E C 1
ATOM 6354 O O . LYS E 1 120 ? -22.940 32.162 102.781 1.00 32.92 120 LYS E O 1
ATOM 6360 N N . ASP E 1 121 ? -24.802 31.078 102.151 1.00 30.48 121 ASP E N 1
ATOM 6361 C CA . ASP E 1 121 ? -24.105 29.805 101.975 1.00 25.80 121 ASP E CA 1
ATOM 6362 C C . ASP E 1 121 ? -23.747 29.719 100.499 1.00 26.08 121 ASP E C 1
ATOM 6363 O O . ASP E 1 121 ? -24.456 29.130 99.687 1.00 27.72 121 ASP E O 1
ATOM 6368 N N . PHE E 1 122 ? -22.636 30.351 100.146 1.00 29.67 122 PHE E N 1
ATOM 6369 C CA . PHE E 1 122 ? -22.247 30.379 98.741 1.00 30.51 122 PHE E CA 1
ATOM 6370 C C . PHE E 1 122 ? -21.782 29.018 98.246 1.00 28.61 122 PHE E C 1
ATOM 6371 O O . PHE E 1 122 ? -21.902 28.729 97.052 1.00 29.47 122 PHE E O 1
ATOM 6379 N N . GLU E 1 123 ? -21.258 28.173 99.139 1.00 28.33 123 GLU E N 1
ATOM 6380 C CA . GLU E 1 123 ? -20.882 26.818 98.739 1.00 25.72 123 GLU E CA 1
ATOM 6381 C C . GLU E 1 123 ? -22.102 26.020 98.274 1.00 29.16 123 GLU E C 1
ATOM 6382 O O . GLU E 1 123 ? -22.058 25.329 97.245 1.00 27.70 123 GLU E O 1
ATOM 6388 N N . THR E 1 124 ? -23.198 26.084 99.030 1.00 27.77 124 THR E N 1
ATOM 6389 C CA . THR E 1 124 ? -24.405 25.360 98.626 1.00 25.80 124 THR E CA 1
ATOM 6390 C C . THR E 1 124 ? -25.023 25.975 97.380 1.00 28.42 124 THR E C 1
ATOM 6391 O O . THR E 1 124 ? -25.472 25.252 96.478 1.00 27.26 124 THR E O 1
ATOM 6395 N N . PHE E 1 125 ? -25.032 27.308 97.297 1.00 28.43 125 PHE E N 1
ATOM 6396 C CA . PHE E 1 125 ? -25.524 27.972 96.094 1.00 26.33 125 PHE E CA 1
ATOM 6397 C C . PHE E 1 125 ? -24.750 27.512 94.863 1.00 27.66 125 PHE E C 1
ATOM 6398 O O . PHE E 1 125 ? -25.340 27.194 93.822 1.00 27.23 125 PHE E O 1
ATOM 6406 N N . GLU E 1 126 ? -23.423 27.451 94.978 1.00 26.89 126 GLU E N 1
ATOM 6407 C CA . GLU E 1 126 ? -22.589 27.031 93.859 1.00 27.75 126 GLU E CA 1
ATOM 6408 C C . GLU E 1 126 ? -22.911 25.596 93.455 1.00 27.58 126 GLU E C 1
ATOM 6409 O O . GLU E 1 126 ? -23.060 25.287 92.268 1.00 25.23 126 GLU E O 1
ATOM 6415 N N . ARG E 1 127 ? -23.026 24.697 94.434 1.00 24.67 127 ARG E N 1
ATOM 6416 C CA . ARG E 1 127 ? -23.365 23.312 94.102 1.00 27.14 127 ARG E CA 1
ATOM 6417 C C . ARG E 1 127 ? -24.749 23.208 93.460 1.00 27.34 127 ARG E C 1
ATOM 6418 O O . ARG E 1 127 ? -24.978 22.355 92.595 1.00 25.07 127 ARG E O 1
ATOM 6426 N N . MET E 1 128 ? -25.677 24.087 93.830 1.00 26.78 128 MET E N 1
ATOM 6427 C CA . MET E 1 128 ? -27.014 23.983 93.260 1.00 26.83 128 MET E CA 1
ATOM 6428 C C . MET E 1 128 ? -27.080 24.422 91.802 1.00 27.28 128 MET E C 1
ATOM 6429 O O . MET E 1 128 ? -28.080 24.121 91.139 1.00 26.68 128 MET E O 1
ATOM 6434 N N . GLN E 1 129 ? -26.048 25.103 91.279 1.00 28.33 129 GLN E N 1
ATOM 6435 C CA . GLN E 1 129 ? -26.136 25.631 89.915 1.00 28.68 129 GLN E CA 1
ATOM 6436 C C . GLN E 1 129 ? -26.283 24.513 88.882 1.00 28.66 129 GLN E C 1
ATOM 6437 O O . GLN E 1 129 ? -27.014 24.666 87.894 1.00 27.34 129 GLN E O 1
ATOM 6443 N N . TRP E 1 130 ? -25.593 23.387 89.085 1.00 25.81 130 TRP E N 1
ATOM 6444 C CA . TRP E 1 130 ? -25.758 22.264 88.166 1.00 24.50 130 TRP E CA 1
ATOM 6445 C C . TRP E 1 130 ? -27.206 21.807 88.135 1.00 26.53 130 TRP E C 1
ATOM 6446 O O . TRP E 1 130 ? -27.735 21.434 87.081 1.00 25.38 130 TRP E O 1
ATOM 6457 N N . PHE E 1 131 ? -27.848 21.796 89.299 1.00 24.08 131 PHE E N 1
ATOM 6458 C CA . PHE E 1 131 ? -29.241 21.373 89.402 1.00 26.90 131 PHE E CA 1
ATOM 6459 C C . PHE E 1 131 ? -30.187 22.386 88.788 1.00 25.59 131 PHE E C 1
ATOM 6460 O O . PHE E 1 131 ? -31.234 22.010 88.244 1.00 25.03 131 PHE E O 1
ATOM 6468 N N . VAL E 1 132 ? -29.875 23.678 88.913 1.00 27.16 132 VAL E N 1
ATOM 6469 C CA . VAL E 1 132 ? -30.715 24.681 88.270 1.00 26.33 132 VAL E CA 1
ATOM 6470 C C . VAL E 1 132 ? -30.764 24.421 86.775 1.00 27.19 132 VAL E C 1
ATOM 6471 O O . VAL E 1 132 ? -31.833 24.405 86.152 1.00 27.14 132 VAL E O 1
ATOM 6475 N N . LYS E 1 133 ? -29.596 24.206 86.178 1.00 25.51 133 LYS E N 1
ATOM 6476 C CA . LYS E 1 133 ? -29.528 23.983 84.741 1.00 27.56 133 LYS E CA 1
ATOM 6477 C C . LYS E 1 133 ? -30.144 22.646 84.361 1.00 29.10 133 LYS E C 1
ATOM 6478 O O . LYS E 1 133 ? -30.893 22.558 83.379 1.00 29.30 133 LYS E O 1
ATOM 6484 N N . ASP E 1 134 ? -29.850 21.591 85.128 1.00 25.05 134 ASP E N 1
ATOM 6485 C CA . ASP E 1 134 ? -30.320 20.272 84.719 1.00 25.46 134 ASP E CA 1
ATOM 6486 C C . ASP E 1 134 ? -31.797 20.056 85.009 1.00 28.66 134 ASP E C 1
ATOM 6487 O O . ASP E 1 134 ? -32.445 19.300 84.281 1.00 25.68 134 ASP E O 1
ATOM 6492 N N . SER E 1 135 ? -32.358 20.697 86.043 1.00 26.79 135 SER E N 1
ATOM 6493 C CA . SER E 1 135 ? -33.800 20.565 86.249 1.00 26.53 135 SER E CA 1
ATOM 6494 C C . SER E 1 135 ? -34.580 21.046 85.041 1.00 26.50 135 SER E C 1
ATOM 6495 O O . SER E 1 135 ? -35.659 20.515 84.763 1.00 29.63 135 SER E O 1
ATOM 6498 N N . ILE E 1 136 ? -34.074 22.058 84.329 1.00 24.53 136 ILE E N 1
ATOM 6499 C CA . ILE E 1 136 ? -34.727 22.473 83.089 1.00 25.31 136 ILE E CA 1
ATOM 6500 C C . ILE E 1 136 ? -34.767 21.313 82.113 1.00 27.14 136 ILE E C 1
ATOM 6501 O O . ILE E 1 136 ? -35.787 21.051 81.462 1.00 28.09 136 ILE E O 1
ATOM 6506 N N . GLU E 1 137 ? -33.630 20.640 81.956 1.00 28.81 137 GLU E N 1
ATOM 6507 C CA . GLU E 1 137 ? -33.530 19.543 81.001 1.00 26.43 137 GLU E CA 1
ATOM 6508 C C . GLU E 1 137 ? -34.491 18.418 81.355 1.00 28.27 137 GLU E C 1
ATOM 6509 O O . GLU E 1 137 ? -35.194 17.889 80.483 1.00 27.36 137 GLU E O 1
ATOM 6515 N N . ASP E 1 138 ? -34.514 18.012 82.629 1.00 26.80 138 ASP E N 1
ATOM 6516 C CA . ASP E 1 138 ? -35.374 16.892 83.022 1.00 25.73 138 ASP E CA 1
ATOM 6517 C C . ASP E 1 138 ? -36.843 17.250 82.861 1.00 27.79 138 ASP E C 1
ATOM 6518 O O . ASP E 1 138 ? -37.654 16.414 82.441 1.00 26.78 138 ASP E O 1
ATOM 6523 N N . LEU E 1 139 ? -37.213 18.485 83.210 1.00 25.52 139 LEU E N 1
ATOM 6524 C CA . LEU E 1 139 ? -38.608 18.891 83.038 1.00 25.71 139 LEU E CA 1
ATOM 6525 C C . LEU E 1 139 ? -38.976 18.947 81.562 1.00 24.72 139 LEU E C 1
ATOM 6526 O O . LEU E 1 139 ? -40.084 18.557 81.173 1.00 28.77 139 LEU E O 1
ATOM 6531 N N . GLU E 1 140 ? -38.054 19.371 80.730 1.00 29.34 140 GLU E N 1
ATOM 6532 C CA . GLU E 1 140 ? -38.319 19.397 79.317 1.00 30.01 140 GLU E CA 1
ATOM 6533 C C . GLU E 1 140 ? -38.536 17.985 78.773 1.00 26.89 140 GLU E C 1
ATOM 6534 O O . GLU E 1 140 ? -39.393 17.776 78.003 1.00 31.29 140 GLU E O 1
ATOM 6540 N N . GLU E 1 141 ? -37.739 17.035 79.189 1.00 26.79 141 GLU E N 1
ATOM 6541 C CA . GLU E 1 141 ? -37.864 15.678 78.749 1.00 31.95 141 GLU E CA 1
ATOM 6542 C C . GLU E 1 141 ? -39.215 15.082 79.068 1.00 31.87 141 GLU E C 1
ATOM 6543 O O . GLU E 1 141 ? -39.841 14.503 78.254 1.00 29.89 141 GLU E O 1
ATOM 6549 N N . ILE E 1 142 ? -39.632 15.230 80.293 1.00 28.92 142 ILE E N 1
ATOM 6550 C CA . ILE E 1 142 ? -40.921 14.705 80.718 1.00 29.15 142 ILE E CA 1
ATOM 6551 C C . ILE E 1 142 ? -42.055 15.495 80.075 1.00 28.55 142 ILE E C 1
ATOM 6552 O O . ILE E 1 142 ? -43.067 14.924 79.644 1.00 32.72 142 ILE E O 1
ATOM 6557 N N . SER E 1 143 ? -41.889 16.812 79.965 1.00 25.74 143 SER E N 1
ATOM 6558 C CA . SER E 1 143 ? -42.902 17.635 79.312 1.00 26.17 143 SER E CA 1
ATOM 6559 C C . SER E 1 143 ? -43.061 17.260 77.842 1.00 30.27 143 SER E C 1
ATOM 6560 O O . SER E 1 143 ? -44.172 17.287 77.304 1.00 28.78 143 SER E O 1
ATOM 6563 N N . ASP E 1 144 ? -41.962 16.907 77.170 1.00 30.62 144 ASP E N 1
ATOM 6564 C CA . ASP E 1 144 ? -42.069 16.496 75.771 1.00 32.73 144 ASP E CA 1
ATOM 6565 C C . ASP E 1 144 ? -42.852 15.192 75.634 1.00 32.09 144 ASP E C 1
ATOM 6566 O O . ASP E 1 144 ? -43.699 15.062 74.740 1.00 32.90 144 ASP E O 1
ATOM 6571 N N . VAL E 1 145 ? -42.615 14.227 76.527 1.00 30.26 145 VAL E N 1
ATOM 6572 C CA . VAL E 1 145 ? -43.366 12.975 76.444 1.00 28.01 145 VAL E CA 1
ATOM 6573 C C . VAL E 1 145 ? -44.827 13.210 76.819 1.00 32.18 145 VAL E C 1
ATOM 6574 O O . VAL E 1 145 ? -45.737 12.628 76.218 1.00 29.10 145 VAL E O 1
ATOM 6578 N N . TRP E 1 146 ? -45.074 14.077 77.801 1.00 29.77 146 TRP E N 1
ATOM 6579 C CA . TRP E 1 146 ? -46.440 14.492 78.109 1.00 28.91 146 TRP E CA 1
ATOM 6580 C C . TRP E 1 146 ? -47.145 15.026 76.865 1.00 28.91 146 TRP E C 1
ATOM 6581 O O . TRP E 1 146 ? -48.273 14.630 76.555 1.00 30.47 146 TRP E O 1
ATOM 6592 N N . THR E 1 147 ? -46.475 15.911 76.127 1.00 31.19 147 THR E N 1
ATOM 6593 C CA . THR E 1 147 ? -47.044 16.462 74.902 1.00 31.00 147 THR E CA 1
ATOM 6594 C C . THR E 1 147 ? -47.386 15.366 73.903 1.00 31.03 147 THR E C 1
ATOM 6595 O O . THR E 1 147 ? -48.467 15.380 73.297 1.00 32.25 147 THR E O 1
ATOM 6599 N N . TYR E 1 148 ? -46.468 14.413 73.700 1.00 30.00 148 TYR E N 1
ATOM 6600 C CA . TYR E 1 148 ? -46.729 13.322 72.762 1.00 27.94 148 TYR E CA 1
ATOM 6601 C C . TYR E 1 148 ? -47.989 12.554 73.141 1.00 29.67 148 TYR E C 1
ATOM 6602 O O . TYR E 1 148 ? -48.837 12.266 72.284 1.00 30.54 148 TYR E O 1
ATOM 6611 N N . VAL E 1 149 ? -48.122 12.185 74.417 1.00 27.38 149 VAL E N 1
ATOM 6612 C CA . VAL E 1 149 ? -49.217 11.275 74.758 1.00 30.47 149 VAL E CA 1
ATOM 6613 C C . VAL E 1 149 ? -50.539 12.019 74.878 1.00 33.20 149 VAL E C 1
ATOM 6614 O O . VAL E 1 149 ? -51.607 11.394 74.800 1.00 32.38 149 VAL E O 1
ATOM 6618 N N . HIS E 1 150 ? -50.496 13.334 75.020 1.00 27.84 150 HIS E N 1
ATOM 6619 C CA . HIS E 1 150 ? -51.696 14.140 75.119 1.00 30.51 150 HIS E CA 1
ATOM 6620 C C . HIS E 1 150 ? -52.092 14.792 73.799 1.00 31.64 150 HIS E C 1
ATOM 6621 O O . HIS E 1 150 ? -53.121 15.471 73.747 1.00 31.86 150 HIS E O 1
ATOM 6628 N N . SER E 1 151 ? -51.342 14.576 72.725 1.00 30.89 151 SER E N 1
ATOM 6629 C CA . SER E 1 151 ? -51.700 15.193 71.456 1.00 28.47 151 SER E CA 1
ATOM 6630 C C . SER E 1 151 ? -52.930 14.513 70.843 1.00 31.90 151 SER E C 1
ATOM 6631 O O . SER E 1 151 ? -53.117 13.298 70.978 1.00 30.35 151 SER E O 1
ATOM 6634 N N . PRO E 1 152 ? -53.767 15.272 70.138 1.00 30.14 152 PRO E N 1
ATOM 6635 C CA . PRO E 1 152 ? -54.968 14.678 69.528 1.00 31.92 152 PRO E CA 1
ATOM 6636 C C . PRO E 1 152 ? -54.624 13.626 68.484 1.00 30.15 152 PRO E C 1
ATOM 6637 O O . PRO E 1 152 ? -53.661 13.770 67.727 1.00 31.01 152 PRO E O 1
ATOM 6641 N N A ASN E 1 153 ? -55.406 12.575 68.475 0.65 30.65 153 ASN E N 1
ATOM 6642 N N B ASN E 1 153 ? -55.409 12.549 68.465 0.35 30.79 153 ASN E N 1
ATOM 6643 C CA A ASN E 1 153 ? -55.408 11.610 67.404 0.65 35.88 153 ASN E CA 1
ATOM 6644 C CA B ASN E 1 153 ? -55.444 11.609 67.346 0.35 35.89 153 ASN E CA 1
ATOM 6645 C C A ASN E 1 153 ? -54.153 10.767 67.260 0.65 36.82 153 ASN E C 1
ATOM 6646 C C B ASN E 1 153 ? -54.204 10.714 67.263 0.35 36.81 153 ASN E C 1
ATOM 6647 O O A ASN E 1 153 ? -53.986 10.130 66.278 0.65 39.09 153 ASN E O 1
ATOM 6648 O O B ASN E 1 153 ? -53.963 10.083 66.228 0.35 38.41 153 ASN E O 1
ATOM 6657 N N . VAL E 1 154 ? -53.407 10.615 68.326 1.00 32.66 154 VAL E N 1
ATOM 6658 C CA . VAL E 1 154 ? -52.232 9.743 68.297 1.00 30.68 154 VAL E CA 1
ATOM 6659 C C . VAL E 1 154 ? -52.654 8.367 68.784 1.00 34.12 154 VAL E C 1
ATOM 6660 O O . VAL E 1 154 ? -53.617 8.230 69.548 1.00 32.59 154 VAL E O 1
ATOM 6664 N N . ASN E 1 155 ? -51.927 7.344 68.351 1.00 28.52 155 ASN E N 1
ATOM 6665 C CA . ASN E 1 155 ? -52.180 5.976 68.761 1.00 24.77 155 ASN E CA 1
ATOM 6666 C C . ASN E 1 155 ? -50.995 5.388 69.520 1.00 28.31 155 ASN E C 1
ATOM 6667 O O . ASN E 1 155 ? -49.989 6.010 69.624 1.00 29.32 155 ASN E O 1
ATOM 6672 N N . LEU E 1 156 ? -51.136 4.193 70.050 1.00 28.66 156 LEU E N 1
ATOM 6673 C CA . LEU E 1 156 ? -50.078 3.609 70.877 1.00 24.64 156 LEU E CA 1
ATOM 6674 C C . LEU E 1 156 ? -48.768 3.501 70.103 1.00 26.51 156 LEU E C 1
ATOM 6675 O O . LEU E 1 156 ? -47.684 3.734 70.656 1.00 27.36 156 LEU E O 1
ATOM 6680 N N . ILE E 1 157 ? -48.845 3.144 68.820 1.00 28.62 157 ILE E N 1
ATOM 6681 C CA . ILE E 1 157 ? -47.624 2.967 68.038 1.00 28.75 157 ILE E CA 1
ATOM 6682 C C . ILE E 1 157 ? -46.930 4.305 67.812 1.00 32.12 157 ILE E C 1
ATOM 6683 O O . ILE E 1 157 ? -45.697 4.395 67.899 1.00 29.14 157 ILE E O 1
ATOM 6688 N N . ASN E 1 158 ? -47.695 5.344 67.570 1.00 29.45 158 ASN E N 1
ATOM 6689 C CA . ASN E 1 158 ? -47.139 6.656 67.383 1.00 28.97 158 ASN E CA 1
ATOM 6690 C C . ASN E 1 158 ? -46.343 7.035 68.632 1.00 30.91 158 ASN E C 1
ATOM 6691 O O . ASN E 1 158 ? -45.264 7.480 68.541 1.00 29.36 158 ASN E O 1
ATOM 6696 N N . ILE E 1 159 ? -46.938 6.884 69.794 1.00 28.01 159 ILE E N 1
ATOM 6697 C CA . ILE E 1 159 ? -46.289 7.227 71.059 1.00 26.21 159 ILE E CA 1
ATOM 6698 C C . ILE E 1 159 ? -45.007 6.416 71.233 1.00 31.00 159 ILE E C 1
ATOM 6699 O O . ILE E 1 159 ? -43.922 6.963 71.487 1.00 27.72 159 ILE E O 1
ATOM 6704 N N . GLU E 1 160 ? -45.119 5.095 71.106 1.00 28.90 160 GLU E N 1
ATOM 6705 C CA . GLU E 1 160 ? -43.956 4.221 71.254 1.00 29.07 160 GLU E CA 1
ATOM 6706 C C . GLU E 1 160 ? -42.838 4.573 70.278 1.00 28.84 160 GLU E C 1
ATOM 6707 O O . GLU E 1 160 ? -41.657 4.606 70.657 1.00 27.17 160 GLU E O 1
ATOM 6713 N N . ASN E 1 161 ? -43.181 4.832 69.017 1.00 28.04 161 ASN E N 1
ATOM 6714 C CA . ASN E 1 161 ? -42.155 5.151 68.027 1.00 28.79 161 ASN E CA 1
ATOM 6715 C C . ASN E 1 161 ? -41.410 6.439 68.379 1.00 32.54 161 ASN E C 1
ATOM 6716 O O . ASN E 1 161 ? -40.175 6.483 68.312 1.00 33.55 161 ASN E O 1
ATOM 6721 N N . ILE E 1 162 ? -42.129 7.500 68.758 1.00 31.01 162 ILE E N 1
ATOM 6722 C CA . ILE E 1 162 ? -41.409 8.757 68.996 1.00 27.94 162 ILE E CA 1
ATOM 6723 C C . ILE E 1 162 ? -40.667 8.741 70.345 1.00 31.76 162 ILE E C 1
ATOM 6724 O O . ILE E 1 162 ? -39.577 9.321 70.466 1.00 28.81 162 ILE E O 1
ATOM 6729 N N . VAL E 1 163 ? -41.217 8.083 71.367 1.00 29.05 163 VAL E N 1
ATOM 6730 C CA . VAL E 1 163 ? -40.503 7.983 72.638 1.00 29.23 163 VAL E CA 1
ATOM 6731 C C . VAL E 1 163 ? -39.264 7.108 72.480 1.00 30.97 163 VAL E C 1
ATOM 6732 O O . VAL E 1 163 ? -38.243 7.336 73.139 1.00 33.41 163 VAL E O 1
ATOM 6736 N N . GLY E 1 164 ? -39.319 6.115 71.587 1.00 30.38 164 GLY E N 1
ATOM 6737 C CA . GLY E 1 164 ? -38.149 5.298 71.318 1.00 32.28 164 GLY E CA 1
ATOM 6738 C C . GLY E 1 164 ? -36.954 6.101 70.846 1.00 38.79 164 GLY E C 1
ATOM 6739 O O . GLY E 1 164 ? -35.814 5.710 71.089 1.00 35.25 164 GLY E O 1
ATOM 6740 N N . LYS E 1 165 ? -37.190 7.240 70.186 1.00 39.98 165 LYS E N 1
ATOM 6741 C CA . LYS E 1 165 ? -36.073 8.059 69.716 1.00 40.02 165 LYS E CA 1
ATOM 6742 C C . LYS E 1 165 ? -35.363 8.798 70.843 1.00 50.86 165 LYS E C 1
ATOM 6743 O O . LYS E 1 165 ? -34.233 9.254 70.645 1.00 54.97 165 LYS E O 1
ATOM 6749 N N . LYS E 1 166 ? -35.982 8.924 72.013 1.00 48.60 166 LYS E N 1
ATOM 6750 C CA . LYS E 1 166 ? -35.339 9.563 73.155 1.00 50.61 166 LYS E CA 1
ATOM 6751 C C . LYS E 1 166 ? -34.435 8.618 73.936 1.00 54.83 166 LYS E C 1
ATOM 6752 O O . LYS E 1 166 ? -33.796 9.049 74.902 1.00 57.86 166 LYS E O 1
ATOM 6758 N N . LEU E 1 167 ? -34.362 7.353 73.542 1.00 48.14 167 LEU E N 1
ATOM 6759 C CA . LEU E 1 167 ? -33.546 6.372 74.235 1.00 53.25 167 LEU E CA 1
ATOM 6760 C C . LEU E 1 167 ? -32.201 6.200 73.529 1.00 57.66 167 LEU E C 1
ATOM 6761 O O . LEU E 1 167 ? -32.004 6.725 72.431 1.00 66.69 167 LEU E O 1
ATOM 6766 N N . SER F 1 4 ? -53.008 -9.831 82.137 1.00 52.15 4 SER F N 1
ATOM 6767 C CA . SER F 1 4 ? -51.786 -10.084 81.374 1.00 47.16 4 SER F CA 1
ATOM 6768 C C . SER F 1 4 ? -51.610 -11.559 81.003 1.00 43.63 4 SER F C 1
ATOM 6769 O O . SER F 1 4 ? -51.993 -12.455 81.760 1.00 44.56 4 SER F O 1
ATOM 6772 N N . VAL F 1 5 ? -50.989 -11.795 79.844 1.00 40.05 5 VAL F N 1
ATOM 6773 C CA . VAL F 1 5 ? -50.721 -13.149 79.381 1.00 35.25 5 VAL F CA 1
ATOM 6774 C C . VAL F 1 5 ? -49.777 -13.903 80.313 1.00 30.63 5 VAL F C 1
ATOM 6775 O O . VAL F 1 5 ? -49.776 -15.135 80.320 1.00 33.42 5 VAL F O 1
ATOM 6779 N N . PHE F 1 6 ? -48.996 -13.205 81.138 1.00 29.62 6 PHE F N 1
ATOM 6780 C CA . PHE F 1 6 ? -48.072 -13.920 82.024 1.00 32.28 6 PHE F CA 1
ATOM 6781 C C . PHE F 1 6 ? -48.765 -14.509 83.248 1.00 33.15 6 PHE F C 1
ATOM 6782 O O . PHE F 1 6 ? -48.284 -15.502 83.808 1.00 34.44 6 PHE F O 1
ATOM 6790 N N . ASN F 1 7 ? -49.871 -13.911 83.687 1.00 34.10 7 ASN F N 1
ATOM 6791 C CA . ASN F 1 7 ? -50.699 -14.495 84.743 1.00 33.63 7 ASN F CA 1
ATOM 6792 C C . ASN F 1 7 ? -49.872 -14.836 85.982 1.00 35.10 7 ASN F C 1
ATOM 6793 O O . ASN F 1 7 ? -49.916 -15.952 86.499 1.00 35.92 7 ASN F O 1
ATOM 6798 N N . LYS F 1 8 ? -49.064 -13.875 86.432 1.00 32.81 8 LYS F N 1
ATOM 6799 C CA . LYS F 1 8 ? -48.268 -14.095 87.630 1.00 31.20 8 LYS F CA 1
ATOM 6800 C C . LYS F 1 8 ? -49.160 -14.024 88.865 1.00 39.37 8 LYS F C 1
ATOM 6801 O O . LYS F 1 8 ? -50.196 -13.364 88.862 1.00 32.14 8 LYS F O 1
ATOM 6807 N N . ASP F 1 9 ? -48.735 -14.696 89.931 1.00 39.38 9 ASP F N 1
ATOM 6808 C CA . ASP F 1 9 ? -49.413 -14.625 91.226 1.00 35.96 9 ASP F CA 1
ATOM 6809 C C . ASP F 1 9 ? -49.044 -13.307 91.900 1.00 38.93 9 ASP F C 1
ATOM 6810 O O . ASP F 1 9 ? -47.879 -13.092 92.252 1.00 35.70 9 ASP F O 1
ATOM 6815 N N . GLU F 1 10 ? -50.025 -12.414 92.075 1.00 35.09 10 GLU F N 1
ATOM 6816 C CA . GLU F 1 10 ? -49.718 -11.082 92.598 1.00 38.73 10 GLU F CA 1
ATOM 6817 C C . GLU F 1 10 ? -49.160 -11.131 94.014 1.00 36.58 10 GLU F C 1
ATOM 6818 O O . GLU F 1 10 ? -48.467 -10.196 94.434 1.00 39.05 10 GLU F O 1
ATOM 6824 N N . ARG F 1 11 ? -49.376 -12.215 94.708 1.00 38.42 11 ARG F N 1
ATOM 6825 C CA . ARG F 1 11 ? -48.834 -12.381 96.026 1.00 43.15 11 ARG F CA 1
ATOM 6826 C C . ARG F 1 11 ? -47.329 -12.602 95.962 1.00 38.03 11 ARG F C 1
ATOM 6827 O O . ARG F 1 11 ? -46.606 -12.080 96.753 1.00 34.40 11 ARG F O 1
ATOM 6835 N N . ILE F 1 12 ? -46.880 -13.385 95.006 1.00 31.69 12 ILE F N 1
ATOM 6836 C CA . ILE F 1 12 ? -45.441 -13.594 94.826 1.00 30.25 12 ILE F CA 1
ATOM 6837 C C . ILE F 1 12 ? -44.792 -12.324 94.292 1.00 28.20 12 ILE F C 1
ATOM 6838 O O . ILE F 1 12 ? -43.719 -11.915 94.750 1.00 33.12 12 ILE F O 1
ATOM 6843 N N . MET F 1 13 ? -45.426 -11.711 93.320 1.00 30.03 13 MET F N 1
ATOM 6844 C CA . MET F 1 13 ? -44.891 -10.496 92.764 1.00 32.34 13 MET F CA 1
ATOM 6845 C C . MET F 1 13 ? -44.798 -9.424 93.839 1.00 33.70 13 MET F C 1
ATOM 6846 O O . MET F 1 13 ? -43.888 -8.696 93.872 1.00 29.81 13 MET F O 1
ATOM 6851 N N . ASP F 1 14 ? -45.756 -9.359 94.730 1.00 29.22 14 ASP F N 1
ATOM 6852 C CA . ASP F 1 14 ? -45.665 -8.412 95.835 1.00 31.22 14 ASP F CA 1
ATOM 6853 C C . ASP F 1 14 ? -44.441 -8.679 96.696 1.00 27.91 14 ASP F C 1
ATOM 6854 O O . ASP F 1 14 ? -43.880 -7.741 97.277 1.00 30.88 14 ASP F O 1
ATOM 6859 N N . LEU F 1 15 ? -44.023 -9.950 96.811 1.00 27.40 15 LEU F N 1
ATOM 6860 C CA . LEU F 1 15 ? -42.808 -10.266 97.559 1.00 29.83 15 LEU F CA 1
ATOM 6861 C C . LEU F 1 15 ? -41.570 -9.791 96.808 1.00 29.36 15 LEU F C 1
ATOM 6862 O O . LEU F 1 15 ? -40.583 -9.381 97.425 1.00 28.99 15 LEU F O 1
ATOM 6867 N N . VAL F 1 16 ? -41.587 -9.890 95.480 1.00 31.30 16 VAL F N 1
ATOM 6868 C CA . VAL F 1 16 ? -40.497 -9.329 94.681 1.00 29.28 16 VAL F CA 1
ATOM 6869 C C . VAL F 1 16 ? -40.415 -7.822 94.897 1.00 30.46 16 VAL F C 1
ATOM 6870 O O . VAL F 1 16 ? -39.331 -7.260 95.095 1.00 29.02 16 VAL F O 1
ATOM 6874 N N . SER F 1 17 ? -41.567 -7.143 94.861 1.00 27.44 17 SER F N 1
ATOM 6875 C CA . SER F 1 17 ? -41.588 -5.704 95.090 1.00 27.12 17 SER F CA 1
ATOM 6876 C C . SER F 1 17 ? -41.143 -5.363 96.515 1.00 32.89 17 SER F C 1
ATOM 6877 O O . SER F 1 17 ? -40.397 -4.402 96.728 1.00 31.86 17 SER F O 1
ATOM 6880 N N . LYS F 1 18 ? -41.560 -6.160 97.501 1.00 29.41 18 LYS F N 1
ATOM 6881 C CA . LYS F 1 18 ? -41.023 -6.007 98.852 1.00 30.41 18 LYS F CA 1
ATOM 6882 C C . LYS F 1 18 ? -39.505 -6.162 98.868 1.00 31.31 18 LYS F C 1
ATOM 6883 O O . LYS F 1 18 ? -38.798 -5.404 99.546 1.00 30.20 18 LYS F O 1
ATOM 6889 N N . HIS F 1 19 ? -38.975 -7.151 98.148 1.00 28.02 19 HIS F N 1
ATOM 6890 C CA . HIS F 1 19 ? -37.527 -7.304 98.196 1.00 26.24 19 HIS F CA 1
ATOM 6891 C C . HIS F 1 19 ? -36.818 -6.102 97.567 1.00 26.16 19 HIS F C 1
ATOM 6892 O O . HIS F 1 19 ? -35.757 -5.680 98.045 1.00 28.70 19 HIS F O 1
ATOM 6899 N N . TYR F 1 20 ? -37.380 -5.542 96.496 1.00 28.18 20 TYR F N 1
ATOM 6900 C CA . TYR F 1 20 ? -36.820 -4.300 95.961 1.00 31.56 20 TYR F CA 1
ATOM 6901 C C . TYR F 1 20 ? -36.732 -3.238 97.047 1.00 28.64 20 TYR F C 1
ATOM 6902 O O . TYR F 1 20 ? -35.715 -2.535 97.166 1.00 27.36 20 TYR F O 1
ATOM 6911 N N . ASN F 1 21 ? -37.781 -3.117 97.872 1.00 28.76 21 ASN F N 1
ATOM 6912 C CA . ASN F 1 21 ? -37.757 -2.110 98.930 1.00 29.00 21 ASN F CA 1
ATOM 6913 C C . ASN F 1 21 ? -36.690 -2.423 99.967 1.00 29.18 21 ASN F C 1
ATOM 6914 O O . ASN F 1 21 ? -36.132 -1.505 100.574 1.00 29.49 21 ASN F O 1
ATOM 6919 N N . VAL F 1 22 ? -36.417 -3.706 100.214 1.00 25.53 22 VAL F N 1
ATOM 6920 C CA . VAL F 1 22 ? -35.361 -4.042 101.165 1.00 24.10 22 VAL F CA 1
ATOM 6921 C C . VAL F 1 22 ? -33.991 -3.675 100.591 1.00 27.05 22 VAL F C 1
ATOM 6922 O O . VAL F 1 22 ? -33.133 -3.125 101.297 1.00 29.52 22 VAL F O 1
ATOM 6926 N N . GLU F 1 23 ? -33.759 -3.959 99.304 1.00 26.28 23 GLU F N 1
ATOM 6927 C CA . GLU F 1 23 ? -32.481 -3.560 98.706 1.00 25.07 23 GLU F CA 1
ATOM 6928 C C . GLU F 1 23 ? -32.335 -2.038 98.712 1.00 28.70 23 GLU F C 1
ATOM 6929 O O . GLU F 1 23 ? -31.241 -1.508 98.948 1.00 27.32 23 GLU F O 1
ATOM 6935 N N . LEU F 1 24 ? -33.434 -1.324 98.443 1.00 26.80 24 LEU F N 1
ATOM 6936 C CA . LEU F 1 24 ? -33.418 0.139 98.467 1.00 28.77 24 LEU F CA 1
ATOM 6937 C C . LEU F 1 24 ? -33.228 0.659 99.884 1.00 30.75 24 LEU F C 1
ATOM 6938 O O . LEU F 1 24 ? -32.542 1.666 100.100 1.00 27.88 24 LEU F O 1
ATOM 6943 N N . CYS F 1 25 ? -33.832 -0.015 100.864 1.00 28.11 25 CYS F N 1
ATOM 6944 C CA . CYS F 1 25 ? -33.580 0.340 102.256 1.00 29.34 25 CYS F CA 1
ATOM 6945 C C . CYS F 1 25 ? -32.088 0.250 102.567 1.00 31.17 25 CYS F C 1
ATOM 6946 O O . CYS F 1 25 ? -31.520 1.139 103.214 1.00 32.54 25 CYS F O 1
ATOM 6949 N N . ALA F 1 26 ? -31.434 -0.816 102.085 1.00 26.68 26 ALA F N 1
ATOM 6950 C CA . ALA F 1 26 ? -29.994 -0.981 102.262 1.00 26.55 26 ALA F CA 1
ATOM 6951 C C . ALA F 1 26 ? -29.236 0.140 101.571 1.00 28.48 26 ALA F C 1
ATOM 6952 O O . ALA F 1 26 ? -28.366 0.772 102.174 1.00 29.35 26 ALA F O 1
ATOM 6954 N N . ALA F 1 27 ? -29.573 0.416 100.307 1.00 26.66 27 ALA F N 1
ATOM 6955 C CA . ALA F 1 27 ? -28.939 1.528 99.594 1.00 26.58 27 ALA F CA 1
ATOM 6956 C C . ALA F 1 27 ? -29.085 2.832 100.372 1.00 29.81 27 ALA F C 1
ATOM 6957 O O . ALA F 1 27 ? -28.104 3.559 100.586 1.00 27.04 27 ALA F O 1
ATOM 6959 N N . ASN F 1 28 ? -30.315 3.144 100.797 1.00 29.19 28 ASN F N 1
ATOM 6960 C CA . ASN F 1 28 ? -30.576 4.365 101.558 1.00 31.12 28 ASN F CA 1
ATOM 6961 C C . ASN F 1 28 ? -29.758 4.399 102.840 1.00 30.93 28 ASN F C 1
ATOM 6962 O O . ASN F 1 28 ? -29.181 5.436 103.191 1.00 32.34 28 ASN F O 1
ATOM 6967 N N . LEU F 1 29 ? -29.708 3.281 103.564 1.00 28.01 29 LEU F N 1
ATOM 6968 C CA . LEU F 1 29 ? -28.873 3.234 104.762 1.00 26.19 29 LEU F CA 1
ATOM 6969 C C . LEU F 1 29 ? -27.408 3.477 104.419 1.00 29.85 29 LEU F C 1
ATOM 6970 O O . LEU F 1 29 ? -26.722 4.245 105.104 1.00 29.37 29 LEU F O 1
ATOM 6975 N N . TYR F 1 30 ? -26.913 2.860 103.340 1.00 28.56 30 TYR F N 1
ATOM 6976 C CA . TYR F 1 30 ? -25.485 2.975 103.035 1.00 26.49 30 TYR F CA 1
ATOM 6977 C C . TYR F 1 30 ? -25.100 4.392 102.633 1.00 25.47 30 TYR F C 1
ATOM 6978 O O . TYR F 1 30 ? -24.016 4.860 102.990 1.00 27.02 30 TYR F O 1
ATOM 6987 N N . PHE F 1 31 ? -25.962 5.102 101.901 1.00 28.74 31 PHE F N 1
ATOM 6988 C CA . PHE F 1 31 ? -25.621 6.488 101.578 1.00 27.63 31 PHE F CA 1
ATOM 6989 C C . PHE F 1 31 ? -25.648 7.356 102.836 1.00 29.43 31 PHE F C 1
ATOM 6990 O O . PHE F 1 31 ? -24.821 8.260 102.996 1.00 28.14 31 PHE F O 1
ATOM 6998 N N . HIS F 1 32 ? -26.564 7.067 103.764 1.00 28.31 32 HIS F N 1
ATOM 6999 C CA . HIS F 1 32 ? -26.534 7.728 105.069 1.00 29.22 32 HIS F CA 1
ATOM 7000 C C . HIS F 1 32 ? -25.234 7.414 105.817 1.00 29.98 32 HIS F C 1
ATOM 7001 O O . HIS F 1 32 ? -24.542 8.323 106.300 1.00 29.58 32 HIS F O 1
ATOM 7008 N N . LEU F 1 33 ? -24.878 6.128 105.907 1.00 28.56 33 LEU F N 1
ATOM 7009 C CA . LEU F 1 33 ? -23.665 5.736 106.622 1.00 29.53 33 LEU F CA 1
ATOM 7010 C C . LEU F 1 33 ? -22.412 6.272 105.944 1.00 30.65 33 LEU F C 1
ATOM 7011 O O . LEU F 1 33 ? -21.394 6.485 106.609 1.00 31.66 33 LEU F O 1
ATOM 7016 N N . ALA F 1 34 ? -22.461 6.505 104.632 1.00 27.13 34 ALA F N 1
ATOM 7017 C CA . ALA F 1 34 ? -21.329 7.151 103.976 1.00 30.88 34 ALA F CA 1
ATOM 7018 C C . ALA F 1 34 ? -21.078 8.531 104.576 1.00 30.62 34 ALA F C 1
ATOM 7019 O O . ALA F 1 34 ? -19.938 8.869 104.934 1.00 29.46 34 ALA F O 1
ATOM 7021 N N . THR F 1 35 ? -22.142 9.334 104.721 1.00 26.95 35 THR F N 1
ATOM 7022 C CA . THR F 1 35 ? -21.979 10.672 105.290 1.00 25.79 35 THR F CA 1
ATOM 7023 C C . THR F 1 35 ? -21.616 10.612 106.770 1.00 30.56 35 THR F C 1
ATOM 7024 O O . THR F 1 35 ? -20.841 11.449 107.246 1.00 28.75 35 THR F O 1
ATOM 7028 N N . VAL F 1 36 ? -22.144 9.635 107.515 1.00 29.52 36 VAL F N 1
ATOM 7029 C CA . VAL F 1 36 ? -21.734 9.498 108.912 1.00 31.15 36 VAL F CA 1
ATOM 7030 C C . VAL F 1 36 ? -20.260 9.118 108.999 1.00 33.86 36 VAL F C 1
ATOM 7031 O O . VAL F 1 36 ? -19.505 9.710 109.775 1.00 30.30 36 VAL F O 1
ATOM 7035 N N . SER F 1 37 ? -19.833 8.121 108.206 1.00 29.16 37 SER F N 1
ATOM 7036 C CA . SER F 1 37 ? -18.441 7.666 108.243 1.00 27.51 37 SER F CA 1
ATOM 7037 C C . SER F 1 37 ? -17.495 8.806 107.911 1.00 31.17 37 SER F C 1
ATOM 7038 O O . SER F 1 37 ? -16.447 8.969 108.553 1.00 30.98 37 SER F O 1
ATOM 7041 N N . LYS F 1 38 ? -17.856 9.610 106.905 1.00 29.62 38 LYS F N 1
ATOM 7042 C CA . LYS F 1 38 ? -17.025 10.743 106.515 1.00 29.24 38 LYS F CA 1
ATOM 7043 C C . LYS F 1 38 ? -16.895 11.737 107.663 1.00 32.79 38 LYS F C 1
ATOM 7044 O O . LYS F 1 38 ? -15.792 12.195 107.989 1.00 30.29 38 LYS F O 1
ATOM 7050 N N . ALA F 1 39 ? -18.018 12.076 108.299 1.00 30.02 39 ALA F N 1
ATOM 7051 C CA . ALA F 1 39 ? -17.966 13.042 109.394 1.00 33.48 39 ALA F CA 1
ATOM 7052 C C . ALA F 1 39 ? -17.176 12.517 110.580 1.00 36.06 39 ALA F C 1
ATOM 7053 O O . ALA F 1 39 ? -16.641 13.314 111.353 1.00 32.84 39 ALA F O 1
ATOM 7055 N N . LEU F 1 40 ? -17.079 11.201 110.729 1.00 31.95 40 LEU F N 1
ATOM 7056 C CA . LEU F 1 40 ? -16.265 10.595 111.774 1.00 30.02 40 LEU F CA 1
ATOM 7057 C C . LEU F 1 40 ? -14.788 10.546 111.412 1.00 35.53 40 LEU F C 1
ATOM 7058 O O . LEU F 1 40 ? -13.977 10.128 112.248 1.00 33.32 40 LEU F O 1
ATOM 7063 N N . GLY F 1 41 ? -14.432 10.939 110.190 1.00 31.18 41 GLY F N 1
ATOM 7064 C CA . GLY F 1 41 ? -13.056 10.977 109.751 1.00 33.57 41 GLY F CA 1
ATOM 7065 C C . GLY F 1 41 ? -12.628 9.831 108.865 1.00 34.59 41 GLY F C 1
ATOM 7066 O O . GLY F 1 41 ? -11.423 9.674 108.629 1.00 33.53 41 GLY F O 1
ATOM 7067 N N . TYR F 1 42 ? -13.565 9.030 108.358 1.00 31.18 42 TYR F N 1
ATOM 7068 C CA . TYR F 1 42 ? -13.243 7.809 107.611 1.00 30.25 42 TYR F CA 1
ATOM 7069 C C . TYR F 1 42 ? -13.639 7.994 106.144 1.00 33.19 42 TYR F C 1
ATOM 7070 O O . TYR F 1 42 ? -14.686 7.525 105.692 1.00 28.66 42 TYR F O 1
ATOM 7079 N N . ASP F 1 43 ? -12.765 8.674 105.396 1.00 31.35 43 ASP F N 1
ATOM 7080 C CA . ASP F 1 43 ? -12.989 8.932 103.970 1.00 35.67 43 ASP F CA 1
ATOM 7081 C C . ASP F 1 43 ? -13.140 7.644 103.153 1.00 31.60 43 ASP F C 1
ATOM 7082 O O . ASP F 1 43 ? -14.021 7.548 102.282 1.00 30.47 43 ASP F O 1
ATOM 7087 N N . ASN F 1 44 ? -12.277 6.655 103.387 1.00 28.51 44 ASN F N 1
ATOM 7088 C CA . ASN F 1 44 ? -12.354 5.421 102.603 1.00 27.51 44 ASN F CA 1
ATOM 7089 C C . ASN F 1 44 ? -13.548 4.559 103.010 1.00 29.60 44 ASN F C 1
ATOM 7090 O O . ASN F 1 44 ? -14.192 3.932 102.155 1.00 30.52 44 ASN F O 1
ATOM 7095 N N . VAL F 1 45 ? -13.855 4.487 104.307 1.00 28.54 45 VAL F N 1
ATOM 7096 C CA . VAL F 1 45 ? -15.086 3.798 104.705 1.00 28.93 45 VAL F CA 1
ATOM 7097 C C . VAL F 1 45 ? -16.298 4.482 104.078 1.00 28.10 45 VAL F C 1
ATOM 7098 O O . VAL F 1 45 ? -17.241 3.824 103.618 1.00 28.54 45 VAL F O 1
ATOM 7102 N N . ALA F 1 46 ? -16.285 5.814 104.031 1.00 25.18 46 ALA F N 1
ATOM 7103 C CA . ALA F 1 46 ? -17.363 6.538 103.364 1.00 29.06 46 ALA F CA 1
ATOM 7104 C C . ALA F 1 46 ? -17.473 6.133 101.896 1.00 31.09 46 ALA F C 1
ATOM 7105 O O . ALA F 1 46 ? -18.567 5.840 101.399 1.00 27.10 46 ALA F O 1
ATOM 7107 N N . ALA F 1 47 ? -16.344 6.102 101.188 1.00 29.05 47 ALA F N 1
ATOM 7108 C CA . ALA F 1 47 ? -16.352 5.694 99.783 1.00 30.81 47 ALA F CA 1
ATOM 7109 C C . ALA F 1 47 ? -16.824 4.251 99.625 1.00 29.43 47 ALA F C 1
ATOM 7110 O O . ALA F 1 47 ? -17.533 3.916 98.666 1.00 29.34 47 ALA F O 1
ATOM 7112 N N . PHE F 1 48 ? -16.446 3.379 100.563 1.00 25.88 48 PHE F N 1
ATOM 7113 C CA . PHE F 1 48 ? -16.932 2.003 100.548 1.00 28.10 48 PHE F CA 1
ATOM 7114 C C . PHE F 1 48 ? -18.454 1.951 100.606 1.00 27.69 48 PHE F C 1
ATOM 7115 O O . PHE F 1 48 ? -19.083 1.180 99.869 1.00 27.89 48 PHE F O 1
ATOM 7123 N N . PHE F 1 49 ? -19.069 2.772 101.465 1.00 29.68 49 PHE F N 1
ATOM 7124 C CA . PHE F 1 49 ? -20.530 2.762 101.557 1.00 28.87 49 PHE F CA 1
ATOM 7125 C C . PHE F 1 49 ? -21.171 3.340 100.304 1.00 29.63 49 PHE F C 1
ATOM 7126 O O . PHE F 1 49 ? -22.227 2.862 99.870 1.00 27.48 49 PHE F O 1
ATOM 7134 N N . VAL F 1 50 ? -20.544 4.352 99.695 1.00 25.35 50 VAL F N 1
ATOM 7135 C CA . VAL F 1 50 ? -21.066 4.862 98.428 1.00 28.98 50 VAL F CA 1
ATOM 7136 C C . VAL F 1 50 ? -21.057 3.757 97.382 1.00 25.80 50 VAL F C 1
ATOM 7137 O O . VAL F 1 50 ? -22.015 3.600 96.613 1.00 29.88 50 VAL F O 1
ATOM 7141 N N . LYS F 1 51 ? -19.979 2.967 97.350 1.00 27.72 51 LYS F N 1
ATOM 7142 C CA . LYS F 1 51 ? -19.883 1.866 96.397 1.00 27.12 51 LYS F CA 1
ATOM 7143 C C . LYS F 1 51 ? -20.976 0.834 96.647 1.00 30.01 51 LYS F C 1
ATOM 7144 O O . LYS F 1 51 ? -21.609 0.357 95.700 1.00 27.88 51 LYS F O 1
ATOM 7150 N N . MET F 1 52 ? -21.241 0.509 97.920 1.00 26.72 52 MET F N 1
ATOM 7151 C CA . MET F 1 52 ? -22.251 -0.494 98.246 1.00 28.62 52 MET F CA 1
ATOM 7152 C C . MET F 1 52 ? -23.646 -0.012 97.866 1.00 28.00 52 MET F C 1
ATOM 7153 O O . MET F 1 52 ? -24.438 -0.763 97.282 1.00 28.19 52 MET F O 1
ATOM 7158 N N . GLY F 1 53 ? -23.984 1.228 98.229 1.00 27.49 53 GLY F N 1
ATOM 7159 C CA . GLY F 1 53 ? -25.285 1.755 97.848 1.00 28.67 53 GLY F CA 1
ATOM 7160 C C . GLY F 1 53 ? -25.435 1.851 96.341 1.00 30.80 53 GLY F C 1
ATOM 7161 O O . GLY F 1 53 ? -26.493 1.539 95.785 1.00 27.49 53 GLY F O 1
ATOM 7162 N N . SER F 1 54 ? -24.375 2.276 95.657 1.00 26.85 54 SER F N 1
ATOM 7163 C CA . SER F 1 54 ? -24.458 2.391 94.208 1.00 28.46 54 SER F CA 1
ATOM 7164 C C . SER F 1 54 ? -24.648 1.024 93.574 1.00 26.15 54 SER F C 1
ATOM 7165 O O . SER F 1 54 ? -25.382 0.887 92.591 1.00 28.54 54 SER F O 1
ATOM 7168 N N A ASP F 1 55 ? -23.985 -0.004 94.118 0.64 27.95 55 ASP F N 1
ATOM 7169 N N B ASP F 1 55 ? -23.994 -0.003 94.129 0.36 27.99 55 ASP F N 1
ATOM 7170 C CA A ASP F 1 55 ? -24.153 -1.354 93.587 0.64 25.49 55 ASP F CA 1
ATOM 7171 C CA B ASP F 1 55 ? -24.143 -1.358 93.609 0.36 25.69 55 ASP F CA 1
ATOM 7172 C C A ASP F 1 55 ? -25.576 -1.862 93.791 0.64 31.31 55 ASP F C 1
ATOM 7173 C C B ASP F 1 55 ? -25.561 -1.880 93.806 0.36 31.22 55 ASP F C 1
ATOM 7174 O O A ASP F 1 55 ? -26.124 -2.552 92.919 0.64 28.86 55 ASP F O 1
ATOM 7175 O O B ASP F 1 55 ? -26.090 -2.594 92.944 0.36 28.92 55 ASP F O 1
ATOM 7184 N N . LYS F 1 56 ? -26.187 -1.551 94.940 1.00 30.45 56 LYS F N 1
ATOM 7185 C CA . LYS F 1 56 ? -27.583 -1.946 95.147 1.00 28.13 56 LYS F CA 1
ATOM 7186 C C . LYS F 1 56 ? -28.471 -1.362 94.057 1.00 26.71 56 LYS F C 1
ATOM 7187 O O . LYS F 1 56 ? -29.379 -2.035 93.553 1.00 26.27 56 LYS F O 1
ATOM 7193 N N . GLN F 1 57 ? -28.214 -0.110 93.669 1.00 25.90 57 GLN F N 1
ATOM 7194 C CA . GLN F 1 57 ? -29.004 0.533 92.621 1.00 26.92 57 GLN F CA 1
ATOM 7195 C C . GLN F 1 57 ? -28.770 -0.121 91.266 1.00 31.15 57 GLN F C 1
ATOM 7196 O O . GLN F 1 57 ? -29.719 -0.464 90.550 1.00 30.59 57 GLN F O 1
ATOM 7202 N N . SER F 1 58 ? -27.501 -0.258 90.872 1.00 28.23 58 SER F N 1
ATOM 7203 C CA . SER F 1 58 ? -27.203 -0.606 89.489 1.00 30.35 58 SER F CA 1
ATOM 7204 C C . SER F 1 58 ? -27.272 -2.102 89.219 1.00 32.02 58 SER F C 1
ATOM 7205 O O . SER F 1 58 ? -27.500 -2.500 88.071 1.00 32.56 58 SER F O 1
ATOM 7208 N N . ALA F 1 59 ? -27.087 -2.942 90.231 1.00 28.32 59 ALA F N 1
ATOM 7209 C CA . ALA F 1 59 ? -27.087 -4.391 90.035 1.00 25.50 59 ALA F CA 1
ATOM 7210 C C . ALA F 1 59 ? -28.295 -5.088 90.641 1.00 33.25 59 ALA F C 1
ATOM 7211 O O . ALA F 1 59 ? -28.780 -6.056 90.063 1.00 29.38 59 ALA F O 1
ATOM 7213 N N . HIS F 1 60 ? -28.785 -4.638 91.799 1.00 27.75 60 HIS F N 1
ATOM 7214 C CA . HIS F 1 60 ? -29.887 -5.339 92.470 1.00 30.55 60 HIS F CA 1
ATOM 7215 C C . HIS F 1 60 ? -31.241 -4.773 92.058 1.00 29.84 60 HIS F C 1
ATOM 7216 O O . HIS F 1 60 ? -32.067 -5.482 91.476 1.00 28.29 60 HIS F O 1
ATOM 7223 N N . MET F 1 61 ? -31.472 -3.491 92.360 1.00 27.14 61 MET F N 1
ATOM 7224 C CA . MET F 1 61 ? -32.740 -2.854 92.028 1.00 24.97 61 MET F CA 1
ATOM 7225 C C . MET F 1 61 ? -33.009 -2.892 90.526 1.00 29.12 61 MET F C 1
ATOM 7226 O O . MET F 1 61 ? -34.138 -3.158 90.101 1.00 28.97 61 MET F O 1
ATOM 7231 N N . SER F 1 62 ? -31.987 -2.631 89.700 1.00 28.00 62 SER F N 1
ATOM 7232 C CA . SER F 1 62 ? -32.172 -2.715 88.249 1.00 27.59 62 SER F CA 1
ATOM 7233 C C . SER F 1 62 ? -32.689 -4.090 87.826 1.00 28.99 62 SER F C 1
ATOM 7234 O O . SER F 1 62 ? -33.633 -4.195 87.035 1.00 27.98 62 SER F O 1
ATOM 7237 N N . ARG F 1 63 ? -32.071 -5.164 88.326 1.00 26.59 63 ARG F N 1
ATOM 7238 C CA . ARG F 1 63 ? -32.518 -6.502 87.925 1.00 28.17 63 ARG F CA 1
ATOM 7239 C C . ARG F 1 63 ? -33.953 -6.771 88.364 1.00 28.22 63 ARG F C 1
ATOM 7240 O O . ARG F 1 63 ? -34.715 -7.430 87.647 1.00 27.05 63 ARG F O 1
ATOM 7248 N N . LEU F 1 64 ? -34.339 -6.282 89.543 1.00 25.10 64 LEU F N 1
ATOM 7249 C CA . LEU F 1 64 ? -35.690 -6.545 90.037 1.00 27.14 64 LEU F CA 1
ATOM 7250 C C . LEU F 1 64 ? -36.741 -5.800 89.218 1.00 31.55 64 LEU F C 1
ATOM 7251 O O . LEU F 1 64 ? -37.755 -6.386 88.822 1.00 28.14 64 LEU F O 1
ATOM 7256 N N . VAL F 1 65 ? -36.530 -4.508 88.946 1.00 24.42 65 VAL F N 1
ATOM 7257 C CA . VAL F 1 65 ? -37.571 -3.805 88.191 1.00 28.55 65 VAL F CA 1
ATOM 7258 C C . VAL F 1 65 ? -37.616 -4.329 86.762 1.00 29.56 65 VAL F C 1
ATOM 7259 O O . VAL F 1 65 ? -38.690 -4.403 86.149 1.00 28.43 65 VAL F O 1
ATOM 7263 N N . LYS F 1 66 ? -36.492 -4.776 86.251 1.00 25.50 66 LYS F N 1
ATOM 7264 C CA . LYS F 1 66 ? -36.433 -5.330 84.925 1.00 25.98 66 LYS F CA 1
ATOM 7265 C C . LYS F 1 66 ? -37.222 -6.641 84.864 1.00 28.31 66 LYS F C 1
ATOM 7266 O O . LYS F 1 66 ? -37.937 -6.871 83.949 1.00 28.48 66 LYS F O 1
ATOM 7272 N N . TYR F 1 67 ? -37.076 -7.481 85.861 1.00 25.29 67 TYR F N 1
ATOM 7273 C CA . TYR F 1 67 ? -37.850 -8.716 85.896 1.00 26.55 67 TYR F CA 1
ATOM 7274 C C . TYR F 1 67 ? -39.342 -8.426 86.009 1.00 27.31 67 TYR F C 1
ATOM 7275 O O . TYR F 1 67 ? -40.159 -9.034 85.308 1.00 29.69 67 TYR F O 1
ATOM 7284 N N . MET F 1 68 ? -39.724 -7.500 86.891 1.00 26.10 68 MET F N 1
ATOM 7285 C CA . MET F 1 68 ? -41.144 -7.208 87.032 1.00 26.49 68 MET F CA 1
ATOM 7286 C C . MET F 1 68 ? -41.745 -6.741 85.709 1.00 28.48 68 MET F C 1
ATOM 7287 O O . MET F 1 68 ? -42.857 -7.146 85.351 1.00 26.72 68 MET F O 1
ATOM 7292 N N . MET F 1 69 ? -41.005 -5.937 84.939 1.00 26.40 69 MET F N 1
ATOM 7293 C CA . MET F 1 69 ? -41.524 -5.492 83.646 1.00 25.48 69 MET F CA 1
ATOM 7294 C C . MET F 1 69 ? -41.631 -6.648 82.651 1.00 31.49 69 MET F C 1
ATOM 7295 O O . MET F 1 69 ? -42.574 -6.695 81.852 1.00 30.81 69 MET F O 1
ATOM 7300 N N . LYS F 1 70 ? -40.686 -7.598 82.687 1.00 26.58 70 LYS F N 1
ATOM 7301 C CA . LYS F 1 70 ? -40.780 -8.758 81.788 1.00 28.58 70 LYS F CA 1
ATOM 7302 C C . LYS F 1 70 ? -42.103 -9.485 81.950 1.00 31.01 70 LYS F C 1
ATOM 7303 O O . LYS F 1 70 ? -42.628 -10.058 80.982 1.00 30.79 70 LYS F O 1
ATOM 7309 N N . VAL F 1 71 ? -42.629 -9.519 83.169 1.00 28.92 71 VAL F N 1
ATOM 7310 C CA . VAL F 1 71 ? -43.861 -10.244 83.446 1.00 27.62 71 VAL F CA 1
ATOM 7311 C C . VAL F 1 71 ? -45.011 -9.287 83.764 1.00 32.46 71 VAL F C 1
ATOM 7312 O O . VAL F 1 71 ? -45.964 -9.671 84.443 1.00 33.09 71 VAL F O 1
ATOM 7316 N N . ASP F 1 72 ? -44.932 -8.045 83.274 1.00 28.69 72 ASP F N 1
ATOM 7317 C CA . ASP F 1 72 ? -46.027 -7.077 83.355 1.00 32.63 72 ASP F CA 1
ATOM 7318 C C . ASP F 1 72 ? -46.510 -6.856 84.787 1.00 34.10 72 ASP F C 1
ATOM 7319 O O . ASP F 1 72 ? -47.700 -6.629 85.013 1.00 32.60 72 ASP F O 1
ATOM 7324 N N . SER F 1 73 ? -45.634 -6.946 85.783 1.00 31.88 73 SER F N 1
ATOM 7325 C CA . SER F 1 73 ? -46.062 -6.704 87.157 1.00 28.73 73 SER F CA 1
ATOM 7326 C C . SER F 1 73 ? -45.565 -5.359 87.673 1.00 31.50 73 SER F C 1
ATOM 7327 O O . SER F 1 73 ? -44.648 -4.745 87.115 1.00 27.95 73 SER F O 1
ATOM 7330 N N . ILE F 1 74 ? -46.198 -4.903 88.755 1.00 29.07 74 ILE F N 1
ATOM 7331 C CA . ILE F 1 74 ? -46.112 -3.513 89.206 1.00 30.53 74 ILE F CA 1
ATOM 7332 C C . ILE F 1 74 ? -45.207 -3.440 90.420 1.00 33.67 74 ILE F C 1
ATOM 7333 O O . ILE F 1 74 ? -45.416 -4.163 91.404 1.00 32.40 74 ILE F O 1
ATOM 7338 N N . LEU F 1 75 ? -44.223 -2.544 90.360 1.00 29.33 75 LEU F N 1
ATOM 7339 C CA . LEU F 1 75 ? -43.347 -2.258 91.485 1.00 30.98 75 LEU F CA 1
ATOM 7340 C C . LEU F 1 75 ? -43.967 -1.173 92.351 1.00 31.17 75 LEU F C 1
ATOM 7341 O O . LEU F 1 75 ? -44.306 -0.096 91.855 1.00 31.05 75 LEU F O 1
ATOM 7346 N N . LYS F 1 76 ? -44.054 -1.436 93.648 1.00 33.45 76 LYS F N 1
ATOM 7347 C CA . LYS F 1 76 ? -44.646 -0.510 94.600 1.00 39.82 76 LYS F CA 1
ATOM 7348 C C . LYS F 1 76 ? -43.592 -0.151 95.636 1.00 29.36 76 LYS F C 1
ATOM 7349 O O . LYS F 1 76 ? -43.179 -1.014 96.414 1.00 35.80 76 LYS F O 1
ATOM 7355 N N . ILE F 1 77 ? -43.168 1.108 95.652 1.00 32.80 77 ILE F N 1
ATOM 7356 C CA . ILE F 1 77 ? -42.263 1.612 96.684 1.00 34.64 77 ILE F CA 1
ATOM 7357 C C . ILE F 1 77 ? -43.104 2.033 97.881 1.00 36.42 77 ILE F C 1
ATOM 7358 O O . ILE F 1 77 ? -44.111 2.727 97.716 1.00 35.11 77 ILE F O 1
ATOM 7363 N N . ASN F 1 78 ? -42.700 1.628 99.081 1.00 34.32 78 ASN F N 1
ATOM 7364 C CA . ASN F 1 78 ? -43.429 2.019 100.284 1.00 37.06 78 ASN F CA 1
ATOM 7365 C C . ASN F 1 78 ? -42.418 2.263 101.400 1.00 41.53 78 ASN F C 1
ATOM 7366 O O . ASN F 1 78 ? -41.209 2.353 101.173 1.00 34.59 78 ASN F O 1
ATOM 7371 N N . GLN F 1 79 ? -42.907 2.336 102.635 1.00 35.88 79 GLN F N 1
ATOM 7372 C CA . GLN F 1 79 ? -42.075 2.753 103.761 1.00 38.00 79 GLN F CA 1
ATOM 7373 C C . GLN F 1 79 ? -41.043 1.706 104.168 1.00 32.87 79 GLN F C 1
ATOM 7374 O O . GLN F 1 79 ? -40.127 2.035 104.926 1.00 37.01 79 GLN F O 1
ATOM 7380 N N . ILE F 1 80 ? -41.159 0.463 103.687 1.00 31.52 80 ILE F N 1
ATOM 7381 C CA . ILE F 1 80 ? -40.114 -0.537 103.913 1.00 34.60 80 ILE F CA 1
ATOM 7382 C C . ILE F 1 80 ? -38.763 -0.021 103.426 1.00 36.53 80 ILE F C 1
ATOM 7383 O O . ILE F 1 80 ? -37.708 -0.401 103.953 1.00 32.87 80 ILE F O 1
ATOM 7388 N N . SER F 1 81 ? -38.774 0.862 102.430 1.00 31.61 81 SER F N 1
ATOM 7389 C CA . SER F 1 81 ? -37.552 1.360 101.806 1.00 31.16 81 SER F CA 1
ATOM 7390 C C . SER F 1 81 ? -36.820 2.400 102.645 1.00 34.85 81 SER F C 1
ATOM 7391 O O . SER F 1 81 ? -35.690 2.759 102.299 1.00 29.71 81 SER F O 1
ATOM 7394 N N . VAL F 1 82 ? -37.422 2.897 103.717 1.00 29.87 82 VAL F N 1
ATOM 7395 C CA . VAL F 1 82 ? -36.861 3.995 104.502 1.00 30.46 82 VAL F CA 1
ATOM 7396 C C . VAL F 1 82 ? -36.212 3.404 105.745 1.00 37.25 82 VAL F C 1
ATOM 7397 O O . VAL F 1 82 ? -36.922 2.830 106.584 1.00 35.51 82 VAL F O 1
ATOM 7401 N N . PRO F 1 83 ? -34.898 3.526 105.920 1.00 34.94 83 PRO F N 1
ATOM 7402 C CA . PRO F 1 83 ? -34.254 2.857 107.053 1.00 38.20 83 PRO F CA 1
ATOM 7403 C C . PRO F 1 83 ? -34.538 3.577 108.365 1.00 40.38 83 PRO F C 1
ATOM 7404 O O . PRO F 1 83 ? -34.660 4.804 108.416 1.00 38.53 83 PRO F O 1
ATOM 7408 N N . GLU F 1 84 ? -34.685 2.785 109.423 1.00 40.39 84 GLU F N 1
ATOM 7409 C CA . GLU F 1 84 ? -34.775 3.312 110.781 1.00 54.66 84 GLU F CA 1
ATOM 7410 C C . GLU F 1 84 ? -33.389 3.761 111.223 1.00 52.00 84 GLU F C 1
ATOM 7411 O O . GLU F 1 84 ? -32.505 2.928 111.451 1.00 63.01 84 GLU F O 1
ATOM 7417 N N . LEU F 1 85 ? -33.187 5.070 111.334 1.00 52.31 85 LEU F N 1
ATOM 7418 C CA . LEU F 1 85 ? -31.896 5.609 111.736 1.00 59.25 85 LEU F CA 1
ATOM 7419 C C . LEU F 1 85 ? -31.805 5.713 113.253 1.00 63.06 85 LEU F C 1
ATOM 7420 O O . LEU F 1 85 ? -32.761 6.116 113.922 1.00 63.37 85 LEU F O 1
ATOM 7425 N N . VAL F 1 86 ? -30.649 5.333 113.789 1.00 62.30 86 VAL F N 1
ATOM 7426 C CA . VAL F 1 86 ? -30.307 5.614 115.176 1.00 56.18 86 VAL F CA 1
ATOM 7427 C C . VAL F 1 86 ? -29.082 6.519 115.178 1.00 56.60 86 VAL F C 1
ATOM 7428 O O . VAL F 1 86 ? -28.523 6.828 114.120 1.00 52.11 86 VAL F O 1
ATOM 7432 N N . SER F 1 87 ? -28.668 6.968 116.357 1.00 55.19 87 SER F N 1
ATOM 7433 C CA . SER F 1 87 ? -27.477 7.795 116.475 1.00 52.14 87 SER F CA 1
ATOM 7434 C C . SER F 1 87 ? -26.229 6.921 116.450 1.00 47.38 87 SER F C 1
ATOM 7435 O O . SER F 1 87 ? -26.183 5.861 117.077 1.00 45.43 87 SER F O 1
ATOM 7438 N N . PHE F 1 88 ? -25.215 7.366 115.714 1.00 46.56 88 PHE F N 1
ATOM 7439 C CA . PHE F 1 88 ? -23.930 6.685 115.660 1.00 44.05 88 PHE F CA 1
ATOM 7440 C C . PHE F 1 88 ? -22.871 7.594 116.249 1.00 49.78 88 PHE F C 1
ATOM 7441 O O . PHE F 1 88 ? -22.773 8.767 115.874 1.00 51.53 88 PHE F O 1
ATOM 7449 N N . GLU F 1 89 ? -22.095 7.066 117.183 1.00 41.12 89 GLU F N 1
ATOM 7450 C CA . GLU F 1 89 ? -20.995 7.838 117.727 1.00 49.13 89 GLU F CA 1
ATOM 7451 C C . GLU F 1 89 ? -19.631 7.292 117.344 1.00 38.48 89 GLU F C 1
ATOM 7452 O O . GLU F 1 89 ? -18.642 8.020 117.470 1.00 39.69 89 GLU F O 1
ATOM 7458 N N . THR F 1 90 ? -19.549 6.053 116.849 1.00 35.04 90 THR F N 1
ATOM 7459 C CA . THR F 1 90 ? -18.271 5.458 116.476 1.00 36.49 90 THR F CA 1
ATOM 7460 C C . THR F 1 90 ? -18.409 4.736 115.143 1.00 31.33 90 THR F C 1
ATOM 7461 O O . THR F 1 90 ? -19.508 4.382 114.713 1.00 31.61 90 THR F O 1
ATOM 7465 N N . ILE F 1 91 ? -17.267 4.521 114.486 1.00 32.46 91 ILE F N 1
ATOM 7466 C CA . ILE F 1 91 ? -17.261 3.745 113.247 1.00 34.55 91 ILE F CA 1
ATOM 7467 C C . ILE F 1 91 ? -17.630 2.281 113.503 1.00 36.72 91 ILE F C 1
ATOM 7468 O O . ILE F 1 91 ? -18.118 1.591 112.599 1.00 31.15 91 ILE F O 1
ATOM 7473 N N . GLN F 1 92 ? -17.415 1.776 114.722 1.00 32.53 92 GLN F N 1
ATOM 7474 C CA . GLN F 1 92 ? -17.863 0.422 115.035 1.00 27.73 92 GLN F CA 1
ATOM 7475 C C . GLN F 1 92 ? -19.383 0.337 115.025 1.00 29.88 92 GLN F C 1
ATOM 7476 O O . GLN F 1 92 ? -19.955 -0.623 114.493 1.00 33.95 92 GLN F O 1
ATOM 7482 N N . GLU F 1 93 ? -20.064 1.346 115.584 1.00 32.44 93 GLU F N 1
ATOM 7483 C CA . GLU F 1 93 ? -21.524 1.332 115.555 1.00 33.73 93 GLU F CA 1
ATOM 7484 C C . GLU F 1 93 ? -22.046 1.457 114.131 1.00 30.78 93 GLU F C 1
ATOM 7485 O O . GLU F 1 93 ? -23.084 0.874 113.789 1.00 28.24 93 GLU F O 1
ATOM 7491 N N . VAL F 1 94 ? -21.350 2.233 113.294 1.00 30.87 94 VAL F N 1
ATOM 7492 C CA . VAL F 1 94 ? -21.721 2.336 111.882 1.00 28.72 94 VAL F CA 1
ATOM 7493 C C . VAL F 1 94 ? -21.679 0.962 111.220 1.00 30.04 94 VAL F C 1
ATOM 7494 O O . VAL F 1 94 ? -22.613 0.562 110.512 1.00 31.86 94 VAL F O 1
ATOM 7498 N N . LEU F 1 95 ? -20.593 0.221 111.425 1.00 28.22 95 LEU F N 1
ATOM 7499 C CA . LEU F 1 95 ? -20.517 -1.084 110.775 1.00 30.46 95 LEU F CA 1
ATOM 7500 C C . LEU F 1 95 ? -21.507 -2.071 111.383 1.00 33.01 95 LEU F C 1
ATOM 7501 O O . LEU F 1 95 ? -22.002 -2.955 110.669 1.00 30.88 95 LEU F O 1
ATOM 7506 N N . ASP F 1 96 ? -21.800 -1.949 112.685 1.00 30.73 96 ASP F N 1
ATOM 7507 C CA . ASP F 1 96 ? -22.843 -2.786 113.287 1.00 31.25 96 ASP F CA 1
ATOM 7508 C C . ASP F 1 96 ? -24.150 -2.658 112.514 1.00 30.11 96 ASP F C 1
ATOM 7509 O O . ASP F 1 96 ? -24.801 -3.658 112.188 1.00 30.90 96 ASP F O 1
ATOM 7514 N N . ALA F 1 97 ? -24.555 -1.423 112.229 1.00 28.88 97 ALA F N 1
ATOM 7515 C CA . ALA F 1 97 ? -25.818 -1.189 111.538 1.00 29.81 97 ALA F CA 1
ATOM 7516 C C . ALA F 1 97 ? -25.769 -1.736 110.121 1.00 30.83 97 ALA F C 1
ATOM 7517 O O . ALA F 1 97 ? -26.749 -2.312 109.637 1.00 29.46 97 ALA F O 1
ATOM 7519 N N . ALA F 1 98 ? -24.632 -1.566 109.444 1.00 29.35 98 ALA F N 1
ATOM 7520 C CA . ALA F 1 98 ? -24.489 -2.088 108.087 1.00 32.21 98 ALA F CA 1
ATOM 7521 C C . ALA F 1 98 ? -24.572 -3.611 108.063 1.00 28.25 98 ALA F C 1
ATOM 7522 O O . ALA F 1 98 ? -25.219 -4.190 107.181 1.00 28.95 98 ALA F O 1
ATOM 7524 N N . LEU F 1 99 ? -23.905 -4.280 109.011 1.00 25.64 99 LEU F N 1
ATOM 7525 C CA . LEU F 1 99 ? -23.960 -5.740 109.055 1.00 26.62 99 LEU F CA 1
ATOM 7526 C C . LEU F 1 99 ? -25.381 -6.231 109.302 1.00 27.52 99 LEU F C 1
ATOM 7527 O O . LEU F 1 99 ? -25.828 -7.206 108.683 1.00 27.69 99 LEU F O 1
ATOM 7532 N N . LYS F 1 100 ? -26.115 -5.556 110.193 1.00 30.40 100 LYS F N 1
ATOM 7533 C CA . LYS F 1 100 ? -27.497 -5.939 110.446 1.00 31.22 100 LYS F CA 1
ATOM 7534 C C . LYS F 1 100 ? -28.360 -5.749 109.206 1.00 32.07 100 LYS F C 1
ATOM 7535 O O . LYS F 1 100 ? -29.227 -6.578 108.904 1.00 27.00 100 LYS F O 1
ATOM 7541 N N . MET F 1 101 ? -28.156 -4.645 108.490 1.00 28.30 101 MET F N 1
ATOM 7542 C CA . MET F 1 101 ? -28.943 -4.378 107.291 1.00 29.41 101 MET F CA 1
ATOM 7543 C C . MET F 1 101 ? -28.681 -5.425 106.214 1.00 29.19 101 MET F C 1
ATOM 7544 O O . MET F 1 101 ? -29.615 -5.952 105.598 1.00 31.43 101 MET F O 1
ATOM 7549 N N . GLU F 1 102 ? -27.410 -5.728 105.954 1.00 27.29 102 GLU F N 1
ATOM 7550 C CA . GLU F 1 102 ? -27.118 -6.649 104.860 1.00 29.03 102 GLU F CA 1
ATOM 7551 C C . GLU F 1 102 ? -27.527 -8.074 105.220 1.00 32.43 102 GLU F C 1
ATOM 7552 O O . GLU F 1 102 ? -27.939 -8.845 104.339 1.00 31.41 102 GLU F O 1
ATOM 7558 N N . SER F 1 103 ? -27.461 -8.432 106.506 1.00 29.15 103 SER F N 1
ATOM 7559 C CA . SER F 1 103 ? -28.021 -9.711 106.924 1.00 27.36 103 SER F CA 1
ATOM 7560 C C . SER F 1 103 ? -29.498 -9.779 106.591 1.00 30.54 103 SER F C 1
ATOM 7561 O O . SER F 1 103 ? -29.996 -10.822 106.156 1.00 32.83 103 SER F O 1
ATOM 7564 N N . LYS F 1 104 ? -30.216 -8.672 106.791 1.00 29.56 104 LYS F N 1
ATOM 7565 C CA . LYS F 1 104 ? -31.644 -8.659 106.502 1.00 28.64 104 LYS F CA 1
ATOM 7566 C C . LYS F 1 104 ? -31.912 -8.743 104.998 1.00 30.89 104 LYS F C 1
ATOM 7567 O O . LYS F 1 104 ? -32.889 -9.373 104.569 1.00 30.11 104 LYS F O 1
ATOM 7573 N N . VAL F 1 105 ? -31.066 -8.117 104.177 1.00 29.62 105 VAL F N 1
ATOM 7574 C CA . VAL F 1 105 ? -31.168 -8.313 102.729 1.00 26.06 105 VAL F CA 1
ATOM 7575 C C . VAL F 1 105 ? -31.072 -9.796 102.388 1.00 23.48 105 VAL F C 1
ATOM 7576 O O . VAL F 1 105 ? -31.903 -10.340 101.649 1.00 29.86 105 VAL F O 1
ATOM 7580 N N . ARG F 1 106 ? -30.030 -10.461 102.901 1.00 24.96 106 ARG F N 1
ATOM 7581 C CA . ARG F 1 106 ? -29.799 -11.878 102.625 1.00 29.26 106 ARG F CA 1
ATOM 7582 C C . ARG F 1 106 ? -30.991 -12.727 103.063 1.00 30.00 106 ARG F C 1
ATOM 7583 O O . ARG F 1 106 ? -31.430 -13.628 102.337 1.00 28.07 106 ARG F O 1
ATOM 7591 N N . GLU F 1 107 ? -31.530 -12.453 104.247 1.00 30.97 107 GLU F N 1
ATOM 7592 C CA . GLU F 1 107 ? -32.706 -13.193 104.700 1.00 30.89 107 GLU F CA 1
ATOM 7593 C C . GLU F 1 107 ? -33.907 -12.935 103.795 1.00 33.56 107 GLU F C 1
ATOM 7594 O O . GLU F 1 107 ? -34.701 -13.847 103.526 1.00 33.79 107 GLU F O 1
ATOM 7600 N N . SER F 1 108 ? -34.058 -11.704 103.296 1.00 29.29 108 SER F N 1
ATOM 7601 C CA . SER F 1 108 ? -35.193 -11.428 102.423 1.00 26.66 108 SER F CA 1
ATOM 7602 C C . SER F 1 108 ? -35.042 -12.164 101.086 1.00 31.59 108 SER F C 1
ATOM 7603 O O . SER F 1 108 ? -36.014 -12.741 100.579 1.00 33.79 108 SER F O 1
ATOM 7606 N N . VAL F 1 109 ? -33.828 -12.188 100.514 1.00 27.63 109 VAL F N 1
ATOM 7607 C CA . VAL F 1 109 ? -33.556 -13.016 99.327 1.00 25.43 109 VAL F CA 1
ATOM 7608 C C . VAL F 1 109 ? -33.984 -14.458 99.578 1.00 29.74 109 VAL F C 1
ATOM 7609 O O . VAL F 1 109 ? -34.663 -15.088 98.752 1.00 26.95 109 VAL F O 1
ATOM 7613 N N . LYS F 1 110 ? -33.577 -15.010 100.722 1.00 27.19 110 LYS F N 1
ATOM 7614 C CA . LYS F 1 110 ? -33.875 -16.407 100.995 1.00 27.13 110 LYS F CA 1
ATOM 7615 C C . LYS F 1 110 ? -35.377 -16.639 101.084 1.00 32.57 110 LYS F C 1
ATOM 7616 O O . LYS F 1 110 ? -35.886 -17.669 100.615 1.00 30.11 110 LYS F O 1
ATOM 7622 N N . ASN F 1 111 ? -36.101 -15.683 101.672 1.00 29.70 111 ASN F N 1
ATOM 7623 C CA . ASN F 1 111 ? -37.548 -15.810 101.835 1.00 32.28 111 ASN F CA 1
ATOM 7624 C C . ASN F 1 111 ? -38.257 -15.826 100.486 1.00 32.93 111 ASN F C 1
ATOM 7625 O O . ASN F 1 111 ? -39.098 -16.697 100.228 1.00 31.64 111 ASN F O 1
ATOM 7630 N N . VAL F 1 112 ? -37.937 -14.864 99.611 1.00 28.59 112 VAL F N 1
ATOM 7631 C CA . VAL F 1 112 ? -38.560 -14.825 98.286 1.00 29.38 112 VAL F CA 1
ATOM 7632 C C . VAL F 1 112 ? -38.211 -16.080 97.493 1.00 29.30 112 VAL F C 1
ATOM 7633 O O . VAL F 1 112 ? -39.054 -16.648 96.787 1.00 28.06 112 VAL F O 1
ATOM 7637 N N . THR F 1 113 ? -36.951 -16.510 97.571 1.00 28.49 113 THR F N 1
ATOM 7638 C CA . THR F 1 113 ? -36.519 -17.700 96.852 1.00 23.89 113 THR F CA 1
ATOM 7639 C C . THR F 1 113 ? -37.313 -18.914 97.313 1.00 32.70 113 THR F C 1
ATOM 7640 O O . THR F 1 113 ? -37.842 -19.681 96.497 1.00 30.76 113 THR F O 1
ATOM 7644 N N . GLU F 1 114 ? -37.450 -19.071 98.627 1.00 30.15 114 GLU F N 1
ATOM 7645 C CA . GLU F 1 114 ? -38.127 -20.251 99.153 1.00 30.66 114 GLU F CA 1
ATOM 7646 C C . GLU F 1 114 ? -39.608 -20.236 98.800 1.00 29.22 114 GLU F C 1
ATOM 7647 O O . GLU F 1 114 ? -40.157 -21.252 98.365 1.00 32.48 114 GLU F O 1
ATOM 7653 N N . ILE F 1 115 ? -40.274 -19.091 98.982 1.00 30.14 115 ILE F N 1
ATOM 7654 C CA . ILE F 1 115 ? -41.711 -19.037 98.735 1.00 29.84 115 ILE F CA 1
ATOM 7655 C C . ILE F 1 115 ? -42.011 -19.187 97.250 1.00 35.10 115 ILE F C 1
ATOM 7656 O O . ILE F 1 115 ? -42.948 -19.901 96.865 1.00 29.64 115 ILE F O 1
ATOM 7661 N N . SER F 1 116 ? -41.211 -18.558 96.382 1.00 27.17 116 SER F N 1
ATOM 7662 C CA . SER F 1 116 ? -41.473 -18.714 94.951 1.00 26.24 116 SER F CA 1
ATOM 7663 C C . SER F 1 116 ? -41.357 -20.173 94.528 1.00 27.75 116 SER F C 1
ATOM 7664 O O . SER F 1 116 ? -42.180 -20.670 93.743 1.00 32.29 116 SER F O 1
ATOM 7667 N N . LEU F 1 117 ? -40.366 -20.891 95.062 1.00 27.91 117 LEU F N 1
ATOM 7668 C CA . LEU F 1 117 ? -40.215 -22.295 94.702 1.00 28.81 117 LEU F CA 1
ATOM 7669 C C . LEU F 1 117 ? -41.410 -23.114 95.187 1.00 32.82 117 LEU F C 1
ATOM 7670 O O . LEU F 1 117 ? -41.986 -23.913 94.435 1.00 28.71 117 LEU F O 1
ATOM 7675 N N . LEU F 1 118 ? -41.792 -22.923 96.451 1.00 33.26 118 LEU F N 1
ATOM 7676 C CA . LEU F 1 118 ? -42.945 -23.632 97.010 1.00 37.90 118 LEU F CA 1
ATOM 7677 C C . LEU F 1 118 ? -44.209 -23.355 96.210 1.00 35.61 118 LEU F C 1
ATOM 7678 O O . LEU F 1 118 ? -45.058 -24.240 96.038 1.00 33.37 118 LEU F O 1
ATOM 7683 N N . ALA F 1 119 ? -44.353 -22.133 95.708 1.00 30.33 119 ALA F N 1
ATOM 7684 C CA . ALA F 1 119 ? -45.519 -21.773 94.918 1.00 32.59 119 ALA F CA 1
ATOM 7685 C C . ALA F 1 119 ? -45.420 -22.233 93.474 1.00 35.78 119 ALA F C 1
ATOM 7686 O O . ALA F 1 119 ? -46.354 -21.988 92.704 1.00 32.31 119 ALA F O 1
ATOM 7688 N N . LYS F 1 120 ? -44.319 -22.889 93.095 1.00 29.08 120 LYS F N 1
ATOM 7689 C CA . LYS F 1 120 ? -44.060 -23.301 91.713 1.00 29.36 120 LYS F CA 1
ATOM 7690 C C . LYS F 1 120 ? -43.988 -22.108 90.770 1.00 28.16 120 LYS F C 1
ATOM 7691 O O . LYS F 1 120 ? -44.350 -22.199 89.593 1.00 31.02 120 LYS F O 1
ATOM 7697 N N . ASP F 1 121 ? -43.505 -20.978 91.267 1.00 26.66 121 ASP F N 1
ATOM 7698 C CA . ASP F 1 121 ? -43.178 -19.857 90.390 1.00 27.24 121 ASP F CA 1
ATOM 7699 C C . ASP F 1 121 ? -41.706 -20.026 90.037 1.00 27.31 121 ASP F C 1
ATOM 7700 O O . ASP F 1 121 ? -40.805 -19.483 90.678 1.00 26.10 121 ASP F O 1
ATOM 7705 N N . PHE F 1 122 ? -41.467 -20.860 89.027 1.00 27.01 122 PHE F N 1
ATOM 7706 C CA . PHE F 1 122 ? -40.090 -21.146 88.636 1.00 23.75 122 PHE F CA 1
ATOM 7707 C C . PHE F 1 122 ? -39.435 -19.944 87.967 1.00 25.62 122 PHE F C 1
ATOM 7708 O O . PHE F 1 122 ? -38.205 -19.807 88.015 1.00 28.73 122 PHE F O 1
ATOM 7716 N N . GLU F 1 123 ? -40.229 -19.070 87.346 1.00 27.86 123 GLU F N 1
ATOM 7717 C CA . GLU F 1 123 ? -39.653 -17.853 86.776 1.00 28.17 123 GLU F CA 1
ATOM 7718 C C . GLU F 1 123 ? -39.040 -16.967 87.857 1.00 30.93 123 GLU F C 1
ATOM 7719 O O . GLU F 1 123 ? -37.955 -16.394 87.667 1.00 25.72 123 GLU F O 1
ATOM 7725 N N . THR F 1 124 ? -39.726 -16.825 88.993 1.00 26.40 124 THR F N 1
ATOM 7726 C CA . THR F 1 124 ? -39.213 -15.960 90.052 1.00 24.32 124 THR F CA 1
ATOM 7727 C C . THR F 1 124 ? -38.068 -16.643 90.776 1.00 28.95 124 THR F C 1
ATOM 7728 O O . THR F 1 124 ? -37.057 -16.002 91.099 1.00 25.07 124 THR F O 1
ATOM 7732 N N . PHE F 1 125 ? -38.190 -17.954 90.999 1.00 27.77 125 PHE F N 1
ATOM 7733 C CA . PHE F 1 125 ? -37.074 -18.717 91.550 1.00 26.09 125 PHE F CA 1
ATOM 7734 C C . PHE F 1 125 ? -35.811 -18.537 90.704 1.00 28.66 125 PHE F C 1
ATOM 7735 O O . PHE F 1 125 ? -34.714 -18.316 91.237 1.00 25.93 125 PHE F O 1
ATOM 7743 N N . GLU F 1 126 ? -35.952 -18.629 89.379 1.00 27.24 126 GLU F N 1
ATOM 7744 C CA . GLU F 1 126 ? -34.795 -18.486 88.492 1.00 24.40 126 GLU F CA 1
ATOM 7745 C C . GLU F 1 126 ? -34.168 -17.101 88.633 1.00 25.56 126 GLU F C 1
ATOM 7746 O O . GLU F 1 126 ? -32.940 -16.960 88.739 1.00 27.47 126 GLU F O 1
ATOM 7752 N N . ARG F 1 127 ? -35.003 -16.063 88.627 1.00 25.63 127 ARG F N 1
ATOM 7753 C CA . ARG F 1 127 ? -34.487 -14.702 88.763 1.00 26.74 127 ARG F CA 1
ATOM 7754 C C . ARG F 1 127 ? -33.801 -14.499 90.110 1.00 28.74 127 ARG F C 1
ATOM 7755 O O . ARG F 1 127 ? -32.803 -13.772 90.203 1.00 26.89 127 ARG F O 1
ATOM 7763 N N . MET F 1 128 ? -34.269 -15.172 91.159 1.00 27.88 128 MET F N 1
ATOM 7764 C CA . MET F 1 128 ? -33.651 -14.959 92.462 1.00 27.03 128 MET F CA 1
ATOM 7765 C C . MET F 1 128 ? -32.278 -15.610 92.590 1.00 26.34 128 MET F C 1
ATOM 7766 O O . MET F 1 128 ? -31.562 -15.293 93.544 1.00 24.43 128 MET F O 1
ATOM 7771 N N . GLN F 1 129 ? -31.886 -16.512 91.677 1.00 24.50 129 GLN F N 1
ATOM 7772 C CA . GLN F 1 129 ? -30.620 -17.224 91.854 1.00 26.36 129 GLN F CA 1
ATOM 7773 C C . GLN F 1 129 ? -29.436 -16.265 91.817 1.00 28.04 129 GLN F C 1
ATOM 7774 O O . GLN F 1 129 ? -28.453 -16.452 92.543 1.00 28.65 129 GLN F O 1
ATOM 7780 N N . TRP F 1 130 ? -29.508 -15.232 90.973 1.00 27.04 130 TRP F N 1
ATOM 7781 C CA . TRP F 1 130 ? -28.440 -14.233 90.970 1.00 32.62 130 TRP F CA 1
ATOM 7782 C C . TRP F 1 130 ? -28.307 -13.583 92.343 1.00 30.22 130 TRP F C 1
ATOM 7783 O O . TRP F 1 130 ? -27.189 -13.313 92.810 1.00 25.52 130 TRP F O 1
ATOM 7794 N N . PHE F 1 131 ? -29.444 -13.337 93.004 1.00 25.38 131 PHE F N 1
ATOM 7795 C CA . PHE F 1 131 ? -29.443 -12.683 94.307 1.00 23.91 131 PHE F CA 1
ATOM 7796 C C . PHE F 1 131 ? -28.962 -13.621 95.398 1.00 25.52 131 PHE F C 1
ATOM 7797 O O . PHE F 1 131 ? -28.307 -13.177 96.350 1.00 27.60 131 PHE F O 1
ATOM 7805 N N . VAL F 1 132 ? -29.331 -14.909 95.312 1.00 25.46 132 VAL F N 1
ATOM 7806 C CA . VAL F 1 132 ? -28.804 -15.888 96.259 1.00 25.99 132 VAL F CA 1
ATOM 7807 C C . VAL F 1 132 ? -27.279 -15.848 96.241 1.00 29.50 132 VAL F C 1
ATOM 7808 O O . VAL F 1 132 ? -26.618 -15.802 97.285 1.00 26.97 132 VAL F O 1
ATOM 7812 N N . LYS F 1 133 ? -26.695 -15.821 95.044 1.00 26.64 133 LYS F N 1
ATOM 7813 C CA . LYS F 1 133 ? -25.240 -15.823 94.959 1.00 29.66 133 LYS F CA 1
ATOM 7814 C C . LYS F 1 133 ? -24.656 -14.484 95.398 1.00 26.44 133 LYS F C 1
ATOM 7815 O O . LYS F 1 133 ? -23.694 -14.441 96.173 1.00 30.70 133 LYS F O 1
ATOM 7821 N N . ASP F 1 134 ? -25.225 -13.376 94.917 1.00 26.36 134 ASP F N 1
ATOM 7822 C CA . ASP F 1 134 ? -24.612 -12.084 95.193 1.00 25.18 134 ASP F CA 1
ATOM 7823 C C . ASP F 1 134 ? -24.839 -11.633 96.624 1.00 27.00 134 ASP F C 1
ATOM 7824 O O . ASP F 1 134 ? -24.026 -10.879 97.155 1.00 29.88 134 ASP F O 1
ATOM 7829 N N . SER F 1 135 ? -25.927 -12.064 97.269 1.00 26.44 135 SER F N 1
ATOM 7830 C CA . SER F 1 135 ? -26.101 -11.698 98.675 1.00 28.04 135 SER F CA 1
ATOM 7831 C C . SER F 1 135 ? -24.969 -12.223 99.541 1.00 29.01 135 SER F C 1
ATOM 7832 O O . SER F 1 135 ? -24.603 -11.571 100.524 1.00 28.02 135 SER F O 1
ATOM 7835 N N . ILE F 1 136 ? -24.419 -13.400 99.210 1.00 28.00 136 ILE F N 1
ATOM 7836 C CA . ILE F 1 136 ? -23.207 -13.876 99.887 1.00 26.65 136 ILE F CA 1
ATOM 7837 C C . ILE F 1 136 ? -22.072 -12.870 99.711 1.00 31.11 136 ILE F C 1
ATOM 7838 O O . ILE F 1 136 ? -21.354 -12.530 100.664 1.00 29.79 136 ILE F O 1
ATOM 7843 N N . GLU F 1 137 ? -21.859 -12.420 98.473 1.00 30.33 137 GLU F N 1
ATOM 7844 C CA . GLU F 1 137 ? -20.762 -11.490 98.212 1.00 31.05 137 GLU F CA 1
ATOM 7845 C C . GLU F 1 137 ? -20.934 -10.198 98.999 1.00 30.53 137 GLU F C 1
ATOM 7846 O O . GLU F 1 137 ? -19.974 -9.686 99.587 1.00 29.01 137 GLU F O 1
ATOM 7852 N N . ASP F 1 138 ? -22.148 -9.631 98.991 1.00 27.86 138 ASP F N 1
ATOM 7853 C CA . ASP F 1 138 ? -22.344 -8.338 99.647 1.00 28.31 138 ASP F CA 1
ATOM 7854 C C . ASP F 1 138 ? -22.188 -8.467 101.156 1.00 29.85 138 ASP F C 1
ATOM 7855 O O . ASP F 1 138 ? -21.617 -7.581 101.807 1.00 29.90 138 ASP F O 1
ATOM 7860 N N . LEU F 1 139 ? -22.703 -9.559 101.731 1.00 29.03 139 LEU F N 1
ATOM 7861 C CA . LEU F 1 139 ? -22.537 -9.770 103.165 1.00 30.98 139 LEU F CA 1
ATOM 7862 C C . LEU F 1 139 ? -21.074 -9.999 103.520 1.00 28.93 139 LEU F C 1
ATOM 7863 O O . LEU F 1 139 ? -20.600 -9.499 104.544 1.00 29.12 139 LEU F O 1
ATOM 7868 N N . GLU F 1 140 ? -20.330 -10.726 102.679 1.00 29.81 140 GLU F N 1
ATOM 7869 C CA . GLU F 1 140 ? -18.899 -10.886 102.940 1.00 30.74 140 GLU F CA 1
ATOM 7870 C C . GLU F 1 140 ? -18.178 -9.543 102.942 1.00 27.98 140 GLU F C 1
ATOM 7871 O O . GLU F 1 140 ? -17.315 -9.294 103.791 1.00 33.44 140 GLU F O 1
ATOM 7877 N N . GLU F 1 141 ? -18.517 -8.664 101.999 1.00 28.75 141 GLU F N 1
ATOM 7878 C CA . GLU F 1 141 ? -17.847 -7.374 101.909 1.00 33.12 141 GLU F CA 1
ATOM 7879 C C . GLU F 1 141 ? -18.061 -6.548 103.169 1.00 35.22 141 GLU F C 1
ATOM 7880 O O . GLU F 1 141 ? -17.121 -5.948 103.706 1.00 31.15 141 GLU F O 1
ATOM 7886 N N . ILE F 1 142 ? -19.305 -6.471 103.631 1.00 29.42 142 ILE F N 1
ATOM 7887 C CA . ILE F 1 142 ? -19.591 -5.681 104.824 1.00 28.46 142 ILE F CA 1
ATOM 7888 C C . ILE F 1 142 ? -19.025 -6.365 106.059 1.00 29.83 142 ILE F C 1
ATOM 7889 O O . ILE F 1 142 ? -18.477 -5.708 106.953 1.00 32.53 142 ILE F O 1
ATOM 7894 N N . SER F 1 143 ? -19.124 -7.700 106.110 1.00 28.93 143 SER F N 1
ATOM 7895 C CA . SER F 1 143 ? -18.561 -8.472 107.218 1.00 27.62 143 SER F CA 1
ATOM 7896 C C . SER F 1 143 ? -17.051 -8.289 107.331 1.00 33.49 143 SER F C 1
ATOM 7897 O O . SER F 1 143 ? -16.513 -8.204 108.442 1.00 30.96 143 SER F O 1
ATOM 7900 N N . ASP F 1 144 ? -16.345 -8.246 106.196 1.00 30.34 144 ASP F N 1
ATOM 7901 C CA . ASP F 1 144 ? -14.904 -7.995 106.227 1.00 30.40 144 ASP F CA 1
ATOM 7902 C C . ASP F 1 144 ? -14.591 -6.635 106.848 1.00 31.71 144 ASP F C 1
ATOM 7903 O O . ASP F 1 144 ? -13.688 -6.512 107.684 1.00 35.71 144 ASP F O 1
ATOM 7908 N N . VAL F 1 145 ? -15.316 -5.592 106.441 1.00 30.85 145 VAL F N 1
ATOM 7909 C CA . VAL F 1 145 ? -15.043 -4.269 107.001 1.00 33.72 145 VAL F CA 1
ATOM 7910 C C . VAL F 1 145 ? -15.431 -4.226 108.478 1.00 32.98 145 VAL F C 1
ATOM 7911 O O . VAL F 1 145 ? -14.742 -3.607 109.299 1.00 32.23 145 VAL F O 1
ATOM 7915 N N . TRP F 1 146 ? -16.518 -4.905 108.843 1.00 34.01 146 TRP F N 1
ATOM 7916 C CA . TRP F 1 146 ? -16.861 -5.031 110.257 1.00 31.97 146 TRP F CA 1
ATOM 7917 C C . TRP F 1 146 ? -15.710 -5.662 111.040 1.00 31.61 146 TRP F C 1
ATOM 7918 O O . TRP F 1 146 ? -15.342 -5.184 112.123 1.00 33.13 146 TRP F O 1
ATOM 7929 N N . THR F 1 147 ? -15.112 -6.722 110.491 1.00 30.40 147 THR F N 1
ATOM 7930 C CA . THR F 1 147 ? -13.978 -7.364 111.145 1.00 32.68 147 THR F CA 1
ATOM 7931 C C . THR F 1 147 ? -12.819 -6.394 111.318 1.00 34.06 147 THR F C 1
ATOM 7932 O O . THR F 1 147 ? -12.191 -6.358 112.382 1.00 34.64 147 THR F O 1
ATOM 7936 N N . TYR F 1 148 ? -12.512 -5.603 110.280 1.00 31.65 148 TYR F N 1
ATOM 7937 C CA . TYR F 1 148 ? -11.407 -4.653 110.376 1.00 31.62 148 TYR F CA 1
ATOM 7938 C C . TYR F 1 148 ? -11.639 -3.655 111.503 1.00 33.30 148 TYR F C 1
ATOM 7939 O O . TYR F 1 148 ? -10.742 -3.405 112.319 1.00 33.41 148 TYR F O 1
ATOM 7948 N N . VAL F 1 149 ? -12.825 -3.043 111.544 1.00 30.20 149 VAL F N 1
ATOM 7949 C CA . VAL F 1 149 ? -13.022 -1.959 112.506 1.00 30.53 149 VAL F CA 1
ATOM 7950 C C . VAL F 1 149 ? -13.205 -2.483 113.925 1.00 33.74 149 VAL F C 1
ATOM 7951 O O . VAL F 1 149 ? -13.014 -1.722 114.883 1.00 34.30 149 VAL F O 1
ATOM 7955 N N . HIS F 1 150 ? -13.555 -3.756 114.092 1.00 33.50 150 HIS F N 1
ATOM 7956 C CA . HIS F 1 150 ? -13.728 -4.346 115.414 1.00 33.45 150 HIS F CA 1
ATOM 7957 C C . HIS F 1 150 ? -12.501 -5.098 115.912 1.00 32.52 150 HIS F C 1
ATOM 7958 O O . HIS F 1 150 ? -12.521 -5.605 117.035 1.00 33.46 150 HIS F O 1
ATOM 7965 N N . SER F 1 151 ? -11.435 -5.173 115.123 1.00 30.65 151 SER F N 1
ATOM 7966 C CA . SER F 1 151 ? -10.262 -5.931 115.547 1.00 31.57 151 SER F CA 1
ATOM 7967 C C . SER F 1 151 ? -9.525 -5.191 116.661 1.00 31.07 151 SER F C 1
ATOM 7968 O O . SER F 1 151 ? -9.479 -3.955 116.669 1.00 31.08 151 SER F O 1
ATOM 7971 N N . PRO F 1 152 ? -8.929 -5.912 117.603 1.00 35.58 152 PRO F N 1
ATOM 7972 C CA . PRO F 1 152 ? -8.237 -5.240 118.710 1.00 36.22 152 PRO F CA 1
ATOM 7973 C C . PRO F 1 152 ? -7.054 -4.411 118.232 1.00 33.05 152 PRO F C 1
ATOM 7974 O O . PRO F 1 152 ? -6.310 -4.809 117.326 1.00 28.52 152 PRO F O 1
ATOM 7978 N N A ASN F 1 153 ? -6.897 -3.237 118.848 0.65 33.67 153 ASN F N 1
ATOM 7979 N N B ASN F 1 153 ? -6.893 -3.232 118.842 0.35 33.78 153 ASN F N 1
ATOM 7980 C CA A ASN F 1 153 ? -5.680 -2.437 118.745 0.65 37.66 153 ASN F CA 1
ATOM 7981 C CA B ASN F 1 153 ? -5.669 -2.436 118.741 0.35 37.67 153 ASN F CA 1
ATOM 7982 C C A ASN F 1 153 ? -5.444 -1.883 117.341 0.65 39.42 153 ASN F C 1
ATOM 7983 C C B ASN F 1 153 ? -5.447 -1.855 117.340 0.35 39.33 153 ASN F C 1
ATOM 7984 O O A ASN F 1 153 ? -4.295 -1.669 116.946 0.65 42.01 153 ASN F O 1
ATOM 7985 O O B ASN F 1 153 ? -4.312 -1.575 116.948 0.35 41.92 153 ASN F O 1
ATOM 7994 N N . VAL F 1 154 ? -6.500 -1.657 116.565 1.00 32.79 154 VAL F N 1
ATOM 7995 C CA . VAL F 1 154 ? -6.350 -1.010 115.260 1.00 32.85 154 VAL F CA 1
ATOM 7996 C C . VAL F 1 154 ? -6.622 0.474 115.445 1.00 36.74 154 VAL F C 1
ATOM 7997 O O . VAL F 1 154 ? -7.365 0.875 116.346 1.00 33.51 154 VAL F O 1
ATOM 8001 N N . ASN F 1 155 ? -6.050 1.299 114.589 1.00 31.02 155 ASN F N 1
ATOM 8002 C CA . ASN F 1 155 ? -6.261 2.725 114.642 1.00 27.54 155 ASN F CA 1
ATOM 8003 C C . ASN F 1 155 ? -6.963 3.260 113.398 1.00 28.94 155 ASN F C 1
ATOM 8004 O O . ASN F 1 155 ? -7.182 2.536 112.494 1.00 29.40 155 ASN F O 1
ATOM 8009 N N . LEU F 1 156 ? -7.325 4.521 113.374 1.00 28.59 156 LEU F N 1
ATOM 8010 C CA . LEU F 1 156 ? -8.082 5.036 112.230 1.00 26.48 156 LEU F CA 1
ATOM 8011 C C . LEU F 1 156 ? -7.311 4.854 110.932 1.00 29.23 156 LEU F C 1
ATOM 8012 O O . LEU F 1 156 ? -7.904 4.578 109.879 1.00 31.01 156 LEU F O 1
ATOM 8017 N N . ILE F 1 157 ? -5.992 5.041 110.977 1.00 27.83 157 ILE F N 1
ATOM 8018 C CA . ILE F 1 157 ? -5.205 4.925 109.756 1.00 27.93 157 ILE F CA 1
ATOM 8019 C C . ILE F 1 157 ? -5.174 3.480 109.270 1.00 31.92 157 ILE F C 1
ATOM 8020 O O . ILE F 1 157 ? -5.297 3.221 108.065 1.00 31.72 157 ILE F O 1
ATOM 8025 N N . ASN F 1 158 ? -5.041 2.512 110.189 1.00 29.06 158 ASN F N 1
ATOM 8026 C CA . ASN F 1 158 ? -5.116 1.101 109.793 1.00 27.30 158 ASN F CA 1
ATOM 8027 C C . ASN F 1 158 ? -6.401 0.831 109.033 1.00 33.42 158 ASN F C 1
ATOM 8028 O O . ASN F 1 158 ? -6.400 0.209 107.962 1.00 28.44 158 ASN F O 1
ATOM 8033 N N . ILE F 1 159 ? -7.518 1.244 109.625 1.00 29.84 159 ILE F N 1
ATOM 8034 C CA . ILE F 1 159 ? -8.830 0.989 109.047 1.00 27.71 159 ILE F CA 1
ATOM 8035 C C . ILE F 1 159 ? -8.918 1.613 107.659 1.00 31.07 159 ILE F C 1
ATOM 8036 O O . ILE F 1 159 ? -9.310 0.957 106.683 1.00 29.33 159 ILE F O 1
ATOM 8041 N N . GLU F 1 160 ? -8.522 2.889 107.549 1.00 28.89 160 GLU F N 1
ATOM 8042 C CA . GLU F 1 160 ? -8.624 3.596 106.274 1.00 28.21 160 GLU F CA 1
ATOM 8043 C C . GLU F 1 160 ? -7.755 2.949 105.202 1.00 33.79 160 GLU F C 1
ATOM 8044 O O . GLU F 1 160 ? -8.189 2.790 104.051 1.00 31.36 160 GLU F O 1
ATOM 8050 N N . ASN F 1 161 ? -6.542 2.530 105.566 1.00 30.70 161 ASN F N 1
ATOM 8051 C CA . ASN F 1 161 ? -5.644 1.921 104.582 1.00 30.25 161 ASN F CA 1
ATOM 8052 C C . ASN F 1 161 ? -6.207 0.610 104.033 1.00 32.92 161 ASN F C 1
ATOM 8053 O O . ASN F 1 161 ? -6.173 0.370 102.821 1.00 34.03 161 ASN F O 1
ATOM 8058 N N . ILE F 1 162 ? -6.698 -0.273 104.906 1.00 32.83 162 ILE F N 1
ATOM 8059 C CA . ILE F 1 162 ? -7.131 -1.573 104.400 1.00 29.43 162 ILE F CA 1
ATOM 8060 C C . ILE F 1 162 ? -8.468 -1.454 103.663 1.00 35.45 162 ILE F C 1
ATOM 8061 O O . ILE F 1 162 ? -8.686 -2.121 102.642 1.00 33.43 162 ILE F O 1
ATOM 8066 N N . VAL F 1 163 ? -9.365 -0.577 104.131 1.00 30.95 163 VAL F N 1
ATOM 8067 C CA . VAL F 1 163 ? -10.634 -0.389 103.428 1.00 29.03 163 VAL F CA 1
ATOM 8068 C C . VAL F 1 163 ? -10.386 0.239 102.064 1.00 35.91 163 VAL F C 1
ATOM 8069 O O . VAL F 1 163 ? -11.058 -0.105 101.085 1.00 34.90 163 VAL F O 1
ATOM 8073 N N . GLY F 1 164 ? -9.376 1.112 101.960 1.00 32.22 164 GLY F N 1
ATOM 8074 C CA . GLY F 1 164 ? -9.027 1.689 100.669 1.00 40.30 164 GLY F CA 1
ATOM 8075 C C . GLY F 1 164 ? -8.716 0.645 99.611 1.00 41.42 164 GLY F C 1
ATOM 8076 O O . GLY F 1 164 ? -8.992 0.850 98.428 1.00 39.58 164 GLY F O 1
ATOM 8077 N N . LYS F 1 165 ? -8.171 -0.497 100.022 1.00 40.38 165 LYS F N 1
ATOM 8078 C CA . LYS F 1 165 ? -7.858 -1.565 99.079 1.00 48.33 165 LYS F CA 1
ATOM 8079 C C . LYS F 1 165 ? -9.088 -2.311 98.563 1.00 47.94 165 LYS F C 1
ATOM 8080 O O . LYS F 1 165 ? -8.958 -3.077 97.603 1.00 50.72 165 LYS F O 1
ATOM 8086 N N . LYS F 1 166 ? -10.272 -2.093 99.143 1.00 48.34 166 LYS F N 1
ATOM 8087 C CA . LYS F 1 166 ? -11.513 -2.662 98.627 1.00 50.04 166 LYS F CA 1
ATOM 8088 C C . LYS F 1 166 ? -12.167 -1.794 97.564 1.00 59.13 166 LYS F C 1
ATOM 8089 O O . LYS F 1 166 ? -13.114 -2.243 96.908 1.00 63.42 166 LYS F O 1
ATOM 8095 N N . LEU F 1 167 ? -11.698 -0.568 97.392 1.00 52.45 167 LEU F N 1
ATOM 8096 C CA . LEU F 1 167 ? -12.214 0.321 96.368 1.00 56.30 167 LEU F CA 1
ATOM 8097 C C . LEU F 1 167 ? -11.439 0.142 95.064 1.00 60.36 167 LEU F C 1
ATOM 8098 O O . LEU F 1 167 ? -10.290 -0.310 95.079 1.00 67.56 167 LEU F O 1
#

Nearest PDB structures (foldseek):
  7die-assembly1_A  TM=1.006E+00  e=1.127E-21  Malacoplasma penetrans HF-2
  4zkh-assembly1_D  TM=8.809E-01  e=1.112E-05  Pseudo-nitzschia multiseries
  4zkh-assembly1_C  TM=8.808E-01  e=2.291E-05  Pseudo-nitzschia multiseries
  4zkh-assembly1_F  TM=8.681E-01  e=2.778E-05  Pseudo-nitzschia multiseries
  3e6r-assembly1_A  TM=8.671E-01  e=6.943E-05  Pseudo-nitzschia multiseries

InterPro domains:
  IPR008331 Ferritin/DPS domain [PF00210] (16-144)
  IPR009040 Ferritin-like diiron domain [PS50905] (6-153)
  IPR009078 Ferritin-like superfamily [SSF47240] (1-176)
  IPR012347 Ferritin-like [G3DSA:1.20.1260.10] (5-179)

Sequence (984 aa):
SVFNKDDERIMDLVSKHYNVELCAANLYFHLATVSKALGYDNVAAFFVKMGSDDKQSAHMSRLVKYMMKVDSILKINQISVPELVSFETIQEVLDAALKMESKVRESVKNNVTEISLLAKDFETFERMQWFVKDSIEDLEEISDVWTYVHSPNNVNLINIENIVGKKKLSVFNKDERIMDLVSKHYNVELCAANLYFHLATVSKALGYDNVAAFFVKMGSDDKQSAHMSRLVKYMMKVDSILKINQISVPELVSFETIQEVLDAALKMESKVRESVKNNVTEISLLAKDFETFERMQWFVKDSIEDLEEISSDVWTYVHSPNNVNLINIENIVGKKLSVFNKDERIMDLVSKHYNVELCAANLYFHLATVSKALGYDDNVAAFFVKMGSDKQSAHMSRLVKYMMKVDSILKINQISVPELVSFETIQEVLDAALKMESKVRESVKNNVTEISLLAKDFETFERMQWFVKDSIEDLEEISDVWTYVHSPNNVNLINIENIVGKKLSVFNKDDERIMDLVSKHYNVELCAANLYFHLATVSKALGYDNVAAFFVKMGSDDKQSAHMSRLVKKYMMKVDSILKINQISVPELVSFETIQEVLDAALKMESKVRESVKNNVTEISLLAKDFETFERMQWFVKDSIEDLEEISDVWTYVHSPNNVNLINIENIVGKKLSVFNKDERIMDLVSKHYNVELCAANLYFHLATVSKALGYDNVAAFFVKMGSDDKQSAHMSRLVKYMMKVDSILKINQISVPELVSFETIQEVLDAALKMESKVRESVKNNVTEISLLAKDFETFERMQWFVKDSIEDLEEISDVWTYVHSPNNVNLINIENIVGKKLSVFNKDERIMDLVSKHYNVELCAANLYFHLATVSKALGYDNVAAFFVKMGSDDKQSAHMSRLVKYMMKVDSILKINQISVPELVSFETIQEVLDAALKMESKVRESVKNVTEISLLAKDFETFERMQWFVKDSIEDLEEISDVWTYVHSPNNVNLINIENIVGKKL

Radius of gyration: 37.22 Å; Cα contacts (8 Å, |Δi|>4): 1396; chains: 6; bounding box: 54×90×113 Å

Secondary structure (DSSP, 8-state):
-TT---HHHHHHHHHHHHHHHHHHHHHHHHHHHHHHTT-HHHHHHHHHHHHHIIIIIIHHHHHHHHHTTPPP---GGGSPPP----SHHHHHHHHHHHHHHHHHHHHHHHHHHHHTT-HHHHHHHHHHHHHHHHHHHHHHHHHHHHHSTT--HHHHHHHHHTT-/-TT---HHHHHHHHHHHHHHHHHHHHHHHHHHHHHHTT-HHHHHHHHHHHHHIIIIIIHHHHHHHHHTT------GGGSPPPPP--SHHHHHHHHHHHHHHHHHHHHHHHHHHHHTT-HHHHHHHHHHHHHHHHHHHHHHHHHHHHHSTT--HHHHHHHHHTT-/-TT---HHHHHHHHHHHHHHHHHHHHHHHHHHHHHHTT-HHHHHHHHHHHHHIIIIIIHHHHHHHHHTT------GGGS-------SHHHHHHHHHHHHHHHHHHHHHHHHHHHHTT-HHHHHHHHHHHHHHHHHHHHHHHHHHHHHSTT--HHHHHHHHHTT-/--S---HHHHHHHHHHHHHHHHHHHHHHHHHHHHHHTT-HHHHHHHHHHHHHIIIIIIHHHHHHHHHTT------GGGS-------SHHHHHHHHHHHHHHHHHHHHHHHHHHHHTT-HHHHHHHHHHHHHHHHHHHHHHHHHHHHHSTT--HHHHHHHHHTT-/-TT---HHHHHHHHHHHHHHHHHHHHHHHHHHHHHHTT-HHHHHHHHHHHHHIIIIIIHHHHHHHHHTT------GGGSPPPPP--SHHHHHHHHHHHHHHHHHHHHHHHHHHHHTT-HHHHHHHHHHHHHHHHHHHHHHHHHHHHHSTT--HHHHHHHHHTT-/-TT---HHHHHHHHHHHHHHHHHHHHHHHHHHHHHHTT-HHHHHHHHHHHHHIIIIIIHHHHHHHHHTT------GGGS-------SHHHHHHHHHHHHHHHHHHHHHHHHHHHHTT-HHHHHHHHHHHHHHHHHHHHHHHHHHHHHSTT--HHHHHHHHHTT-

Solvent-accessible surface area: 41714 Å² total; per-residue (Å²): 99,141,91,127,43,75,128,196,4,10,56,46,1,4,105,0,1,1,15,0,2,14,0,0,1,10,0,10,9,0,0,0,13,0,51,50,59,42,24,69,39,0,0,36,0,0,25,94,5,0,43,44,0,18,83,16,0,4,28,74,0,2,116,20,0,24,150,8,37,14,55,0,78,5,60,101,81,0,21,11,170,65,98,97,31,140,57,5,57,72,0,0,43,18,0,49,134,16,0,44,134,0,105,80,15,3,119,80,4,18,97,63,0,77,130,43,149,6,119,90,0,56,118,58,1,71,67,0,57,146,28,2,104,83,10,31,98,45,0,42,50,0,80,69,56,2,64,40,113,154,55,78,76,116,67,5,19,86,69,0,22,173,36,95,103,141,92,133,43,50,124,177,7,7,44,49,1,3,90,1,1,1,24,0,2,14,0,0,1,11,0,11,10,0,0,0,11,0,52,49,59,42,24,74,38,0,2,39,0,0,30,93,1,0,44,39,0,18,82,16,0,5,27,76,0,3,106,21,0,22,151,8,37,12,50,0,73,6,48,88,89,0,24,11,154,62,92,92,30,112,57,5,58,59,0,0,46,19,0,28,134,8,0,30,116,0,22,82,19,3,75,82,4,0,38,71,0,34,100,51,145,13,122,92,0,24,119,58,1,33,68,0,4,90,27,1,9,54,5,0,19,43,0,16,17,0,79,31,10,2,62,13,102,138,28,75,76,117,25,4,20,79,6,0,24,134,56,94,102,44,4,134,42,73,115,136,0,6,56,35,1,4,62,0,1,1,17,0,3,14,0,0,1,10,0,11,10,0,0,0,13,0,54,49,59,42,23,76,39,0,1,40,0,0,21,96,4,0,44,39,0,18,84,17,0,5,36,69,0,2,104,12,0,23,50,2,35,14,53,0,77,6,65,97,88,0,24,11,157,59,86,91,29,122,58,5,56,67,0,0,47,17,0,46,133,9,0,48,117,0,126,87,5,3,126,56,0,16,113,53,0,54,147,39,67,12,5,17,0,29,34,37,1,69,67,0,59,144,29,2,103,82,11,30,98,39,0,40,46,0,78,68,51,3,64,41,114,154,55,78,72,115,66,4,19,89,67,0,25,165,52,97,99,141,93,131,42,85,127,182,5,10,54,49,1,5,88,0,0,1,6,0,3,15,0,1,2,10,0,10,9,0,0,0,14,0,9,48,59,18,24,47,36,0,0,36,0,0,40,97,4,0,44,42,0,20,84,16,0,5,26,77,1,2,103,21,0,22,149,8,40,13,58,0,85,4,69,91,81,0,21,12,165,54,101,108,31,143,54,5,57,70,0,0,62,23,0,29,164,22,0,29,81,0,25,68,4,4,86,63,4,0,45,64,0,45,136,56,155,17,123,94,0,23,117,59,1,32,68,1,4,89,28,2,9,46,4,0,18,46,0,18,19,0,80,33,10,2,64,12,102,143,29,14,20,0,14,3,0,22,7,0,25,105,55,93,102,139,92,132,43,74,123,138,0,4,62,35,1,4,104,0,1,0,4,0,3,13,0,0,2,10,0,9,10,0,0,0,13,0,11,48,58,19,23,54,37,0,2,39,0,0,40,86,1,0,43,39,0,18,85,17,0,5,35,71,0,3,103,22,0,22,146,9,38,14,54,0,78,6,68,95,78,0,20,10,171,65,100,100,28,135,56,4,57,69,0,0,48,17,0,44,145,16,0,48,110,0,123,106,14,4,136,66,4,17,104,52,0,75,145,41,143,13,122,92,0,56,118,55,1,71,68,0,58,141,28,2,103,82,5,31,96,39,0,40,52,0,80,69,57,3,64,41,114,151,53,14,20,0,55,5,0,29,71,0,24,140,49,94,101,47,5,132,40,50,114,174,3,6,59,37,1,4,75,0,1,0,1,0,2,13,0,1,2,10,0,10,8,0,0,0,13,0,51,49,59,41,25,76,40,0,2,40,0,0,35,93,3,0,45,44,0,19,83,16,0,4,43,76,0,4,120,11,0,27,41,2,35,13,53,0,72,5,54,113,79,0,19,11,169,58,103,101,30,142,57,6,57,71,0,0,65,22,0,47,160,17,0,48,100,0,125,105,7,4,130,56,0,17,87,60,0,49,117,49,94,14,6,18,0,28,34,36,1,68,67,0,60,145,28,1,105,80,5,30,102,44,0,40,50,0,79,69,56,2,64,40,114,156,55,78,72,116,70,5,21,88,67,0,23,169,41,92

B-factor: mean 33.95, std 10.19, range [21.17, 105.4]

Organism: Malacoplasma penetrans (strain HF-2) (NCBI:txid272633)